Protein 3J82 (pdb70)

Secondary structure (DSSP, 8-state):
--SS-SS-EEETTEEEEEEEEEE-HHHHHHHHHHHT-EE----SHHHHHHHGGGTTSSS--EEE-S-EE-SSS--EE-SS-----GGGS----S--S---S-EEETTEEE---SSS-EEEEEEEE------/--S---EEEEE-SSEEEEEETT-SS-SEEEE-----BSS----S-----TT--HHHHHHTTTTB----TT------HHHHHHHHHIIIIIII---TTTS-EEEEE-SS--HHHHHHHHHHIIIII--SEEEEEEHHHHHHHHHT-SSEEEEEE-SS-EEEEEEETTEE-TTT-B--S--HHHHHHHHHHHHHHTT----SHHHHHHHHHHHHHH----S-HHHHHHHHHH-SGGG-EEE-SSS-EEE-SHHHHHTTHHHH-TTTTT--S--HHHHHHHHHHHS-HHHHHHHHH-EEEESGGGGSTTHHHHHHHHHHHHS-SS----EE--TT-TTHHHHHHHHHHH-SGGGGGSEEHHHHHHH-GGGTTTT--/------EEEB--SSEEEE-BBTBSS-SEEEE-----BSS----SS----TT--HHHHHHTTTTB----TT------HHHHHHHHHIIIIIII---GGGS-EEEEE-TT--HHHHHHHHHHIIIII--SEEEEEEHHHHHHHHHT-SSEEEEEE-SS-EEEEEEETTEE-TTT-EEES-STHHHHHHHHHHHHHHT----SHHHHHHHHHHHHHH----S-HHHHHHHHTT-SGGG-EEE-SSS-EEE--HHHHHHHHHHH-GGGTT--S--HHHHHHHHHHHS-TTTHHHHHH-EEEESGGGGSTTHHHHHHHHHHHHS-SSS---EE--TT-TTHHHHHHHHHHH-SGGGGGSEEHHHHHHH-THHHHTT--/--S---EEEE--SSEEEEEETT-SS-SEEEE--B--BSS----S-----TT--HHHHHHTTTSB--B-TT------HHHHHHHHHIIIIIII---TTTS-EEEEE-SS--HHHHHHHHHHIIIII--SEEEEEEHHHHHHHHH--SSEEEEEE-SS-EEEEEEETTEE-TTT-EEES-SHHHHHHHHHHHHHHHT----SHHHHHHHHHHHHHH----S-HHHHHHHHHH-SGGG-EEE-TTS-EEE-STHHHHHHHHHH-GGGTT--S--HHHHHHHHHHTS-TTTHHHHHH-EEEESGGGG-TTHHHHHHHHHHHHS-TTS---EE--TT-TTHHHHHHHHHHH-SGGGGGSEEHHHHHHH-THHHHTT--

Solvent-accessible surface area: 58923 Å² total

Radius of gyration: 35.72 Å; Cα contacts (8 Å, |Δi|>4): 2454; chains: 4; bounding box: 86×98×122 Å

Nearest PDB structures (foldseek):
  4rwt-assembly2_B  TM=9.204E-01  e=9.736E-65  Drosophila melanogaster
  6nbe-assembly1_A  TM=9.318E-01  e=7.575E-62  Oryctolagus cuniculus
  3ffk-assembly1_B  TM=9.279E-01  e=5.293E-60  Oryctolagus cuniculus
  2yjf-assembly1_B  TM=9.342E-01  e=4.330E-56  Oryctolagus cuniculus
  3b63-assembly1_F  TM=9.242E-01  e=5.811E-57  Limulus polyphemus

GO terms:
  GO:0006898 receptor-mediated endocytosis (P, IDA)
  GO:0009986 cell surface (C, IDA)

InterPro domains:
  IPR001304 C-type lectin-like [PF00059] (131-231)
  IPR001304 C-type lectin-like [PS50041] (118-230)
  IPR001304 C-type lectin-like [SM00034] (111-230)
  IPR016186 C-type lectin-like/link domain superfamily [G3DSA:3.10.100.10] (62-235)
  IPR016187 C-type lectin fold [SSF56436] (87-233)
  IPR018378 C-type lectin, conserved site [PS00615] (208-229)
  IPR033992 Natural killer cell receptor-like, C-type lectin-like domain [cd03593] (111-231)
  IPR043315 C-type lectin domain family 9 member A [PTHR47727] (1-238)

Foldseek 3Di:
DAQDDPQWPDDPFKIKHWFPWWDFQVRVQVVCVVVVWGFADDQDVVSLVCLCVCVVVDAWFWAFGQWWADPVVRAIAGVVGHHHPPQQDEDDDPDDDAWTGWTDGNNHIYIDHRVDIGITMTMDTGPDDDD/DDDAWAWEWEQAQFKIFTDTFVDPFGQDMWTAWFKAFPVCPDDPDDPDDGTLHTPVCLVVPVGIDTHHCPVPARVDVPSVLVNVVCVVCPRVVHAQQRHEYEAEGEDDYDLVVLLVVLVSCCPVRVHFFYAYYYLVLLLVLLVVDQFAWEWAAAAQKIKIWGHHRNDTDVVLMDIDRDGNPLLLVLLQVVVVVPPHHQDDRSSSVVSSVCLVVQAAADLDLVVVVVVVVVDPPQQDWAADVPGRIGTGGNSRNVSLCCQCPVCSSPDPDHHSLVSNVSSLVVDDPVCSLRHQAHYEYAYHSSQHPPPQVSSNVSNCVVDDVVGDGHYHYDNDHNRSSSNSRSCCSVDPVCVVLIGGVVCCVVVNSSVSVPPHD/D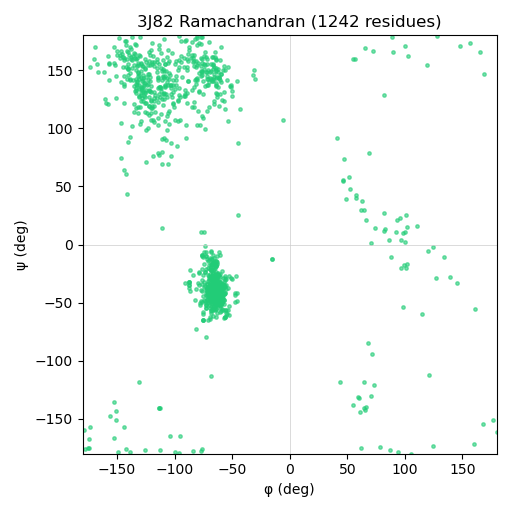DDAWAWEWEQAQFKIFTDTFVDQFGQFMWGAWWWAFPVCDDDPDDDDDGTLHTPCCLVVPPGIDTGGCPVPANVDDVSVLVNVCCVVCPRVVHQQQGHEYEYEGEDPHDLVVLLVVLCCCCPVRNHFFYAYYYLVLLLVLLVPDQFAWEWEAAAQKIKTFTHHRSDGDVQLMDIDRDHNPLLLVLQQVVVVVVPDHQDDRSSSSVSSVCQVVQAAADLDLVVLVVCVVVDPPQQDWDADPVGRIHTGGVSRHVSLCCQQPVCSVPDPDHHSLVSSVSSLVVDDPVSNLRHQAHYEYAYDRPQHPPVQVSSQVSNCVVDDVPGDHGYHYDHPRNSSSSNSSSVCSVPPVNCVLTGGVVCCVVVNSSVSVPPGD/DDDAWAWQWEQALFKIFIPTFVDQFGQDIWGQWWKAFPPDDDDPDDPDDGTLCTPCCLVVPPGIDTHHCPVQENVDDPVVVVVVVCVDCPRHVHQLQGHEYEYEHEDPYPLVVLLVVQCCCCPVRVHQFYAYHHLVVLLLLLVPDQFAWEWEAAAQKIKIFTGHRNDTDVVLIDIDRDHVVVLLVVLQVVLCVVPDHQPDRNSSVVSSVCQVVQAAADLDLVVLVVVLVVDPPQQDWDADPVGDIDTGGPSRHVRLCCLCPVCSVPDPDHHVLVSNVSSLVSDDPVSSLRHQQHYEYAYDSSQHDVNQVSNVVSNCVVDDVPRDGHYYYDDPRNSSSSSSSSNCRRDPVCVVLIGGPVCCVPVNSSVSVPPGD

Structure (mmCIF, N/CA/C/O backbone):
data_3J82
#
_entry.id   3J82
#
_cell.length_a   1
_cell.length_b   1
_cell.length_c   1
_cell.angle_alpha   90
_cell.angle_beta   90
_cell.angle_gamma   90
#
_symmetry.space_group_name_H-M   'P 1'
#
loop_
_entity.id
_entity.type
_entity.pdbx_description
1 polymer 'C-type lectin domain family 9 member A'
2 polymer 'Actin, cytoplasmic 1'
3 non-polymer 'CALCIUM ION'
4 non-polymer "ADENOSINE-5'-DIPHOSPHATE"
#
loop_
_atom_site.group_PDB
_atom_site.id
_atom_site.type_symbol
_atom_site.label_atom_id
_atom_site.label_alt_id
_atom_site.label_comp_id
_atom_site.label_asym_id
_atom_site.label_entity_id
_atom_site.label_seq_id
_atom_site.pdbx_PDB_ins_code
_atom_site.Cartn_x
_atom_site.Cartn_y
_atom_site.Cartn_z
_atom_site.occupancy
_atom_site.B_iso_or_equiv
_atom_site.auth_seq_id
_atom_site.auth_comp_id
_atom_site.auth_asym_id
_atom_site.auth_atom_id
_atom_site.pdbx_PDB_model_num
ATOM 1 N N . CYS A 1 1 ? 44.315 4.249 1.221 1.00 0.00 134 CYS A N 1
ATOM 2 C CA . CYS A 1 1 ? 44.154 2.863 0.727 1.00 0.00 134 CYS A CA 1
ATOM 3 C C . CYS A 1 1 ? 44.335 2.776 -0.752 1.00 0.00 134 CYS A C 1
ATOM 4 O O . CYS A 1 1 ? 45.437 2.928 -1.275 1.00 0.00 134 CYS A O 1
ATOM 7 N N . SER A 1 2 ? 43.217 2.494 -1.444 1.00 0.00 135 SER A N 1
ATOM 8 C CA . SER A 1 2 ? 43.143 2.131 -2.828 1.00 0.00 135 SER A CA 1
ATOM 9 C C . SER A 1 2 ? 43.128 3.389 -3.647 1.00 0.00 135 SER A C 1
ATOM 10 O O . SER A 1 2 ? 43.239 4.481 -3.089 1.00 0.00 135 SER A O 1
ATOM 13 N N . PRO A 1 3 ? 43.016 3.297 -4.958 1.00 0.00 136 PRO A N 1
ATOM 14 C CA . PRO A 1 3 ? 43.172 4.449 -5.791 1.00 0.00 136 PRO A CA 1
ATOM 15 C C . PRO A 1 3 ? 42.186 5.499 -5.413 1.00 0.00 136 PRO A C 1
ATOM 16 O O . PRO A 1 3 ? 42.466 6.675 -5.626 1.00 0.00 136 PRO A O 1
ATOM 20 N N . CYS A 1 4 ? 41.019 5.106 -4.874 1.00 0.00 137 CYS A N 1
ATOM 21 C CA . CYS A 1 4 ? 40.099 6.107 -4.429 1.00 0.00 137 CYS A CA 1
ATOM 22 C C . CYS A 1 4 ? 39.650 5.712 -3.065 1.00 0.00 137 CYS A C 1
ATOM 23 O O . CYS A 1 4 ? 39.337 4.550 -2.813 1.00 0.00 137 CYS A O 1
ATOM 26 N N . PRO A 1 5 ? 39.580 6.665 -2.188 1.00 0.00 138 PRO A N 1
ATOM 27 C CA . PRO A 1 5 ? 38.954 6.486 -0.914 1.00 0.00 138 PRO A CA 1
ATOM 28 C C . PRO A 1 5 ? 37.512 6.221 -1.211 1.00 0.00 138 PRO A C 1
ATOM 29 O O . PRO A 1 5 ? 37.066 6.536 -2.313 1.00 0.00 138 PRO A O 1
ATOM 33 N N . HIS A 1 6 ? 36.783 5.608 -0.263 1.00 0.00 139 HIS A N 1
ATOM 34 C CA . HIS A 1 6 ? 35.503 5.037 -0.547 1.00 0.00 139 HIS A CA 1
ATOM 35 C C . HIS A 1 6 ? 34.529 6.123 -0.874 1.00 0.00 139 HIS A C 1
ATOM 36 O O . HIS A 1 6 ? 34.741 7.291 -0.557 1.00 0.00 139 HIS A O 1
ATOM 43 N N . ASN A 1 7 ? 33.439 5.711 -1.532 1.00 0.00 140 ASN A N 1
ATOM 44 C CA . ASN A 1 7 ? 32.370 6.580 -1.913 1.00 0.00 140 ASN A CA 1
ATOM 45 C C . ASN A 1 7 ? 32.877 7.578 -2.910 1.00 0.00 140 ASN A C 1
ATOM 46 O O . ASN A 1 7 ? 32.375 8.697 -2.985 1.00 0.00 140 ASN A O 1
ATOM 51 N N . TRP A 1 8 ? 33.892 7.195 -3.709 1.00 0.00 141 TRP A N 1
ATOM 52 C CA . TRP A 1 8 ? 34.377 8.041 -4.764 1.00 0.00 141 TRP A CA 1
ATOM 53 C C . TRP A 1 8 ? 34.367 7.193 -5.999 1.00 0.00 141 TRP A C 1
ATOM 54 O O . TRP A 1 8 ? 34.454 5.970 -5.915 1.00 0.00 141 TRP A O 1
ATOM 65 N N . ILE A 1 9 ? 34.242 7.809 -7.189 1.00 0.00 142 ILE A N 1
ATOM 66 C CA . ILE A 1 9 ? 34.236 6.990 -8.368 1.00 0.00 142 ILE A CA 1
ATOM 67 C C . ILE A 1 9 ? 35.461 7.337 -9.140 1.00 0.00 142 ILE A C 1
ATOM 68 O O . ILE A 1 9 ? 35.867 8.496 -9.192 1.00 0.00 142 ILE A O 1
ATOM 73 N N . GLN A 1 10 ? 36.096 6.322 -9.754 1.00 0.00 143 GLN A N 1
ATOM 74 C CA . GLN A 1 10 ? 37.313 6.592 -10.454 1.00 0.00 143 GLN A CA 1
ATOM 75 C C . GLN A 1 10 ? 37.080 6.549 -11.922 1.00 0.00 143 GLN A C 1
ATOM 76 O O . GLN A 1 10 ? 36.274 5.766 -12.423 1.00 0.00 143 GLN A O 1
ATOM 82 N N . ASN A 1 11 ? 37.780 7.447 -12.638 1.00 0.00 144 ASN A N 1
ATOM 83 C CA . ASN A 1 11 ? 37.762 7.463 -14.067 1.00 0.00 144 ASN A CA 1
ATOM 84 C C . ASN A 1 11 ? 39.180 7.687 -14.467 1.00 0.00 144 ASN A C 1
ATOM 85 O O . ASN A 1 11 ? 39.677 8.811 -14.400 1.00 0.00 144 ASN A O 1
ATOM 90 N N . GLY A 1 12 ? 39.881 6.623 -14.890 1.00 0.00 145 GLY A N 1
ATOM 91 C CA . GLY A 1 12 ? 41.240 6.816 -15.287 1.00 0.00 145 GLY A CA 1
ATOM 92 C C . GLY A 1 12 ? 42.003 7.364 -14.123 1.00 0.00 145 GLY A C 1
ATOM 93 O O . GLY A 1 12 ? 41.926 6.852 -13.006 1.00 0.00 145 GLY A O 1
ATOM 94 N N . LYS A 1 13 ? 42.764 8.446 -14.383 1.00 0.00 146 LYS A N 1
ATOM 95 C CA . LYS A 1 13 ? 43.627 9.088 -13.431 1.00 0.00 146 LYS A CA 1
ATOM 96 C C . LYS A 1 13 ? 42.851 9.688 -12.294 1.00 0.00 146 LYS A C 1
ATOM 97 O O . LYS A 1 13 ? 43.313 9.667 -11.156 1.00 0.00 146 LYS A O 1
ATOM 103 N N . SER A 1 14 ? 41.661 10.252 -12.569 1.00 0.00 147 SER A N 1
ATOM 104 C CA . SER A 1 14 ? 40.964 11.021 -11.572 1.00 0.00 147 SER A CA 1
ATOM 105 C C . SER A 1 14 ? 40.059 10.202 -10.703 1.00 0.00 147 SER A C 1
ATOM 106 O O . SER A 1 14 ? 39.724 9.059 -11.006 1.00 0.00 147 SER A O 1
ATOM 109 N N . CYS A 1 15 ? 39.659 10.818 -9.566 1.00 0.00 148 CYS A N 1
ATOM 110 C CA . CYS A 1 15 ? 38.721 10.291 -8.613 1.00 0.00 148 CYS A CA 1
ATOM 111 C C . CYS A 1 15 ? 37.702 11.382 -8.455 1.00 0.00 148 CYS A C 1
ATOM 112 O O . CYS A 1 15 ? 38.067 12.555 -8.437 1.00 0.00 148 CYS A O 1
ATOM 115 N N . TYR A 1 16 ? 36.401 11.043 -8.325 1.00 0.00 149 TYR A N 1
ATOM 116 C CA . TYR A 1 16 ? 35.433 12.107 -8.249 1.00 0.00 149 TYR A CA 1
ATOM 117 C C . TYR A 1 16 ? 34.507 11.857 -7.098 1.00 0.00 149 TYR A C 1
ATOM 118 O O . TYR A 1 16 ? 34.221 10.710 -6.752 1.00 0.00 149 TYR A O 1
ATOM 127 N N . TYR A 1 17 ? 34.017 12.942 -6.459 1.00 0.00 150 TYR A N 1
ATOM 128 C CA . TYR A 1 17 ? 33.084 12.795 -5.378 1.00 0.00 150 TYR A CA 1
ATOM 129 C C . TYR A 1 17 ? 31.894 13.644 -5.700 1.00 0.00 150 TYR A C 1
ATOM 130 O O . TYR A 1 17 ? 32.033 14.827 -6.008 1.00 0.00 150 TYR A O 1
ATOM 139 N N . VAL A 1 18 ? 30.686 13.050 -5.642 1.00 0.00 151 VAL A N 1
ATOM 140 C CA . VAL A 1 18 ? 29.482 13.789 -5.900 1.00 0.00 151 VAL A CA 1
ATOM 141 C C . VAL A 1 18 ? 28.903 14.070 -4.560 1.00 0.00 151 VAL A C 1
ATOM 142 O O . VAL A 1 18 ? 28.648 13.154 -3.778 1.00 0.00 151 VAL A O 1
ATOM 146 N N . PHE A 1 19 ? 28.694 15.346 -4.216 1.00 0.00 152 PHE A N 1
ATOM 147 C CA . PHE A 1 19 ? 28.316 15.624 -2.856 1.00 0.00 152 PHE A CA 1
ATOM 148 C C . PHE A 1 19 ? 26.876 15.274 -2.668 1.00 0.00 152 PHE A C 1
ATOM 149 O O . PHE A 1 19 ? 26.060 15.421 -3.575 1.00 0.00 152 PHE A O 1
ATOM 157 N N . GLU A 1 20 ? 26.535 14.787 -1.451 1.00 0.00 153 GLU A N 1
ATOM 158 C CA . GLU A 1 20 ? 25.198 14.412 -1.089 1.00 0.00 153 GLU A CA 1
ATOM 159 C C . GLU A 1 20 ? 24.354 15.641 -1.082 1.00 0.00 153 GLU A C 1
ATOM 160 O O . GLU A 1 20 ? 23.180 15.607 -1.446 1.00 0.00 153 GLU A O 1
ATOM 166 N N . ARG A 1 21 ? 24.942 16.762 -0.629 1.00 0.00 154 ARG A N 1
ATOM 167 C CA . ARG A 1 21 ? 24.157 17.885 -0.230 1.00 0.00 154 ARG A CA 1
ATOM 168 C C . ARG A 1 21 ? 24.492 19.064 -1.060 1.00 0.00 154 ARG A C 1
ATOM 169 O O . ARG A 1 21 ? 25.409 19.044 -1.879 1.00 0.00 154 ARG A O 1
ATOM 177 N N . TRP A 1 22 ? 23.702 20.131 -0.842 1.00 0.00 155 TRP A N 1
ATOM 178 C CA . TRP A 1 22 ? 23.907 21.401 -1.456 1.00 0.00 155 TRP A CA 1
ATOM 179 C C . TRP A 1 22 ? 24.929 22.142 -0.667 1.00 0.00 155 TRP A C 1
ATOM 180 O O . TRP A 1 22 ? 24.872 22.181 0.560 1.00 0.00 155 TRP A O 1
ATOM 191 N N . GLU A 1 23 ? 25.881 22.776 -1.373 1.00 0.00 156 GLU A N 1
ATOM 192 C CA . GLU A 1 23 ? 26.767 23.713 -0.753 1.00 0.00 156 GLU A CA 1
ATOM 193 C C . GLU A 1 23 ? 26.873 24.838 -1.715 1.00 0.00 156 GLU A C 1
ATOM 194 O O . GLU A 1 23 ? 26.553 24.696 -2.886 1.00 0.00 156 GLU A O 1
ATOM 200 N N . MET A 1 24 ? 27.323 26.000 -1.242 1.00 0.00 157 MET A N 1
ATOM 201 C CA . MET A 1 24 ? 27.643 27.101 -2.097 1.00 0.00 157 MET A CA 1
ATOM 202 C C . MET A 1 24 ? 28.937 26.750 -2.751 1.00 0.00 157 MET A C 1
ATOM 203 O O . MET A 1 24 ? 29.642 25.845 -2.310 1.00 0.00 157 MET A O 1
ATOM 208 N N . TRP A 1 25 ? 29.263 27.439 -3.858 1.00 0.00 158 TRP A N 1
ATOM 209 C CA . TRP A 1 25 ? 30.423 27.079 -4.613 1.00 0.00 158 TRP A CA 1
ATOM 210 C C . TRP A 1 25 ? 31.636 27.253 -3.760 1.00 0.00 158 TRP A C 1
ATOM 211 O O . TRP A 1 25 ? 32.462 26.350 -3.644 1.00 0.00 158 TRP A O 1
ATOM 222 N N . ASN A 1 26 ? 31.783 28.441 -3.141 1.00 0.00 159 ASN A N 1
ATOM 223 C CA . ASN A 1 26 ? 32.980 28.703 -2.405 1.00 0.00 159 ASN A CA 1
ATOM 224 C C . ASN A 1 26 ? 33.021 27.747 -1.263 1.00 0.00 159 ASN A C 1
ATOM 225 O O . ASN A 1 26 ? 34.072 27.198 -0.935 1.00 0.00 159 ASN A O 1
ATOM 230 N N . ILE A 1 27 ? 31.858 27.526 -0.625 1.00 0.00 160 ILE A N 1
ATOM 231 C CA . ILE A 1 27 ? 31.834 26.724 0.557 1.00 0.00 160 ILE A CA 1
ATOM 232 C C . ILE A 1 27 ? 32.249 25.331 0.203 1.00 0.00 160 ILE A C 1
ATOM 233 O O . ILE A 1 27 ? 33.025 24.709 0.928 1.00 0.00 160 ILE A O 1
ATOM 238 N N . SER A 1 28 ? 31.749 24.805 -0.930 1.00 0.00 161 SER A N 1
ATOM 239 C CA . SER A 1 28 ? 32.026 23.446 -1.281 1.00 0.00 161 SER A CA 1
ATOM 240 C C . SER A 1 28 ? 33.493 23.350 -1.512 1.00 0.00 161 SER A C 1
ATOM 241 O O . SER A 1 28 ? 34.100 22.308 -1.272 1.00 0.00 161 SER A O 1
ATOM 244 N N . LYS A 1 29 ? 34.103 24.449 -1.987 1.00 0.00 162 LYS A N 1
ATOM 245 C CA . LYS A 1 29 ? 35.509 24.458 -2.254 1.00 0.00 162 LYS A CA 1
ATOM 246 C C . LYS A 1 29 ? 36.237 24.240 -0.964 1.00 0.00 162 LYS A C 1
ATOM 247 O O . LYS A 1 29 ? 37.177 23.452 -0.891 1.00 0.00 162 LYS A O 1
ATOM 253 N N . LYS A 1 30 ? 35.808 24.931 0.106 1.00 0.00 163 LYS A N 1
ATOM 254 C CA . LYS A 1 30 ? 36.485 24.772 1.358 1.00 0.00 163 LYS A CA 1
ATOM 255 C C . LYS A 1 30 ? 36.317 23.346 1.774 1.00 0.00 163 LYS A C 1
ATOM 256 O O . LYS A 1 30 ? 37.248 22.711 2.266 1.00 0.00 163 LYS A O 1
ATOM 262 N N . SER A 1 31 ? 35.099 22.810 1.576 1.00 0.00 164 SER A N 1
ATOM 263 C CA . SER A 1 31 ? 34.762 21.484 2.003 1.00 0.00 164 SER A CA 1
ATOM 264 C C . SER A 1 31 ? 35.644 20.524 1.268 1.00 0.00 164 SER A C 1
ATOM 265 O O . SER A 1 31 ? 36.181 19.579 1.845 1.00 0.00 164 SER A O 1
ATOM 268 N N . CYS A 1 32 ? 35.815 20.772 -0.043 1.00 0.00 165 CYS A N 1
ATOM 269 C CA . CYS A 1 32 ? 36.579 19.945 -0.926 1.00 0.00 165 CYS A CA 1
ATOM 270 C C . CYS A 1 32 ? 37.977 19.980 -0.430 1.00 0.00 165 CYS A C 1
ATOM 271 O O . CYS A 1 32 ? 38.699 18.985 -0.473 1.00 0.00 165 CYS A O 1
ATOM 274 N N . LEU A 1 33 ? 38.379 21.159 0.067 1.00 0.00 166 LEU A N 1
ATOM 275 C CA . LEU A 1 33 ? 39.722 21.393 0.490 1.00 0.00 166 LEU A CA 1
ATOM 276 C C . LEU A 1 33 ? 40.009 20.443 1.599 1.00 0.00 166 LEU A C 1
ATOM 277 O O . LEU A 1 33 ? 41.119 19.923 1.695 1.00 0.00 166 LEU A O 1
ATOM 282 N N . LYS A 1 34 ? 39.006 20.191 2.464 1.00 0.00 167 LYS A N 1
ATOM 283 C CA . LYS A 1 34 ? 39.228 19.389 3.631 1.00 0.00 167 LYS A CA 1
ATOM 284 C C . LYS A 1 34 ? 39.736 18.068 3.164 1.00 0.00 167 LYS A C 1
ATOM 285 O O . LYS A 1 34 ? 40.710 17.539 3.695 1.00 0.00 167 LYS A O 1
ATOM 291 N N . GLU A 1 35 ? 39.079 17.512 2.133 1.00 0.00 168 GLU A N 1
ATOM 292 C CA . GLU A 1 35 ? 39.447 16.227 1.625 1.00 0.00 168 GLU A CA 1
ATOM 293 C C . GLU A 1 35 ? 40.826 16.334 1.064 1.00 0.00 168 GLU A C 1
ATOM 294 O O . GLU A 1 35 ? 41.614 15.394 1.147 1.00 0.00 168 GLU A O 1
ATOM 300 N N . GLY A 1 36 ? 41.150 17.493 0.463 1.00 0.00 169 GLY A N 1
ATOM 301 C CA . GLY A 1 36 ? 42.357 17.591 -0.300 1.00 0.00 169 GLY A CA 1
ATOM 302 C C . GLY A 1 36 ? 41.961 17.379 -1.720 1.00 0.00 169 GLY A C 1
ATOM 303 O O . GLY A 1 36 ? 42.795 17.352 -2.623 1.00 0.00 169 GLY A O 1
ATOM 304 N N . ALA A 1 37 ? 40.640 17.237 -1.933 1.00 0.00 170 ALA A N 1
ATOM 305 C CA . ALA A 1 37 ? 40.057 17.217 -3.238 1.00 0.00 170 ALA A CA 1
ATOM 306 C C . ALA A 1 37 ? 39.930 18.640 -3.688 1.00 0.00 170 ALA A C 1
ATOM 307 O O . ALA A 1 37 ? 40.194 19.567 -2.926 1.00 0.00 170 ALA A O 1
ATOM 309 N N . SER A 1 38 ? 39.556 18.838 -4.966 1.00 0.00 171 SER A N 1
ATOM 310 C CA . SER A 1 38 ? 39.339 20.145 -5.521 1.00 0.00 171 SER A CA 1
ATOM 311 C C . SER A 1 38 ? 37.953 20.092 -6.086 1.00 0.00 171 SER A C 1
ATOM 312 O O . SER A 1 38 ? 37.263 19.095 -5.910 1.00 0.00 171 SER A O 1
ATOM 315 N N . LEU A 1 39 ? 37.474 21.165 -6.752 1.00 0.00 172 LEU A N 1
ATOM 316 C CA . LEU A 1 39 ? 36.227 21.010 -7.453 1.00 0.00 172 LEU A CA 1
ATOM 317 C C . LEU A 1 39 ? 36.549 20.402 -8.783 1.00 0.00 172 LEU A C 1
ATOM 318 O O . LEU A 1 39 ? 37.691 20.475 -9.232 1.00 0.00 172 LEU A O 1
ATOM 323 N N . PHE A 1 40 ? 35.573 19.739 -9.443 1.00 0.00 173 PHE A N 1
ATOM 324 C CA . PHE A 1 40 ? 35.951 19.081 -10.661 1.00 0.00 173 PHE A CA 1
ATOM 325 C C . PHE A 1 40 ? 35.967 20.058 -11.785 1.00 0.00 173 PHE A C 1
ATOM 326 O O . PHE A 1 40 ? 35.136 20.963 -11.875 1.00 0.00 173 PHE A O 1
ATOM 334 N N . GLN A 1 41 ? 36.967 19.886 -12.667 1.00 0.00 174 GLN A N 1
ATOM 335 C CA . GLN A 1 41 ? 37.159 20.739 -13.800 1.00 0.00 174 GLN A CA 1
ATOM 336 C C . GLN A 1 41 ? 37.255 19.837 -14.991 1.00 0.00 174 GLN A C 1
ATOM 337 O O . GLN A 1 41 ? 37.739 18.711 -14.881 1.00 0.00 174 GLN A O 1
ATOM 343 N N . ILE A 1 42 ? 36.753 20.280 -16.160 1.00 0.00 175 ILE A N 1
ATOM 344 C CA . ILE A 1 42 ? 36.657 19.328 -17.229 1.00 0.00 175 ILE A CA 1
ATOM 345 C C . ILE A 1 42 ? 37.596 19.741 -18.315 1.00 0.00 175 ILE A C 1
ATOM 346 O O . ILE A 1 42 ? 37.334 20.702 -19.029 1.00 0.00 175 ILE A O 1
ATOM 351 N N . ASP A 1 43 ? 38.749 19.056 -18.390 1.00 0.00 176 ASP A N 1
ATOM 352 C CA . ASP A 1 43 ? 39.741 19.360 -19.384 1.00 0.00 176 ASP A CA 1
ATOM 353 C C . ASP A 1 43 ? 39.280 18.920 -20.740 1.00 0.00 176 ASP A C 1
ATOM 354 O O . ASP A 1 43 ? 39.603 19.551 -21.745 1.00 0.00 176 ASP A O 1
ATOM 359 N N . SER A 1 44 ? 38.528 17.806 -20.817 1.00 0.00 177 SER A N 1
ATOM 360 C CA . SER A 1 44 ? 38.269 17.267 -22.121 1.00 0.00 177 SER A CA 1
ATOM 361 C C . SER A 1 44 ? 36.844 16.838 -22.246 1.00 0.00 177 SER A C 1
ATOM 362 O O . SER A 1 44 ? 36.095 16.779 -21.273 1.00 0.00 177 SER A O 1
ATOM 365 N N . LYS A 1 45 ? 36.441 16.559 -23.504 1.00 0.00 178 LYS A N 1
ATOM 366 C CA . LYS A 1 45 ? 35.138 16.057 -23.813 1.00 0.00 178 LYS A CA 1
ATOM 367 C C . LYS A 1 45 ? 35.040 14.705 -23.188 1.00 0.00 178 LYS A C 1
ATOM 368 O O . LYS A 1 45 ? 33.984 14.301 -22.708 1.00 0.00 178 LYS A O 1
ATOM 374 N N . GLU A 1 46 ? 36.166 13.968 -23.167 1.00 0.00 179 GLU A N 1
ATOM 375 C CA . GLU A 1 46 ? 36.186 12.630 -22.644 1.00 0.00 179 GLU A CA 1
ATOM 376 C C . GLU A 1 46 ? 35.731 12.680 -21.223 1.00 0.00 179 GLU A C 1
ATOM 377 O O . GLU A 1 46 ? 34.896 11.885 -20.795 1.00 0.00 179 GLU A O 1
ATOM 383 N N . GLU A 1 47 ? 36.280 13.628 -20.444 1.00 0.00 180 GLU A N 1
ATOM 384 C CA . GLU A 1 47 ? 35.920 13.725 -19.064 1.00 0.00 180 GLU A CA 1
ATOM 385 C C . GLU A 1 47 ? 34.490 14.144 -18.970 1.00 0.00 180 GLU A C 1
ATOM 386 O O . GLU A 1 47 ? 33.740 13.655 -18.128 1.00 0.00 180 GLU A O 1
ATOM 392 N N . MET A 1 48 ? 34.094 15.064 -19.844 1.00 0.00 181 MET A N 1
ATOM 393 C CA . MET A 1 48 ? 32.725 15.562 -19.866 1.00 0.00 181 MET A CA 1
ATOM 394 C C . MET A 1 48 ? 31.745 14.437 -20.179 1.00 0.00 181 MET A C 1
ATOM 395 O O . MET A 1 48 ? 30.648 14.382 -19.623 1.00 0.00 181 MET A O 1
ATOM 400 N N . GLU A 1 49 ? 32.149 13.540 -21.073 1.00 0.00 182 GLU A N 1
ATOM 401 C CA . GLU A 1 49 ? 31.309 12.413 -21.459 1.00 0.00 182 GLU A CA 1
ATOM 402 C C . GLU A 1 49 ? 31.093 11.474 -20.278 1.00 0.00 182 GLU A C 1
ATOM 403 O O . GLU A 1 49 ? 30.091 10.761 -20.213 1.00 0.00 182 GLU A O 1
ATOM 409 N N . PHE A 1 50 ? 32.040 11.480 -19.346 1.00 0.00 183 PHE A N 1
ATOM 410 C CA . PHE A 1 50 ? 31.957 10.632 -18.163 1.00 0.00 183 PHE A CA 1
ATOM 411 C C . PHE A 1 50 ? 30.866 11.123 -17.218 1.00 0.00 183 PHE A C 1
ATOM 412 O O . PHE A 1 50 ? 30.244 10.333 -16.508 1.00 0.00 183 PHE A O 1
ATOM 420 N N . ILE A 1 51 ? 30.640 12.433 -17.215 1.00 0.00 184 ILE A N 1
ATOM 421 C CA . ILE A 1 51 ? 29.623 13.032 -16.361 1.00 0.00 184 ILE A CA 1
ATOM 422 C C . ILE A 1 51 ? 28.325 12.237 -16.433 1.00 0.00 184 ILE A C 1
ATOM 423 O O . ILE A 1 51 ? 27.663 12.017 -15.419 1.00 0.00 184 ILE A O 1
ATOM 428 N N . SER A 1 52 ? 27.966 11.809 -17.639 1.00 0.00 185 SER A N 1
ATOM 429 C CA . SER A 1 52 ? 26.749 11.035 -17.843 1.00 0.00 185 SER A CA 1
ATOM 430 C C . SER A 1 52 ? 26.641 9.927 -16.803 1.00 0.00 185 SER A C 1
ATOM 431 O O . SER A 1 52 ? 25.544 9.492 -16.454 1.00 0.00 185 SER A O 1
ATOM 434 N N . SER A 1 53 ? 27.790 9.476 -16.310 1.00 0.00 186 SER A N 1
ATOM 435 C CA . SER A 1 53 ? 27.833 8.435 -15.319 1.00 0.00 186 SER A CA 1
ATOM 436 C C . SER A 1 53 ? 27.269 8.984 -14.033 1.00 0.00 186 SER A C 1
ATOM 437 O O . SER A 1 53 ? 26.894 8.217 -13.150 1.00 0.00 186 SER A O 1
ATOM 440 N N . ILE A 1 54 ? 27.192 10.327 -13.895 1.00 0.00 187 ILE A N 1
ATOM 441 C CA . ILE A 1 54 ? 26.443 10.988 -12.855 1.00 0.00 187 ILE A CA 1
ATOM 442 C C . ILE A 1 54 ? 25.006 10.657 -13.072 1.00 0.00 187 ILE A C 1
ATOM 443 O O . ILE A 1 54 ? 24.225 10.635 -12.129 1.00 0.00 187 ILE A O 1
ATOM 448 N N . GLY A 1 55 ? 24.601 10.434 -14.333 1.00 0.00 188 GLY A N 1
ATOM 449 C CA . GLY A 1 55 ? 23.220 10.358 -14.704 1.00 0.00 188 GLY A CA 1
ATOM 450 C C . GLY A 1 55 ? 22.545 9.321 -13.863 1.00 0.00 188 GLY A C 1
ATOM 451 O O . GLY A 1 55 ? 21.376 9.473 -13.511 1.00 0.00 188 GLY A O 1
ATOM 452 N N . LYS A 1 56 ? 23.247 8.223 -13.517 1.00 0.00 189 LYS A N 1
ATOM 453 C CA . LYS A 1 56 ? 22.656 7.208 -12.682 1.00 0.00 189 LYS A CA 1
ATOM 454 C C . LYS A 1 56 ? 22.360 7.757 -11.312 1.00 0.00 189 LYS A C 1
ATOM 455 O O . LYS A 1 56 ? 21.347 7.408 -10.708 1.00 0.00 189 LYS A O 1
ATOM 461 N N . LEU A 1 57 ? 23.220 8.649 -10.792 1.00 0.00 190 LEU A N 1
ATOM 462 C CA . LEU A 1 57 ? 22.877 9.448 -9.648 1.00 0.00 190 LEU A CA 1
ATOM 463 C C . LEU A 1 57 ? 21.549 10.052 -9.977 1.00 0.00 190 LEU A C 1
ATOM 464 O O . LEU A 1 57 ? 21.329 10.544 -11.083 1.00 0.00 190 LEU A O 1
ATOM 469 N N . LYS A 1 58 ? 20.603 9.958 -9.021 1.00 0.00 191 LYS A N 1
ATOM 470 C CA . LYS A 1 58 ? 19.211 10.019 -9.357 1.00 0.00 191 LYS A CA 1
ATOM 471 C C . LYS A 1 58 ? 18.891 11.373 -9.887 1.00 0.00 191 LYS A C 1
ATOM 472 O O . LYS A 1 58 ? 19.080 12.387 -9.217 1.00 0.00 191 LYS A O 1
ATOM 478 N N . GLY A 1 59 ? 18.386 11.409 -11.134 1.00 0.00 192 GLY A N 1
ATOM 479 C CA . GLY A 1 59 ? 17.989 12.643 -11.732 1.00 0.00 192 GLY A CA 1
ATOM 480 C C . GLY A 1 59 ? 19.245 13.375 -12.047 1.00 0.00 192 GLY A C 1
ATOM 481 O O . GLY A 1 59 ? 20.314 13.042 -11.538 1.00 0.00 192 GLY A O 1
ATOM 482 N N . GLY A 1 60 ? 19.145 14.433 -12.864 1.00 0.00 193 GLY A N 1
ATOM 483 C CA . GLY A 1 60 ? 20.289 15.275 -12.974 1.00 0.00 193 GLY A CA 1
ATOM 484 C C . GLY A 1 60 ? 20.145 16.275 -11.881 1.00 0.00 193 GLY A C 1
ATOM 485 O O . GLY A 1 60 ? 19.046 16.757 -11.610 1.00 0.00 193 GLY A O 1
ATOM 486 N N . ASN A 1 61 ? 21.266 16.621 -11.228 1.00 0.00 194 ASN A N 1
ATOM 487 C CA . ASN A 1 61 ? 21.257 17.728 -10.324 1.00 0.00 194 ASN A CA 1
ATOM 488 C C . ASN A 1 61 ? 22.250 18.683 -10.878 1.00 0.00 194 ASN A C 1
ATOM 489 O O . ASN A 1 61 ? 23.159 18.291 -11.608 1.00 0.00 194 ASN A O 1
ATOM 494 N N . LYS A 1 62 ? 22.097 19.974 -10.549 1.00 0.00 195 LYS A N 1
ATOM 495 C CA . LYS A 1 62 ? 23.122 20.905 -10.899 1.00 0.00 195 LYS A CA 1
ATOM 496 C C . LYS A 1 62 ? 24.260 20.647 -9.967 1.00 0.00 195 LYS A C 1
ATOM 497 O O . LYS A 1 62 ? 24.051 20.440 -8.773 1.00 0.00 195 LYS A O 1
ATOM 503 N N . TYR A 1 63 ? 25.500 20.627 -10.505 1.00 0.00 196 TYR A N 1
ATOM 504 C CA . TYR A 1 63 ? 26.666 20.409 -9.705 1.00 0.00 196 TYR A CA 1
ATOM 505 C C . TYR A 1 63 ? 27.673 21.482 -9.973 1.00 0.00 196 TYR A C 1
ATOM 506 O O . TYR A 1 63 ? 28.079 21.675 -11.115 1.00 0.00 196 TYR A O 1
ATOM 515 N N . TRP A 1 64 ? 28.145 22.163 -8.907 1.00 0.00 197 TRP A N 1
ATOM 516 C CA . TRP A 1 64 ? 29.085 23.239 -9.003 1.00 0.00 197 TRP A CA 1
ATOM 517 C C . TRP A 1 64 ? 30.320 22.678 -9.612 1.00 0.00 197 TRP A C 1
ATOM 518 O O . TRP A 1 64 ? 30.691 21.530 -9.381 1.00 0.00 197 TRP A O 1
ATOM 529 N N . VAL A 1 65 ? 30.977 23.488 -10.464 1.00 0.00 198 VAL A N 1
ATOM 530 C CA . VAL A 1 65 ? 32.140 23.020 -11.145 1.00 0.00 198 VAL A CA 1
ATOM 531 C C . VAL A 1 65 ? 33.188 24.079 -11.053 1.00 0.00 198 VAL A C 1
ATOM 532 O O . VAL A 1 65 ? 32.949 25.175 -10.546 1.00 0.00 198 VAL A O 1
ATOM 536 N N . GLY A 1 66 ? 34.406 23.737 -11.509 1.00 0.00 199 GLY A N 1
ATOM 537 C CA . GLY A 1 66 ? 35.587 24.506 -11.249 1.00 0.00 199 GLY A CA 1
ATOM 538 C C . GLY A 1 66 ? 35.459 25.868 -11.852 1.00 0.00 199 GLY A C 1
ATOM 539 O O . GLY A 1 66 ? 35.950 26.841 -11.279 1.00 0.00 199 GLY A O 1
ATOM 540 N N . VAL A 1 67 ? 34.842 25.968 -13.046 1.00 0.00 200 VAL A N 1
ATOM 541 C CA . VAL A 1 67 ? 34.992 27.155 -13.840 1.00 0.00 200 VAL A CA 1
ATOM 542 C C . VAL A 1 67 ? 34.497 28.329 -13.063 1.00 0.00 200 VAL A C 1
ATOM 543 O O . VAL A 1 67 ? 33.495 28.229 -12.362 1.00 0.00 200 VAL A O 1
ATOM 547 N N . PHE A 1 68 ? 35.218 29.473 -13.157 1.00 0.00 201 PHE A N 1
ATOM 548 C CA . PHE A 1 68 ? 34.868 30.683 -12.460 1.00 0.00 201 PHE A CA 1
ATOM 549 C C . PHE A 1 68 ? 34.867 31.787 -13.472 1.00 0.00 201 PHE A C 1
ATOM 550 O O . PHE A 1 68 ? 35.509 31.680 -14.515 1.00 0.00 201 PHE A O 1
ATOM 558 N N . GLN A 1 69 ? 34.125 32.880 -13.192 1.00 0.00 202 GLN A N 1
ATOM 559 C CA . GLN A 1 69 ? 34.053 33.977 -14.118 1.00 0.00 202 GLN A CA 1
ATOM 560 C C . GLN A 1 69 ? 34.565 35.203 -13.418 1.00 0.00 202 GLN A C 1
ATOM 561 O O . GLN A 1 69 ? 34.255 35.434 -12.250 1.00 0.00 202 GLN A O 1
ATOM 567 N N . ASP A 1 70 ? 35.401 36.003 -14.115 1.00 0.00 203 ASP A N 1
ATOM 568 C CA . ASP A 1 70 ? 36.085 37.117 -13.513 1.00 0.00 203 ASP A CA 1
ATOM 569 C C . ASP A 1 70 ? 35.109 38.164 -13.084 1.00 0.00 203 ASP A C 1
ATOM 570 O O . ASP A 1 70 ? 35.134 38.618 -11.941 1.00 0.00 203 ASP A O 1
ATOM 575 N N . GLY A 1 71 ? 34.209 38.560 -14.000 1.00 0.00 204 GLY A N 1
ATOM 576 C CA . GLY A 1 71 ? 33.235 39.572 -13.718 1.00 0.00 204 GLY A CA 1
ATOM 577 C C . GLY A 1 71 ? 33.499 40.771 -14.580 1.00 0.00 204 GLY A C 1
ATOM 578 O O . GLY A 1 71 ? 32.635 41.157 -15.366 1.00 0.00 204 GLY A O 1
ATOM 579 N N . ILE A 1 72 ? 34.684 41.410 -14.480 1.00 0.00 205 ILE A N 1
ATOM 580 C CA . ILE A 1 72 ? 34.883 42.509 -15.385 1.00 0.00 205 ILE A CA 1
ATOM 581 C C . ILE A 1 72 ? 34.993 41.944 -16.760 1.00 0.00 205 ILE A C 1
ATOM 582 O O . ILE A 1 72 ? 34.228 42.292 -17.657 1.00 0.00 205 ILE A O 1
ATOM 587 N N . SER A 1 73 ? 35.962 41.027 -16.942 1.00 0.00 206 SER A N 1
ATOM 588 C CA . SER A 1 73 ? 36.177 40.422 -18.219 1.00 0.00 206 SER A CA 1
ATOM 589 C C . SER A 1 73 ? 35.109 39.403 -18.445 1.00 0.00 206 SER A C 1
ATOM 590 O O . SER A 1 73 ? 34.576 39.277 -19.547 1.00 0.00 206 SER A O 1
ATOM 593 N N . GLY A 1 74 ? 34.756 38.656 -17.382 1.00 0.00 207 GLY A N 1
ATOM 594 C CA . GLY A 1 74 ? 33.765 37.628 -17.512 1.00 0.00 207 GLY A CA 1
ATOM 595 C C . GLY A 1 74 ? 34.438 36.409 -18.052 1.00 0.00 207 GLY A C 1
ATOM 596 O O . GLY A 1 74 ? 33.784 35.464 -18.489 1.00 0.00 207 GLY A O 1
ATOM 597 N N . SER A 1 75 ? 35.783 36.403 -18.035 1.00 0.00 208 SER A N 1
ATOM 598 C CA . SER A 1 75 ? 36.510 35.306 -18.594 1.00 0.00 208 SER A CA 1
ATOM 599 C C . SER A 1 75 ? 36.273 34.129 -17.716 1.00 0.00 208 SER A C 1
ATOM 600 O O . SER A 1 75 ? 36.060 34.264 -16.512 1.00 0.00 208 SER A O 1
ATOM 603 N N . TRP A 1 76 ? 36.285 32.926 -18.317 1.00 0.00 209 TRP A N 1
ATOM 604 C CA . TRP A 1 76 ? 36.006 31.765 -17.535 1.00 0.00 209 TRP A CA 1
ATOM 605 C C . TRP A 1 76 ? 37.286 31.018 -17.380 1.00 0.00 209 TRP A C 1
ATOM 606 O O . TRP A 1 76 ? 38.064 30.875 -18.322 1.00 0.00 209 TRP A O 1
ATOM 617 N N . PHE A 1 77 ? 37.534 30.554 -16.145 1.00 0.00 210 PHE A N 1
ATOM 618 C CA . PHE A 1 77 ? 38.755 29.899 -15.796 1.00 0.00 210 PHE A CA 1
ATOM 619 C C . PHE A 1 77 ? 38.357 28.768 -14.920 1.00 0.00 210 PHE A C 1
ATOM 620 O O . PHE A 1 77 ? 37.171 28.559 -14.680 1.00 0.00 210 PHE A O 1
ATOM 628 N N . TRP A 1 78 ? 39.339 28.002 -14.415 1.00 0.00 211 TRP A N 1
ATOM 629 C CA . TRP A 1 78 ? 39.038 27.040 -13.401 1.00 0.00 211 TRP A CA 1
ATOM 630 C C . TRP A 1 78 ? 39.721 27.539 -12.168 1.00 0.00 211 TRP A C 1
ATOM 631 O O . TRP A 1 78 ? 40.278 28.637 -12.166 1.00 0.00 211 TRP A O 1
ATOM 642 N N . GLU A 1 79 ? 39.658 26.773 -11.063 1.00 0.00 212 GLU A N 1
ATOM 643 C CA . GLU A 1 79 ? 40.225 27.254 -9.835 0.50 0.00 212 GLU A CA 1
ATOM 644 C C . GLU A 1 79 ? 41.681 27.459 -10.084 1.00 0.00 212 GLU A C 1
ATOM 645 O O . GLU A 1 79 ? 42.259 28.475 -9.697 1.00 0.00 212 GLU A O 1
ATOM 651 N N . ASP A 1 80 ? 42.302 26.491 -10.780 1.00 0.00 213 ASP A N 1
ATOM 652 C CA . ASP A 1 80 ? 43.683 26.591 -11.141 1.00 0.00 213 ASP A CA 1
ATOM 653 C C . ASP A 1 80 ? 43.812 27.779 -12.035 1.00 0.00 213 ASP A C 1
ATOM 654 O O . ASP A 1 80 ? 44.830 28.472 -12.018 1.00 0.00 213 ASP A O 1
ATOM 659 N N . GLY A 1 81 ? 42.751 28.074 -12.810 1.00 0.00 214 GLY A N 1
ATOM 660 C CA . GLY A 1 81 ? 42.710 29.320 -13.516 1.00 0.00 214 GLY A CA 1
ATOM 661 C C . GLY A 1 81 ? 43.208 29.125 -14.908 1.00 0.00 214 GLY A C 1
ATOM 662 O O . GLY A 1 81 ? 43.648 30.073 -15.555 1.00 0.00 214 GLY A O 1
ATOM 663 N N . SER A 1 82 ? 43.139 27.878 -15.409 1.00 0.00 215 SER A N 1
ATOM 664 C CA . SER A 1 82 ? 43.466 27.613 -16.780 1.00 0.00 215 SER A CA 1
ATOM 665 C C . SER A 1 82 ? 42.306 28.062 -17.606 1.00 0.00 215 SER A C 1
ATOM 666 O O . SER A 1 82 ? 41.336 28.609 -17.084 1.00 0.00 215 SER A O 1
ATOM 669 N N . SER A 1 83 ? 42.381 27.864 -18.935 1.00 0.00 216 SER A N 1
ATOM 670 C CA . SER A 1 83 ? 41.256 28.227 -19.742 1.00 0.00 216 SER A CA 1
ATOM 671 C C . SER A 1 83 ? 40.615 26.970 -20.225 1.00 0.00 216 SER A C 1
ATOM 672 O O . SER A 1 83 ? 41.260 26.067 -20.752 1.00 0.00 216 SER A O 1
ATOM 675 N N . PRO A 1 84 ? 39.328 26.923 -20.042 1.00 0.00 217 PRO A N 1
ATOM 676 C CA . PRO A 1 84 ? 38.493 25.890 -20.572 1.00 0.00 217 PRO A CA 1
ATOM 677 C C . PRO A 1 84 ? 38.534 26.047 -22.052 1.00 0.00 217 PRO A C 1
ATOM 678 O O . PRO A 1 84 ? 38.745 27.164 -22.521 1.00 0.00 217 PRO A O 1
ATOM 682 N N . LEU A 1 85 ? 38.333 24.957 -22.811 1.00 0.00 218 LEU A N 1
ATOM 683 C CA . LEU A 1 85 ? 38.236 25.113 -24.228 1.00 0.00 218 LEU A CA 1
ATOM 684 C C . LEU A 1 85 ? 36.837 25.536 -24.529 1.00 0.00 218 LEU A C 1
ATOM 685 O O . LEU A 1 85 ? 36.012 25.683 -23.630 1.00 0.00 218 LEU A O 1
ATOM 690 N N . SER A 1 86 ? 36.557 25.796 -25.817 1.00 0.00 219 SER A N 1
ATOM 691 C CA . SER A 1 86 ? 35.332 26.423 -26.215 1.00 0.00 219 SER A CA 1
ATOM 692 C C . SER A 1 86 ? 34.195 25.585 -25.731 1.00 0.00 219 SER A C 1
ATOM 693 O O . SER A 1 86 ? 33.144 26.106 -25.360 1.00 0.00 219 SER A O 1
ATOM 696 N N . ASP A 1 87 ? 34.375 24.255 -25.727 1.00 0.00 220 ASP A N 1
ATOM 697 C CA . ASP A 1 87 ? 33.282 23.357 -25.500 1.00 0.00 220 ASP A CA 1
ATOM 698 C C . ASP A 1 87 ? 32.716 23.609 -24.135 1.00 0.00 220 ASP A C 1
ATOM 699 O O . ASP A 1 87 ? 31.506 23.530 -23.932 1.00 0.00 220 ASP A O 1
ATOM 704 N N . LEU A 1 88 ? 33.591 23.900 -23.157 1.00 0.00 221 LEU A N 1
ATOM 705 C CA . LEU A 1 88 ? 33.216 23.972 -21.773 1.00 0.00 221 LEU A CA 1
ATOM 706 C C . LEU A 1 88 ? 32.275 25.117 -21.505 1.00 0.00 221 LEU A C 1
ATOM 707 O O . LEU A 1 88 ? 31.410 25.015 -20.638 1.00 0.00 221 LEU A O 1
ATOM 712 N N . LEU A 1 89 ? 32.447 26.252 -22.211 1.00 0.00 222 LEU A N 1
ATOM 713 C CA . LEU A 1 89 ? 31.959 27.535 -21.778 1.00 0.00 222 LEU A CA 1
ATOM 714 C C . LEU A 1 89 ? 30.460 27.651 -21.902 1.00 0.00 222 LEU A C 1
ATOM 715 O O . LEU A 1 89 ? 29.789 26.878 -22.587 1.00 0.00 222 LEU A O 1
ATOM 720 N N . PRO A 1 90 ? 29.951 28.627 -21.179 1.00 0.00 223 PRO A N 1
ATOM 721 C CA . PRO A 1 90 ? 28.545 28.795 -20.880 1.00 0.00 223 PRO A CA 1
ATOM 722 C C . PRO A 1 90 ? 27.700 29.194 -22.054 1.00 0.00 223 PRO A C 1
ATOM 723 O O . PRO A 1 90 ? 28.237 29.448 -23.131 1.00 0.00 223 PRO A O 1
ATOM 727 N N . ALA A 1 91 ? 26.363 29.241 -21.842 1.00 0.00 224 ALA A N 1
ATOM 728 C CA . ALA A 1 91 ? 25.378 29.560 -22.840 1.00 0.00 224 ALA A CA 1
ATOM 729 C C . ALA A 1 91 ? 24.738 30.869 -22.471 1.00 0.00 224 ALA A C 1
ATOM 730 O O . ALA A 1 91 ? 25.020 31.433 -21.415 1.00 0.00 224 ALA A O 1
ATOM 732 N N . GLU A 1 92 ? 23.912 31.422 -23.387 1.00 0.00 225 GLU A N 1
ATOM 733 C CA . GLU A 1 92 ? 23.485 32.794 -23.294 1.00 0.00 225 GLU A CA 1
ATOM 734 C C . GLU A 1 92 ? 22.066 32.909 -22.819 1.00 0.00 225 GLU A C 1
ATOM 735 O O . GLU A 1 92 ? 21.262 31.987 -22.939 1.00 0.00 225 GLU A O 1
ATOM 741 N N . ARG A 1 93 ? 21.747 34.106 -22.275 1.00 0.00 226 ARG A N 1
ATOM 742 C CA . ARG A 1 93 ? 20.415 34.540 -21.958 1.00 0.00 226 ARG A CA 1
ATOM 743 C C . ARG A 1 93 ? 20.319 35.936 -22.490 1.00 0.00 226 ARG A C 1
ATOM 744 O O . ARG A 1 93 ? 21.315 36.491 -22.951 1.00 0.00 226 ARG A O 1
ATOM 752 N N . GLN A 1 94 ? 19.113 36.541 -22.484 1.00 0.00 227 GLN A N 1
ATOM 753 C CA . GLN A 1 94 ? 19.030 37.864 -23.030 1.00 0.00 227 GLN A CA 1
ATOM 754 C C . GLN A 1 94 ? 19.859 38.778 -22.184 1.00 0.00 227 GLN A C 1
ATOM 755 O O . GLN A 1 94 ? 20.733 39.480 -22.691 1.00 0.00 227 GLN A O 1
ATOM 761 N N . ARG A 1 95 ? 19.623 38.764 -20.856 1.00 0.00 228 ARG A N 1
ATOM 762 C CA . ARG A 1 95 ? 20.404 39.564 -19.957 1.00 0.00 228 ARG A CA 1
ATOM 763 C C . ARG A 1 95 ? 19.669 39.613 -18.655 1.00 0.00 228 ARG A C 1
ATOM 764 O O . ARG A 1 95 ? 18.492 39.268 -18.579 1.00 0.00 228 ARG A O 1
ATOM 772 N N . SER A 1 96 ? 20.368 40.051 -17.589 1.00 0.00 229 SER A N 1
ATOM 773 C CA . SER A 1 96 ? 19.758 40.287 -16.314 1.00 0.00 229 SER A CA 1
ATOM 774 C C . SER A 1 96 ? 20.848 40.783 -15.429 1.00 0.00 229 SER A C 1
ATOM 775 O O . SER A 1 96 ? 21.870 41.277 -15.906 1.00 0.00 229 SER A O 1
ATOM 778 N N . ALA A 1 97 ? 20.655 40.680 -14.101 1.00 0.00 230 ALA A N 1
ATOM 779 C CA . ALA A 1 97 ? 21.750 40.973 -13.230 1.00 0.00 230 ALA A CA 1
ATOM 780 C C . ALA A 1 97 ? 22.160 39.691 -12.581 1.00 0.00 230 ALA A C 1
ATOM 781 O O . ALA A 1 97 ? 21.325 38.946 -12.070 1.00 0.00 230 ALA A O 1
ATOM 783 N N . GLY A 1 98 ? 23.478 39.411 -12.577 1.00 0.00 231 GLY A N 1
ATOM 784 C CA . GLY A 1 98 ? 23.998 38.315 -11.813 1.00 0.00 231 GLY A CA 1
ATOM 785 C C . GLY A 1 98 ? 24.656 37.343 -12.739 1.00 0.00 231 GLY A C 1
ATOM 786 O O . GLY A 1 98 ? 24.325 37.259 -13.921 1.00 0.00 231 GLY A O 1
ATOM 787 N N . GLN A 1 99 ? 25.618 36.571 -12.195 1.00 0.00 232 GLN A N 1
ATOM 788 C CA . GLN A 1 99 ? 26.197 35.466 -12.899 1.00 0.00 232 GLN A CA 1
ATOM 789 C C . GLN A 1 99 ? 27.387 35.037 -12.104 1.00 0.00 232 GLN A C 1
ATOM 790 O O . GLN A 1 99 ? 28.042 35.862 -11.470 1.00 0.00 232 GLN A O 1
ATOM 796 N N . ILE A 1 100 ? 27.692 33.726 -12.106 1.00 0.00 233 ILE A N 1
ATOM 797 C CA . ILE A 1 100 ? 28.847 33.276 -11.389 1.00 0.00 233 ILE A CA 1
ATOM 798 C C . ILE A 1 100 ? 29.356 32.023 -12.025 1.00 0.00 233 ILE A C 1
ATOM 799 O O . ILE A 1 100 ? 28.999 31.680 -13.151 1.00 0.00 233 ILE A O 1
ATOM 804 N N . CYS A 1 101 ? 30.258 31.341 -11.293 1.00 0.00 234 CYS A N 1
ATOM 805 C CA . CYS A 1 101 ? 31.026 30.221 -11.745 1.00 0.00 234 CYS A CA 1
ATOM 806 C C . CYS A 1 101 ? 30.098 29.089 -12.063 1.00 0.00 234 CYS A C 1
ATOM 807 O O . CYS A 1 101 ? 29.018 28.970 -11.491 1.00 0.00 234 CYS A O 1
ATOM 810 N N . GLY A 1 102 ? 30.503 28.240 -13.026 1.00 0.00 235 GLY A N 1
ATOM 811 C CA . GLY A 1 102 ? 29.588 27.325 -13.639 1.00 0.00 235 GLY A CA 1
ATOM 812 C C . GLY A 1 102 ? 29.296 26.155 -12.757 1.00 0.00 235 GLY A C 1
ATOM 813 O O . GLY A 1 102 ? 30.105 25.731 -11.928 1.00 0.00 235 GLY A O 1
ATOM 814 N N . TYR A 1 103 ? 28.094 25.594 -12.997 1.00 0.00 236 TYR A N 1
ATOM 815 C CA . TYR A 1 103 ? 27.737 24.227 -12.794 1.00 0.00 236 TYR A CA 1
ATOM 816 C C . TYR A 1 103 ? 27.108 23.788 -14.089 1.00 0.00 236 TYR A C 1
ATOM 817 O O . TYR A 1 103 ? 26.319 24.491 -14.723 1.00 0.00 236 TYR A O 1
ATOM 826 N N . LEU A 1 104 ? 27.563 22.608 -14.524 1.00 0.00 237 LEU A N 1
ATOM 827 C CA . LEU A 1 104 ? 26.930 21.334 -14.714 0.50 0.00 237 LEU A CA 1
ATOM 828 C C . LEU A 1 104 ? 25.513 21.207 -14.255 1.00 0.00 237 LEU A C 1
ATOM 829 O O . LEU A 1 104 ? 25.229 21.039 -13.069 1.00 0.00 237 LEU A O 1
ATOM 834 N N . LYS A 1 105 ? 24.592 21.165 -15.242 1.00 0.00 238 LYS A N 1
ATOM 835 C CA . LYS A 1 105 ? 23.282 20.594 -15.073 1.00 0.00 238 LYS A CA 1
ATOM 836 C C . LYS A 1 105 ? 23.192 19.462 -16.052 1.00 0.00 238 LYS A C 1
ATOM 837 O O . LYS A 1 105 ? 23.060 19.695 -17.253 1.00 0.00 238 LYS A O 1
ATOM 843 N N . ASP A 1 106 ? 23.237 18.207 -15.554 1.00 0.00 239 ASP A N 1
ATOM 844 C CA . ASP A 1 106 ? 23.285 17.037 -16.391 1.00 0.00 239 ASP A CA 1
ATOM 845 C C . ASP A 1 106 ? 24.261 17.253 -17.507 1.00 0.00 239 ASP A C 1
ATOM 846 O O . ASP A 1 106 ? 25.458 17.430 -17.285 1.00 0.00 239 ASP A O 1
ATOM 851 N N . SER A 1 107 ? 23.754 17.211 -18.753 1.00 0.00 240 SER A N 1
ATOM 852 C CA . SER A 1 107 ? 24.561 17.065 -19.930 1.00 0.00 240 SER A CA 1
ATOM 853 C C . SER A 1 107 ? 25.526 18.208 -20.085 1.00 0.00 240 SER A C 1
ATOM 854 O O . SER A 1 107 ? 26.641 17.992 -20.559 1.00 0.00 240 SER A O 1
ATOM 857 N N . THR A 1 108 ? 25.142 19.457 -19.739 1.00 0.00 241 THR A N 1
ATOM 858 C CA . THR A 1 108 ? 25.930 20.566 -20.222 1.00 0.00 241 THR A CA 1
ATOM 859 C C . THR A 1 108 ? 26.303 21.506 -19.099 1.00 0.00 241 THR A C 1
ATOM 860 O O . THR A 1 108 ? 25.614 21.574 -18.083 1.00 0.00 241 THR A O 1
ATOM 864 N N . LEU A 1 109 ? 27.426 22.264 -19.269 1.00 0.00 242 LEU A N 1
ATOM 865 C CA . LEU A 1 109 ? 27.893 23.251 -18.313 1.00 0.00 242 LEU A CA 1
ATOM 866 C C . LEU A 1 109 ? 26.940 24.404 -18.360 1.00 0.00 242 LEU A C 1
ATOM 867 O O . LEU A 1 109 ? 26.318 24.680 -19.387 1.00 0.00 242 LEU A O 1
ATOM 872 N N . ILE A 1 110 ? 26.802 25.100 -17.212 1.00 0.00 243 ILE A N 1
ATOM 873 C CA . ILE A 1 110 ? 25.907 26.208 -17.069 1.00 0.00 243 ILE A CA 1
ATOM 874 C C . ILE A 1 110 ? 26.515 27.151 -16.072 1.00 0.00 243 ILE A C 1
ATOM 875 O O . ILE A 1 110 ? 27.617 26.915 -15.578 1.00 0.00 243 ILE A O 1
ATOM 880 N N . SER A 1 111 ? 25.805 28.264 -15.777 1.00 0.00 244 SER A N 1
ATOM 881 C CA . SER A 1 111 ? 26.235 29.227 -14.795 1.00 0.00 244 SER A CA 1
ATOM 882 C C . SER A 1 111 ? 25.043 29.555 -13.938 1.00 0.00 244 SER A C 1
ATOM 883 O O . SER A 1 111 ? 23.911 29.241 -14.300 1.00 0.00 244 SER A O 1
ATOM 886 N N . ASP A 1 112 ? 25.262 30.172 -12.755 1.00 0.00 245 ASP A N 1
ATOM 887 C CA . ASP A 1 112 ? 24.144 30.502 -11.907 1.00 0.00 245 ASP A CA 1
ATOM 888 C C . ASP A 1 112 ? 24.536 31.639 -11.004 1.00 0.00 245 ASP A C 1
ATOM 889 O O . ASP A 1 112 ? 25.290 32.528 -11.397 1.00 0.00 245 ASP A O 1
ATOM 894 N N . LYS A 1 113 ? 23.984 31.645 -9.780 1.00 0.00 246 LYS A N 1
ATOM 895 C CA . LYS A 1 113 ? 24.428 32.498 -8.725 1.00 0.00 246 LYS A CA 1
ATOM 896 C C . LYS A 1 113 ? 25.096 31.578 -7.764 1.00 0.00 246 LYS A C 1
ATOM 897 O O . LYS A 1 113 ? 24.670 30.437 -7.590 1.00 0.00 246 LYS A O 1
ATOM 903 N N . CYS A 1 114 ? 26.191 32.052 -7.147 1.00 0.00 247 CYS A N 1
ATOM 904 C CA . CYS A 1 114 ? 26.901 31.323 -6.139 1.00 0.00 247 CYS A CA 1
ATOM 905 C C . CYS A 1 114 ? 26.048 31.217 -4.913 1.00 0.00 247 CYS A C 1
ATOM 906 O O . CYS A 1 114 ? 26.021 30.183 -4.249 1.00 0.00 247 CYS A O 1
ATOM 909 N N . ASP A 1 115 ? 25.332 32.306 -4.576 1.00 0.00 248 ASP A N 1
ATOM 910 C CA . ASP A 1 115 ? 24.703 32.420 -3.292 1.00 0.00 248 ASP A CA 1
ATOM 911 C C . ASP A 1 115 ? 23.736 31.293 -3.182 1.00 0.00 248 ASP A C 1
ATOM 912 O O . ASP A 1 115 ? 23.493 30.763 -2.099 1.00 0.00 248 ASP A O 1
ATOM 917 N N . SER A 1 116 ? 23.169 30.897 -4.333 1.00 0.00 249 SER A N 1
ATOM 918 C CA . SER A 1 116 ? 22.229 29.821 -4.388 1.00 0.00 249 SER A CA 1
ATOM 919 C C . SER A 1 116 ? 22.921 28.601 -3.871 1.00 0.00 249 SER A C 1
ATOM 920 O O . SER A 1 116 ? 24.126 28.610 -3.629 1.00 0.00 249 SER A O 1
ATOM 923 N N . TRP A 1 117 ? 22.156 27.516 -3.647 1.00 0.00 250 TRP A N 1
ATOM 924 C CA . TRP A 1 117 ? 22.761 26.313 -3.159 1.00 0.00 250 TRP A CA 1
ATOM 925 C C . TRP A 1 117 ? 22.794 25.344 -4.295 1.00 0.00 250 TRP A C 1
ATOM 926 O O . TRP A 1 117 ? 21.843 25.266 -5.071 1.00 0.00 250 TRP A O 1
ATOM 937 N N . LYS A 1 118 ? 23.902 24.583 -4.433 1.00 0.00 251 LYS A N 1
ATOM 938 C CA . LYS A 1 118 ? 23.950 23.560 -5.441 1.00 0.00 251 LYS A CA 1
ATOM 939 C C . LYS A 1 118 ? 24.836 22.458 -4.959 1.00 0.00 251 LYS A C 1
ATOM 940 O O . LYS A 1 118 ? 25.625 22.633 -4.032 1.00 0.00 251 LYS A O 1
ATOM 946 N N . TYR A 1 119 ? 24.724 21.274 -5.593 1.00 0.00 252 TYR A N 1
ATOM 947 C CA . TYR A 1 119 ? 25.559 20.146 -5.245 1.00 0.00 252 TYR A CA 1
ATOM 948 C C . TYR A 1 119 ? 26.875 20.343 -5.916 1.00 0.00 252 TYR A C 1
ATOM 949 O O . TYR A 1 119 ? 26.922 20.843 -7.035 1.00 0.00 252 TYR A O 1
ATOM 958 N N . PHE A 1 120 ? 27.995 19.968 -5.260 1.00 0.00 253 PHE A N 1
ATOM 959 C CA . PHE A 1 120 ? 29.250 20.171 -5.920 1.00 0.00 253 PHE A CA 1
ATOM 960 C C . PHE A 1 120 ? 29.935 18.853 -6.097 1.00 0.00 253 PHE A C 1
ATOM 961 O O . PHE A 1 120 ? 29.663 17.883 -5.390 1.00 0.00 253 PHE A O 1
ATOM 969 N N . ILE A 1 121 ? 30.853 18.796 -7.080 1.00 0.00 254 ILE A N 1
ATOM 970 C CA . ILE A 1 121 ? 31.608 17.597 -7.262 1.00 0.00 254 ILE A CA 1
ATOM 971 C C . ILE A 1 121 ? 33.076 17.921 -7.165 1.00 0.00 254 ILE A C 1
ATOM 972 O O . ILE A 1 121 ? 33.515 18.960 -7.656 1.00 0.00 254 ILE A O 1
ATOM 977 N N . CYS A 1 122 ? 33.848 17.045 -6.464 1.00 0.00 255 CYS A N 1
ATOM 978 C CA . CYS A 1 122 ? 35.245 17.294 -6.240 1.00 0.00 255 CYS A CA 1
ATOM 979 C C . CYS A 1 122 ? 36.030 16.314 -7.050 1.00 0.00 255 CYS A C 1
ATOM 980 O O . CYS A 1 122 ? 35.520 15.268 -7.444 1.00 0.00 255 CYS A O 1
ATOM 983 N N . GLU A 1 123 ? 37.305 16.656 -7.329 1.00 0.00 256 GLU A N 1
ATOM 984 C CA . GLU A 1 123 ? 38.144 15.794 -8.105 1.00 0.00 256 GLU A CA 1
ATOM 985 C C . GLU A 1 123 ? 39.513 15.776 -7.500 1.00 0.00 256 GLU A C 1
ATOM 986 O O . GLU A 1 123 ? 40.013 16.803 -7.043 1.00 0.00 256 GLU A O 1
ATOM 992 N N . LYS A 1 124 ? 40.151 14.586 -7.495 1.00 0.00 257 LYS A N 1
ATOM 993 C CA . LYS A 1 124 ? 41.484 14.414 -6.988 1.00 0.00 257 LYS A CA 1
ATOM 994 C C . LYS A 1 124 ? 42.189 13.486 -7.918 1.00 0.00 257 LYS A C 1
ATOM 995 O O . LYS A 1 124 ? 41.567 12.768 -8.697 1.00 0.00 257 LYS A O 1
ATOM 1001 N N . LYS A 1 125 ? 43.531 13.462 -7.826 1.00 0.00 258 LYS A N 1
ATOM 1002 C CA . LYS A 1 125 ? 44.283 12.540 -8.618 1.00 0.00 258 LYS A CA 1
ATOM 1003 C C . LYS A 1 125 ? 44.251 11.219 -7.914 1.00 0.00 258 LYS A C 1
ATOM 1004 O O . LYS A 1 125 ? 44.370 11.146 -6.692 1.00 0.00 258 LYS A O 1
ATOM 1010 N N . ALA A 1 126 ? 44.062 10.134 -8.690 1.00 0.00 259 ALA A N 1
ATOM 1011 C CA . ALA A 1 126 ? 44.090 8.809 -8.144 1.00 0.00 259 ALA A CA 1
ATOM 1012 C C . ALA A 1 126 ? 45.525 8.496 -7.917 1.00 0.00 259 ALA A C 1
ATOM 1013 O O . ALA A 1 126 ? 46.397 9.087 -8.554 1.00 0.00 259 ALA A O 1
ATOM 1015 N N . PHE A 1 127 ? 45.821 7.569 -6.990 1.00 0.00 260 PHE A N 1
ATOM 1016 C CA . PHE A 1 127 ? 47.202 7.269 -6.766 1.00 0.00 260 PHE A CA 1
ATOM 1017 C C . PHE A 1 127 ? 47.622 6.473 -7.951 1.00 0.00 260 PHE A C 1
ATOM 1018 O O . PHE A 1 127 ? 47.318 5.287 -8.063 1.00 0.00 260 PHE A O 1
ATOM 1026 N N . GLY A 1 128 ? 48.291 7.106 -8.951 1.00 0.00 261 GLY A N 1
ATOM 1027 C CA . GLY A 1 128 ? 48.569 6.438 -10.180 1.00 0.00 261 GLY A CA 1
ATOM 1028 C C . GLY A 1 128 ? 49.609 5.397 -9.921 1.00 0.00 261 GLY A C 1
ATOM 1029 O O . GLY A 1 128 ? 50.541 5.603 -9.145 1.00 0.00 261 GLY A O 1
ATOM 1030 N N . SER A 1 129 ? 49.486 4.234 -10.590 1.00 0.00 262 SER A N 1
ATOM 1031 C CA . SER A 1 129 ? 50.359 3.163 -10.228 1.00 0.00 262 SER A CA 1
ATOM 1032 C C . SER A 1 129 ? 51.607 3.274 -11.031 1.00 0.00 262 SER A C 1
ATOM 1033 O O . SER A 1 129 ? 51.586 3.601 -12.218 1.00 0.00 262 SER A O 1
ATOM 1036 N N . CYS A 1 130 ? 52.739 2.995 -10.363 1.00 0.00 263 CYS A N 1
ATOM 1037 C CA . CYS A 1 130 ? 54.011 2.846 -10.995 1.00 0.00 263 CYS A CA 1
ATOM 1038 C C . CYS A 1 130 ? 54.497 1.506 -10.552 1.00 0.00 263 CYS A C 1
ATOM 1039 O O . CYS A 1 130 ? 54.117 1.033 -9.483 1.00 0.00 263 CYS A O 1
ATOM 1042 N N . ILE A 1 131 ? 55.325 0.828 -11.367 1.00 0.00 264 ILE A N 1
ATOM 1043 C CA . ILE A 1 131 ? 55.712 -0.489 -10.956 1.00 0.00 264 ILE A CA 1
ATOM 1044 C C . ILE A 1 131 ? 57.140 -0.447 -10.430 1.00 0.00 264 ILE A C 1
ATOM 1045 O O . ILE A 1 131 ? 57.402 -1.148 -9.416 1.00 0.00 264 ILE A O 1
ATOM 1051 N N . ASP B 2 1 ? -0.882 49.959 -9.045 1.00 0.00 2 ASP B N 1
ATOM 1052 C CA . ASP B 2 1 ? -1.959 50.074 -8.037 1.00 0.00 2 ASP B CA 1
ATOM 1053 C C . ASP B 2 1 ? -1.754 49.090 -6.931 1.00 0.00 2 ASP B C 1
ATOM 1054 O O . ASP B 2 1 ? -1.314 47.963 -7.156 1.00 0.00 2 ASP B O 1
ATOM 1059 N N . ASP B 2 2 ? -2.055 49.530 -5.693 1.00 0.00 3 ASP B N 1
ATOM 1060 C CA . ASP B 2 2 ? -1.634 48.881 -4.484 1.00 0.00 3 ASP B CA 1
ATOM 1061 C C . ASP B 2 2 ? -2.495 47.673 -4.285 1.00 0.00 3 ASP B C 1
ATOM 1062 O O . ASP B 2 2 ? -3.289 47.307 -5.150 1.00 0.00 3 ASP B O 1
ATOM 1067 N N . ASP B 2 3 ? -2.295 46.983 -3.143 1.00 0.00 4 ASP B N 1
ATOM 1068 C CA . ASP B 2 3 ? -2.822 45.690 -2.835 1.00 0.00 4 ASP B CA 1
ATOM 1069 C C . ASP B 2 3 ? -2.393 44.721 -3.883 1.00 0.00 4 ASP B C 1
ATOM 1070 O O . ASP B 2 3 ? -1.948 45.083 -4.971 1.00 0.00 4 ASP B O 1
ATOM 1075 N N . ILE B 2 4 ? -2.442 43.426 -3.540 1.00 0.00 5 ILE B N 1
ATOM 1076 C CA . ILE B 2 4 ? -1.832 42.495 -4.428 1.00 0.00 5 ILE B CA 1
ATOM 1077 C C . ILE B 2 4 ? -2.691 41.285 -4.513 1.00 0.00 5 ILE B C 1
ATOM 1078 O O . ILE B 2 4 ? -3.428 40.953 -3.585 1.00 0.00 5 ILE B O 1
ATOM 1083 N N . ALA B 2 5 ? -2.611 40.604 -5.668 1.00 0.00 6 ALA B N 1
ATOM 1084 C CA . ALA B 2 5 ? -3.167 39.298 -5.810 1.00 0.00 6 ALA B CA 1
ATOM 1085 C C . ALA B 2 5 ? -2.128 38.328 -5.378 1.00 0.00 6 ALA B C 1
ATOM 1086 O O . ALA B 2 5 ? -0.955 38.662 -5.216 1.00 0.00 6 ALA B O 1
ATOM 1088 N N . ALA B 2 6 ? -2.563 37.077 -5.194 1.00 0.00 7 ALA B N 1
ATOM 1089 C CA . ALA B 2 6 ? -1.641 35.998 -5.121 1.00 0.00 7 ALA B CA 1
ATOM 1090 C C . ALA B 2 6 ? -1.850 35.230 -6.370 1.00 0.00 7 ALA B C 1
ATOM 1091 O O . ALA B 2 6 ? -2.979 34.876 -6.694 1.00 0.00 7 ALA B O 1
ATOM 1093 N N . LEU B 2 7 ? -0.777 34.937 -7.109 1.00 0.00 8 LEU B N 1
ATOM 1094 C CA . LEU B 2 7 ? -0.954 34.178 -8.302 1.00 0.00 8 LEU B CA 1
ATOM 1095 C C . LEU B 2 7 ? -1.084 32.755 -7.886 1.00 0.00 8 LEU B C 1
ATOM 1096 O O . LEU B 2 7 ? -0.134 32.183 -7.372 1.00 0.00 8 LEU B O 1
ATOM 1101 N N . VAL B 2 8 ? -2.247 32.117 -8.091 1.00 0.00 9 VAL B N 1
ATOM 1102 C CA . VAL B 2 8 ? -2.328 30.781 -7.581 1.00 0.00 9 VAL B CA 1
ATOM 1103 C C . VAL B 2 8 ? -2.218 29.860 -8.743 1.00 0.00 9 VAL B C 1
ATOM 1104 O O . VAL B 2 8 ? -3.086 29.838 -9.612 1.00 0.00 9 VAL B O 1
ATOM 1108 N N . VAL B 2 9 ? -1.133 29.067 -8.795 1.00 0.00 10 VAL B N 1
ATOM 1109 C CA . VAL B 2 9 ? -0.974 28.224 -9.937 1.00 0.00 10 VAL B CA 1
ATOM 1110 C C . VAL B 2 9 ? -0.900 26.817 -9.449 1.00 0.00 10 VAL B C 1
ATOM 1111 O O . VAL B 2 9 ? -0.331 26.533 -8.395 1.00 0.00 10 VAL B O 1
ATOM 1115 N N . ASP B 2 10 ? -1.540 25.907 -10.205 1.00 0.00 11 ASP B N 1
ATOM 1116 C CA . ASP B 2 10 ? -1.736 24.559 -9.769 1.00 0.00 11 ASP B CA 1
ATOM 1117 C C . ASP B 2 10 ? -1.071 23.684 -10.768 1.00 0.00 11 ASP B C 1
ATOM 1118 O O . ASP B 2 10 ? -1.559 23.525 -11.885 1.00 0.00 11 ASP B O 1
ATOM 1123 N N . ASN B 2 11 ? 0.075 23.088 -10.406 1.00 0.00 12 ASN B N 1
ATOM 1124 C CA . ASN B 2 11 ? 0.768 22.389 -11.438 1.00 0.00 12 ASN B CA 1
ATOM 1125 C C . ASN B 2 11 ? 0.265 20.991 -11.438 1.00 0.00 12 ASN B C 1
ATOM 1126 O O . ASN B 2 11 ? 0.772 20.127 -10.723 1.00 0.00 12 ASN B O 1
ATOM 1131 N N . GLY B 2 12 ? -0.770 20.754 -12.258 1.00 0.00 13 GLY B N 1
ATOM 1132 C CA . GLY B 2 12 ? -1.322 19.426 -12.273 1.00 0.00 13 GLY B CA 1
ATOM 1133 C C . GLY B 2 12 ? -0.558 18.513 -13.184 1.00 0.00 13 GLY B C 1
ATOM 1134 O O . GLY B 2 12 ? 0.142 18.936 -14.101 1.00 0.00 13 GLY B O 1
ATOM 1135 N N . SER B 2 13 ? -0.739 17.199 -12.954 1.00 0.00 14 SER B N 1
ATOM 1136 C CA . SER B 2 13 ? -0.109 16.174 -13.731 1.00 0.00 14 SER B CA 1
ATOM 1137 C C . SER B 2 13 ? -0.475 16.409 -15.160 1.00 0.00 14 SER B C 1
ATOM 1138 O O . SER B 2 13 ? 0.407 16.511 -16.003 1.00 0.00 14 SER B O 1
ATOM 1141 N N . GLY B 2 14 ? -1.780 16.338 -15.484 1.00 0.00 15 GLY B N 1
ATOM 1142 C CA . GLY B 2 14 ? -2.336 16.607 -16.786 1.00 0.00 15 GLY B CA 1
ATOM 1143 C C . GLY B 2 14 ? -2.693 18.039 -17.057 1.00 0.00 15 GLY B C 1
ATOM 1144 O O . GLY B 2 14 ? -2.645 18.465 -18.207 1.00 0.00 15 GLY B O 1
ATOM 1145 N N . MET B 2 15 ? -3.164 18.803 -16.046 1.00 0.00 16 MET B N 1
ATOM 1146 C CA . MET B 2 15 ? -3.665 20.107 -16.400 1.00 0.00 16 MET B CA 1
ATOM 1147 C C . MET B 2 15 ? -3.185 21.148 -15.441 1.00 0.00 16 MET B C 1
ATOM 1148 O O . MET B 2 15 ? -3.126 20.926 -14.234 1.00 0.00 16 MET B O 1
ATOM 1153 N N . CYS B 2 16 ? -2.855 22.334 -15.940 1.00 0.00 17 CYS B N 1
ATOM 1154 C CA . CYS B 2 16 ? -2.529 23.364 -15.001 1.00 0.00 17 CYS B CA 1
ATOM 1155 C C . CYS B 2 16 ? -3.750 24.208 -14.844 1.00 0.00 17 CYS B C 1
ATOM 1156 O O . CYS B 2 16 ? -4.480 24.447 -15.805 1.00 0.00 17 CYS B O 1
ATOM 1159 N N . LYS B 2 17 ? -4.013 24.662 -13.605 1.00 0.00 18 LYS B N 1
ATOM 1160 C CA . LYS B 2 17 ? -5.136 25.515 -13.358 1.00 0.00 18 LYS B CA 1
ATOM 1161 C C . LYS B 2 17 ? -4.578 26.757 -12.749 1.00 0.00 18 LYS B C 1
ATOM 1162 O O . LYS B 2 17 ? -3.738 26.688 -11.854 1.00 0.00 18 LYS B O 1
ATOM 1168 N N . ALA B 2 18 ? -4.995 27.940 -13.237 1.00 0.00 19 ALA B N 1
ATOM 1169 C CA . ALA B 2 18 ? -4.290 29.093 -12.768 1.00 0.00 19 ALA B CA 1
ATOM 1170 C C . ALA B 2 18 ? -5.193 30.276 -12.810 1.00 0.00 19 ALA B C 1
ATOM 1171 O O . ALA B 2 18 ? -6.166 30.318 -13.562 1.00 0.00 19 ALA B O 1
ATOM 1173 N N . GLY B 2 19 ? -4.875 31.284 -11.978 1.00 0.00 20 GLY B N 1
ATOM 1174 C CA . GLY B 2 19 ? -5.688 32.455 -11.937 1.00 0.00 20 GLY B CA 1
ATOM 1175 C C . GLY B 2 19 ? -5.410 33.144 -10.646 1.00 0.00 20 GLY B C 1
ATOM 1176 O O . GLY B 2 19 ? -4.491 32.784 -9.911 1.00 0.00 20 GLY B O 1
ATOM 1177 N N . PHE B 2 20 ? -6.216 34.176 -10.355 1.00 0.00 21 PHE B N 1
ATOM 1178 C CA . PHE B 2 20 ? -5.922 35.078 -9.287 1.00 0.00 21 PHE B CA 1
ATOM 1179 C C . PHE B 2 20 ? -6.700 34.612 -8.105 1.00 0.00 21 PHE B C 1
ATOM 1180 O O . PHE B 2 20 ? -7.727 33.951 -8.244 1.00 0.00 21 PHE B O 1
ATOM 1188 N N . ALA B 2 21 ? -6.194 34.912 -6.896 1.00 0.00 22 ALA B N 1
ATOM 1189 C CA . ALA B 2 21 ? -6.823 34.424 -5.707 1.00 0.00 22 ALA B CA 1
ATOM 1190 C C . ALA B 2 21 ? -8.102 35.167 -5.519 1.00 0.00 22 ALA B C 1
ATOM 1191 O O . ALA B 2 21 ? -8.273 36.279 -6.016 1.00 0.00 22 ALA B O 1
ATOM 1193 N N . GLY B 2 22 ? -9.048 34.530 -4.804 1.00 0.00 23 GLY B N 1
ATOM 1194 C CA . GLY B 2 22 ? -10.328 35.115 -4.546 1.00 0.00 23 GLY B CA 1
ATOM 1195 C C . GLY B 2 22 ? -11.204 34.733 -5.690 1.00 0.00 23 GLY B C 1
ATOM 1196 O O . GLY B 2 22 ? -12.415 34.942 -5.659 1.00 0.00 23 GLY B O 1
ATOM 1197 N N . ASP B 2 23 ? -10.583 34.171 -6.745 1.00 0.00 24 ASP B N 1
ATOM 1198 C CA . ASP B 2 23 ? -11.296 33.841 -7.943 1.00 0.00 24 ASP B CA 1
ATOM 1199 C C . ASP B 2 23 ? -12.031 32.558 -7.720 1.00 0.00 24 ASP B C 1
ATOM 1200 O O . ASP B 2 23 ? -11.459 31.573 -7.258 1.00 0.00 24 ASP B O 1
ATOM 1205 N N . ASP B 2 24 ? -13.329 32.538 -8.075 1.00 0.00 25 ASP B N 1
ATOM 1206 C CA . ASP B 2 24 ? -14.180 31.428 -7.756 1.00 0.00 25 ASP B CA 1
ATOM 1207 C C . ASP B 2 24 ? -13.656 30.208 -8.450 1.00 0.00 25 ASP B C 1
ATOM 1208 O O . ASP B 2 24 ? -13.710 29.109 -7.900 1.00 0.00 25 ASP B O 1
ATOM 1213 N N . ALA B 2 25 ? -13.135 30.368 -9.683 1.00 0.00 26 ALA B N 1
ATOM 1214 C CA . ALA B 2 25 ? -12.543 29.260 -10.382 1.00 0.00 26 ALA B CA 1
ATOM 1215 C C . ALA B 2 25 ? -11.269 29.749 -10.996 1.00 0.00 26 ALA B C 1
ATOM 1216 O O . ALA B 2 25 ? -11.056 30.955 -11.115 1.00 0.00 26 ALA B O 1
ATOM 1218 N N . PRO B 2 26 ? -10.395 28.849 -11.369 1.00 0.00 27 PRO B N 1
ATOM 1219 C CA . PRO B 2 26 ? -9.221 29.168 -12.132 1.00 0.00 27 PRO B CA 1
ATOM 1220 C C . PRO B 2 26 ? -9.624 29.699 -13.474 1.00 0.00 27 PRO B C 1
ATOM 1221 O O . PRO B 2 26 ? -10.448 29.073 -14.139 1.00 0.00 27 PRO B O 1
ATOM 1225 N N . ARG B 2 27 ? -9.049 30.845 -13.886 1.00 0.00 28 ARG B N 1
ATOM 1226 C CA . ARG B 2 27 ? -9.325 31.445 -15.161 1.00 0.00 28 ARG B CA 1
ATOM 1227 C C . ARG B 2 27 ? -8.776 30.603 -16.269 1.00 0.00 28 ARG B C 1
ATOM 1228 O O . ARG B 2 27 ? -9.454 30.357 -17.265 1.00 0.00 28 ARG B O 1
ATOM 1236 N N . ALA B 2 28 ? -7.515 30.148 -16.139 1.00 0.00 29 ALA B N 1
ATOM 1237 C CA . ALA B 2 28 ? -6.903 29.530 -17.278 1.00 0.00 29 ALA B CA 1
ATOM 1238 C C . ALA B 2 28 ? -6.669 28.100 -16.952 1.00 0.00 29 ALA B C 1
ATOM 1239 O O . ALA B 2 28 ? -6.184 27.766 -15.873 1.00 0.00 29 ALA B O 1
ATOM 1241 N N . VAL B 2 29 ? -7.007 27.209 -17.899 1.00 0.00 30 VAL B N 1
ATOM 1242 C CA . VAL B 2 29 ? -6.628 25.848 -17.707 1.00 0.00 30 VAL B CA 1
ATOM 1243 C C . VAL B 2 29 ? -6.159 25.333 -19.025 1.00 0.00 30 VAL B C 1
ATOM 1244 O O . VAL B 2 29 ? -6.697 25.688 -20.073 1.00 0.00 30 VAL B O 1
ATOM 1248 N N . PHE B 2 30 ? -5.112 24.490 -19.003 1.00 0.00 31 PHE B N 1
ATOM 1249 C CA . PHE B 2 30 ? -4.602 23.942 -20.221 1.00 0.00 31 PHE B CA 1
ATOM 1250 C C . PHE B 2 30 ? -3.861 22.703 -19.855 1.00 0.00 31 PHE B C 1
ATOM 1251 O O . PHE B 2 30 ? -3.511 22.484 -18.697 1.00 0.00 31 PHE B O 1
ATOM 1259 N N . PRO B 2 31 ? -3.633 21.876 -20.831 1.00 0.00 32 PRO B N 1
ATOM 1260 C CA . PRO B 2 31 ? -3.004 20.608 -20.634 1.00 0.00 32 PRO B CA 1
ATOM 1261 C C . PRO B 2 31 ? -1.587 20.860 -20.257 1.00 0.00 32 PRO B C 1
ATOM 1262 O O . PRO B 2 31 ? -1.053 21.910 -20.607 1.00 0.00 32 PRO B O 1
ATOM 1266 N N . SER B 2 32 ? -0.961 19.909 -19.546 1.00 0.00 33 SER B N 1
ATOM 1267 C CA . SER B 2 32 ? 0.441 19.981 -19.335 1.00 0.00 33 SER B CA 1
ATOM 1268 C C . SER B 2 32 ? 0.989 18.895 -20.172 1.00 0.00 33 SER B C 1
ATOM 1269 O O . SER B 2 32 ? 1.122 17.754 -19.730 1.00 0.00 33 SER B O 1
ATOM 1272 N N . ILE B 2 33 ? 1.345 19.236 -21.417 1.00 0.00 34 ILE B N 1
ATOM 1273 C CA . ILE B 2 33 ? 2.196 18.349 -22.123 1.00 0.00 34 ILE B CA 1
ATOM 1274 C C . ILE B 2 33 ? 3.245 19.162 -22.833 1.00 0.00 34 ILE B C 1
ATOM 1275 O O . ILE B 2 33 ? 3.285 20.383 -22.685 1.00 0.00 34 ILE B O 1
ATOM 1280 N N . VAL B 2 34 ? 4.183 18.503 -23.550 1.00 0.00 35 VAL B N 1
ATOM 1281 C CA . VAL B 2 34 ? 5.086 19.216 -24.420 1.00 0.00 35 VAL B CA 1
ATOM 1282 C C . VAL B 2 34 ? 4.955 18.559 -25.767 1.00 0.00 35 VAL B C 1
ATOM 1283 O O . VAL B 2 34 ? 4.821 17.339 -25.839 1.00 0.00 35 VAL B O 1
ATOM 1287 N N . GLY B 2 35 ? 4.936 19.327 -26.882 1.00 0.00 36 GLY B N 1
ATOM 1288 C CA . GLY B 2 35 ? 4.506 18.680 -28.092 1.00 0.00 36 GLY B CA 1
ATOM 1289 C C . GLY B 2 35 ? 5.016 19.418 -29.288 1.00 0.00 36 GLY B C 1
ATOM 1290 O O . GLY B 2 35 ? 4.700 20.585 -29.511 1.00 0.00 36 GLY B O 1
ATOM 1291 N N . ARG B 2 36 ? 5.797 18.700 -30.118 1.00 0.00 37 ARG B N 1
ATOM 1292 C CA . ARG B 2 36 ? 6.374 19.229 -31.319 1.00 0.00 37 ARG B CA 1
ATOM 1293 C C . ARG B 2 36 ? 6.204 18.163 -32.356 1.00 0.00 37 ARG B C 1
ATOM 1294 O O . ARG B 2 36 ? 6.018 16.999 -32.004 1.00 0.00 37 ARG B O 1
ATOM 1302 N N . PRO B 2 37 ? 6.243 18.500 -33.622 1.00 0.00 38 PRO B N 1
ATOM 1303 C CA . PRO B 2 37 ? 5.897 17.556 -34.643 1.00 0.00 38 PRO B CA 1
ATOM 1304 C C . PRO B 2 37 ? 6.732 16.321 -34.564 1.00 0.00 38 PRO B C 1
ATOM 1305 O O . PRO B 2 37 ? 7.958 16.415 -34.611 1.00 0.00 38 PRO B O 1
ATOM 1309 N N . ARG B 2 38 ? 6.079 15.149 -34.447 1.00 0.00 39 ARG B N 1
ATOM 1310 C CA . ARG B 2 38 ? 6.800 13.915 -34.475 1.00 0.00 39 ARG B CA 1
ATOM 1311 C C . ARG B 2 38 ? 7.391 13.767 -35.838 1.00 0.00 39 ARG B C 1
ATOM 1312 O O . ARG B 2 38 ? 8.591 13.548 -35.995 1.00 0.00 39 ARG B O 1
ATOM 1320 N N . HIS B 2 39 ? 6.533 13.887 -36.867 1.00 0.00 40 HIS B N 1
ATOM 1321 C CA . HIS B 2 39 ? 6.955 13.733 -38.225 1.00 0.00 40 HIS B CA 1
ATOM 1322 C C . HIS B 2 39 ? 7.761 14.915 -38.659 1.00 0.00 40 HIS B C 1
ATOM 1323 O O . HIS B 2 39 ? 8.794 14.761 -39.308 1.00 0.00 40 HIS B O 1
ATOM 1330 N N . GLN B 2 40 ? 7.309 16.138 -38.315 1.00 0.00 41 GLN B N 1
ATOM 1331 C CA . GLN B 2 40 ? 7.955 17.285 -38.884 1.00 0.00 41 GLN B CA 1
ATOM 1332 C C . GLN B 2 40 ? 7.795 17.152 -40.362 1.00 0.00 41 GLN B C 1
ATOM 1333 O O . GLN B 2 40 ? 6.698 16.886 -40.852 1.00 0.00 41 GLN B O 1
ATOM 1339 N N . GLY B 2 41 ? 8.892 17.323 -41.122 1.00 0.00 42 GLY B N 1
ATOM 1340 C CA . GLY B 2 41 ? 8.770 17.204 -42.541 1.00 0.00 42 GLY B CA 1
ATOM 1341 C C . GLY B 2 41 ? 8.738 18.563 -43.153 1.00 0.00 42 GLY B C 1
ATOM 1342 O O . GLY B 2 41 ? 8.368 18.701 -44.317 1.00 0.00 42 GLY B O 1
ATOM 1343 N N . VAL B 2 42 ? 9.139 19.596 -42.386 1.00 0.00 43 VAL B N 1
ATOM 1344 C CA . VAL B 2 42 ? 9.569 20.825 -42.991 1.00 0.00 43 VAL B CA 1
ATOM 1345 C C . VAL B 2 42 ? 8.442 21.406 -43.769 1.00 0.00 43 VAL B C 1
ATOM 1346 O O . VAL B 2 42 ? 7.310 20.927 -43.715 1.00 0.00 43 VAL B O 1
ATOM 1350 N N . MET B 2 43 ? 8.723 22.505 -44.486 1.00 0.00 44 MET B N 1
ATOM 1351 C CA . MET B 2 43 ? 7.738 23.049 -45.365 1.00 0.00 44 MET B CA 1
ATOM 1352 C C . MET B 2 43 ? 8.334 24.285 -45.937 1.00 0.00 44 MET B C 1
ATOM 1353 O O . MET B 2 43 ? 9.549 24.386 -46.098 1.00 0.00 44 MET B O 1
ATOM 1358 N N . VAL B 2 44 ? 7.479 25.262 -46.282 1.00 0.00 45 VAL B N 1
ATOM 1359 C CA . VAL B 2 44 ? 8.015 26.553 -46.570 1.00 0.00 45 VAL B CA 1
ATOM 1360 C C . VAL B 2 44 ? 7.403 27.504 -45.579 1.00 0.00 45 VAL B C 1
ATOM 1361 O O . VAL B 2 44 ? 6.186 27.664 -45.511 1.00 0.00 45 VAL B O 1
ATOM 1365 N N . GLY B 2 45 ? 8.247 28.150 -44.749 1.00 0.00 46 GLY B N 1
ATOM 1366 C CA . GLY B 2 45 ? 7.740 29.010 -43.716 1.00 0.00 46 GLY B CA 1
ATOM 1367 C C . GLY B 2 45 ? 7.533 28.189 -42.477 1.00 0.00 46 GLY B C 1
ATOM 1368 O O . GLY B 2 45 ? 7.530 26.960 -42.527 1.00 0.00 46 GLY B O 1
ATOM 1369 N N . MET B 2 46 ? 7.346 28.868 -41.324 1.00 0.00 47 MET B N 1
ATOM 1370 C CA . MET B 2 46 ? 7.221 28.209 -40.052 1.00 0.00 47 MET B CA 1
ATOM 1371 C C . MET B 2 46 ? 6.020 28.777 -39.378 1.00 0.00 47 MET B C 1
ATOM 1372 O O . MET B 2 46 ? 4.894 28.663 -39.861 1.00 0.00 47 MET B O 1
ATOM 1377 N N . GLY B 2 47 ? 6.261 29.404 -38.209 1.00 0.00 48 GLY B N 1
ATOM 1378 C CA . GLY B 2 47 ? 5.221 30.056 -37.475 1.00 0.00 48 GLY B CA 1
ATOM 1379 C C . GLY B 2 47 ? 4.772 29.157 -36.373 1.00 0.00 48 GLY B C 1
ATOM 1380 O O . GLY B 2 47 ? 3.852 29.496 -35.630 1.00 0.00 48 GLY B O 1
ATOM 1381 N N . GLN B 2 48 ? 5.404 27.977 -36.227 1.00 0.00 49 GLN B N 1
ATOM 1382 C CA . GLN B 2 48 ? 4.921 27.099 -35.205 1.00 0.00 49 GLN B CA 1
ATOM 1383 C C . GLN B 2 48 ? 5.778 27.239 -33.994 1.00 0.00 49 GLN B C 1
ATOM 1384 O O . GLN B 2 48 ? 6.921 27.688 -34.060 1.00 0.00 49 GLN B O 1
ATOM 1390 N N . LYS B 2 49 ? 5.205 26.859 -32.837 1.00 0.00 50 LYS B N 1
ATOM 1391 C CA . LYS B 2 49 ? 5.915 26.881 -31.597 1.00 0.00 50 LYS B CA 1
ATOM 1392 C C . LYS B 2 49 ? 6.290 25.469 -31.301 1.00 0.00 50 LYS B C 1
ATOM 1393 O O . LYS B 2 49 ? 5.513 24.545 -31.535 1.00 0.00 50 LYS B O 1
ATOM 1399 N N . ASP B 2 50 ? 7.532 25.259 -30.835 1.00 0.00 51 ASP B N 1
ATOM 1400 C CA . ASP B 2 50 ? 8.055 23.932 -30.899 1.00 0.00 51 ASP B CA 1
ATOM 1401 C C . ASP B 2 50 ? 7.268 22.998 -30.037 1.00 0.00 51 ASP B C 1
ATOM 1402 O O . ASP B 2 50 ? 6.797 21.973 -30.526 1.00 0.00 51 ASP B O 1
ATOM 1407 N N . SER B 2 51 ? 7.053 23.302 -28.743 1.00 0.00 52 SER B N 1
ATOM 1408 C CA . SER B 2 51 ? 6.183 22.383 -28.072 1.00 0.00 52 SER B CA 1
ATOM 1409 C C . SER B 2 51 ? 5.373 23.119 -27.060 1.00 0.00 52 SER B C 1
ATOM 1410 O O . SER B 2 51 ? 5.622 23.024 -25.858 1.00 0.00 52 SER B O 1
ATOM 1413 N N . TYR B 2 52 ? 4.372 23.882 -27.541 1.00 0.00 53 TYR B N 1
ATOM 1414 C CA . TYR B 2 52 ? 3.501 24.604 -26.664 1.00 0.00 53 TYR B CA 1
ATOM 1415 C C . TYR B 2 52 ? 2.559 23.708 -25.968 1.00 0.00 53 TYR B C 1
ATOM 1416 O O . TYR B 2 52 ? 2.435 23.779 -24.746 1.00 0.00 53 TYR B O 1
ATOM 1425 N N . VAL B 2 53 ? 1.853 22.863 -26.747 1.00 0.00 54 VAL B N 1
ATOM 1426 C CA . VAL B 2 53 ? 0.904 22.012 -26.117 1.00 0.00 54 VAL B CA 1
ATOM 1427 C C . VAL B 2 53 ? -0.244 22.860 -25.659 1.00 0.00 54 VAL B C 1
ATOM 1428 O O . VAL B 2 53 ? -0.805 23.612 -26.450 1.00 0.00 54 VAL B O 1
ATOM 1432 N N . GLY B 2 54 ? -0.667 22.720 -24.388 1.00 0.00 55 GLY B N 1
ATOM 1433 C CA . GLY B 2 54 ? -1.778 23.423 -23.859 1.00 0.00 55 GLY B CA 1
ATOM 1434 C C . GLY B 2 54 ? -2.923 23.132 -24.753 1.00 0.00 55 GLY B C 1
ATOM 1435 O O . GLY B 2 54 ? -3.140 22.006 -25.200 1.00 0.00 55 GLY B O 1
ATOM 1436 N N . ASP B 2 55 ? -3.691 24.192 -25.024 1.00 0.00 56 ASP B N 1
ATOM 1437 C CA . ASP B 2 55 ? -4.881 24.084 -25.791 1.00 0.00 56 ASP B CA 1
ATOM 1438 C C . ASP B 2 55 ? -4.526 23.640 -27.174 1.00 0.00 56 ASP B C 1
ATOM 1439 O O . ASP B 2 55 ? -5.164 22.743 -27.723 1.00 0.00 56 ASP B O 1
ATOM 1444 N N . GLU B 2 56 ? -3.500 24.270 -27.780 1.00 0.00 57 GLU B N 1
ATOM 1445 C CA . GLU B 2 56 ? -3.320 24.173 -29.202 1.00 0.00 57 GLU B CA 1
ATOM 1446 C C . GLU B 2 56 ? -2.969 22.772 -29.607 1.00 0.00 57 GLU B C 1
ATOM 1447 O O . GLU B 2 56 ? -3.408 22.302 -30.655 1.00 0.00 57 GLU B O 1
ATOM 1453 N N . ALA B 2 57 ? -2.167 22.058 -28.798 1.00 0.00 58 ALA B N 1
ATOM 1454 C CA . ALA B 2 57 ? -1.789 20.726 -29.177 1.00 0.00 58 ALA B CA 1
ATOM 1455 C C . ALA B 2 57 ? -3.037 19.915 -29.266 1.00 0.00 58 ALA B C 1
ATOM 1456 O O . ALA B 2 57 ? -3.184 19.066 -30.144 1.00 0.00 58 ALA B O 1
ATOM 1458 N N . GLN B 2 58 ? -3.974 20.161 -28.334 1.00 0.00 59 GLN B N 1
ATOM 1459 C CA . GLN B 2 58 ? -5.133 19.334 -28.202 1.00 0.00 59 GLN B CA 1
ATOM 1460 C C . GLN B 2 58 ? -5.887 19.392 -29.489 1.00 0.00 59 GLN B C 1
ATOM 1461 O O . GLN B 2 58 ? -6.409 18.383 -29.950 1.00 0.00 59 GLN B O 1
ATOM 1467 N N . SER B 2 59 ? -5.972 20.582 -30.105 1.00 0.00 60 SER B N 1
ATOM 1468 C CA . SER B 2 59 ? -6.636 20.740 -31.369 1.00 0.00 60 SER B CA 1
ATOM 1469 C C . SER B 2 59 ? -5.826 20.056 -32.436 1.00 0.00 60 SER B C 1
ATOM 1470 O O . SER B 2 59 ? -6.356 19.610 -33.452 1.00 0.00 60 SER B O 1
ATOM 1473 N N . LYS B 2 60 ? -4.503 19.988 -32.214 1.00 0.00 61 LYS B N 1
ATOM 1474 C CA . LYS B 2 60 ? -3.491 19.497 -33.111 1.00 0.00 61 LYS B CA 1
ATOM 1475 C C . LYS B 2 60 ? -3.492 17.997 -33.243 1.00 0.00 61 LYS B C 1
ATOM 1476 O O . LYS B 2 60 ? -2.627 17.467 -33.938 1.00 0.00 61 LYS B O 1
ATOM 1482 N N . ARG B 2 61 ? -4.381 17.258 -32.536 1.00 0.00 62 ARG B N 1
ATOM 1483 C CA . ARG B 2 61 ? -4.089 15.998 -31.892 1.00 0.00 62 ARG B CA 1
ATOM 1484 C C . ARG B 2 61 ? -3.357 15.076 -32.815 1.00 0.00 62 ARG B C 1
ATOM 1485 O O . ARG B 2 61 ? -2.413 14.419 -32.382 1.00 0.00 62 ARG B O 1
ATOM 1493 N N . GLY B 2 62 ? -3.764 14.971 -34.091 1.00 0.00 63 GLY B N 1
ATOM 1494 C CA . GLY B 2 62 ? -3.169 13.960 -34.920 1.00 0.00 63 GLY B CA 1
ATOM 1495 C C . GLY B 2 62 ? -1.691 14.200 -35.015 1.00 0.00 63 GLY B C 1
ATOM 1496 O O . GLY B 2 62 ? -0.899 13.259 -34.984 1.00 0.00 63 GLY B O 1
ATOM 1497 N N . ILE B 2 63 ? -1.289 15.475 -35.164 1.00 0.00 64 ILE B N 1
ATOM 1498 C CA . ILE B 2 63 ? 0.057 15.823 -35.527 1.00 0.00 64 ILE B CA 1
ATOM 1499 C C . ILE B 2 63 ? 1.044 15.463 -34.446 1.00 0.00 64 ILE B C 1
ATOM 1500 O O . ILE B 2 63 ? 2.138 14.988 -34.746 1.00 0.00 64 ILE B O 1
ATOM 1505 N N . LEU B 2 64 ? 0.706 15.724 -33.162 1.00 0.00 65 LEU B N 1
ATOM 1506 C CA . LEU B 2 64 ? 1.702 16.144 -32.213 1.00 0.00 65 LEU B CA 1
ATOM 1507 C C . LEU B 2 64 ? 2.042 15.038 -31.267 1.00 0.00 65 LEU B C 1
ATOM 1508 O O . LEU B 2 64 ? 1.350 14.024 -31.195 1.00 0.00 65 LEU B O 1
ATOM 1513 N N . THR B 2 65 ? 3.150 15.248 -30.518 1.00 0.00 66 THR B N 1
ATOM 1514 C CA . THR B 2 65 ? 3.695 14.357 -29.525 1.00 0.00 66 THR B CA 1
ATOM 1515 C C . THR B 2 65 ? 3.417 14.959 -28.172 1.00 0.00 66 THR B C 1
ATOM 1516 O O . THR B 2 65 ? 3.337 16.180 -28.046 1.00 0.00 66 THR B O 1
ATOM 1520 N N . LEU B 2 66 ? 3.238 14.119 -27.122 1.00 0.00 67 LEU B N 1
ATOM 1521 C CA . LEU B 2 66 ? 2.821 14.630 -25.835 1.00 0.00 67 LEU B CA 1
ATOM 1522 C C . LEU B 2 66 ? 3.784 14.188 -24.762 1.00 0.00 67 LEU B C 1
ATOM 1523 O O . LEU B 2 66 ? 4.236 13.045 -24.755 1.00 0.00 67 LEU B O 1
ATOM 1528 N N . LYS B 2 67 ? 4.120 15.088 -23.806 1.00 0.00 68 LYS B N 1
ATOM 1529 C CA . LYS B 2 67 ? 5.035 14.735 -22.745 1.00 0.00 68 LYS B CA 1
ATOM 1530 C C . LYS B 2 67 ? 4.526 15.314 -21.465 1.00 0.00 68 LYS B C 1
ATOM 1531 O O . LYS B 2 67 ? 3.952 16.386 -21.476 1.00 0.00 68 LYS B O 1
ATOM 1537 N N . TYR B 2 68 ? 4.732 14.692 -20.293 1.00 0.00 69 TYR B N 1
ATOM 1538 C CA . TYR B 2 68 ? 4.352 15.467 -19.141 1.00 0.00 69 TYR B CA 1
ATOM 1539 C C . TYR B 2 68 ? 5.548 15.583 -18.248 1.00 0.00 69 TYR B C 1
ATOM 1540 O O . TYR B 2 68 ? 5.968 14.575 -17.684 1.00 0.00 69 TYR B O 1
ATOM 1549 N N . PRO B 2 69 ? 6.130 16.742 -18.057 1.00 0.00 70 PRO B N 1
ATOM 1550 C CA . PRO B 2 69 ? 7.196 16.902 -17.107 1.00 0.00 70 PRO B CA 1
ATOM 1551 C C . PRO B 2 69 ? 6.635 16.519 -15.783 1.00 0.00 70 PRO B C 1
ATOM 1552 O O . PRO B 2 69 ? 7.332 15.925 -14.959 1.00 0.00 70 PRO B O 1
ATOM 1556 N N . ILE B 2 70 ? 5.370 16.922 -15.605 1.00 0.00 71 ILE B N 1
ATOM 1557 C CA . ILE B 2 70 ? 4.499 16.685 -14.475 1.00 0.00 71 ILE B CA 1
ATOM 1558 C C . ILE B 2 70 ? 3.935 15.282 -14.378 1.00 0.00 71 ILE B C 1
ATOM 1559 O O . ILE B 2 70 ? 3.044 15.043 -13.573 1.00 0.00 71 ILE B O 1
ATOM 1564 N N . GLU B 2 71 ? 4.452 14.368 -15.192 1.00 0.00 72 GLU B N 1
ATOM 1565 C CA . GLU B 2 71 ? 3.987 12.986 -15.188 1.00 0.00 72 GLU B CA 1
ATOM 1566 C C . GLU B 2 71 ? 3.171 12.681 -13.935 1.00 0.00 72 GLU B C 1
ATOM 1567 O O . GLU B 2 71 ? 1.964 12.919 -13.896 1.00 0.00 72 GLU B O 1
ATOM 1584 N N . GLY B 2 73 ? 2.658 14.123 -11.202 1.00 0.00 74 GLY B N 1
ATOM 1585 C CA . GLY B 2 73 ? 2.630 15.339 -10.411 1.00 0.00 74 GLY B CA 1
ATOM 1586 C C . GLY B 2 73 ? 4.011 15.931 -10.210 1.00 0.00 74 GLY B C 1
ATOM 1587 O O . GLY B 2 73 ? 4.252 17.094 -10.537 1.00 0.00 74 GLY B O 1
ATOM 1588 N N . ILE B 2 74 ? 4.921 15.128 -9.669 1.00 0.00 75 ILE B N 1
ATOM 1589 C CA . ILE B 2 74 ? 6.287 15.575 -9.423 1.00 0.00 75 ILE B CA 1
ATOM 1590 C C . ILE B 2 74 ? 6.949 16.058 -10.709 1.00 0.00 75 ILE B C 1
ATOM 1591 O O . ILE B 2 74 ? 6.901 15.381 -11.735 1.00 0.00 75 ILE B O 1
ATOM 1596 N N . VAL B 2 75 ? 7.567 17.233 -10.645 1.00 0.00 76 VAL B N 1
ATOM 1597 C CA . VAL B 2 75 ? 8.228 17.799 -11.784 1.00 0.00 76 VAL B CA 1
ATOM 1598 C C . VAL B 2 75 ? 9.517 17.067 -11.996 1.00 0.00 76 VAL B C 1
ATOM 1599 O O . VAL B 2 75 ? 10.450 17.190 -11.203 1.00 0.00 76 VAL B O 1
ATOM 1603 N N . THR B 2 76 ? 9.587 16.255 -13.072 1.00 0.00 77 THR B N 1
ATOM 1604 C CA . THR B 2 76 ? 10.807 15.587 -13.429 1.00 0.00 77 THR B CA 1
ATOM 1605 C C . THR B 2 76 ? 11.803 16.521 -14.065 1.00 0.00 77 THR B C 1
ATOM 1606 O O . THR B 2 76 ? 12.986 16.474 -13.731 1.00 0.00 77 THR B O 1
ATOM 1610 N N . ASN B 2 77 ? 11.376 17.393 -15.009 1.00 0.00 78 ASN B N 1
ATOM 1611 C CA . ASN B 2 77 ? 12.372 18.193 -15.675 1.00 0.00 78 ASN B CA 1
ATOM 1612 C C . ASN B 2 77 ? 12.000 19.635 -15.589 1.00 0.00 78 ASN B C 1
ATOM 1613 O O . ASN B 2 77 ? 10.843 20.020 -15.752 1.00 0.00 78 ASN B O 1
ATOM 1618 N N . TRP B 2 78 ? 13.011 20.461 -15.276 1.00 0.00 79 TRP B N 1
ATOM 1619 C CA . TRP B 2 78 ? 12.856 21.856 -15.012 1.00 0.00 79 TRP B CA 1
ATOM 1620 C C . TRP B 2 78 ? 12.567 22.654 -16.246 1.00 0.00 79 TRP B C 1
ATOM 1621 O O . TRP B 2 78 ? 11.781 23.594 -16.187 1.00 0.00 79 TRP B O 1
ATOM 1632 N N . ASP B 2 79 ? 13.201 22.335 -17.392 1.00 0.00 80 ASP B N 1
ATOM 1633 C CA . ASP B 2 79 ? 13.086 23.204 -18.534 1.00 0.00 80 ASP B CA 1
ATOM 1634 C C . ASP B 2 79 ? 11.659 23.286 -18.974 1.00 0.00 80 ASP B C 1
ATOM 1635 O O . ASP B 2 79 ? 11.118 24.374 -19.163 1.00 0.00 80 ASP B O 1
ATOM 1640 N N . ASP B 2 80 ? 11.010 22.122 -19.149 1.00 0.00 81 ASP B N 1
ATOM 1641 C CA . ASP B 2 80 ? 9.691 22.116 -19.705 1.00 0.00 81 ASP B CA 1
ATOM 1642 C C . ASP B 2 80 ? 8.820 22.842 -18.744 1.00 0.00 81 ASP B C 1
ATOM 1643 O O . ASP B 2 80 ? 7.917 23.572 -19.142 1.00 0.00 81 ASP B O 1
ATOM 1648 N N . MET B 2 81 ? 9.087 22.649 -17.441 1.00 0.00 82 MET B N 1
ATOM 1649 C CA . MET B 2 81 ? 8.352 23.281 -16.387 1.00 0.00 82 MET B CA 1
ATOM 1650 C C . MET B 2 81 ? 8.560 24.759 -16.492 1.00 0.00 82 MET B C 1
ATOM 1651 O O . MET B 2 81 ? 7.633 25.545 -16.301 1.00 0.00 82 MET B O 1
ATOM 1656 N N . GLU B 2 82 ? 9.798 25.179 -16.809 1.00 0.00 83 GLU B N 1
ATOM 1657 C CA . GLU B 2 82 ? 10.088 26.573 -16.947 1.00 0.00 83 GLU B CA 1
ATOM 1658 C C . GLU B 2 82 ? 9.231 27.053 -18.067 1.00 0.00 83 GLU B C 1
ATOM 1659 O O . GLU B 2 82 ? 8.673 28.148 -18.016 1.00 0.00 83 GLU B O 1
ATOM 1665 N N . LYS B 2 83 ? 9.107 26.220 -19.114 1.00 0.00 84 LYS B N 1
ATOM 1666 C CA . LYS B 2 83 ? 8.303 26.546 -20.253 1.00 0.00 84 LYS B CA 1
ATOM 1667 C C . LYS B 2 83 ? 6.866 26.642 -19.841 1.00 0.00 84 LYS B C 1
ATOM 1668 O O . LYS B 2 83 ? 6.152 27.550 -20.261 1.00 0.00 84 LYS B O 1
ATOM 1674 N N . ILE B 2 84 ? 6.398 25.697 -19.009 1.00 0.00 85 ILE B N 1
ATOM 1675 C CA . ILE B 2 84 ? 5.005 25.614 -18.693 1.00 0.00 85 ILE B CA 1
ATOM 1676 C C . ILE B 2 84 ? 4.633 26.871 -17.988 1.00 0.00 85 ILE B C 1
ATOM 1677 O O . ILE B 2 84 ? 3.600 27.476 -18.272 1.00 0.00 85 ILE B O 1
ATOM 1682 N N . TRP B 2 85 ? 5.488 27.296 -17.046 1.00 0.00 86 TRP B N 1
ATOM 1683 C CA . TRP B 2 85 ? 5.241 28.474 -16.275 1.00 0.00 86 TRP B CA 1
ATOM 1684 C C . TRP B 2 85 ? 5.270 29.667 -17.177 1.00 0.00 86 TRP B C 1
ATOM 1685 O O . TRP B 2 85 ? 4.469 30.587 -17.020 1.00 0.00 86 TRP B O 1
ATOM 1696 N N . HIS B 2 86 ? 6.194 29.685 -18.154 1.00 0.00 87 HIS B N 1
ATOM 1697 C CA . HIS B 2 86 ? 6.318 30.832 -19.006 1.00 0.00 87 HIS B CA 1
ATOM 1698 C C . HIS B 2 86 ? 5.009 31.023 -19.699 1.00 0.00 87 HIS B C 1
ATOM 1699 O O . HIS B 2 86 ? 4.492 32.137 -19.779 1.00 0.00 87 HIS B O 1
ATOM 1706 N N . HIS B 2 87 ? 4.431 29.922 -20.210 1.00 0.00 88 HIS B N 1
ATOM 1707 C CA . HIS B 2 87 ? 3.199 29.998 -20.935 1.00 0.00 88 HIS B CA 1
ATOM 1708 C C . HIS B 2 87 ? 2.164 30.527 -20.003 1.00 0.00 88 HIS B C 1
ATOM 1709 O O . HIS B 2 87 ? 1.357 31.377 -20.374 1.00 0.00 88 HIS B O 1
ATOM 1716 N N . THR B 2 88 ? 2.164 30.014 -18.759 1.00 0.00 89 THR B N 1
ATOM 1717 C CA . THR B 2 88 ? 1.082 30.274 -17.860 1.00 0.00 89 THR B CA 1
ATOM 1718 C C . THR B 2 88 ? 0.963 31.748 -17.685 1.00 0.00 89 THR B C 1
ATOM 1719 O O . THR B 2 88 ? -0.093 32.330 -17.929 1.00 0.00 89 THR B O 1
ATOM 1723 N N . PHE B 2 89 ? 2.058 32.391 -17.251 1.00 0.00 90 PHE B N 1
ATOM 1724 C CA . PHE B 2 89 ? 1.951 33.778 -16.933 1.00 0.00 90 PHE B CA 1
ATOM 1725 C C . PHE B 2 89 ? 1.678 34.554 -18.174 1.00 0.00 90 PHE B C 1
ATOM 1726 O O . PHE B 2 89 ? 0.717 35.313 -18.239 1.00 0.00 90 PHE B O 1
ATOM 1734 N N . TYR B 2 90 ? 2.552 34.415 -19.184 1.00 0.00 91 TYR B N 1
ATOM 1735 C CA . TYR B 2 90 ? 2.482 35.334 -20.277 1.00 0.00 91 TYR B CA 1
ATOM 1736 C C . TYR B 2 90 ? 1.298 35.079 -21.149 1.00 0.00 91 TYR B C 1
ATOM 1737 O O . TYR B 2 90 ? 0.509 35.981 -21.429 1.00 0.00 91 TYR B O 1
ATOM 1746 N N . ASN B 2 91 ? 1.171 33.834 -21.634 1.00 0.00 92 ASN B N 1
ATOM 1747 C CA . ASN B 2 91 ? 0.226 33.592 -22.678 1.00 0.00 92 ASN B CA 1
ATOM 1748 C C . ASN B 2 91 ? -1.164 33.593 -22.117 1.00 0.00 92 ASN B C 1
ATOM 1749 O O . ASN B 2 91 ? -2.017 34.375 -22.531 1.00 0.00 92 ASN B O 1
ATOM 1754 N N . GLU B 2 92 ? -1.428 32.674 -21.164 1.00 0.00 93 GLU B N 1
ATOM 1755 C CA . GLU B 2 92 ? -2.762 32.510 -20.660 1.00 0.00 93 GLU B CA 1
ATOM 1756 C C . GLU B 2 92 ? -3.138 33.569 -19.670 1.00 0.00 93 GLU B C 1
ATOM 1757 O O . GLU B 2 92 ? -4.189 34.194 -19.789 1.00 0.00 93 GLU B O 1
ATOM 1763 N N . LEU B 2 93 ? -2.294 33.802 -18.652 1.00 0.00 94 LEU B N 1
ATOM 1764 C CA . LEU B 2 93 ? -2.646 34.766 -17.653 1.00 0.00 94 LEU B CA 1
ATOM 1765 C C . LEU B 2 93 ? -2.552 36.140 -18.210 1.00 0.00 94 LEU B C 1
ATOM 1766 O O . LEU B 2 93 ? -3.358 37.011 -17.886 1.00 0.00 94 LEU B O 1
ATOM 1771 N N . ARG B 2 94 ? -1.533 36.366 -19.054 1.00 0.00 95 ARG B N 1
ATOM 1772 C CA . ARG B 2 94 ? -1.228 37.679 -19.527 1.00 0.00 95 ARG B CA 1
ATOM 1773 C C . ARG B 2 94 ? -0.961 38.563 -18.349 1.00 0.00 95 ARG B C 1
ATOM 1774 O O . ARG B 2 94 ? -1.360 39.726 -18.338 1.00 0.00 95 ARG B O 1
ATOM 1782 N N . VAL B 2 95 ? -0.251 38.037 -17.330 1.00 0.00 96 VAL B N 1
ATOM 1783 C CA . VAL B 2 95 ? 0.079 38.823 -16.174 1.00 0.00 96 VAL B CA 1
ATOM 1784 C C . VAL B 2 95 ? 1.566 38.882 -16.101 1.00 0.00 96 VAL B C 1
ATOM 1785 O O . VAL B 2 95 ? 2.257 38.086 -16.735 1.00 0.00 96 VAL B O 1
ATOM 1789 N N . ALA B 2 96 ? 2.112 39.843 -15.333 1.00 0.00 97 ALA B N 1
ATOM 1790 C CA . ALA B 2 96 ? 3.537 39.851 -15.224 1.00 0.00 97 ALA B CA 1
ATOM 1791 C C . ALA B 2 96 ? 3.907 39.475 -13.825 1.00 0.00 97 ALA B C 1
ATOM 1792 O O . ALA B 2 96 ? 3.332 39.921 -12.833 1.00 0.00 97 ALA B O 1
ATOM 1794 N N . PRO B 2 97 ? 4.871 38.603 -13.789 1.00 0.00 98 PRO B N 1
ATOM 1795 C CA . PRO B 2 97 ? 5.289 37.927 -12.596 1.00 0.00 98 PRO B CA 1
ATOM 1796 C C . PRO B 2 97 ? 5.793 38.880 -11.565 1.00 0.00 98 PRO B C 1
ATOM 1797 O O . PRO B 2 97 ? 5.608 38.626 -10.376 1.00 0.00 98 PRO B O 1
ATOM 1801 N N . GLU B 2 98 ? 6.454 39.968 -11.993 1.00 0.00 99 GLU B N 1
ATOM 1802 C CA . GLU B 2 98 ? 7.113 40.826 -11.059 1.00 0.00 99 GLU B CA 1
ATOM 1803 C C . GLU B 2 98 ? 6.056 41.424 -10.196 1.00 0.00 99 GLU B C 1
ATOM 1804 O O . GLU B 2 98 ? 6.263 41.675 -9.010 1.00 0.00 99 GLU B O 1
ATOM 1810 N N . GLU B 2 99 ? 4.889 41.687 -10.803 1.00 0.00 100 GLU B N 1
ATOM 1811 C CA . GLU B 2 99 ? 3.826 42.409 -10.176 1.00 0.00 100 GLU B CA 1
ATOM 1812 C C . GLU B 2 99 ? 3.266 41.637 -9.014 1.00 0.00 100 GLU B C 1
ATOM 1813 O O . GLU B 2 99 ? 3.004 42.223 -7.965 1.00 0.00 100 GLU B O 1
ATOM 1819 N N . HIS B 2 100 ? 3.044 40.311 -9.149 1.00 0.00 101 HIS B N 1
ATOM 1820 C CA . HIS B 2 100 ? 2.239 39.662 -8.145 1.00 0.00 101 HIS B CA 1
ATOM 1821 C C . HIS B 2 100 ? 3.008 38.559 -7.482 1.00 0.00 101 HIS B C 1
ATOM 1822 O O . HIS B 2 100 ? 3.791 37.846 -8.106 1.00 0.00 101 HIS B O 1
ATOM 1829 N N . PRO B 2 101 ? 2.766 38.415 -6.202 1.00 0.00 102 PRO B N 1
ATOM 1830 C CA . PRO B 2 101 ? 3.224 37.306 -5.406 1.00 0.00 102 PRO B CA 1
ATOM 1831 C C . PRO B 2 101 ? 2.535 36.069 -5.890 1.00 0.00 102 PRO B C 1
ATOM 1832 O O . PRO B 2 101 ? 1.388 36.179 -6.317 1.00 0.00 102 PRO B O 1
ATOM 1836 N N . VAL B 2 102 ? 3.196 34.889 -5.836 1.00 0.00 103 VAL B N 1
ATOM 1837 C CA . VAL B 2 102 ? 2.614 33.707 -6.417 1.00 0.00 103 VAL B CA 1
ATOM 1838 C C . VAL B 2 102 ? 2.598 32.609 -5.401 1.00 0.00 103 VAL B C 1
ATOM 1839 O O . VAL B 2 102 ? 3.530 32.472 -4.614 1.00 0.00 103 VAL B O 1
ATOM 1843 N N . LEU B 2 103 ? 1.527 31.788 -5.415 1.00 0.00 104 LEU B N 1
ATOM 1844 C CA . LEU B 2 103 ? 1.457 30.520 -4.748 1.00 0.00 104 LEU B CA 1
ATOM 1845 C C . LEU B 2 103 ? 1.709 29.512 -5.802 1.00 0.00 104 LEU B C 1
ATOM 1846 O O . LEU B 2 103 ? 1.495 29.761 -6.987 1.00 0.00 104 LEU B O 1
ATOM 1851 N N . LEU B 2 104 ? 2.194 28.344 -5.360 1.00 0.00 105 LEU B N 1
ATOM 1852 C CA . LEU B 2 104 ? 2.583 27.239 -6.168 1.00 0.00 105 LEU B CA 1
ATOM 1853 C C . LEU B 2 104 ? 2.189 26.038 -5.369 1.00 0.00 105 LEU B C 1
ATOM 1854 O O . LEU B 2 104 ? 2.260 26.068 -4.142 1.00 0.00 105 LEU B O 1
ATOM 1859 N N . THR B 2 105 ? 1.750 24.947 -6.028 1.00 0.00 106 THR B N 1
ATOM 1860 C CA . THR B 2 105 ? 1.300 23.828 -5.250 1.00 0.00 106 THR B CA 1
ATOM 1861 C C . THR B 2 105 ? 2.104 22.623 -5.623 1.00 0.00 106 THR B C 1
ATOM 1862 O O . THR B 2 105 ? 2.841 22.633 -6.609 1.00 0.00 106 THR B O 1
ATOM 1866 N N . GLU B 2 106 ? 2.020 21.565 -4.789 1.00 0.00 107 GLU B N 1
ATOM 1867 C CA . GLU B 2 106 ? 3.001 20.519 -4.843 1.00 0.00 107 GLU B CA 1
ATOM 1868 C C . GLU B 2 106 ? 2.337 19.182 -4.673 1.00 0.00 107 GLU B C 1
ATOM 1869 O O . GLU B 2 106 ? 1.253 19.079 -4.099 1.00 0.00 107 GLU B O 1
ATOM 1875 N N . ALA B 2 107 ? 2.993 18.118 -5.189 1.00 0.00 108 ALA B N 1
ATOM 1876 C CA . ALA B 2 107 ? 2.536 16.761 -5.048 1.00 0.00 108 ALA B CA 1
ATOM 1877 C C . ALA B 2 107 ? 2.919 16.269 -3.686 1.00 0.00 108 ALA B C 1
ATOM 1878 O O . ALA B 2 107 ? 3.827 16.799 -3.048 1.00 0.00 108 ALA B O 1
ATOM 1880 N N . PRO B 2 108 ? 2.202 15.281 -3.213 1.00 0.00 109 PRO B N 1
ATOM 1881 C CA . PRO B 2 108 ? 2.184 14.928 -1.825 1.00 0.00 109 PRO B CA 1
ATOM 1882 C C . PRO B 2 108 ? 3.534 14.669 -1.260 1.00 0.00 109 PRO B C 1
ATOM 1883 O O . PRO B 2 108 ? 3.937 15.367 -0.332 1.00 0.00 109 PRO B O 1
ATOM 1887 N N . LEU B 2 109 ? 4.267 13.687 -1.805 1.00 0.00 110 LEU B N 1
ATOM 1888 C CA . LEU B 2 109 ? 5.530 13.456 -1.200 1.00 0.00 110 LEU B CA 1
ATOM 1889 C C . LEU B 2 109 ? 6.527 14.068 -2.099 1.00 0.00 110 LEU B C 1
ATOM 1890 O O . LEU B 2 109 ? 7.076 13.417 -2.986 1.00 0.00 110 LEU B O 1
ATOM 1895 N N . ASN B 2 110 ? 6.784 15.365 -1.887 1.00 0.00 111 ASN B N 1
ATOM 1896 C CA . ASN B 2 110 ? 7.697 15.988 -2.775 1.00 0.00 111 ASN B CA 1
ATOM 1897 C C . ASN B 2 110 ? 8.993 16.076 -2.070 1.00 0.00 111 ASN B C 1
ATOM 1898 O O . ASN B 2 110 ? 9.089 16.413 -0.890 1.00 0.00 111 ASN B O 1
ATOM 1903 N N . PRO B 2 111 ? 9.994 15.768 -2.824 1.00 0.00 112 PRO B N 1
ATOM 1904 C CA . PRO B 2 111 ? 11.343 15.858 -2.375 1.00 0.00 112 PRO B CA 1
ATOM 1905 C C . PRO B 2 111 ? 11.575 17.293 -2.041 1.00 0.00 112 PRO B C 1
ATOM 1906 O O . PRO B 2 111 ? 11.043 18.160 -2.733 1.00 0.00 112 PRO B O 1
ATOM 1910 N N . LYS B 2 112 ? 12.360 17.563 -0.983 1.00 0.00 113 LYS B N 1
ATOM 1911 C CA . LYS B 2 112 ? 12.648 18.909 -0.590 1.00 0.00 113 LYS B CA 1
ATOM 1912 C C . LYS B 2 112 ? 13.394 19.532 -1.709 1.00 0.00 113 LYS B C 1
ATOM 1913 O O . LYS B 2 112 ? 13.227 20.714 -2.002 1.00 0.00 113 LYS B O 1
ATOM 1919 N N . ALA B 2 113 ? 14.269 18.734 -2.345 1.00 0.00 114 ALA B N 1
ATOM 1920 C CA . ALA B 2 113 ? 15.260 19.286 -3.209 1.00 0.00 114 ALA B CA 1
ATOM 1921 C C . ALA B 2 113 ? 14.559 20.020 -4.299 1.00 0.00 114 ALA B C 1
ATOM 1922 O O . ALA B 2 113 ? 14.939 21.137 -4.645 1.00 0.00 114 ALA B O 1
ATOM 1924 N N . ASN B 2 114 ? 13.501 19.413 -4.865 1.00 0.00 115 ASN B N 1
ATOM 1925 C CA . ASN B 2 114 ? 12.804 20.072 -5.926 1.00 0.00 115 ASN B CA 1
ATOM 1926 C C . ASN B 2 114 ? 12.074 21.257 -5.382 1.00 0.00 115 ASN B C 1
ATOM 1927 O O . ASN B 2 114 ? 11.781 22.184 -6.126 1.00 0.00 115 ASN B O 1
ATOM 1932 N N . ARG B 2 115 ? 11.727 21.261 -4.081 1.00 0.00 116 ARG B N 1
ATOM 1933 C CA . ARG B 2 115 ? 11.028 22.388 -3.521 1.00 0.00 116 ARG B CA 1
ATOM 1934 C C . ARG B 2 115 ? 11.882 23.612 -3.675 1.00 0.00 116 ARG B C 1
ATOM 1935 O O . ARG B 2 115 ? 11.402 24.667 -4.090 1.00 0.00 116 ARG B O 1
ATOM 1943 N N . GLU B 2 116 ? 13.180 23.498 -3.348 1.00 0.00 117 GLU B N 1
ATOM 1944 C CA . GLU B 2 116 ? 14.050 24.626 -3.462 1.00 0.00 117 GLU B CA 1
ATOM 1945 C C . GLU B 2 116 ? 14.142 24.959 -4.921 1.00 0.00 117 GLU B C 1
ATOM 1946 O O . GLU B 2 116 ? 14.212 26.126 -5.296 1.00 0.00 117 GLU B O 1
ATOM 1952 N N . LYS B 2 117 ? 14.112 23.926 -5.781 1.00 0.00 118 LYS B N 1
ATOM 1953 C CA . LYS B 2 117 ? 14.207 24.103 -7.200 1.00 0.00 118 LYS B CA 1
ATOM 1954 C C . LYS B 2 117 ? 13.017 24.876 -7.699 1.00 0.00 118 LYS B C 1
ATOM 1955 O O . LYS B 2 117 ? 13.161 25.786 -8.510 1.00 0.00 118 LYS B O 1
ATOM 1961 N N . MET B 2 118 ? 11.796 24.543 -7.237 1.00 0.00 119 MET B N 1
ATOM 1962 C CA . MET B 2 118 ? 10.635 25.247 -7.703 1.00 0.00 119 MET B CA 1
ATOM 1963 C C . MET B 2 118 ? 10.776 26.657 -7.246 1.00 0.00 119 MET B C 1
ATOM 1964 O O . MET B 2 118 ? 10.540 27.602 -7.997 1.00 0.00 119 MET B O 1
ATOM 1969 N N . THR B 2 119 ? 11.196 26.813 -5.979 1.00 0.00 120 THR B N 1
ATOM 1970 C CA . THR B 2 119 ? 11.281 28.080 -5.320 1.00 0.00 120 THR B CA 1
ATOM 1971 C C . THR B 2 119 ? 12.262 28.901 -6.084 1.00 0.00 120 THR B C 1
ATOM 1972 O O . THR B 2 119 ? 12.098 30.110 -6.243 1.00 0.00 120 THR B O 1
ATOM 1976 N N . GLN B 2 120 ? 13.328 28.239 -6.558 1.00 0.00 121 GLN B N 1
ATOM 1977 C CA . GLN B 2 120 ? 14.416 28.878 -7.227 1.00 0.00 121 GLN B CA 1
ATOM 1978 C C . GLN B 2 120 ? 13.902 29.490 -8.488 1.00 0.00 121 GLN B C 1
ATOM 1979 O O . GLN B 2 120 ? 14.176 30.653 -8.781 1.00 0.00 121 GLN B O 1
ATOM 1985 N N . ILE B 2 121 ? 13.142 28.708 -9.276 1.00 0.00 122 ILE B N 1
ATOM 1986 C CA . ILE B 2 121 ? 12.851 29.117 -10.617 1.00 0.00 122 ILE B CA 1
ATOM 1987 C C . ILE B 2 121 ? 12.014 30.353 -10.587 1.00 0.00 122 ILE B C 1
ATOM 1988 O O . ILE B 2 121 ? 12.280 31.304 -11.321 1.00 0.00 122 ILE B O 1
ATOM 1993 N N . MET B 2 122 ? 10.965 30.376 -9.743 1.00 0.00 123 MET B N 1
ATOM 1994 C CA . MET B 2 122 ? 10.040 31.465 -9.833 1.00 0.00 123 MET B CA 1
ATOM 1995 C C . MET B 2 122 ? 10.749 32.738 -9.490 1.00 0.00 123 MET B C 1
ATOM 1996 O O . MET B 2 122 ? 10.589 33.744 -10.179 1.00 0.00 123 MET B O 1
ATOM 2001 N N . PHE B 2 123 ? 11.559 32.745 -8.413 1.00 0.00 124 PHE B N 1
ATOM 2002 C CA . PHE B 2 123 ? 12.213 33.982 -8.109 1.00 0.00 124 PHE B CA 1
ATOM 2003 C C . PHE B 2 123 ? 13.122 34.304 -9.243 1.00 0.00 124 PHE B C 1
ATOM 2004 O O . PHE B 2 123 ? 13.058 35.388 -9.818 1.00 0.00 124 PHE B O 1
ATOM 2012 N N . GLU B 2 124 ? 14.030 33.372 -9.582 1.00 0.00 125 GLU B N 1
ATOM 2013 C CA . GLU B 2 124 ? 15.072 33.798 -10.461 1.00 0.00 125 GLU B CA 1
ATOM 2014 C C . GLU B 2 124 ? 14.523 34.097 -11.818 1.00 0.00 125 GLU B C 1
ATOM 2015 O O . GLU B 2 124 ? 14.646 35.220 -12.304 1.00 0.00 125 GLU B O 1
ATOM 2021 N N . THR B 2 125 ? 13.891 33.108 -12.479 1.00 0.00 126 THR B N 1
ATOM 2022 C CA . THR B 2 125 ? 13.519 33.380 -13.836 1.00 0.00 126 THR B CA 1
ATOM 2023 C C . THR B 2 125 ? 12.379 34.349 -13.863 1.00 0.00 126 THR B C 1
ATOM 2024 O O . THR B 2 125 ? 12.394 35.328 -14.607 1.00 0.00 126 THR B O 1
ATOM 2028 N N . PHE B 2 126 ? 11.347 34.082 -13.043 1.00 0.00 127 PHE B N 1
ATOM 2029 C CA . PHE B 2 126 ? 10.123 34.824 -13.064 1.00 0.00 127 PHE B CA 1
ATOM 2030 C C . PHE B 2 126 ? 10.292 36.170 -12.438 1.00 0.00 127 PHE B C 1
ATOM 2031 O O . PHE B 2 126 ? 9.610 37.113 -12.832 1.00 0.00 127 PHE B O 1
ATOM 2039 N N . ASN B 2 127 ? 11.188 36.270 -11.433 1.00 0.00 128 ASN B N 1
ATOM 2040 C CA . ASN B 2 127 ? 11.434 37.442 -10.630 1.00 0.00 128 ASN B CA 1
ATOM 2041 C C . ASN B 2 127 ? 10.186 37.897 -9.946 1.00 0.00 128 ASN B C 1
ATOM 2042 O O . ASN B 2 127 ? 9.909 39.090 -9.842 1.00 0.00 128 ASN B O 1
ATOM 2047 N N . THR B 2 128 ? 9.419 36.933 -9.402 1.00 0.00 129 THR B N 1
ATOM 2048 C CA . THR B 2 128 ? 8.276 37.265 -8.604 1.00 0.00 129 THR B CA 1
ATOM 2049 C C . THR B 2 128 ? 8.787 37.781 -7.295 1.00 0.00 129 THR B C 1
ATOM 2050 O O . THR B 2 128 ? 9.857 37.387 -6.834 1.00 0.00 129 THR B O 1
ATOM 2054 N N . PRO B 2 129 ? 8.061 38.689 -6.702 1.00 0.00 130 PRO B N 1
ATOM 2055 C CA . PRO B 2 129 ? 8.443 39.327 -5.475 1.00 0.00 130 PRO B CA 1
ATOM 2056 C C . PRO B 2 129 ? 8.547 38.325 -4.377 1.00 0.00 130 PRO B C 1
ATOM 2057 O O . PRO B 2 129 ? 9.361 38.504 -3.472 1.00 0.00 130 PRO B O 1
ATOM 2061 N N . ALA B 2 130 ? 7.687 37.294 -4.414 1.00 0.00 131 ALA B N 1
ATOM 2062 C CA . ALA B 2 130 ? 7.545 36.438 -3.279 1.00 0.00 131 ALA B CA 1
ATOM 2063 C C . ALA B 2 130 ? 6.713 35.287 -3.742 1.00 0.00 131 ALA B C 1
ATOM 2064 O O . ALA B 2 130 ? 6.025 35.386 -4.755 1.00 0.00 131 ALA B O 1
ATOM 2066 N N . MET B 2 131 ? 6.773 34.145 -3.032 1.00 0.00 132 MET B N 1
ATOM 2067 C CA . MET B 2 131 ? 6.142 32.967 -3.557 1.00 0.00 132 MET B CA 1
ATOM 2068 C C . MET B 2 131 ? 5.618 32.202 -2.398 1.00 0.00 132 MET B C 1
ATOM 2069 O O . MET B 2 131 ? 6.029 32.437 -1.273 1.00 0.00 132 MET B O 1
ATOM 2074 N N . TYR B 2 132 ? 4.707 31.246 -2.620 1.00 0.00 133 TYR B N 1
ATOM 2075 C CA . TYR B 2 132 ? 4.423 30.322 -1.565 1.00 0.00 133 TYR B CA 1
ATOM 2076 C C . TYR B 2 132 ? 4.239 29.012 -2.241 1.00 0.00 133 TYR B C 1
ATOM 2077 O O . TYR B 2 132 ? 3.685 28.986 -3.330 1.00 0.00 133 TYR B O 1
ATOM 2086 N N . VAL B 2 133 ? 4.688 27.891 -1.646 1.00 0.00 134 VAL B N 1
ATOM 2087 C CA . VAL B 2 133 ? 4.392 26.625 -2.259 1.00 0.00 134 VAL B CA 1
ATOM 2088 C C . VAL B 2 133 ? 3.631 25.836 -1.248 1.00 0.00 134 VAL B C 1
ATOM 2089 O O . VAL B 2 133 ? 4.024 25.765 -0.086 1.00 0.00 134 VAL B O 1
ATOM 2093 N N . ALA B 2 134 ? 2.501 25.235 -1.666 1.00 0.00 135 ALA B N 1
ATOM 2094 C CA . ALA B 2 134 ? 1.625 24.614 -0.717 1.00 0.00 135 ALA B CA 1
ATOM 2095 C C . ALA B 2 134 ? 1.329 23.242 -1.217 1.00 0.00 135 ALA B C 1
ATOM 2096 O O . ALA B 2 134 ? 1.552 22.934 -2.386 1.00 0.00 135 ALA B O 1
ATOM 2098 N N . ILE B 2 135 ? 0.841 22.362 -0.322 1.00 0.00 136 ILE B N 1
ATOM 2099 C CA . ILE B 2 135 ? 0.601 21.015 -0.738 1.00 0.00 136 ILE B CA 1
ATOM 2100 C C . ILE B 2 135 ? -0.804 20.915 -1.233 1.00 0.00 136 ILE B C 1
ATOM 2101 O O . ILE B 2 135 ? -1.743 21.392 -0.603 1.00 0.00 136 ILE B O 1
ATOM 2106 N N . GLN B 2 136 ? -0.980 20.280 -2.403 1.00 0.00 137 GLN B N 1
ATOM 2107 C CA . GLN B 2 136 ? -2.231 20.310 -3.099 1.00 0.00 137 GLN B CA 1
ATOM 2108 C C . GLN B 2 136 ? -3.269 19.709 -2.217 1.00 0.00 137 GLN B C 1
ATOM 2109 O O . GLN B 2 136 ? -4.403 20.183 -2.162 1.00 0.00 137 GLN B O 1
ATOM 2115 N N . ALA B 2 137 ? -2.907 18.635 -1.498 1.00 0.00 138 ALA B N 1
ATOM 2116 C CA . ALA B 2 137 ? -3.887 17.990 -0.683 1.00 0.00 138 ALA B CA 1
ATOM 2117 C C . ALA B 2 137 ? -4.363 18.994 0.314 1.00 0.00 138 ALA B C 1
ATOM 2118 O O . ALA B 2 137 ? -5.559 19.109 0.570 1.00 0.00 138 ALA B O 1
ATOM 2120 N N . VAL B 2 138 ? -3.432 19.759 0.908 1.00 0.00 139 VAL B N 1
ATOM 2121 C CA . VAL B 2 138 ? -3.826 20.623 1.978 1.00 0.00 139 VAL B CA 1
ATOM 2122 C C . VAL B 2 138 ? -4.759 21.667 1.452 1.00 0.00 139 VAL B C 1
ATOM 2123 O O . VAL B 2 138 ? -5.731 22.027 2.112 1.00 0.00 139 VAL B O 1
ATOM 2127 N N . LEU B 2 139 ? -4.496 22.188 0.240 1.00 0.00 140 LEU B N 1
ATOM 2128 C CA . LEU B 2 139 ? -5.345 23.225 -0.263 1.00 0.00 140 LEU B CA 1
ATOM 2129 C C . LEU B 2 139 ? -6.722 22.652 -0.407 1.00 0.00 140 LEU B C 1
ATOM 2130 O O . LEU B 2 139 ? -7.706 23.300 -0.056 1.00 0.00 140 LEU B O 1
ATOM 2135 N N . SER B 2 140 ? -6.835 21.408 -0.909 1.00 0.00 141 SER B N 1
ATOM 2136 C CA . SER B 2 140 ? -8.135 20.863 -1.180 1.00 0.00 141 SER B CA 1
ATOM 2137 C C . SER B 2 140 ? -8.916 20.840 0.097 1.00 0.00 141 SER B C 1
ATOM 2138 O O . SER B 2 140 ? -10.072 21.256 0.136 1.00 0.00 141 SER B O 1
ATOM 2141 N N . LEU B 2 141 ? -8.282 20.365 1.184 1.00 0.00 142 LEU B N 1
ATOM 2142 C CA . LEU B 2 141 ? -8.922 20.193 2.457 1.00 0.00 142 LEU B CA 1
ATOM 2143 C C . LEU B 2 141 ? -9.353 21.545 2.926 1.00 0.00 142 LEU B C 1
ATOM 2144 O O . LEU B 2 141 ? -10.394 21.693 3.564 1.00 0.00 142 LEU B O 1
ATOM 2149 N N . TYR B 2 142 ? -8.552 22.572 2.595 1.00 0.00 143 TYR B N 1
ATOM 2150 C CA . TYR B 2 142 ? -8.869 23.922 2.951 1.00 0.00 143 TYR B CA 1
ATOM 2151 C C . TYR B 2 142 ? -10.195 24.219 2.329 1.00 0.00 143 TYR B C 1
ATOM 2152 O O . TYR B 2 142 ? -11.068 24.822 2.950 1.00 0.00 143 TYR B O 1
ATOM 2161 N N . ALA B 2 143 ? -10.371 23.785 1.069 1.00 0.00 144 ALA B N 1
ATOM 2162 C CA . ALA B 2 143 ? -11.535 24.124 0.307 1.00 0.00 144 ALA B CA 1
ATOM 2163 C C . ALA B 2 143 ? -12.748 23.585 0.996 1.00 0.00 144 ALA B C 1
ATOM 2164 O O . ALA B 2 143 ? -13.769 24.265 1.081 1.00 0.00 144 ALA B O 1
ATOM 2166 N N . SER B 2 144 ? -12.673 22.341 1.504 1.00 0.00 145 SER B N 1
ATOM 2167 C CA . SER B 2 144 ? -13.840 21.737 2.078 1.00 0.00 145 SER B CA 1
ATOM 2168 C C . SER B 2 144 ? -14.279 22.589 3.218 1.00 0.00 145 SER B C 1
ATOM 2169 O O . SER B 2 144 ? -15.452 22.943 3.330 1.00 0.00 145 SER B O 1
ATOM 2172 N N . GLY B 2 145 ? -13.330 22.950 4.098 1.00 0.00 146 GLY B N 1
ATOM 2173 C CA . GLY B 2 145 ? -13.691 23.714 5.250 1.00 0.00 146 GLY B CA 1
ATOM 2174 C C . GLY B 2 145 ? -14.208 22.757 6.271 1.00 0.00 146 GLY B C 1
ATOM 2175 O O . GLY B 2 145 ? -14.772 23.165 7.285 1.00 0.00 146 GLY B O 1
ATOM 2176 N N . ARG B 2 146 ? -14.021 21.446 6.034 1.00 0.00 147 ARG B N 1
ATOM 2177 C CA . ARG B 2 146 ? -14.436 20.507 7.032 1.00 0.00 147 ARG B CA 1
ATOM 2178 C C . ARG B 2 146 ? -13.275 20.321 7.941 1.00 0.00 147 ARG B C 1
ATOM 2179 O O . ARG B 2 146 ? -12.192 19.931 7.510 1.00 0.00 147 ARG B O 1
ATOM 2187 N N . THR B 2 147 ? -13.480 20.599 9.238 1.00 0.00 148 THR B N 1
ATOM 2188 C CA . THR B 2 147 ? -12.436 20.347 10.178 1.00 0.00 148 THR B CA 1
ATOM 2189 C C . THR B 2 147 ? -12.203 18.876 10.193 1.00 0.00 148 THR B C 1
ATOM 2190 O O . THR B 2 147 ? -11.060 18.426 10.185 1.00 0.00 148 THR B O 1
ATOM 2194 N N . THR B 2 148 ? -13.285 18.078 10.218 1.00 0.00 149 THR B N 1
ATOM 2195 C CA . THR B 2 148 ? -13.085 16.673 10.409 1.00 0.00 149 THR B CA 1
ATOM 2196 C C . THR B 2 148 ? -13.830 15.928 9.355 1.00 0.00 149 THR B C 1
ATOM 2197 O O . THR B 2 148 ? -14.492 16.510 8.498 1.00 0.00 149 THR B O 1
ATOM 2201 N N . GLY B 2 149 ? -13.694 14.590 9.397 1.00 0.00 150 GLY B N 1
ATOM 2202 C CA . GLY B 2 149 ? -14.352 13.730 8.463 1.00 0.00 150 GLY B CA 1
ATOM 2203 C C . GLY B 2 149 ? -13.295 12.844 7.899 1.00 0.00 150 GLY B C 1
ATOM 2204 O O . GLY B 2 149 ? -12.123 12.958 8.252 1.00 0.00 150 GLY B O 1
ATOM 2205 N N . ILE B 2 150 ? -13.688 11.934 6.989 1.00 0.00 151 ILE B N 1
ATOM 2206 C CA . ILE B 2 150 ? -12.708 11.242 6.211 1.00 0.00 151 ILE B CA 1
ATOM 2207 C C . ILE B 2 150 ? -13.085 11.460 4.782 1.00 0.00 151 ILE B C 1
ATOM 2208 O O . ILE B 2 150 ? -14.224 11.222 4.399 1.00 0.00 151 ILE B O 1
ATOM 2213 N N . VAL B 2 151 ? -12.152 11.942 3.943 1.00 0.00 152 VAL B N 1
ATOM 2214 C CA . VAL B 2 151 ? -12.499 12.266 2.586 1.00 0.00 152 VAL B CA 1
ATOM 2215 C C . VAL B 2 151 ? -11.802 11.252 1.729 1.00 0.00 152 VAL B C 1
ATOM 2216 O O . VAL B 2 151 ? -10.681 10.852 2.030 1.00 0.00 152 VAL B O 1
ATOM 2220 N N . MET B 2 152 ? -12.457 10.782 0.651 1.00 0.00 153 MET B N 1
ATOM 2221 C CA . MET B 2 152 ? -11.848 9.960 -0.340 1.00 0.00 153 MET B CA 1
ATOM 2222 C C . MET B 2 152 ? -11.521 10.861 -1.480 1.00 0.00 153 MET B C 1
ATOM 2223 O O . MET B 2 152 ? -12.396 11.497 -2.069 1.00 0.00 153 MET B O 1
ATOM 2228 N N . ASP B 2 153 ? -10.216 10.968 -1.786 1.00 0.00 154 ASP B N 1
ATOM 2229 C CA . ASP B 2 153 ? -9.801 11.972 -2.712 1.00 0.00 154 ASP B CA 1
ATOM 2230 C C . ASP B 2 153 ? -9.184 11.290 -3.889 1.00 0.00 154 ASP B C 1
ATOM 2231 O O . ASP B 2 153 ? -8.067 10.781 -3.813 1.00 0.00 154 ASP B O 1
ATOM 2236 N N . SER B 2 154 ? -9.915 11.255 -5.023 1.00 0.00 155 SER B N 1
ATOM 2237 C CA . SER B 2 154 ? -9.428 10.570 -6.188 1.00 0.00 155 SER B CA 1
ATOM 2238 C C . SER B 2 154 ? -9.324 11.564 -7.303 1.00 0.00 155 SER B C 1
ATOM 2239 O O . SER B 2 154 ? -10.321 12.143 -7.734 1.00 0.00 155 SER B O 1
ATOM 2242 N N . GLY B 2 155 ? -8.091 11.778 -7.800 1.00 0.00 156 GLY B N 1
ATOM 2243 C CA . GLY B 2 155 ? -7.862 12.695 -8.881 1.00 0.00 156 GLY B CA 1
ATOM 2244 C C . GLY B 2 155 ? -7.414 11.892 -10.063 1.00 0.00 156 GLY B C 1
ATOM 2245 O O . GLY B 2 155 ? -7.980 10.851 -10.372 1.00 0.00 156 GLY B O 1
ATOM 2246 N N . ASP B 2 156 ? -6.441 12.449 -10.809 1.00 0.00 157 ASP B N 1
ATOM 2247 C CA . ASP B 2 156 ? -5.865 11.920 -12.001 1.00 0.00 157 ASP B CA 1
ATOM 2248 C C . ASP B 2 156 ? -4.910 10.780 -11.782 1.00 0.00 157 ASP B C 1
ATOM 2249 O O . ASP B 2 156 ? -5.103 9.682 -12.296 1.00 0.00 157 ASP B O 1
ATOM 2254 N N . GLY B 2 157 ? -3.779 11.076 -11.107 1.00 0.00 158 GLY B N 1
ATOM 2255 C CA . GLY B 2 157 ? -2.708 10.162 -10.810 1.00 0.00 158 GLY B CA 1
ATOM 2256 C C . GLY B 2 157 ? -2.843 9.376 -9.553 1.00 0.00 158 GLY B C 1
ATOM 2257 O O . GLY B 2 157 ? -2.280 8.292 -9.476 1.00 0.00 158 GLY B O 1
ATOM 2258 N N . VAL B 2 158 ? -3.467 9.926 -8.489 1.00 0.00 159 VAL B N 1
ATOM 2259 C CA . VAL B 2 158 ? -3.433 9.181 -7.257 1.00 0.00 159 VAL B CA 1
ATOM 2260 C C . VAL B 2 158 ? -4.722 9.346 -6.519 1.00 0.00 159 VAL B C 1
ATOM 2261 O O . VAL B 2 158 ? -5.510 10.247 -6.806 1.00 0.00 159 VAL B O 1
ATOM 2265 N N . THR B 2 159 ? -4.965 8.376 -5.576 1.00 0.00 160 THR B N 1
ATOM 2266 C CA . THR B 2 159 ? -6.141 8.208 -4.760 1.00 0.00 160 THR B CA 1
ATOM 2267 C C . THR B 2 159 ? -5.682 8.160 -3.328 1.00 0.00 160 THR B C 1
ATOM 2268 O O . THR B 2 159 ? -4.766 7.409 -2.997 1.00 0.00 160 THR B O 1
ATOM 2272 N N . HIS B 2 160 ? -6.317 8.938 -2.426 1.00 0.00 161 HIS B N 1
ATOM 2273 C CA . HIS B 2 160 ? -5.959 8.811 -1.039 1.00 0.00 161 HIS B CA 1
ATOM 2274 C C . HIS B 2 160 ? -7.205 8.770 -0.221 1.00 0.00 161 HIS B C 1
ATOM 2275 O O . HIS B 2 160 ? -8.239 9.318 -0.600 1.00 0.00 161 HIS B O 1
ATOM 2282 N N . THR B 2 161 ? -7.102 8.136 0.963 1.00 0.00 162 THR B N 1
ATOM 2283 C CA . THR B 2 161 ? -8.068 8.328 1.999 1.00 0.00 162 THR B CA 1
ATOM 2284 C C . THR B 2 161 ? -7.337 9.046 3.087 1.00 0.00 162 THR B C 1
ATOM 2285 O O . THR B 2 161 ? -6.265 8.616 3.509 1.00 0.00 162 THR B O 1
ATOM 2289 N N . VAL B 2 162 ? -7.881 10.192 3.541 1.00 0.00 163 VAL B N 1
ATOM 2290 C CA . VAL B 2 162 ? -7.201 10.968 4.538 1.00 0.00 163 VAL B CA 1
ATOM 2291 C C . VAL B 2 162 ? -8.183 11.259 5.626 1.00 0.00 163 VAL B C 1
ATOM 2292 O O . VAL B 2 162 ? -9.056 12.108 5.455 1.00 0.00 163 VAL B O 1
ATOM 2296 N N . PRO B 2 163 ? -8.069 10.618 6.755 1.00 0.00 164 PRO B N 1
ATOM 2297 C CA . PRO B 2 163 ? -8.891 10.922 7.888 1.00 0.00 164 PRO B CA 1
ATOM 2298 C C . PRO B 2 163 ? -8.505 12.283 8.361 1.00 0.00 164 PRO B C 1
ATOM 2299 O O . PRO B 2 163 ? -7.313 12.588 8.364 1.00 0.00 164 PRO B O 1
ATOM 2303 N N . ILE B 2 164 ? -9.476 13.116 8.776 1.00 0.00 165 ILE B N 1
ATOM 2304 C CA . ILE B 2 164 ? -9.095 14.380 9.326 1.00 0.00 165 ILE B CA 1
ATOM 2305 C C . ILE B 2 164 ? -9.826 14.557 10.616 1.00 0.00 165 ILE B C 1
ATOM 2306 O O . ILE B 2 164 ? -11.049 14.436 10.667 1.00 0.00 165 ILE B O 1
ATOM 2311 N N . TYR B 2 165 ? -9.088 14.860 11.702 1.00 0.00 166 TYR B N 1
ATOM 2312 C CA . TYR B 2 165 ? -9.740 15.226 12.925 1.00 0.00 166 TYR B CA 1
ATOM 2313 C C . TYR B 2 165 ? -9.137 16.521 13.364 1.00 0.00 166 TYR B C 1
ATOM 2314 O O . TYR B 2 165 ? -7.917 16.668 13.406 1.00 0.00 166 TYR B O 1
ATOM 2323 N N . GLU B 2 166 ? -10.004 17.494 13.701 1.00 0.00 167 GLU B N 1
ATOM 2324 C CA . GLU B 2 166 ? -9.613 18.779 14.202 1.00 0.00 167 GLU B CA 1
ATOM 2325 C C . GLU B 2 166 ? -8.497 19.349 13.384 1.00 0.00 167 GLU B C 1
ATOM 2326 O O . GLU B 2 166 ? -7.459 19.738 13.917 1.00 0.00 167 GLU B O 1
ATOM 2332 N N . GLY B 2 167 ? -8.707 19.440 12.056 1.00 0.00 168 GLY B N 1
ATOM 2333 C CA . GLY B 2 167 ? -7.918 20.308 11.230 1.00 0.00 168 GLY B CA 1
ATOM 2334 C C . GLY B 2 167 ? -6.563 19.714 11.045 1.00 0.00 168 GLY B C 1
ATOM 2335 O O . GLY B 2 167 ? -5.633 20.391 10.609 1.00 0.00 168 GLY B O 1
ATOM 2336 N N . TYR B 2 168 ? -6.413 18.425 11.387 1.00 0.00 169 TYR B N 1
ATOM 2337 C CA . TYR B 2 168 ? -5.121 17.813 11.346 1.00 0.00 169 TYR B CA 1
ATOM 2338 C C . TYR B 2 168 ? -5.265 16.561 10.547 1.00 0.00 169 TYR B C 1
ATOM 2339 O O . TYR B 2 168 ? -6.273 15.865 10.656 1.00 0.00 169 TYR B O 1
ATOM 2348 N N . ALA B 2 169 ? -4.264 16.243 9.705 1.00 0.00 170 ALA B N 1
ATOM 2349 C CA . ALA B 2 169 ? -4.353 15.005 8.991 1.00 0.00 170 ALA B CA 1
ATOM 2350 C C . ALA B 2 169 ? -3.346 14.082 9.590 1.00 0.00 170 ALA B C 1
ATOM 2351 O O . ALA B 2 169 ? -2.181 14.433 9.769 1.00 0.00 170 ALA B O 1
ATOM 2353 N N . LEU B 2 170 ? -3.809 12.869 9.936 1.00 0.00 171 LEU B N 1
ATOM 2354 C CA . LEU B 2 170 ? -3.086 11.949 10.761 1.00 0.00 171 LEU B CA 1
ATOM 2355 C C . LEU B 2 170 ? -2.388 11.001 9.832 1.00 0.00 171 LEU B C 1
ATOM 2356 O O . LEU B 2 170 ? -3.010 10.158 9.187 1.00 0.00 171 LEU B O 1
ATOM 2361 N N . PRO B 2 171 ? -1.096 11.173 9.729 1.00 0.00 172 PRO B N 1
ATOM 2362 C CA . PRO B 2 171 ? -0.330 10.675 8.620 1.00 0.00 172 PRO B CA 1
ATOM 2363 C C . PRO B 2 171 ? -0.321 9.183 8.562 1.00 0.00 172 PRO B C 1
ATOM 2364 O O . PRO B 2 171 ? -0.176 8.636 7.470 1.00 0.00 172 PRO B O 1
ATOM 2368 N N . HIS B 2 172 ? -0.434 8.509 9.723 1.00 0.00 173 HIS B N 1
ATOM 2369 C CA . HIS B 2 172 ? -0.336 7.077 9.794 1.00 0.00 173 HIS B CA 1
ATOM 2370 C C . HIS B 2 172 ? -1.490 6.507 9.060 1.00 0.00 173 HIS B C 1
ATOM 2371 O O . HIS B 2 172 ? -1.367 5.507 8.357 1.00 0.00 173 HIS B O 1
ATOM 2378 N N . ALA B 2 173 ? -2.651 7.147 9.256 1.00 0.00 174 ALA B N 1
ATOM 2379 C CA . ALA B 2 173 ? -3.936 6.662 8.866 1.00 0.00 174 ALA B CA 1
ATOM 2380 C C . ALA B 2 173 ? -4.044 6.563 7.387 1.00 0.00 174 ALA B C 1
ATOM 2381 O O . ALA B 2 173 ? -4.834 5.776 6.883 1.00 0.00 174 ALA B O 1
ATOM 2383 N N . ILE B 2 174 ? -3.367 7.453 6.650 1.00 0.00 175 ILE B N 1
ATOM 2384 C CA . ILE B 2 174 ? -3.728 7.715 5.286 1.00 0.00 175 ILE B CA 1
ATOM 2385 C C . ILE B 2 174 ? -2.938 6.809 4.396 1.00 0.00 175 ILE B C 1
ATOM 2386 O O . ILE B 2 174 ? -1.714 6.734 4.486 1.00 0.00 175 ILE B O 1
ATOM 2391 N N . LEU B 2 175 ? -3.618 6.082 3.494 1.00 0.00 176 LEU B N 1
ATOM 2392 C CA . LEU B 2 175 ? -2.848 5.263 2.613 1.00 0.00 176 LEU B CA 1
ATOM 2393 C C . LEU B 2 175 ? -2.992 5.784 1.214 1.00 0.00 176 LEU B C 1
ATOM 2394 O O . LEU B 2 175 ? -3.864 6.602 0.925 1.00 0.00 176 LEU B O 1
ATOM 2399 N N . ARG B 2 176 ? -2.136 5.284 0.298 1.00 0.00 177 ARG B N 1
ATOM 2400 C CA . ARG B 2 176 ? -2.148 5.708 -1.076 1.00 0.00 177 ARG B CA 1
ATOM 2401 C C . ARG B 2 176 ? -2.666 4.599 -1.952 1.00 0.00 177 ARG B C 1
ATOM 2402 O O . ARG B 2 176 ? -3.014 3.509 -1.499 1.00 0.00 177 ARG B O 1
ATOM 2410 N N . LEU B 2 177 ? -2.786 4.904 -3.259 1.00 0.00 178 LEU B N 1
ATOM 2411 C CA . LEU B 2 177 ? -3.292 3.956 -4.203 1.00 0.00 178 LEU B CA 1
ATOM 2412 C C . LEU B 2 177 ? -2.807 4.451 -5.531 1.00 0.00 178 LEU B C 1
ATOM 2413 O O . LEU B 2 177 ? -3.100 5.586 -5.901 1.00 0.00 178 LEU B O 1
ATOM 2418 N N . ASP B 2 178 ? -2.039 3.644 -6.288 1.00 0.00 179 ASP B N 1
ATOM 2419 C CA . ASP B 2 178 ? -1.498 4.191 -7.501 1.00 0.00 179 ASP B CA 1
ATOM 2420 C C . ASP B 2 178 ? -2.631 4.474 -8.427 1.00 0.00 179 ASP B C 1
ATOM 2421 O O . ASP B 2 178 ? -2.610 5.450 -9.176 1.00 0.00 179 ASP B O 1
ATOM 2426 N N . LEU B 2 179 ? -3.661 3.611 -8.395 1.00 0.00 180 LEU B N 1
ATOM 2427 C CA . LEU B 2 179 ? -4.680 3.652 -9.398 1.00 0.00 180 LEU B CA 1
ATOM 2428 C C . LEU B 2 179 ? -5.320 4.996 -9.357 1.00 0.00 180 LEU B C 1
ATOM 2429 O O . LEU B 2 179 ? -5.417 5.628 -8.306 1.00 0.00 180 LEU B O 1
ATOM 2434 N N . ALA B 2 180 ? -5.739 5.478 -10.541 1.00 0.00 181 ALA B N 1
ATOM 2435 C CA . ALA B 2 180 ? -6.326 6.775 -10.646 1.00 0.00 181 ALA B CA 1
ATOM 2436 C C . ALA B 2 180 ? -6.716 6.947 -12.083 1.00 0.00 181 ALA B C 1
ATOM 2437 O O . ALA B 2 180 ? -6.587 6.018 -12.877 1.00 0.00 181 ALA B O 1
ATOM 2439 N N . GLY B 2 181 ? -7.226 8.138 -12.451 1.00 0.00 182 GLY B N 1
ATOM 2440 C CA . GLY B 2 181 ? -7.956 8.323 -13.676 1.00 0.00 182 GLY B CA 1
ATOM 2441 C C . GLY B 2 181 ? -7.102 7.921 -14.837 1.00 0.00 182 GLY B C 1
ATOM 2442 O O . GLY B 2 181 ? -7.602 7.407 -15.836 1.00 0.00 182 GLY B O 1
ATOM 2443 N N . ARG B 2 182 ? -5.786 8.169 -14.747 1.00 0.00 183 ARG B N 1
ATOM 2444 C CA . ARG B 2 182 ? -4.876 7.882 -15.818 1.00 0.00 183 ARG B CA 1
ATOM 2445 C C . ARG B 2 182 ? -4.938 6.414 -16.110 1.00 0.00 183 ARG B C 1
ATOM 2446 O O . ARG B 2 182 ? -4.930 5.992 -17.263 1.00 0.00 183 ARG B O 1
ATOM 2454 N N . ASP B 2 183 ? -4.974 5.579 -15.065 1.00 0.00 184 ASP B N 1
ATOM 2455 C CA . ASP B 2 183 ? -5.000 4.168 -15.301 1.00 0.00 184 ASP B CA 1
ATOM 2456 C C . ASP B 2 183 ? -6.309 3.799 -15.924 1.00 0.00 184 ASP B C 1
ATOM 2457 O O . ASP B 2 183 ? -6.378 2.905 -16.766 1.00 0.00 184 ASP B O 1
ATOM 2462 N N . LEU B 2 184 ? -7.392 4.487 -15.521 1.00 0.00 185 LEU B N 1
ATOM 2463 C CA . LEU B 2 184 ? -8.689 4.177 -16.044 1.00 0.00 185 LEU B CA 1
ATOM 2464 C C . LEU B 2 184 ? -8.675 4.439 -17.518 1.00 0.00 185 LEU B C 1
ATOM 2465 O O . LEU B 2 184 ? -9.212 3.652 -18.296 1.00 0.00 185 LEU B O 1
ATOM 2470 N N . THR B 2 185 ? -8.061 5.562 -17.945 1.00 0.00 186 THR B N 1
ATOM 2471 C CA . THR B 2 185 ? -8.083 5.905 -19.339 1.00 0.00 186 THR B CA 1
ATOM 2472 C C . THR B 2 185 ? -7.365 4.837 -20.094 1.00 0.00 186 THR B C 1
ATOM 2473 O O . THR B 2 185 ? -7.841 4.365 -21.125 1.00 0.00 186 THR B O 1
ATOM 2477 N N . ASP B 2 186 ? -6.189 4.424 -19.590 1.00 0.00 187 ASP B N 1
ATOM 2478 C CA . ASP B 2 186 ? -5.422 3.431 -20.279 1.00 0.00 187 ASP B CA 1
ATOM 2479 C C . ASP B 2 186 ? -6.230 2.180 -20.291 1.00 0.00 187 ASP B C 1
ATOM 2480 O O . ASP B 2 186 ? -6.268 1.456 -21.284 1.00 0.00 187 ASP B O 1
ATOM 2485 N N . TYR B 2 187 ? -6.904 1.899 -19.163 1.00 0.00 188 TYR B N 1
ATOM 2486 C CA . TYR B 2 187 ? -7.583 0.651 -19.007 1.00 0.00 188 TYR B CA 1
ATOM 2487 C C . TYR B 2 187 ? -8.615 0.572 -20.079 1.00 0.00 188 TYR B C 1
ATOM 2488 O O . TYR B 2 187 ? -8.749 -0.445 -20.756 1.00 0.00 188 TYR B O 1
ATOM 2497 N N . LEU B 2 188 ? -9.376 1.666 -20.251 1.00 0.00 189 LEU B N 1
ATOM 2498 C CA . LEU B 2 188 ? -10.534 1.640 -21.087 1.00 0.00 189 LEU B CA 1
ATOM 2499 C C . LEU B 2 188 ? -10.131 1.425 -22.518 1.00 0.00 189 LEU B C 1
ATOM 2500 O O . LEU B 2 188 ? -10.832 0.735 -23.256 1.00 0.00 189 LEU B O 1
ATOM 2505 N N . MET B 2 189 ? -8.991 1.980 -22.964 1.00 0.00 190 MET B N 1
ATOM 2506 C CA . MET B 2 189 ? -8.619 1.743 -24.332 1.00 0.00 190 MET B CA 1
ATOM 2507 C C . MET B 2 189 ? -8.427 0.271 -24.504 1.00 0.00 190 MET B C 1
ATOM 2508 O O . MET B 2 189 ? -8.811 -0.302 -25.522 1.00 0.00 190 MET B O 1
ATOM 2513 N N . LYS B 2 190 ? -7.793 -0.374 -23.508 1.00 0.00 191 LYS B N 1
ATOM 2514 C CA . LYS B 2 190 ? -7.357 -1.731 -23.661 1.00 0.00 191 LYS B CA 1
ATOM 2515 C C . LYS B 2 190 ? -8.532 -2.641 -23.871 1.00 0.00 191 LYS B C 1
ATOM 2516 O O . LYS B 2 190 ? -8.537 -3.456 -24.789 1.00 0.00 191 LYS B O 1
ATOM 2522 N N . ILE B 2 191 ? -9.571 -2.549 -23.024 1.00 0.00 192 ILE B N 1
ATOM 2523 C CA . ILE B 2 191 ? -10.705 -3.419 -23.192 1.00 0.00 192 ILE B CA 1
ATOM 2524 C C . ILE B 2 191 ? -11.487 -3.048 -24.419 1.00 0.00 192 ILE B C 1
ATOM 2525 O O . ILE B 2 191 ? -12.198 -3.872 -24.986 1.00 0.00 192 ILE B O 1
ATOM 2530 N N . LEU B 2 192 ? -11.473 -1.772 -24.834 1.00 0.00 193 LEU B N 1
ATOM 2531 C CA . LEU B 2 192 ? -12.127 -1.477 -26.078 1.00 0.00 193 LEU B CA 1
ATOM 2532 C C . LEU B 2 192 ? -11.384 -2.113 -27.205 1.00 0.00 193 LEU B C 1
ATOM 2533 O O . LEU B 2 192 ? -11.984 -2.662 -28.130 1.00 0.00 193 LEU B O 1
ATOM 2538 N N . THR B 2 193 ? -10.037 -2.098 -27.143 1.00 0.00 194 THR B N 1
ATOM 2539 C CA . THR B 2 193 ? -9.289 -2.691 -28.208 1.00 0.00 194 THR B CA 1
ATOM 2540 C C . THR B 2 193 ? -9.650 -4.128 -28.211 1.00 0.00 194 THR B C 1
ATOM 2541 O O . THR B 2 193 ? -9.524 -4.819 -29.223 1.00 0.00 194 THR B O 1
ATOM 2545 N N . GLU B 2 194 ? -10.093 -4.603 -27.033 1.00 0.00 195 GLU B N 1
ATOM 2546 C CA . GLU B 2 194 ? -10.442 -5.963 -26.871 1.00 0.00 195 GLU B CA 1
ATOM 2547 C C . GLU B 2 194 ? -11.419 -6.337 -27.934 1.00 0.00 195 GLU B C 1
ATOM 2548 O O . GLU B 2 194 ? -11.121 -7.227 -28.728 1.00 0.00 195 GLU B O 1
ATOM 2554 N N . ARG B 2 195 ? -12.608 -5.709 -28.023 1.00 0.00 196 ARG B N 1
ATOM 2555 C CA . ARG B 2 195 ? -13.466 -6.331 -28.989 1.00 0.00 196 ARG B CA 1
ATOM 2556 C C . ARG B 2 195 ? -13.039 -6.064 -30.404 1.00 0.00 196 ARG B C 1
ATOM 2557 O O . ARG B 2 195 ? -12.405 -6.898 -31.050 1.00 0.00 196 ARG B O 1
ATOM 2565 N N . GLY B 2 196 ? -13.388 -4.855 -30.901 1.00 0.00 197 GLY B N 1
ATOM 2566 C CA . GLY B 2 196 ? -13.090 -4.409 -32.236 1.00 0.00 197 GLY B CA 1
ATOM 2567 C C . GLY B 2 196 ? -11.708 -3.872 -32.361 1.00 0.00 197 GLY B C 1
ATOM 2568 O O . GLY B 2 196 ? -10.977 -4.173 -33.303 1.00 0.00 197 GLY B O 1
ATOM 2569 N N . TYR B 2 197 ? -11.341 -2.993 -31.416 1.00 0.00 198 TYR B N 1
ATOM 2570 C CA . TYR B 2 197 ? -10.968 -1.668 -31.826 1.00 0.00 198 TYR B CA 1
ATOM 2571 C C . TYR B 2 197 ? -9.511 -1.551 -31.558 1.00 0.00 198 TYR B C 1
ATOM 2572 O O . TYR B 2 197 ? -8.938 -2.405 -30.894 1.00 0.00 198 TYR B O 1
ATOM 2581 N N . SER B 2 198 ? -8.818 -0.542 -32.109 1.00 0.00 199 SER B N 1
ATOM 2582 C CA . SER B 2 198 ? -7.507 -0.399 -31.555 1.00 0.00 199 SER B CA 1
ATOM 2583 C C . SER B 2 198 ? -7.262 1.048 -31.305 1.00 0.00 199 SER B C 1
ATOM 2584 O O . SER B 2 198 ? -7.172 1.840 -32.241 1.00 0.00 199 SER B O 1
ATOM 2587 N N . PHE B 2 199 ? -7.138 1.418 -30.012 1.00 0.00 200 PHE B N 1
ATOM 2588 C CA . PHE B 2 199 ? -6.787 2.761 -29.650 1.00 0.00 200 PHE B CA 1
ATOM 2589 C C . PHE B 2 199 ? -5.404 2.709 -29.080 1.00 0.00 200 PHE B C 1
ATOM 2590 O O . PHE B 2 199 ? -5.236 2.700 -27.862 1.00 0.00 200 PHE B O 1
ATOM 2598 N N . THR B 2 200 ? -4.373 2.639 -29.943 1.00 0.00 201 THR B N 1
ATOM 2599 C CA . THR B 2 200 ? -3.023 2.653 -29.454 1.00 0.00 201 THR B CA 1
ATOM 2600 C C . THR B 2 200 ? -2.517 4.041 -29.138 1.00 0.00 201 THR B C 1
ATOM 2601 O O . THR B 2 200 ? -1.761 4.219 -28.185 1.00 0.00 201 THR B O 1
ATOM 2605 N N . THR B 2 201 ? -2.873 5.057 -29.961 1.00 0.00 202 THR B N 1
ATOM 2606 C CA . THR B 2 201 ? -2.027 6.222 -30.080 1.00 0.00 202 THR B CA 1
ATOM 2607 C C . THR B 2 201 ? -2.473 7.345 -29.189 1.00 0.00 202 THR B C 1
ATOM 2608 O O . THR B 2 201 ? -3.454 7.238 -28.455 1.00 0.00 202 THR B O 1
ATOM 2612 N N . THR B 2 202 ? -1.715 8.466 -29.241 1.00 0.00 203 THR B N 1
ATOM 2613 C CA . THR B 2 202 ? -1.907 9.597 -28.374 1.00 0.00 203 THR B CA 1
ATOM 2614 C C . THR B 2 202 ? -3.266 10.159 -28.613 1.00 0.00 203 THR B C 1
ATOM 2615 O O . THR B 2 202 ? -3.988 10.473 -27.668 1.00 0.00 203 THR B O 1
ATOM 2619 N N . ALA B 2 203 ? -3.653 10.309 -29.891 1.00 0.00 204 ALA B N 1
ATOM 2620 C CA . ALA B 2 203 ? -4.911 10.932 -30.168 1.00 0.00 204 ALA B CA 1
ATOM 2621 C C . ALA B 2 203 ? -5.956 10.078 -29.542 1.00 0.00 204 ALA B C 1
ATOM 2622 O O . ALA B 2 203 ? -6.884 10.561 -28.894 1.00 0.00 204 ALA B O 1
ATOM 2624 N N . GLU B 2 204 ? -5.801 8.761 -29.725 1.00 0.00 205 GLU B N 1
ATOM 2625 C CA . GLU B 2 204 ? -6.785 7.797 -29.357 1.00 0.00 205 GLU B CA 1
ATOM 2626 C C . GLU B 2 204 ? -6.922 7.804 -27.872 1.00 0.00 205 GLU B C 1
ATOM 2627 O O . GLU B 2 204 ? -8.006 7.571 -27.339 1.00 0.00 205 GLU B O 1
ATOM 2633 N N . ARG B 2 205 ? -5.823 8.090 -27.153 1.00 0.00 206 ARG B N 1
ATOM 2634 C CA . ARG B 2 205 ? -5.955 8.182 -25.734 1.00 0.00 206 ARG B CA 1
ATOM 2635 C C . ARG B 2 205 ? -6.913 9.292 -25.439 1.00 0.00 206 ARG B C 1
ATOM 2636 O O . ARG B 2 205 ? -7.772 9.167 -24.567 1.00 0.00 206 ARG B O 1
ATOM 2644 N N . GLU B 2 206 ? -6.802 10.412 -26.176 1.00 0.00 207 GLU B N 1
ATOM 2645 C CA . GLU B 2 206 ? -7.694 11.513 -25.956 1.00 0.00 207 GLU B CA 1
ATOM 2646 C C . GLU B 2 206 ? -9.085 11.078 -26.288 1.00 0.00 207 GLU B C 1
ATOM 2647 O O . GLU B 2 206 ? -10.033 11.416 -25.581 1.00 0.00 207 GLU B O 1
ATOM 2653 N N . ILE B 2 207 ? -9.250 10.312 -27.381 1.00 0.00 208 ILE B N 1
ATOM 2654 C CA . ILE B 2 207 ? -10.574 9.948 -27.790 1.00 0.00 208 ILE B CA 1
ATOM 2655 C C . ILE B 2 207 ? -11.178 9.133 -26.700 1.00 0.00 208 ILE B C 1
ATOM 2656 O O . ILE B 2 207 ? -12.318 9.363 -26.299 1.00 0.00 208 ILE B O 1
ATOM 2661 N N . VAL B 2 208 ? -10.416 8.153 -26.186 1.00 0.00 209 VAL B N 1
ATOM 2662 C CA . VAL B 2 208 ? -10.988 7.266 -25.224 1.00 0.00 209 VAL B CA 1
ATOM 2663 C C . VAL B 2 208 ? -11.347 8.075 -24.030 1.00 0.00 209 VAL B C 1
ATOM 2664 O O . VAL B 2 208 ? -12.390 7.854 -23.424 1.00 0.00 209 VAL B O 1
ATOM 2668 N N . ARG B 2 209 ? -10.490 9.046 -23.668 1.00 0.00 210 ARG B N 1
ATOM 2669 C CA . ARG B 2 209 ? -10.674 9.790 -22.462 1.00 0.00 210 ARG B CA 1
ATOM 2670 C C . ARG B 2 209 ? -11.958 10.541 -22.590 1.00 0.00 210 ARG B C 1
ATOM 2671 O O . ARG B 2 209 ? -12.688 10.712 -21.615 1.00 0.00 210 ARG B O 1
ATOM 2679 N N . ASP B 2 210 ? -12.271 11.015 -23.809 1.00 0.00 211 ASP B N 1
ATOM 2680 C CA . ASP B 2 210 ? -13.517 11.697 -23.985 1.00 0.00 211 ASP B CA 1
ATOM 2681 C C . ASP B 2 210 ? -14.611 10.730 -23.682 1.00 0.00 211 ASP B C 1
ATOM 2682 O O . ASP B 2 210 ? -15.572 11.057 -22.988 1.00 0.00 211 ASP B O 1
ATOM 2687 N N . ILE B 2 211 ? -14.469 9.492 -24.182 1.00 0.00 212 ILE B N 1
ATOM 2688 C CA . ILE B 2 211 ? -15.466 8.486 -23.981 1.00 0.00 212 ILE B CA 1
ATOM 2689 C C . ILE B 2 211 ? -15.571 8.328 -22.508 1.00 0.00 212 ILE B C 1
ATOM 2690 O O . ILE B 2 211 ? -16.652 8.167 -21.948 1.00 0.00 212 ILE B O 1
ATOM 2695 N N . LYS B 2 212 ? -14.408 8.367 -21.850 1.00 0.00 213 LYS B N 1
ATOM 2696 C CA . LYS B 2 212 ? -14.249 7.951 -20.502 1.00 0.00 213 LYS B CA 1
ATOM 2697 C C . LYS B 2 212 ? -15.156 8.770 -19.641 1.00 0.00 213 LYS B C 1
ATOM 2698 O O . LYS B 2 212 ? -15.891 8.222 -18.822 1.00 0.00 213 LYS B O 1
ATOM 2704 N N . GLU B 2 213 ? -15.133 10.109 -19.788 1.00 0.00 214 GLU B N 1
ATOM 2705 C CA . GLU B 2 213 ? -15.972 10.891 -18.927 1.00 0.00 214 GLU B CA 1
ATOM 2706 C C . GLU B 2 213 ? -17.423 10.725 -19.279 1.00 0.00 214 GLU B C 1
ATOM 2707 O O . GLU B 2 213 ? -18.244 10.460 -18.403 1.00 0.00 214 GLU B O 1
ATOM 2713 N N . LYS B 2 214 ? -17.792 10.884 -20.567 1.00 0.00 215 LYS B N 1
ATOM 2714 C CA . LYS B 2 214 ? -19.197 10.940 -20.869 1.00 0.00 215 LYS B CA 1
ATOM 2715 C C . LYS B 2 214 ? -19.795 9.609 -20.572 1.00 0.00 215 LYS B C 1
ATOM 2716 O O . LYS B 2 214 ? -20.878 9.495 -20.000 1.00 0.00 215 LYS B O 1
ATOM 2722 N N . LEU B 2 215 ? -19.092 8.563 -21.022 1.00 0.00 216 LEU B N 1
ATOM 2723 C CA . LEU B 2 215 ? -19.615 7.236 -21.049 1.00 0.00 216 LEU B CA 1
ATOM 2724 C C . LEU B 2 215 ? -19.786 6.676 -19.670 1.00 0.00 216 LEU B C 1
ATOM 2725 O O . LEU B 2 215 ? -20.806 6.060 -19.367 1.00 0.00 216 LEU B O 1
ATOM 2730 N N . CYS B 2 216 ? -18.761 6.839 -18.812 1.00 0.00 217 CYS B N 1
ATOM 2731 C CA . CYS B 2 216 ? -18.569 5.915 -17.727 1.00 0.00 217 CYS B CA 1
ATOM 2732 C C . CYS B 2 216 ? -19.562 6.144 -16.634 1.00 0.00 217 CYS B C 1
ATOM 2733 O O . CYS B 2 216 ? -19.883 7.280 -16.289 1.00 0.00 217 CYS B O 1
ATOM 2736 N N . TYR B 2 217 ? -20.059 5.033 -16.047 1.00 0.00 218 TYR B N 1
ATOM 2737 C CA . TYR B 2 217 ? -20.817 5.093 -14.831 1.00 0.00 218 TYR B CA 1
ATOM 2738 C C . TYR B 2 217 ? -20.423 3.917 -13.990 1.00 0.00 218 TYR B C 1
ATOM 2739 O O . TYR B 2 217 ? -19.883 2.933 -14.494 1.00 0.00 218 TYR B O 1
ATOM 2748 N N . VAL B 2 218 ? -20.687 3.997 -12.669 1.00 0.00 219 VAL B N 1
ATOM 2749 C CA . VAL B 2 218 ? -20.394 2.911 -11.777 1.00 0.00 219 VAL B CA 1
ATOM 2750 C C . VAL B 2 218 ? -21.629 2.073 -11.692 1.00 0.00 219 VAL B C 1
ATOM 2751 O O . VAL B 2 218 ? -22.735 2.564 -11.910 1.00 0.00 219 VAL B O 1
ATOM 2755 N N . ALA B 2 219 ? -21.467 0.765 -11.406 1.00 0.00 220 ALA B N 1
ATOM 2756 C CA . ALA B 2 219 ? -22.599 -0.117 -11.397 1.00 0.00 220 ALA B CA 1
ATOM 2757 C C . ALA B 2 219 ? -22.968 -0.399 -9.974 1.00 0.00 220 ALA B C 1
ATOM 2758 O O . ALA B 2 219 ? -22.107 -0.461 -9.098 1.00 0.00 220 ALA B O 1
ATOM 2760 N N . LEU B 2 220 ? -24.283 -0.560 -9.712 1.00 0.00 221 LEU B N 1
ATOM 2761 C CA . LEU B 2 220 ? -24.757 -0.726 -8.366 1.00 0.00 221 LEU B CA 1
ATOM 2762 C C . LEU B 2 220 ? -24.134 -1.965 -7.820 1.00 0.00 221 LEU B C 1
ATOM 2763 O O . LEU B 2 220 ? -23.556 -1.962 -6.734 1.00 0.00 221 LEU B O 1
ATOM 2768 N N . ASP B 2 221 ? -24.247 -3.064 -8.589 1.00 0.00 222 ASP B N 1
ATOM 2769 C CA . ASP B 2 221 ? -23.733 -4.343 -8.200 1.00 0.00 222 ASP B CA 1
ATOM 2770 C C . ASP B 2 221 ? -22.883 -4.794 -9.341 1.00 0.00 222 ASP B C 1
ATOM 2771 O O . ASP B 2 221 ? -23.356 -4.872 -10.474 1.00 0.00 222 ASP B O 1
ATOM 2776 N N . PHE B 2 222 ? -21.598 -5.095 -9.087 1.00 0.00 223 PHE B N 1
ATOM 2777 C CA . PHE B 2 222 ? -20.751 -5.454 -10.186 1.00 0.00 223 PHE B CA 1
ATOM 2778 C C . PHE B 2 222 ? -21.316 -6.693 -10.794 1.00 0.00 223 PHE B C 1
ATOM 2779 O O . PHE B 2 222 ? -21.462 -6.796 -12.011 1.00 0.00 223 PHE B O 1
ATOM 2787 N N . GLU B 2 223 ? -21.648 -7.672 -9.936 1.00 0.00 224 GLU B N 1
ATOM 2788 C CA . GLU B 2 223 ? -22.040 -8.974 -10.386 1.00 0.00 224 GLU B CA 1
ATOM 2789 C C . GLU B 2 223 ? -23.294 -8.830 -11.182 1.00 0.00 224 GLU B C 1
ATOM 2790 O O . GLU B 2 223 ? -23.424 -9.388 -12.270 1.00 0.00 224 GLU B O 1
ATOM 2796 N N . GLN B 2 224 ? -24.259 -8.070 -10.635 1.00 0.00 225 GLN B N 1
ATOM 2797 C CA . GLN B 2 224 ? -25.597 -8.078 -11.145 1.00 0.00 225 GLN B CA 1
ATOM 2798 C C . GLN B 2 224 ? -25.583 -7.556 -12.542 1.00 0.00 225 GLN B C 1
ATOM 2799 O O . GLN B 2 224 ? -26.225 -8.111 -13.432 1.00 0.00 225 GLN B O 1
ATOM 2805 N N . GLU B 2 225 ? -24.834 -6.462 -12.763 1.00 0.00 226 GLU B N 1
ATOM 2806 C CA . GLU B 2 225 ? -24.885 -5.756 -14.007 1.00 0.00 226 GLU B CA 1
ATOM 2807 C C . GLU B 2 225 ? -24.392 -6.663 -15.082 1.00 0.00 226 GLU B C 1
ATOM 2808 O O . GLU B 2 225 ? -24.897 -6.639 -16.202 1.00 0.00 226 GLU B O 1
ATOM 2814 N N . MET B 2 226 ? -23.387 -7.494 -14.765 1.00 0.00 227 MET B N 1
ATOM 2815 C CA . MET B 2 226 ? -22.819 -8.345 -15.765 1.00 0.00 227 MET B CA 1
ATOM 2816 C C . MET B 2 226 ? -23.918 -9.233 -16.253 1.00 0.00 227 MET B C 1
ATOM 2817 O O . MET B 2 226 ? -24.044 -9.485 -17.450 1.00 0.00 227 MET B O 1
ATOM 2822 N N . ALA B 2 227 ? -24.758 -9.714 -15.319 1.00 0.00 228 ALA B N 1
ATOM 2823 C CA . ALA B 2 227 ? -25.883 -10.537 -15.658 1.00 0.00 228 ALA B CA 1
ATOM 2824 C C . ALA B 2 227 ? -26.790 -9.725 -16.524 1.00 0.00 228 ALA B C 1
ATOM 2825 O O . ALA B 2 227 ? -27.376 -10.228 -17.482 1.00 0.00 228 ALA B O 1
ATOM 2827 N N . THR B 2 228 ? -26.921 -8.430 -16.193 1.00 0.00 229 THR B N 1
ATOM 2828 C CA . THR B 2 228 ? -27.783 -7.529 -16.898 1.00 0.00 229 THR B CA 1
ATOM 2829 C C . THR B 2 228 ? -27.251 -7.378 -18.288 1.00 0.00 229 THR B C 1
ATOM 2830 O O . THR B 2 228 ? -27.996 -7.099 -19.226 1.00 0.00 229 THR B O 1
ATOM 2834 N N . ALA B 2 229 ? -25.924 -7.530 -18.442 1.00 0.00 230 ALA B N 1
ATOM 2835 C CA . ALA B 2 229 ? -25.240 -7.128 -19.633 1.00 0.00 230 ALA B CA 1
ATOM 2836 C C . ALA B 2 229 ? -25.822 -7.853 -20.803 1.00 0.00 230 ALA B C 1
ATOM 2837 O O . ALA B 2 229 ? -26.027 -7.258 -21.860 1.00 0.00 230 ALA B O 1
ATOM 2839 N N . ALA B 2 230 ? -26.097 -9.161 -20.663 1.00 0.00 231 ALA B N 1
ATOM 2840 C CA . ALA B 2 230 ? -26.509 -9.894 -21.823 1.00 0.00 231 ALA B CA 1
ATOM 2841 C C . ALA B 2 230 ? -27.791 -9.309 -22.328 1.00 0.00 231 ALA B C 1
ATOM 2842 O O . ALA B 2 230 ? -27.945 -9.069 -23.524 1.00 0.00 231 ALA B O 1
ATOM 2844 N N . SER B 2 231 ? -28.748 -9.074 -21.412 1.00 0.00 232 SER B N 1
ATOM 2845 C CA . SER B 2 231 ? -30.068 -8.644 -21.776 1.00 0.00 232 SER B CA 1
ATOM 2846 C C . SER B 2 231 ? -30.074 -7.197 -22.171 1.00 0.00 232 SER B C 1
ATOM 2847 O O . SER B 2 231 ? -30.960 -6.760 -22.905 1.00 0.00 232 SER B O 1
ATOM 2850 N N . SER B 2 232 ? -29.117 -6.398 -21.657 1.00 0.00 233 SER B N 1
ATOM 2851 C CA . SER B 2 232 ? -29.278 -4.969 -21.684 1.00 0.00 233 SER B CA 1
ATOM 2852 C C . SER B 2 232 ? -29.268 -4.464 -23.092 1.00 0.00 233 SER B C 1
ATOM 2853 O O . SER B 2 232 ? -28.319 -4.685 -23.842 1.00 0.00 233 SER B O 1
ATOM 2856 N N . SER B 2 233 ? -30.347 -3.750 -23.475 1.00 0.00 234 SER B N 1
ATOM 2857 C CA . SER B 2 233 ? -30.377 -2.943 -24.662 1.00 0.00 234 SER B CA 1
ATOM 2858 C C . SER B 2 233 ? -29.664 -1.649 -24.404 1.00 0.00 234 SER B C 1
ATOM 2859 O O . SER B 2 233 ? -29.033 -1.084 -25.295 1.00 0.00 234 SER B O 1
ATOM 2862 N N . SER B 2 234 ? -29.787 -1.133 -23.165 1.00 0.00 235 SER B N 1
ATOM 2863 C CA . SER B 2 234 ? -29.432 0.221 -22.843 1.00 0.00 235 SER B CA 1
ATOM 2864 C C . SER B 2 234 ? -27.956 0.414 -22.996 1.00 0.00 235 SER B C 1
ATOM 2865 O O . SER B 2 234 ? -27.500 1.493 -23.372 1.00 0.00 235 SER B O 1
ATOM 2868 N N . LEU B 2 235 ? -27.167 -0.632 -22.698 1.00 0.00 236 LEU B N 1
ATOM 2869 C CA . LEU B 2 235 ? -25.750 -0.489 -22.517 1.00 0.00 236 LEU B CA 1
ATOM 2870 C C . LEU B 2 235 ? -25.142 -0.022 -23.802 1.00 0.00 236 LEU B C 1
ATOM 2871 O O . LEU B 2 235 ? -24.114 0.651 -23.813 1.00 0.00 236 LEU B O 1
ATOM 2876 N N . GLU B 2 236 ? -25.781 -0.378 -24.924 1.00 0.00 237 GLU B N 1
ATOM 2877 C CA . GLU B 2 236 ? -25.239 -0.436 -26.249 1.00 0.00 237 GLU B CA 1
ATOM 2878 C C . GLU B 2 236 ? -24.793 0.907 -26.751 1.00 0.00 237 GLU B C 1
ATOM 2879 O O . GLU B 2 236 ? -24.202 0.957 -27.828 1.00 0.00 237 GLU B O 1
ATOM 2885 N N . LYS B 2 237 ? -25.125 2.007 -26.032 1.00 0.00 238 LYS B N 1
ATOM 2886 C CA . LYS B 2 237 ? -24.922 3.394 -26.404 1.00 0.00 238 LYS B CA 1
ATOM 2887 C C . LYS B 2 237 ? -23.694 3.580 -27.245 1.00 0.00 238 LYS B C 1
ATOM 2888 O O . LYS B 2 237 ? -22.706 2.864 -27.108 1.00 0.00 238 LYS B O 1
ATOM 2894 N N . SER B 2 238 ? -23.763 4.543 -28.189 1.00 0.00 239 SER B N 1
ATOM 2895 C CA . SER B 2 238 ? -22.816 4.581 -29.266 1.00 0.00 239 SER B CA 1
ATOM 2896 C C . SER B 2 238 ? -22.114 5.904 -29.290 1.00 0.00 239 SER B C 1
ATOM 2897 O O . SER B 2 238 ? -22.620 6.913 -28.801 1.00 0.00 239 SER B O 1
ATOM 2900 N N . TYR B 2 239 ? -20.887 5.895 -29.850 1.00 0.00 240 TYR B N 1
ATOM 2901 C CA . TYR B 2 239 ? -19.988 7.014 -29.829 1.00 0.00 240 TYR B CA 1
ATOM 2902 C C . TYR B 2 239 ? -19.466 7.161 -31.225 1.00 0.00 240 TYR B C 1
ATOM 2903 O O . TYR B 2 239 ? -19.132 6.167 -31.859 1.00 0.00 240 TYR B O 1
ATOM 2912 N N . GLU B 2 240 ? -19.355 8.393 -31.758 1.00 0.00 241 GLU B N 1
ATOM 2913 C CA . GLU B 2 240 ? -18.703 8.472 -33.031 1.00 0.00 241 GLU B CA 1
ATOM 2914 C C . GLU B 2 240 ? -17.366 9.107 -32.826 1.00 0.00 241 GLU B C 1
ATOM 2915 O O . GLU B 2 240 ? -17.211 10.058 -32.063 1.00 0.00 241 GLU B O 1
ATOM 2921 N N . LEU B 2 241 ? -16.363 8.519 -33.496 1.00 0.00 242 LEU B N 1
ATOM 2922 C CA . LEU B 2 241 ? -14.959 8.767 -33.457 1.00 0.00 242 LEU B CA 1
ATOM 2923 C C . LEU B 2 241 ? -14.671 9.909 -34.367 1.00 0.00 242 LEU B C 1
ATOM 2924 O O . LEU B 2 241 ? -15.470 10.282 -35.225 1.00 0.00 242 LEU B O 1
ATOM 2929 N N . PRO B 2 242 ? -13.519 10.469 -34.174 1.00 0.00 243 PRO B N 1
ATOM 2930 C CA . PRO B 2 242 ? -13.141 11.627 -34.904 1.00 0.00 243 PRO B CA 1
ATOM 2931 C C . PRO B 2 242 ? -13.170 11.426 -36.384 1.00 0.00 243 PRO B C 1
ATOM 2932 O O . PRO B 2 242 ? -13.447 12.407 -37.071 1.00 0.00 243 PRO B O 1
ATOM 2936 N N . ASP B 2 243 ? -12.829 10.239 -36.935 1.00 0.00 244 ASP B N 1
ATOM 2937 C CA . ASP B 2 243 ? -13.019 10.193 -38.359 1.00 0.00 244 ASP B CA 1
ATOM 2938 C C . ASP B 2 243 ? -14.479 10.238 -38.726 1.00 0.00 244 ASP B C 1
ATOM 2939 O O . ASP B 2 243 ? -15.182 11.217 -38.480 1.00 0.00 244 ASP B O 1
ATOM 2944 N N . GLY B 2 244 ? -14.977 9.114 -39.296 1.00 0.00 245 GLY B N 1
ATOM 2945 C CA . GLY B 2 244 ? -16.355 8.739 -39.483 1.00 0.00 245 GLY B CA 1
ATOM 2946 C C . GLY B 2 244 ? -16.917 8.043 -38.287 1.00 0.00 245 GLY B C 1
ATOM 2947 O O . GLY B 2 244 ? -18.092 8.184 -37.949 1.00 0.00 245 GLY B O 1
ATOM 2948 N N . GLN B 2 245 ? -16.077 7.172 -37.696 1.00 0.00 246 GLN B N 1
ATOM 2949 C CA . GLN B 2 245 ? -16.496 5.869 -37.255 1.00 0.00 246 GLN B CA 1
ATOM 2950 C C . GLN B 2 245 ? -17.456 6.025 -36.139 1.00 0.00 246 GLN B C 1
ATOM 2951 O O . GLN B 2 245 ? -17.265 6.872 -35.282 1.00 0.00 246 GLN B O 1
ATOM 2957 N N . VAL B 2 246 ? -18.517 5.206 -36.078 1.00 0.00 247 VAL B N 1
ATOM 2958 C CA . VAL B 2 246 ? -19.246 5.240 -34.848 1.00 0.00 247 VAL B CA 1
ATOM 2959 C C . VAL B 2 246 ? -19.150 3.875 -34.249 1.00 0.00 247 VAL B C 1
ATOM 2960 O O . VAL B 2 246 ? -19.373 2.870 -34.921 1.00 0.00 247 VAL B O 1
ATOM 2964 N N . ILE B 2 247 ? -18.789 3.823 -32.954 1.00 0.00 248 ILE B N 1
ATOM 2965 C CA . ILE B 2 247 ? -18.407 2.628 -32.267 1.00 0.00 248 ILE B CA 1
ATOM 2966 C C . ILE B 2 247 ? -19.436 2.405 -31.216 1.00 0.00 248 ILE B C 1
ATOM 2967 O O . ILE B 2 247 ? -20.171 3.319 -30.848 1.00 0.00 248 ILE B O 1
ATOM 2972 N N . THR B 2 248 ? -19.532 1.156 -30.727 1.00 0.00 249 THR B N 1
ATOM 2973 C CA . THR B 2 248 ? -20.528 0.848 -29.748 1.00 0.00 249 THR B CA 1
ATOM 2974 C C . THR B 2 248 ? -19.825 0.594 -28.458 1.00 0.00 249 THR B C 1
ATOM 2975 O O . THR B 2 248 ? -18.662 0.195 -28.449 1.00 0.00 249 THR B O 1
ATOM 2979 N N . ILE B 2 249 ? -20.521 0.877 -27.334 1.00 0.00 250 ILE B N 1
ATOM 2980 C CA . ILE B 2 249 ? -19.974 0.738 -26.016 1.00 0.00 250 ILE B CA 1
ATOM 2981 C C . ILE B 2 249 ? -21.071 0.205 -25.125 1.00 0.00 250 ILE B C 1
ATOM 2982 O O . ILE B 2 249 ? -22.239 0.232 -25.509 1.00 0.00 250 ILE B O 1
ATOM 2987 N N . GLY B 2 250 ? -20.742 -0.270 -23.897 1.00 0.00 251 GLY B N 1
ATOM 2988 C CA . GLY B 2 250 ? -21.807 -0.572 -22.986 1.00 0.00 251 GLY B CA 1
ATOM 2989 C C . GLY B 2 250 ? -21.395 -1.494 -21.878 1.00 0.00 251 GLY B C 1
ATOM 2990 O O . GLY B 2 250 ? -21.584 -1.135 -20.717 1.00 0.00 251 GLY B O 1
ATOM 2991 N N . ASN B 2 251 ? -20.836 -2.690 -22.131 1.00 0.00 252 ASN B N 1
ATOM 2992 C CA . ASN B 2 251 ? -20.440 -3.408 -20.951 1.00 0.00 252 ASN B CA 1
ATOM 2993 C C . ASN B 2 251 ? -19.264 -2.701 -20.361 1.00 0.00 252 ASN B C 1
ATOM 2994 O O . ASN B 2 251 ? -19.153 -2.547 -19.145 1.00 0.00 252 ASN B O 1
ATOM 2999 N N . GLU B 2 252 ? -18.353 -2.240 -21.237 1.00 0.00 253 GLU B N 1
ATOM 3000 C CA . GLU B 2 252 ? -17.109 -1.679 -20.806 1.00 0.00 253 GLU B CA 1
ATOM 3001 C C . GLU B 2 252 ? -17.400 -0.421 -20.063 1.00 0.00 253 GLU B C 1
ATOM 3002 O O . GLU B 2 252 ? -16.570 0.062 -19.294 1.00 0.00 253 GLU B O 1
ATOM 3008 N N . ARG B 2 253 ? -18.581 0.171 -20.302 1.00 0.00 254 ARG B N 1
ATOM 3009 C CA . ARG B 2 253 ? -18.880 1.416 -19.669 1.00 0.00 254 ARG B CA 1
ATOM 3010 C C . ARG B 2 253 ? -18.769 1.267 -18.179 1.00 0.00 254 ARG B C 1
ATOM 3011 O O . ARG B 2 253 ? -18.006 1.995 -17.547 1.00 0.00 254 ARG B O 1
ATOM 3019 N N . PHE B 2 254 ? -19.503 0.316 -17.564 1.00 0.00 255 PHE B N 1
ATOM 3020 C CA . PHE B 2 254 ? -19.386 0.181 -16.137 1.00 0.00 255 PHE B CA 1
ATOM 3021 C C . PHE B 2 254 ? -18.055 -0.403 -15.794 1.00 0.00 255 PHE B C 1
ATOM 3022 O O . PHE B 2 254 ? -17.445 -0.037 -14.791 1.00 0.00 255 PHE B O 1
ATOM 3030 N N . ARG B 2 255 ? -17.582 -1.357 -16.614 1.00 0.00 256 ARG B N 1
ATOM 3031 C CA . ARG B 2 255 ? -16.493 -2.199 -16.218 1.00 0.00 256 ARG B CA 1
ATOM 3032 C C . ARG B 2 255 ? -15.277 -1.364 -15.973 1.00 0.00 256 ARG B C 1
ATOM 3033 O O . ARG B 2 255 ? -14.497 -1.651 -15.068 1.00 0.00 256 ARG B O 1
ATOM 3041 N N . CYS B 2 256 ? -15.058 -0.312 -16.780 1.00 0.00 257 CYS B N 1
ATOM 3042 C CA . CYS B 2 256 ? -13.853 0.450 -16.609 1.00 0.00 257 CYS B CA 1
ATOM 3043 C C . CYS B 2 256 ? -13.797 1.023 -15.217 1.00 0.00 257 CYS B C 1
ATOM 3044 O O . CYS B 2 256 ? -12.798 0.825 -14.527 1.00 0.00 257 CYS B O 1
ATOM 3047 N N . PRO B 2 257 ? -14.816 1.703 -14.744 1.00 0.00 258 PRO B N 1
ATOM 3048 C CA . PRO B 2 257 ? -14.747 2.384 -13.479 1.00 0.00 258 PRO B CA 1
ATOM 3049 C C . PRO B 2 257 ? -14.617 1.378 -12.385 1.00 0.00 258 PRO B C 1
ATOM 3050 O O . PRO B 2 257 ? -14.354 1.757 -11.244 1.00 0.00 258 PRO B O 1
ATOM 3054 N N . GLU B 2 258 ? -14.821 0.095 -12.723 1.00 0.00 259 GLU B N 1
ATOM 3055 C CA . GLU B 2 258 ? -14.953 -0.981 -11.789 1.00 0.00 259 GLU B CA 1
ATOM 3056 C C . GLU B 2 258 ? -13.683 -1.051 -11.010 1.00 0.00 259 GLU B C 1
ATOM 3057 O O . GLU B 2 258 ? -13.669 -1.491 -9.862 1.00 0.00 259 GLU B O 1
ATOM 3063 N N . ALA B 2 259 ? -12.574 -0.619 -11.635 1.00 0.00 260 ALA B N 1
ATOM 3064 C CA . ALA B 2 259 ? -11.256 -0.814 -11.112 1.00 0.00 260 ALA B CA 1
ATOM 3065 C C . ALA B 2 259 ? -11.168 -0.194 -9.757 1.00 0.00 260 ALA B C 1
ATOM 3066 O O . ALA B 2 259 ? -10.488 -0.734 -8.885 1.00 0.00 260 ALA B O 1
ATOM 3068 N N . LEU B 2 260 ? -11.829 0.962 -9.543 1.00 0.00 261 LEU B N 1
ATOM 3069 C CA . LEU B 2 260 ? -11.681 1.632 -8.283 1.00 0.00 261 LEU B CA 1
ATOM 3070 C C . LEU B 2 260 ? -12.138 0.681 -7.225 1.00 0.00 261 LEU B C 1
ATOM 3071 O O . LEU B 2 260 ? -11.470 0.501 -6.208 1.00 0.00 261 LEU B O 1
ATOM 3076 N N . PHE B 2 261 ? -13.287 0.026 -7.453 1.00 0.00 262 PHE B N 1
ATOM 3077 C CA . PHE B 2 261 ? -13.738 -0.979 -6.542 1.00 0.00 262 PHE B CA 1
ATOM 3078 C C . PHE B 2 261 ? -12.862 -2.191 -6.610 1.00 0.00 262 PHE B C 1
ATOM 3079 O O . PHE B 2 261 ? -12.479 -2.735 -5.575 1.00 0.00 262 PHE B O 1
ATOM 3087 N N . GLN B 2 262 ? -12.507 -2.660 -7.823 1.00 0.00 263 GLN B N 1
ATOM 3088 C CA . GLN B 2 262 ? -11.653 -3.811 -7.859 1.00 0.00 263 GLN B CA 1
ATOM 3089 C C . GLN B 2 262 ? -10.424 -3.466 -8.635 1.00 0.00 263 GLN B C 1
ATOM 3090 O O . GLN B 2 262 ? -10.408 -3.464 -9.865 1.00 0.00 263 GLN B O 1
ATOM 3096 N N . PRO B 2 263 ? -9.389 -3.179 -7.901 1.00 0.00 264 PRO B N 1
ATOM 3097 C CA . PRO B 2 263 ? -8.118 -2.793 -8.440 1.00 0.00 264 PRO B CA 1
ATOM 3098 C C . PRO B 2 263 ? -7.490 -3.942 -9.160 1.00 0.00 264 PRO B C 1
ATOM 3099 O O . PRO B 2 263 ? -6.532 -3.728 -9.901 1.00 0.00 264 PRO B O 1
ATOM 3103 N N . SER B 2 264 ? -7.985 -5.170 -8.924 1.00 0.00 265 SER B N 1
ATOM 3104 C CA . SER B 2 264 ? -7.358 -6.338 -9.465 1.00 0.00 265 SER B CA 1
ATOM 3105 C C . SER B 2 264 ? -7.505 -6.307 -10.949 1.00 0.00 265 SER B C 1
ATOM 3106 O O . SER B 2 264 ? -6.743 -6.960 -11.660 1.00 0.00 265 SER B O 1
ATOM 3109 N N . PHE B 2 265 ? -8.509 -5.559 -11.451 1.00 0.00 266 PHE B N 1
ATOM 3110 C CA . PHE B 2 265 ? -8.835 -5.585 -12.849 1.00 0.00 266 PHE B CA 1
ATOM 3111 C C . PHE B 2 265 ? -7.592 -5.166 -13.549 1.00 0.00 266 PHE B C 1
ATOM 3112 O O . PHE B 2 265 ? -7.117 -5.802 -14.486 1.00 0.00 266 PHE B O 1
ATOM 3120 N N . LEU B 2 266 ? -7.031 -4.058 -13.062 1.00 0.00 267 LEU B N 1
ATOM 3121 C CA . LEU B 2 266 ? -5.833 -3.482 -13.555 1.00 0.00 267 LEU B CA 1
ATOM 3122 C C . LEU B 2 266 ? -4.632 -4.220 -13.158 1.00 0.00 267 LEU B C 1
ATOM 3123 O O . LEU B 2 266 ? -3.565 -3.764 -13.519 1.00 0.00 267 LEU B O 1
ATOM 3128 N N . GLY B 2 267 ? -4.723 -5.253 -12.299 1.00 0.00 268 GLY B N 1
ATOM 3129 C CA . GLY B 2 267 ? -3.579 -6.038 -11.906 1.00 0.00 268 GLY B CA 1
ATOM 3130 C C . GLY B 2 267 ? -3.094 -5.584 -10.571 1.00 0.00 268 GLY B C 1
ATOM 3131 O O . GLY B 2 267 ? -2.022 -5.977 -10.113 1.00 0.00 268 GLY B O 1
ATOM 3132 N N . MET B 2 268 ? -3.894 -4.739 -9.912 1.00 0.00 269 MET B N 1
ATOM 3133 C CA . MET B 2 268 ? -3.526 -4.229 -8.635 1.00 0.00 269 MET B CA 1
ATOM 3134 C C . MET B 2 268 ? -4.047 -5.169 -7.595 1.00 0.00 269 MET B C 1
ATOM 3135 O O . MET B 2 268 ? -5.214 -5.560 -7.620 1.00 0.00 269 MET B O 1
ATOM 3140 N N . GLU B 2 269 ? -3.164 -5.567 -6.658 1.00 0.00 270 GLU B N 1
ATOM 3141 C CA . GLU B 2 269 ? -3.532 -6.351 -5.515 1.00 0.00 270 GLU B CA 1
ATOM 3142 C C . GLU B 2 269 ? -4.368 -5.500 -4.619 1.00 0.00 270 GLU B C 1
ATOM 3143 O O . GLU B 2 269 ? -5.266 -5.996 -3.941 1.00 0.00 270 GLU B O 1
ATOM 3149 N N . SER B 2 270 ? -4.053 -4.193 -4.562 1.00 0.00 271 SER B N 1
ATOM 3150 C CA . SER B 2 270 ? -4.418 -3.411 -3.420 1.00 0.00 271 SER B CA 1
ATOM 3151 C C . SER B 2 270 ? -5.897 -3.414 -3.254 1.00 0.00 271 SER B C 1
ATOM 3152 O O . SER B 2 270 ? -6.659 -3.718 -4.170 1.00 0.00 271 SER B O 1
ATOM 3155 N N . CYS B 2 271 ? -6.314 -3.104 -2.016 1.00 0.00 272 CYS B N 1
ATOM 3156 C CA . CYS B 2 271 ? -7.676 -3.182 -1.601 1.00 0.00 272 CYS B CA 1
ATOM 3157 C C . CYS B 2 271 ? -8.410 -2.067 -2.270 1.00 0.00 272 CYS B C 1
ATOM 3158 O O . CYS B 2 271 ? -7.804 -1.104 -2.736 1.00 0.00 272 CYS B O 1
ATOM 3161 N N . GLY B 2 272 ? -9.748 -2.192 -2.367 1.00 0.00 273 GLY B N 1
ATOM 3162 C CA . GLY B 2 272 ? -10.508 -1.256 -3.143 1.00 0.00 273 GLY B CA 1
ATOM 3163 C C . GLY B 2 272 ? -10.616 -0.022 -2.327 1.00 0.00 273 GLY B C 1
ATOM 3164 O O . GLY B 2 272 ? -10.104 0.014 -1.216 1.00 0.00 273 GLY B O 1
ATOM 3165 N N . ILE B 2 273 ? -11.275 1.021 -2.865 1.00 0.00 274 ILE B N 1
ATOM 3166 C CA . ILE B 2 273 ? -11.433 2.259 -2.159 1.00 0.00 274 ILE B CA 1
ATOM 3167 C C . ILE B 2 273 ? -12.245 1.981 -0.938 1.00 0.00 274 ILE B C 1
ATOM 3168 O O . ILE B 2 273 ? -11.949 2.480 0.147 1.00 0.00 274 ILE B O 1
ATOM 3173 N N . HIS B 2 274 ? -13.292 1.150 -1.087 1.00 0.00 275 HIS B N 1
ATOM 3174 C CA . HIS B 2 274 ? -14.126 0.843 0.033 1.00 0.00 275 HIS B CA 1
ATOM 3175 C C . HIS B 2 274 ? -13.231 0.227 1.053 1.00 0.00 275 HIS B C 1
ATOM 3176 O O . HIS B 2 274 ? -13.339 0.499 2.247 1.00 0.00 275 HIS B O 1
ATOM 3183 N N . GLU B 2 275 ? -12.310 -0.631 0.593 1.00 0.00 276 GLU B N 1
ATOM 3184 C CA . GLU B 2 275 ? -11.417 -1.305 1.485 1.00 0.00 276 GLU B CA 1
ATOM 3185 C C . GLU B 2 275 ? -10.524 -0.290 2.122 1.00 0.00 276 GLU B C 1
ATOM 3186 O O . GLU B 2 275 ? -10.234 -0.324 3.318 1.00 0.00 276 GLU B O 1
ATOM 3192 N N . THR B 2 276 ? -10.069 0.662 1.313 1.00 0.00 277 THR B N 1
ATOM 3193 C CA . THR B 2 276 ? -9.057 1.544 1.735 1.00 0.00 277 THR B CA 1
ATOM 3194 C C . THR B 2 276 ? -9.535 2.345 2.900 1.00 0.00 277 THR B C 1
ATOM 3195 O O . THR B 2 276 ? -8.837 2.546 3.896 1.00 0.00 277 THR B O 1
ATOM 3199 N N . THR B 2 277 ? -10.774 2.832 2.767 1.00 0.00 278 THR B N 1
ATOM 3200 C CA . THR B 2 277 ? -11.345 3.722 3.720 1.00 0.00 278 THR B CA 1
ATOM 3201 C C . THR B 2 277 ? -11.433 3.011 5.030 1.00 0.00 278 THR B C 1
ATOM 3202 O O . THR B 2 277 ? -11.072 3.568 6.065 1.00 0.00 278 THR B O 1
ATOM 3206 N N . PHE B 2 278 ? -11.915 1.754 5.024 1.00 0.00 279 PHE B N 1
ATOM 3207 C CA . PHE B 2 278 ? -12.181 1.078 6.262 1.00 0.00 279 PHE B CA 1
ATOM 3208 C C . PHE B 2 278 ? -10.895 0.958 7.005 1.00 0.00 279 PHE B C 1
ATOM 3209 O O . PHE B 2 278 ? -10.820 1.259 8.196 1.00 0.00 279 PHE B O 1
ATOM 3217 N N . ASN B 2 279 ? -9.836 0.519 6.304 1.00 0.00 280 ASN B N 1
ATOM 3218 C CA . ASN B 2 279 ? -8.597 0.235 6.958 1.00 0.00 280 ASN B CA 1
ATOM 3219 C C . ASN B 2 279 ? -8.133 1.494 7.605 1.00 0.00 280 ASN B C 1
ATOM 3220 O O . ASN B 2 279 ? -7.696 1.491 8.755 1.00 0.00 280 ASN B O 1
ATOM 3225 N N . SER B 2 280 ? -8.221 2.614 6.867 1.00 0.00 281 SER B N 1
ATOM 3226 C CA . SER B 2 280 ? -7.681 3.849 7.346 1.00 0.00 281 SER B CA 1
ATOM 3227 C C . SER B 2 280 ? -8.416 4.221 8.590 1.00 0.00 281 SER B C 1
ATOM 3228 O O . SER B 2 280 ? -7.822 4.707 9.551 1.00 0.00 281 SER B O 1
ATOM 3231 N N . ILE B 2 281 ? -9.741 3.991 8.603 1.00 0.00 282 ILE B N 1
ATOM 3232 C CA . ILE B 2 281 ? -10.542 4.375 9.726 1.00 0.00 282 ILE B CA 1
ATOM 3233 C C . ILE B 2 281 ? -10.085 3.586 10.912 1.00 0.00 282 ILE B C 1
ATOM 3234 O O . ILE B 2 281 ? -9.998 4.109 12.022 1.00 0.00 282 ILE B O 1
ATOM 3239 N N . MET B 2 282 ? -9.768 2.295 10.700 1.00 0.00 283 MET B N 1
ATOM 3240 C CA . MET B 2 282 ? -9.373 1.433 11.773 1.00 0.00 283 MET B CA 1
ATOM 3241 C C . MET B 2 282 ? -8.083 1.953 12.318 1.00 0.00 283 MET B C 1
ATOM 3242 O O . MET B 2 282 ? -7.796 1.810 13.505 1.00 0.00 283 MET B O 1
ATOM 3247 N N . LYS B 2 283 ? -7.263 2.575 11.452 1.00 0.00 284 LYS B N 1
ATOM 3248 C CA . LYS B 2 283 ? -5.968 3.035 11.860 1.00 0.00 284 LYS B CA 1
ATOM 3249 C C . LYS B 2 283 ? -6.166 3.967 13.020 1.00 0.00 284 LYS B C 1
ATOM 3250 O O . LYS B 2 283 ? -5.359 3.993 13.947 1.00 0.00 284 LYS B O 1
ATOM 3256 N N . CYS B 2 284 ? -7.245 4.771 12.985 1.00 0.00 285 CYS B N 1
ATOM 3257 C CA . CYS B 2 284 ? -7.480 5.790 13.972 1.00 0.00 285 CYS B CA 1
ATOM 3258 C C . CYS B 2 284 ? -8.082 5.194 15.209 1.00 0.00 285 CYS B C 1
ATOM 3259 O O . CYS B 2 284 ? -8.320 3.990 15.290 1.00 0.00 285 CYS B O 1
ATOM 3262 N N . ASP B 2 285 ? -8.330 6.058 16.222 1.00 0.00 286 ASP B N 1
ATOM 3263 C CA . ASP B 2 285 ? -8.919 5.644 17.466 1.00 0.00 286 ASP B CA 1
ATOM 3264 C C . ASP B 2 285 ? -10.315 5.215 17.179 1.00 0.00 286 ASP B C 1
ATOM 3265 O O . ASP B 2 285 ? -10.928 5.652 16.208 1.00 0.00 286 ASP B O 1
ATOM 3270 N N . VAL B 2 286 ? -10.840 4.334 18.050 1.00 0.00 287 VAL B N 1
ATOM 3271 C CA . VAL B 2 286 ? -12.201 3.894 18.017 1.00 0.00 287 VAL B CA 1
ATOM 3272 C C . VAL B 2 286 ? -13.092 5.058 18.336 1.00 0.00 287 VAL B C 1
ATOM 3273 O O . VAL B 2 286 ? -14.157 5.214 17.739 1.00 0.00 287 VAL B O 1
ATOM 3277 N N . ASP B 2 287 ? -12.681 5.909 19.298 1.00 0.00 288 ASP B N 1
ATOM 3278 C CA . ASP B 2 287 ? -13.535 6.971 19.757 1.00 0.00 288 ASP B CA 1
ATOM 3279 C C . ASP B 2 287 ? -13.851 7.848 18.592 1.00 0.00 288 ASP B C 1
ATOM 3280 O O . ASP B 2 287 ? -15.007 8.189 18.346 1.00 0.00 288 ASP B O 1
ATOM 3285 N N . ILE B 2 288 ? -12.806 8.239 17.846 1.00 0.00 289 ILE B N 1
ATOM 3286 C CA . ILE B 2 288 ? -12.931 9.213 16.805 1.00 0.00 289 ILE B CA 1
ATOM 3287 C C . ILE B 2 288 ? -13.768 8.677 15.689 1.00 0.00 289 ILE B C 1
ATOM 3288 O O . ILE B 2 288 ? -14.450 9.445 15.016 1.00 0.00 289 ILE B O 1
ATOM 3293 N N . ARG B 2 289 ? -13.713 7.353 15.433 1.00 0.00 290 ARG B N 1
ATOM 3294 C CA . ARG B 2 289 ? -14.058 6.793 14.152 1.00 0.00 290 ARG B CA 1
ATOM 3295 C C . ARG B 2 289 ? -15.449 7.203 13.790 1.00 0.00 290 ARG B C 1
ATOM 3296 O O . ARG B 2 289 ? -15.766 7.299 12.605 1.00 0.00 290 ARG B O 1
ATOM 3304 N N . LYS B 2 290 ? -16.319 7.433 14.792 1.00 0.00 291 LYS B N 1
ATOM 3305 C CA . LYS B 2 290 ? -17.692 7.759 14.525 1.00 0.00 291 LYS B CA 1
ATOM 3306 C C . LYS B 2 290 ? -17.697 8.951 13.625 1.00 0.00 291 LYS B C 1
ATOM 3307 O O . LYS B 2 290 ? -18.519 9.052 12.716 1.00 0.00 291 LYS B O 1
ATOM 3313 N N . ASP B 2 291 ? -16.758 9.882 13.862 1.00 0.00 292 ASP B N 1
ATOM 3314 C CA . ASP B 2 291 ? -16.700 11.122 13.149 1.00 0.00 292 ASP B CA 1
ATOM 3315 C C . ASP B 2 291 ? -16.518 10.846 11.690 1.00 0.00 292 ASP B C 1
ATOM 3316 O O . ASP B 2 291 ? -17.240 11.386 10.853 1.00 0.00 292 ASP B O 1
ATOM 3321 N N . LEU B 2 292 ? -15.544 9.986 11.344 1.00 0.00 293 LEU B N 1
ATOM 3322 C CA . LEU B 2 292 ? -15.230 9.759 9.965 1.00 0.00 293 LEU B CA 1
ATOM 3323 C C . LEU B 2 292 ? -16.402 9.111 9.316 1.00 0.00 293 LEU B C 1
ATOM 3324 O O . LEU B 2 292 ? -16.734 9.391 8.167 1.00 0.00 293 LEU B O 1
ATOM 3329 N N . TYR B 2 293 ? -17.066 8.198 10.034 1.00 0.00 294 TYR B N 1
ATOM 3330 C CA . TYR B 2 293 ? -18.144 7.519 9.394 1.00 0.00 294 TYR B CA 1
ATOM 3331 C C . TYR B 2 293 ? -19.188 8.532 9.054 1.00 0.00 294 TYR B C 1
ATOM 3332 O O . TYR B 2 293 ? -19.754 8.506 7.962 1.00 0.00 294 TYR B O 1
ATOM 3341 N N . ALA B 2 294 ? -19.478 9.464 9.980 1.00 0.00 295 ALA B N 1
ATOM 3342 C CA . ALA B 2 294 ? -20.486 10.429 9.665 1.00 0.00 295 ALA B CA 1
ATOM 3343 C C . ALA B 2 294 ? -20.020 11.223 8.487 1.00 0.00 295 ALA B C 1
ATOM 3344 O O . ALA B 2 294 ? -20.764 11.405 7.524 1.00 0.00 295 ALA B O 1
ATOM 3346 N N . ASN B 2 295 ? -18.762 11.707 8.516 1.00 0.00 296 ASN B N 1
ATOM 3347 C CA . ASN B 2 295 ? -18.358 12.577 7.451 1.00 0.00 296 ASN B CA 1
ATOM 3348 C C . ASN B 2 295 ? -17.427 11.830 6.569 1.00 0.00 296 ASN B C 1
ATOM 3349 O O . ASN B 2 295 ? -16.286 11.562 6.939 1.00 0.00 296 ASN B O 1
ATOM 3354 N N . THR B 2 296 ? -17.881 11.507 5.347 1.00 0.00 297 THR B N 1
ATOM 3355 C CA . THR B 2 296 ? -16.944 11.028 4.386 1.00 0.00 297 THR B CA 1
ATOM 3356 C C . THR B 2 296 ? -17.085 11.887 3.173 1.00 0.00 297 THR B C 1
ATOM 3357 O O . THR B 2 296 ? -18.165 11.990 2.599 1.00 0.00 297 THR B O 1
ATOM 3361 N N . VAL B 2 297 ? -15.999 12.557 2.748 1.00 0.00 298 VAL B N 1
ATOM 3362 C CA . VAL B 2 297 ? -16.161 13.549 1.722 1.00 0.00 298 VAL B CA 1
ATOM 3363 C C . VAL B 2 297 ? -15.525 13.006 0.502 1.00 0.00 298 VAL B C 1
ATOM 3364 O O . VAL B 2 297 ? -14.541 12.301 0.603 1.00 0.00 298 VAL B O 1
ATOM 3368 N N . LEU B 2 298 ? -16.073 13.265 -0.692 1.00 0.00 299 LEU B N 1
ATOM 3369 C CA . LEU B 2 298 ? -15.424 12.770 -1.875 1.00 0.00 299 LEU B CA 1
ATOM 3370 C C . LEU B 2 298 ? -14.571 13.888 -2.343 1.00 0.00 299 LEU B C 1
ATOM 3371 O O . LEU B 2 298 ? -14.760 15.009 -1.895 1.00 0.00 299 LEU B O 1
ATOM 3376 N N . SER B 2 299 ? -13.574 13.640 -3.206 1.00 0.00 300 SER B N 1
ATOM 3377 C CA . SER B 2 299 ? -12.756 14.759 -3.581 1.00 0.00 300 SER B CA 1
ATOM 3378 C C . SER B 2 299 ? -12.130 14.418 -4.912 1.00 0.00 300 SER B C 1
ATOM 3379 O O . SER B 2 299 ? -11.772 13.267 -5.153 1.00 0.00 300 SER B O 1
ATOM 3382 N N . GLY B 2 300 ? -12.008 15.404 -5.832 1.00 0.00 301 GLY B N 1
ATOM 3383 C CA . GLY B 2 300 ? -11.210 15.244 -7.023 1.00 0.00 301 GLY B CA 1
ATOM 3384 C C . GLY B 2 300 ? -12.028 14.506 -8.029 1.00 0.00 301 GLY B C 1
ATOM 3385 O O . GLY B 2 300 ? -12.579 13.451 -7.722 1.00 0.00 301 GLY B O 1
ATOM 3386 N N . GLY B 2 301 ? -12.143 15.022 -9.267 1.00 0.00 302 GLY B N 1
ATOM 3387 C CA . GLY B 2 301 ? -11.608 14.373 -10.425 1.00 0.00 302 GLY B CA 1
ATOM 3388 C C . GLY B 2 301 ? -12.435 13.163 -10.717 1.00 0.00 302 GLY B C 1
ATOM 3389 O O . GLY B 2 301 ? -13.466 13.210 -11.386 1.00 0.00 302 GLY B O 1
ATOM 3390 N N . THR B 2 302 ? -11.936 12.044 -10.179 1.00 0.00 303 THR B N 1
ATOM 3391 C CA . THR B 2 302 ? -12.374 10.681 -10.313 1.00 0.00 303 THR B CA 1
ATOM 3392 C C . THR B 2 302 ? -13.602 10.421 -9.487 1.00 0.00 303 THR B C 1
ATOM 3393 O O . THR B 2 302 ? -14.277 9.419 -9.694 1.00 0.00 303 THR B O 1
ATOM 3397 N N . THR B 2 303 ? -13.871 11.248 -8.462 1.00 0.00 304 THR B N 1
ATOM 3398 C CA . THR B 2 303 ? -15.032 11.089 -7.624 1.00 0.00 304 THR B CA 1
ATOM 3399 C C . THR B 2 303 ? -16.286 11.568 -8.297 1.00 0.00 304 THR B C 1
ATOM 3400 O O . THR B 2 303 ? -17.367 11.410 -7.733 1.00 0.00 304 THR B O 1
ATOM 3404 N N . MET B 2 304 ? -16.196 12.242 -9.460 1.00 0.00 305 MET B N 1
ATOM 3405 C CA . MET B 2 304 ? -17.370 12.832 -10.044 1.00 0.00 305 MET B CA 1
ATOM 3406 C C . MET B 2 304 ? -18.450 11.892 -10.537 1.00 0.00 305 MET B C 1
ATOM 3407 O O . MET B 2 304 ? -19.586 12.327 -10.715 1.00 0.00 305 MET B O 1
ATOM 3412 N N . TYR B 2 305 ? -18.149 10.613 -10.895 1.00 0.00 306 TYR B N 1
ATOM 3413 C CA . TYR B 2 305 ? -19.135 9.740 -11.515 1.00 0.00 306 TYR B CA 1
ATOM 3414 C C . TYR B 2 305 ? -20.395 9.712 -10.703 1.00 0.00 306 TYR B C 1
ATOM 3415 O O . TYR B 2 305 ? -20.352 9.632 -9.479 1.00 0.00 306 TYR B O 1
ATOM 3424 N N . PRO B 2 306 ? -21.531 9.779 -11.343 1.00 0.00 307 PRO B N 1
ATOM 3425 C CA . PRO B 2 306 ? -22.790 9.753 -10.656 1.00 0.00 307 PRO B CA 1
ATOM 3426 C C . PRO B 2 306 ? -22.950 8.435 -9.967 1.00 0.00 307 PRO B C 1
ATOM 3427 O O . PRO B 2 306 ? -22.550 7.417 -10.530 1.00 0.00 307 PRO B O 1
ATOM 3431 N N . GLY B 2 307 ? -23.561 8.429 -8.766 1.00 0.00 308 GLY B N 1
ATOM 3432 C CA . GLY B 2 307 ? -23.989 7.204 -8.158 1.00 0.00 308 GLY B CA 1
ATOM 3433 C C . GLY B 2 307 ? -22.863 6.593 -7.386 1.00 0.00 308 GLY B C 1
ATOM 3434 O O . GLY B 2 307 ? -22.998 5.491 -6.858 1.00 0.00 308 GLY B O 1
ATOM 3435 N N . ILE B 2 308 ? -21.710 7.277 -7.301 1.00 0.00 309 ILE B N 1
ATOM 3436 C CA . ILE B 2 308 ? -20.669 6.742 -6.475 1.00 0.00 309 ILE B CA 1
ATOM 3437 C C . ILE B 2 308 ? -21.094 6.828 -5.040 1.00 0.00 309 ILE B C 1
ATOM 3438 O O . ILE B 2 308 ? -20.796 5.940 -4.242 1.00 0.00 309 ILE B O 1
ATOM 3443 N N . ALA B 2 309 ? -21.784 7.923 -4.665 1.00 0.00 310 ALA B N 1
ATOM 3444 C CA . ALA B 2 309 ? -22.049 8.189 -3.280 1.00 0.00 310 ALA B CA 1
ATOM 3445 C C . ALA B 2 309 ? -22.868 7.083 -2.683 1.00 0.00 310 ALA B C 1
ATOM 3446 O O . ALA B 2 309 ? -22.556 6.604 -1.593 1.00 0.00 310 ALA B O 1
ATOM 3448 N N . ASP B 2 310 ? -23.949 6.647 -3.360 1.00 0.00 311 ASP B N 1
ATOM 3449 C CA . ASP B 2 310 ? -24.780 5.648 -2.746 1.00 0.00 311 ASP B CA 1
ATOM 3450 C C . ASP B 2 310 ? -24.048 4.345 -2.673 1.00 0.00 311 ASP B C 1
ATOM 3451 O O . ASP B 2 310 ? -24.134 3.640 -1.672 1.00 0.00 311 ASP B O 1
ATOM 3456 N N . ARG B 2 311 ? -23.302 3.971 -3.727 1.00 0.00 312 ARG B N 1
ATOM 3457 C CA . ARG B 2 311 ? -22.639 2.700 -3.660 1.00 0.00 312 ARG B CA 1
ATOM 3458 C C . ARG B 2 311 ? -21.678 2.776 -2.527 1.00 0.00 312 ARG B C 1
ATOM 3459 O O . ARG B 2 311 ? -21.525 1.835 -1.751 1.00 0.00 312 ARG B O 1
ATOM 3467 N N . MET B 2 312 ? -21.019 3.937 -2.406 1.00 0.00 313 MET B N 1
ATOM 3468 C CA . MET B 2 312 ? -20.054 4.130 -1.373 1.00 0.00 313 MET B CA 1
ATOM 3469 C C . MET B 2 312 ? -20.765 3.995 -0.069 1.00 0.00 313 MET B C 1
ATOM 3470 O O . MET B 2 312 ? -20.244 3.391 0.867 1.00 0.00 313 MET B O 1
ATOM 3475 N N . GLN B 2 313 ? -21.987 4.550 0.033 1.00 0.00 314 GLN B N 1
ATOM 3476 C CA . GLN B 2 313 ? -22.675 4.454 1.286 1.00 0.00 314 GLN B CA 1
ATOM 3477 C C . GLN B 2 313 ? -22.887 3.002 1.550 1.00 0.00 314 GLN B C 1
ATOM 3478 O O . GLN B 2 313 ? -22.717 2.531 2.673 1.00 0.00 314 GLN B O 1
ATOM 3484 N N . LYS B 2 314 ? -23.267 2.256 0.498 1.00 0.00 315 LYS B N 1
ATOM 3485 C CA . LYS B 2 314 ? -23.658 0.887 0.641 1.00 0.00 315 LYS B CA 1
ATOM 3486 C C . LYS B 2 314 ? -22.497 0.092 1.142 1.00 0.00 315 LYS B C 1
ATOM 3487 O O . LYS B 2 314 ? -22.625 -0.695 2.077 1.00 0.00 315 LYS B O 1
ATOM 3493 N N . GLU B 2 315 ? -21.319 0.267 0.523 1.00 0.00 316 GLU B N 1
ATOM 3494 C CA . GLU B 2 315 ? -20.241 -0.617 0.845 1.00 0.00 316 GLU B CA 1
ATOM 3495 C C . GLU B 2 315 ? -19.881 -0.405 2.279 1.00 0.00 316 GLU B C 1
ATOM 3496 O O . GLU B 2 315 ? -19.676 -1.358 3.028 1.00 0.00 316 GLU B O 1
ATOM 3502 N N . ILE B 2 316 ? -19.802 0.872 2.696 1.00 0.00 317 ILE B N 1
ATOM 3503 C CA . ILE B 2 316 ? -19.382 1.190 4.027 1.00 0.00 317 ILE B CA 1
ATOM 3504 C C . ILE B 2 316 ? -20.390 0.692 5.010 1.00 0.00 317 ILE B C 1
ATOM 3505 O O . ILE B 2 316 ? -20.016 0.241 6.092 1.00 0.00 317 ILE B O 1
ATOM 3510 N N . THR B 2 317 ? -21.696 0.767 4.680 1.00 0.00 318 THR B N 1
ATOM 3511 C CA . THR B 2 317 ? -22.674 0.316 5.630 1.00 0.00 318 THR B CA 1
ATOM 3512 C C . THR B 2 317 ? -22.385 -1.123 5.903 1.00 0.00 318 THR B C 1
ATOM 3513 O O . THR B 2 317 ? -22.434 -1.568 7.048 1.00 0.00 318 THR B O 1
ATOM 3517 N N . ALA B 2 318 ? -22.058 -1.888 4.847 1.00 0.00 319 ALA B N 1
ATOM 3518 C CA . ALA B 2 318 ? -21.828 -3.291 5.016 1.00 0.00 319 ALA B CA 1
ATOM 3519 C C . ALA B 2 318 ? -20.670 -3.482 5.947 1.00 0.00 319 ALA B C 1
ATOM 3520 O O . ALA B 2 318 ? -20.716 -4.328 6.838 1.00 0.00 319 ALA B O 1
ATOM 3522 N N . LEU B 2 319 ? -19.588 -2.707 5.755 1.00 0.00 320 LEU B N 1
ATOM 3523 C CA . LEU B 2 319 ? -18.396 -2.905 6.531 1.00 0.00 320 LEU B CA 1
ATOM 3524 C C . LEU B 2 319 ? -18.631 -2.533 7.966 1.00 0.00 320 LEU B C 1
ATOM 3525 O O . LEU B 2 319 ? -18.132 -3.199 8.872 1.00 0.00 320 LEU B O 1
ATOM 3530 N N . ALA B 2 320 ? -19.385 -1.444 8.210 1.00 0.00 321 ALA B N 1
ATOM 3531 C CA . ALA B 2 320 ? -19.492 -0.865 9.522 1.00 0.00 321 ALA B CA 1
ATOM 3532 C C . ALA B 2 320 ? -20.349 -1.731 10.392 1.00 0.00 321 ALA B C 1
ATOM 3533 O O . ALA B 2 320 ? -21.048 -2.627 9.921 1.00 0.00 321 ALA B O 1
ATOM 3535 N N . PRO B 2 321 ? -20.285 -1.475 11.675 1.00 0.00 322 PRO B N 1
ATOM 3536 C CA . PRO B 2 321 ? -21.183 -2.041 12.641 1.00 0.00 322 PRO B CA 1
ATOM 3537 C C . PRO B 2 321 ? -22.555 -1.534 12.333 1.00 0.00 322 PRO B C 1
ATOM 3538 O O . PRO B 2 321 ? -22.679 -0.521 11.647 1.00 0.00 322 PRO B O 1
ATOM 3542 N N . SER B 2 322 ? -23.592 -2.248 12.808 1.00 0.00 323 SER B N 1
ATOM 3543 C CA . SER B 2 322 ? -24.956 -1.952 12.480 1.00 0.00 323 SER B CA 1
ATOM 3544 C C . SER B 2 322 ? -25.362 -0.634 13.067 1.00 0.00 323 SER B C 1
ATOM 3545 O O . SER B 2 322 ? -26.116 0.117 12.451 1.00 0.00 323 SER B O 1
ATOM 3548 N N . THR B 2 323 ? -24.889 -0.314 14.285 1.00 0.00 324 THR B N 1
ATOM 3549 C CA . THR B 2 323 ? -25.383 0.863 14.942 1.00 0.00 324 THR B CA 1
ATOM 3550 C C . THR B 2 323 ? -25.003 2.053 14.127 1.00 0.00 324 THR B C 1
ATOM 3551 O O . THR B 2 323 ? -25.759 3.017 14.023 1.00 0.00 324 THR B O 1
ATOM 3555 N N . MET B 2 324 ? -23.793 2.021 13.547 1.00 0.00 325 MET B N 1
ATOM 3556 C CA . MET B 2 324 ? -23.121 3.224 13.168 1.00 0.00 325 MET B CA 1
ATOM 3557 C C . MET B 2 324 ? -23.918 4.006 12.183 1.00 0.00 325 MET B C 1
ATOM 3558 O O . MET B 2 324 ? -24.621 3.460 11.335 1.00 0.00 325 MET B O 1
ATOM 3563 N N . LYS B 2 325 ? -23.793 5.343 12.295 1.00 0.00 326 LYS B N 1
ATOM 3564 C CA . LYS B 2 325 ? -24.275 6.270 11.318 1.00 0.00 326 LYS B CA 1
ATOM 3565 C C . LYS B 2 325 ? -23.255 6.295 10.226 1.00 0.00 326 LYS B C 1
ATOM 3566 O O . LYS B 2 325 ? -22.056 6.240 10.491 1.00 0.00 326 LYS B O 1
ATOM 3572 N N . ILE B 2 326 ? -23.697 6.377 8.958 1.00 0.00 327 ILE B N 1
ATOM 3573 C CA . ILE B 2 326 ? -22.739 6.595 7.915 1.00 0.00 327 ILE B CA 1
ATOM 3574 C C . ILE B 2 326 ? -23.267 7.682 7.048 1.00 0.00 327 ILE B C 1
ATOM 3575 O O . ILE B 2 326 ? -24.463 7.737 6.767 1.00 0.00 327 ILE B O 1
ATOM 3580 N N . LYS B 2 327 ? -22.384 8.589 6.593 1.00 0.00 328 LYS B N 1
ATOM 3581 C CA . LYS B 2 327 ? -22.880 9.538 5.650 1.00 0.00 328 LYS B CA 1
ATOM 3582 C C . LYS B 2 327 ? -21.794 9.877 4.684 1.00 0.00 328 LYS B C 1
ATOM 3583 O O . LYS B 2 327 ? -20.629 10.020 5.052 1.00 0.00 328 LYS B O 1
ATOM 3589 N N . ILE B 2 328 ? -22.182 10.011 3.402 1.00 0.00 329 ILE B N 1
ATOM 3590 C CA . ILE B 2 328 ? -21.267 10.278 2.334 1.00 0.00 329 ILE B CA 1
ATOM 3591 C C . ILE B 2 328 ? -21.599 11.641 1.834 1.00 0.00 329 ILE B C 1
ATOM 3592 O O . ILE B 2 328 ? -22.770 11.986 1.682 1.00 0.00 329 ILE B O 1
ATOM 3597 N N . ILE B 2 329 ? -20.570 12.473 1.595 1.00 0.00 330 ILE B N 1
ATOM 3598 C CA . ILE B 2 329 ? -20.842 13.787 1.099 1.00 0.00 330 ILE B CA 1
ATOM 3599 C C . ILE B 2 329 ? -19.979 14.003 -0.101 1.00 0.00 330 ILE B C 1
ATOM 3600 O O . ILE B 2 329 ? -18.771 13.777 -0.051 1.00 0.00 330 ILE B O 1
ATOM 3605 N N . ALA B 2 330 ? -20.576 14.440 -1.229 1.00 0.00 331 ALA B N 1
ATOM 3606 C CA . ALA B 2 330 ? -19.732 14.729 -2.350 1.00 0.00 331 ALA B CA 1
ATOM 3607 C C . ALA B 2 330 ? -20.104 16.068 -2.899 1.00 0.00 331 ALA B C 1
ATOM 3608 O O . ALA B 2 330 ? -21.178 16.256 -3.468 1.00 0.00 331 ALA B O 1
ATOM 3610 N N . PRO B 2 331 ? -19.203 16.996 -2.764 1.00 0.00 332 PRO B N 1
ATOM 3611 C CA . PRO B 2 331 ? -19.449 18.336 -3.209 1.00 0.00 332 PRO B CA 1
ATOM 3612 C C . PRO B 2 331 ? -19.513 18.420 -4.696 1.00 0.00 332 PRO B C 1
ATOM 3613 O O . PRO B 2 331 ? -18.780 17.719 -5.394 1.00 0.00 332 PRO B O 1
ATOM 3617 N N . PRO B 2 332 ? -20.393 19.266 -5.146 1.00 0.00 333 PRO B N 1
ATOM 3618 C CA . PRO B 2 332 ? -20.860 19.234 -6.496 1.00 0.00 333 PRO B CA 1
ATOM 3619 C C . PRO B 2 332 ? -19.805 19.410 -7.532 1.00 0.00 333 PRO B C 1
ATOM 3620 O O . PRO B 2 332 ? -19.836 18.673 -8.516 1.00 0.00 333 PRO B O 1
ATOM 3624 N N . GLU B 2 333 ? -18.851 20.344 -7.385 1.00 0.00 334 GLU B N 1
ATOM 3625 C CA . GLU B 2 333 ? -17.857 20.186 -8.392 1.00 0.00 334 GLU B CA 1
ATOM 3626 C C . GLU B 2 333 ? -16.503 20.426 -7.821 1.00 0.00 334 GLU B C 1
ATOM 3627 O O . GLU B 2 333 ? -15.948 21.524 -7.783 1.00 0.00 334 GLU B O 1
ATOM 3633 N N . ARG B 2 334 ? -15.996 19.295 -7.324 1.00 0.00 335 ARG B N 1
ATOM 3634 C CA . ARG B 2 334 ? -14.835 18.986 -6.587 1.00 0.00 335 ARG B CA 1
ATOM 3635 C C . ARG B 2 334 ? -13.533 19.000 -7.270 1.00 0.00 335 ARG B C 1
ATOM 3636 O O . ARG B 2 334 ? -12.516 19.176 -6.602 1.00 0.00 335 ARG B O 1
ATOM 3644 N N . LYS B 2 335 ? -13.507 18.831 -8.594 1.00 0.00 336 LYS B N 1
ATOM 3645 C CA . LYS B 2 335 ? -12.242 18.731 -9.247 1.00 0.00 336 LYS B CA 1
ATOM 3646 C C . LYS B 2 335 ? -11.403 19.930 -8.966 1.00 0.00 336 LYS B C 1
ATOM 3647 O O . LYS B 2 335 ? -10.216 19.832 -8.665 1.00 0.00 336 LYS B O 1
ATOM 3653 N N . TYR B 2 336 ? -12.040 21.095 -9.017 1.00 0.00 337 TYR B N 1
ATOM 3654 C CA . TYR B 2 336 ? -11.456 22.380 -8.818 1.00 0.00 337 TYR B CA 1
ATOM 3655 C C . TYR B 2 336 ? -11.034 22.553 -7.392 1.00 0.00 337 TYR B C 1
ATOM 3656 O O . TYR B 2 336 ? -10.389 23.540 -7.054 1.00 0.00 337 TYR B O 1
ATOM 3665 N N . SER B 2 337 ? -11.593 21.744 -6.473 1.00 0.00 338 SER B N 1
ATOM 3666 C CA . SER B 2 337 ? -11.462 22.105 -5.093 1.00 0.00 338 SER B CA 1
ATOM 3667 C C . SER B 2 337 ? -10.015 22.074 -4.689 1.00 0.00 338 SER B C 1
ATOM 3668 O O . SER B 2 337 ? -9.657 22.601 -3.637 1.00 0.00 338 SER B O 1
ATOM 3671 N N . VAL B 2 338 ? -9.127 21.461 -5.501 1.00 0.00 339 VAL B N 1
ATOM 3672 C CA . VAL B 2 338 ? -7.729 21.627 -5.206 1.00 0.00 339 VAL B CA 1
ATOM 3673 C C . VAL B 2 338 ? -7.384 23.075 -5.372 1.00 0.00 339 VAL B C 1
ATOM 3674 O O . VAL B 2 338 ? -6.798 23.695 -4.486 1.00 0.00 339 VAL B O 1
ATOM 3678 N N . TRP B 2 339 ? -7.761 23.651 -6.531 1.00 0.00 340 TRP B N 1
ATOM 3679 C CA . TRP B 2 339 ? -7.391 24.991 -6.889 1.00 0.00 340 TRP B CA 1
ATOM 3680 C C . TRP B 2 339 ? -8.032 25.891 -5.893 1.00 0.00 340 TRP B C 1
ATOM 3681 O O . TRP B 2 339 ? -7.470 26.911 -5.495 1.00 0.00 340 TRP B O 1
ATOM 3692 N N . ILE B 2 340 ? -9.247 25.510 -5.469 1.00 0.00 341 ILE B N 1
ATOM 3693 C CA . ILE B 2 340 ? -10.044 26.307 -4.591 1.00 0.00 341 ILE B CA 1
ATOM 3694 C C . ILE B 2 340 ? -9.272 26.516 -3.334 1.00 0.00 341 ILE B C 1
ATOM 3695 O O . ILE B 2 340 ? -9.241 27.623 -2.799 1.00 0.00 341 ILE B O 1
ATOM 3700 N N . GLY B 2 341 ? -8.626 25.456 -2.821 1.00 0.00 342 GLY B N 1
ATOM 3701 C CA . GLY B 2 341 ? -7.979 25.579 -1.551 1.00 0.00 342 GLY B CA 1
ATOM 3702 C C . GLY B 2 341 ? -6.942 26.641 -1.673 1.00 0.00 342 GLY B C 1
ATOM 3703 O O . GLY B 2 341 ? -6.723 27.424 -0.751 1.00 0.00 342 GLY B O 1
ATOM 3704 N N . GLY B 2 342 ? -6.254 26.670 -2.824 1.00 0.00 343 GLY B N 1
ATOM 3705 C CA . GLY B 2 342 ? -5.164 27.572 -3.023 1.00 0.00 343 GLY B CA 1
ATOM 3706 C C . GLY B 2 342 ? -5.615 28.955 -3.024 1.00 0.00 343 GLY B C 1
ATOM 3707 O O . GLY B 2 342 ? -4.956 29.833 -2.470 1.00 0.00 343 GLY B O 1
ATOM 3708 N N . SER B 2 343 ? -6.746 29.180 -3.699 1.00 0.00 344 SER B N 1
ATOM 3709 C CA . SER B 2 343 ? -7.173 30.512 -3.916 1.00 0.00 344 SER B CA 1
ATOM 3710 C C . SER B 2 343 ? -7.391 31.078 -2.562 1.00 0.00 344 SER B C 1
ATOM 3711 O O . SER B 2 343 ? -6.949 32.185 -2.260 1.00 0.00 344 SER B O 1
ATOM 3714 N N . ILE B 2 344 ? -8.039 30.293 -1.686 1.00 0.00 345 ILE B N 1
ATOM 3715 C CA . ILE B 2 344 ? -8.282 30.791 -0.370 1.00 0.00 345 ILE B CA 1
ATOM 3716 C C . ILE B 2 344 ? -6.979 30.987 0.334 1.00 0.00 345 ILE B C 1
ATOM 3717 O O . ILE B 2 344 ? -6.759 32.020 0.964 1.00 0.00 345 ILE B O 1
ATOM 3722 N N . LEU B 2 345 ? -6.078 29.989 0.265 1.00 0.00 346 LEU B N 1
ATOM 3723 C CA . LEU B 2 345 ? -4.909 30.059 1.094 1.00 0.00 346 LEU B CA 1
ATOM 3724 C C . LEU B 2 345 ? -4.135 31.265 0.683 1.00 0.00 346 LEU B C 1
ATOM 3725 O O . LEU B 2 345 ? -3.708 32.072 1.508 1.00 0.00 346 LEU B O 1
ATOM 3730 N N . ALA B 2 346 ? -3.966 31.423 -0.633 1.00 0.00 347 ALA B N 1
ATOM 3731 C CA . ALA B 2 346 ? -3.241 32.529 -1.168 1.00 0.00 347 ALA B CA 1
ATOM 3732 C C . ALA B 2 346 ? -3.944 33.772 -0.769 1.00 0.00 347 ALA B C 1
ATOM 3733 O O . ALA B 2 346 ? -3.331 34.770 -0.393 1.00 0.00 347 ALA B O 1
ATOM 3735 N N . SER B 2 347 ? -5.277 33.729 -0.896 1.00 0.00 348 SER B N 1
ATOM 3736 C CA . SER B 2 347 ? -6.078 34.901 -0.768 1.00 0.00 348 SER B CA 1
ATOM 3737 C C . SER B 2 347 ? -6.086 35.328 0.661 1.00 0.00 348 SER B C 1
ATOM 3738 O O . SER B 2 347 ? -6.500 36.443 0.966 1.00 0.00 348 SER B O 1
ATOM 3741 N N . LEU B 2 348 ? -5.651 34.462 1.598 1.00 0.00 349 LEU B N 1
ATOM 3742 C CA . LEU B 2 348 ? -5.829 34.861 2.965 1.00 0.00 349 LEU B CA 1
ATOM 3743 C C . LEU B 2 348 ? -4.905 35.984 3.282 1.00 0.00 349 LEU B C 1
ATOM 3744 O O . LEU B 2 348 ? -3.684 35.860 3.200 1.00 0.00 349 LEU B O 1
ATOM 3749 N N . SER B 2 349 ? -5.519 37.127 3.647 1.00 0.00 350 SER B N 1
ATOM 3750 C CA . SER B 2 349 ? -4.868 38.344 4.031 1.00 0.00 350 SER B CA 1
ATOM 3751 C C . SER B 2 349 ? -4.231 38.178 5.377 1.00 0.00 350 SER B C 1
ATOM 3752 O O . SER B 2 349 ? -3.104 38.616 5.602 1.00 0.00 350 SER B O 1
ATOM 3755 N N . THR B 2 350 ? -4.959 37.543 6.314 1.00 0.00 351 THR B N 1
ATOM 3756 C CA . THR B 2 350 ? -4.538 37.434 7.683 1.00 0.00 351 THR B CA 1
ATOM 3757 C C . THR B 2 350 ? -3.272 36.653 7.684 1.00 0.00 351 THR B C 1
ATOM 3758 O O . THR B 2 350 ? -2.328 36.937 8.420 1.00 0.00 351 THR B O 1
ATOM 3762 N N . PHE B 2 351 ? -3.265 35.628 6.826 1.00 0.00 352 PHE B N 1
ATOM 3763 C CA . PHE B 2 351 ? -2.251 34.637 6.686 1.00 0.00 352 PHE B CA 1
ATOM 3764 C C . PHE B 2 351 ? -1.033 35.218 6.048 1.00 0.00 352 PHE B C 1
ATOM 3765 O O . PHE B 2 351 ? -0.015 34.542 6.004 1.00 0.00 352 PHE B O 1
ATOM 3773 N N . GLN B 2 352 ? -1.110 36.439 5.480 1.00 0.00 353 GLN B N 1
ATOM 3774 C CA . GLN B 2 352 ? -0.261 36.929 4.422 1.00 0.00 353 GLN B CA 1
ATOM 3775 C C . GLN B 2 352 ? 1.197 36.768 4.767 1.00 0.00 353 GLN B C 1
ATOM 3776 O O . GLN B 2 352 ? 2.028 36.645 3.869 1.00 0.00 353 GLN B O 1
ATOM 3782 N N . GLN B 2 353 ? 1.564 36.758 6.060 1.00 0.00 354 GLN B N 1
ATOM 3783 C CA . GLN B 2 353 ? 2.944 36.602 6.448 1.00 0.00 354 GLN B CA 1
ATOM 3784 C C . GLN B 2 353 ? 3.463 35.300 5.898 1.00 0.00 354 GLN B C 1
ATOM 3785 O O . GLN B 2 353 ? 4.667 35.110 5.736 1.00 0.00 354 GLN B O 1
ATOM 3791 N N . MET B 2 354 ? 2.550 34.360 5.615 1.00 0.00 355 MET B N 1
ATOM 3792 C CA . MET B 2 354 ? 2.796 33.002 5.232 1.00 0.00 355 MET B CA 1
ATOM 3793 C C . MET B 2 354 ? 3.621 32.995 3.986 1.00 0.00 355 MET B C 1
ATOM 3794 O O . MET B 2 354 ? 4.460 32.116 3.802 1.00 0.00 355 MET B O 1
ATOM 3799 N N . TRP B 2 355 ? 3.397 33.964 3.086 1.00 0.00 356 TRP B N 1
ATOM 3800 C CA . TRP B 2 355 ? 4.099 33.952 1.839 1.00 0.00 356 TRP B CA 1
ATOM 3801 C C . TRP B 2 355 ? 5.569 33.951 2.094 1.00 0.00 356 TRP B C 1
ATOM 3802 O O . TRP B 2 355 ? 6.045 34.391 3.137 1.00 0.00 356 TRP B O 1
ATOM 3813 N N . ILE B 2 356 ? 6.308 33.393 1.124 1.00 0.00 357 ILE B N 1
ATOM 3814 C CA . ILE B 2 356 ? 7.737 33.324 1.066 1.00 0.00 357 ILE B CA 1
ATOM 3815 C C . ILE B 2 356 ? 8.198 34.499 0.277 1.00 0.00 357 ILE B C 1
ATOM 3816 O O . ILE B 2 356 ? 7.520 34.942 -0.646 1.00 0.00 357 ILE B O 1
ATOM 3821 N N . SER B 2 357 ? 9.350 35.066 0.674 1.00 0.00 358 SER B N 1
ATOM 3822 C CA . SER B 2 357 ? 9.754 36.349 0.195 1.00 0.00 358 SER B CA 1
ATOM 3823 C C . SER B 2 357 ? 11.068 36.197 -0.488 1.00 0.00 358 SER B C 1
ATOM 3824 O O . SER B 2 357 ? 11.721 35.158 -0.402 1.00 0.00 358 SER B O 1
ATOM 3827 N N . LYS B 2 358 ? 11.462 37.255 -1.217 1.00 0.00 359 LYS B N 1
ATOM 3828 C CA . LYS B 2 358 ? 12.698 37.264 -1.931 1.00 0.00 359 LYS B CA 1
ATOM 3829 C C . LYS B 2 358 ? 13.812 37.201 -0.944 1.00 0.00 359 LYS B C 1
ATOM 3830 O O . LYS B 2 358 ? 14.791 36.500 -1.175 1.00 0.00 359 LYS B O 1
ATOM 3836 N N . GLN B 2 359 ? 13.694 37.943 0.175 1.00 0.00 360 GLN B N 1
ATOM 3837 C CA . GLN B 2 359 ? 14.730 37.986 1.169 1.00 0.00 360 GLN B CA 1
ATOM 3838 C C . GLN B 2 359 ? 14.855 36.645 1.810 1.00 0.00 360 GLN B C 1
ATOM 3839 O O . GLN B 2 359 ? 15.959 36.177 2.066 1.00 0.00 360 GLN B O 1
ATOM 3845 N N . GLU B 2 360 ? 13.726 35.980 2.107 1.00 0.00 361 GLU B N 1
ATOM 3846 C CA . GLU B 2 360 ? 13.850 34.722 2.779 1.00 0.00 361 GLU B CA 1
ATOM 3847 C C . GLU B 2 360 ? 14.557 33.796 1.847 1.00 0.00 361 GLU B C 1
ATOM 3848 O O . GLU B 2 360 ? 15.357 32.960 2.263 1.00 0.00 361 GLU B O 1
ATOM 3854 N N . TYR B 2 361 ? 14.281 33.946 0.542 1.00 0.00 362 TYR B N 1
ATOM 3855 C CA . TYR B 2 361 ? 14.991 33.211 -0.460 1.00 0.00 362 TYR B CA 1
ATOM 3856 C C . TYR B 2 361 ? 16.430 33.616 -0.394 1.00 0.00 362 TYR B C 1
ATOM 3857 O O . TYR B 2 361 ? 17.327 32.780 -0.442 1.00 0.00 362 TYR B O 1
ATOM 3866 N N . ASP B 2 362 ? 16.691 34.930 -0.326 1.00 0.00 363 ASP B N 1
ATOM 3867 C CA . ASP B 2 362 ? 18.027 35.411 -0.479 1.00 0.00 363 ASP B CA 1
ATOM 3868 C C . ASP B 2 362 ? 18.865 35.001 0.694 1.00 0.00 363 ASP B C 1
ATOM 3869 O O . ASP B 2 362 ? 19.957 34.465 0.511 1.00 0.00 363 ASP B O 1
ATOM 3874 N N . GLU B 2 363 ? 18.388 35.227 1.938 1.00 0.00 364 GLU B N 1
ATOM 3875 C CA . GLU B 2 363 ? 19.160 34.780 3.064 1.00 0.00 364 GLU B CA 1
ATOM 3876 C C . GLU B 2 363 ? 19.175 33.294 3.046 1.00 0.00 364 GLU B C 1
ATOM 3877 O O . GLU B 2 363 ? 20.218 32.653 2.934 1.00 0.00 364 GLU B O 1
ATOM 3883 N N . SER B 2 364 ? 17.962 32.727 3.166 1.00 0.00 365 SER B N 1
ATOM 3884 C CA . SER B 2 364 ? 17.787 31.377 3.608 1.00 0.00 365 SER B CA 1
ATOM 3885 C C . SER B 2 364 ? 18.176 30.479 2.497 1.00 0.00 365 SER B C 1
ATOM 3886 O O . SER B 2 364 ? 18.372 29.279 2.679 1.00 0.00 365 SER B O 1
ATOM 3889 N N . GLY B 2 365 ? 18.243 31.051 1.290 1.00 0.00 366 GLY B N 1
ATOM 3890 C CA . GLY B 2 365 ? 18.178 30.231 0.130 1.00 0.00 366 GLY B CA 1
ATOM 3891 C C . GLY B 2 365 ? 16.729 29.920 -0.017 1.00 0.00 366 GLY B C 1
ATOM 3892 O O . GLY B 2 365 ? 15.884 30.447 0.706 1.00 0.00 366 GLY B O 1
ATOM 3893 N N . PRO B 2 366 ? 16.433 29.077 -0.953 1.00 0.00 367 PRO B N 1
ATOM 3894 C CA . PRO B 2 366 ? 15.088 28.693 -1.265 1.00 0.00 367 PRO B CA 1
ATOM 3895 C C . PRO B 2 366 ? 14.438 27.974 -0.122 1.00 0.00 367 PRO B C 1
ATOM 3896 O O . PRO B 2 366 ? 13.212 28.006 -0.021 1.00 0.00 367 PRO B O 1
ATOM 3900 N N . SER B 2 367 ? 15.235 27.278 0.711 1.00 0.00 368 SER B N 1
ATOM 3901 C CA . SER B 2 367 ? 14.753 26.180 1.503 1.00 0.00 368 SER B CA 1
ATOM 3902 C C . SER B 2 367 ? 13.827 26.677 2.563 1.00 0.00 368 SER B C 1
ATOM 3903 O O . SER B 2 367 ? 13.135 25.894 3.213 1.00 0.00 368 SER B O 1
ATOM 3906 N N . ILE B 2 368 ? 13.783 28.003 2.758 1.00 0.00 369 ILE B N 1
ATOM 3907 C CA . ILE B 2 368 ? 12.994 28.569 3.808 1.00 0.00 369 ILE B CA 1
ATOM 3908 C C . ILE B 2 368 ? 11.583 28.131 3.567 1.00 0.00 369 ILE B C 1
ATOM 3909 O O . ILE B 2 368 ? 10.842 27.843 4.504 1.00 0.00 369 ILE B O 1
ATOM 3914 N N . VAL B 2 369 ? 11.171 28.066 2.289 1.00 0.00 370 VAL B N 1
ATOM 3915 C CA . VAL B 2 369 ? 9.838 27.641 1.976 1.00 0.00 370 VAL B CA 1
ATOM 3916 C C . VAL B 2 369 ? 9.630 26.260 2.526 1.00 0.00 370 VAL B C 1
ATOM 3917 O O . VAL B 2 369 ? 8.617 25.992 3.172 1.00 0.00 370 VAL B O 1
ATOM 3921 N N . HIS B 2 370 ? 10.580 25.335 2.285 1.00 0.00 371 HIS B N 1
ATOM 3922 C CA . HIS B 2 370 ? 10.397 23.994 2.762 1.00 0.00 371 HIS B CA 1
ATOM 3923 C C . HIS B 2 370 ? 10.442 24.004 4.255 1.00 0.00 371 HIS B C 1
ATOM 3924 O O . HIS B 2 370 ? 9.659 23.318 4.912 1.00 0.00 371 HIS B O 1
ATOM 3931 N N . ARG B 2 371 ? 11.383 24.773 4.838 1.00 0.00 372 ARG B N 1
ATOM 3932 C CA . ARG B 2 371 ? 11.655 24.603 6.234 1.00 0.00 372 ARG B CA 1
ATOM 3933 C C . ARG B 2 371 ? 10.797 25.529 7.030 1.00 0.00 372 ARG B C 1
ATOM 3934 O O . ARG B 2 371 ? 10.740 26.731 6.782 1.00 0.00 372 ARG B O 1
ATOM 3942 N N . LYS B 2 372 ? 10.115 24.962 8.040 1.00 0.00 373 LYS B N 1
ATOM 3943 C CA . LYS B 2 372 ? 9.325 25.720 8.962 1.00 0.00 373 LYS B CA 1
ATOM 3944 C C . LYS B 2 372 ? 8.381 26.601 8.210 1.00 0.00 373 LYS B C 1
ATOM 3945 O O . LYS B 2 372 ? 8.246 27.786 8.509 1.00 0.00 373 LYS B O 1
ATOM 3951 N N . CYS B 2 373 ? 7.684 26.025 7.214 1.00 0.00 374 CYS B N 1
ATOM 3952 C CA . CYS B 2 373 ? 6.487 26.612 6.684 1.00 0.00 374 CYS B CA 1
ATOM 3953 C C . CYS B 2 373 ? 6.184 25.869 5.429 1.00 0.00 374 CYS B C 1
ATOM 3954 O O . CYS B 2 373 ? 6.566 24.709 5.283 1.00 0.00 374 CYS B O 1
ATOM 3957 N N . PHE B 2 374 ? 5.473 26.507 4.482 1.00 0.00 375 PHE B N 1
ATOM 3958 C CA . PHE B 2 374 ? 5.348 25.875 3.204 1.00 0.00 375 PHE B CA 1
ATOM 3959 C C . PHE B 2 374 ? 5.860 26.826 2.178 1.00 0.00 375 PHE B C 1
ATOM 3960 O O . PHE B 2 374 ? 6.158 27.983 2.470 1.00 0.00 375 PHE B O 1
ATOM 3968 N N . ASP C 2 1 ? -9.488 -48.476 -36.198 1.00 0.00 2 ASP C N 1
ATOM 3969 C CA . ASP C 2 1 ? -8.276 -48.365 -35.450 1.00 0.00 2 ASP C CA 1
ATOM 3970 C C . ASP C 2 1 ? -8.357 -47.124 -34.627 1.00 0.00 2 ASP C C 1
ATOM 3971 O O . ASP C 2 1 ? -9.081 -46.182 -34.946 1.00 0.00 2 ASP C O 1
ATOM 3976 N N . ASP C 2 2 ? -7.668 -47.172 -33.475 1.00 0.00 3 ASP C N 1
ATOM 3977 C CA . ASP C 2 2 ? -8.084 -46.416 -32.339 1.00 0.00 3 ASP C CA 1
ATOM 3978 C C . ASP C 2 2 ? -7.227 -45.218 -32.143 1.00 0.00 3 ASP C C 1
ATOM 3979 O O . ASP C 2 2 ? -6.484 -44.792 -33.026 1.00 0.00 3 ASP C O 1
ATOM 3984 N N . ASP C 2 3 ? -7.337 -44.631 -30.935 1.00 0.00 4 ASP C N 1
ATOM 3985 C CA . ASP C 2 3 ? -6.495 -43.540 -30.560 1.00 0.00 4 ASP C CA 1
ATOM 3986 C C . ASP C 2 3 ? -6.829 -42.390 -31.462 1.00 0.00 4 ASP C C 1
ATOM 3987 O O . ASP C 2 3 ? -7.600 -42.522 -32.411 1.00 0.00 4 ASP C O 1
ATOM 3992 N N . ILE C 2 4 ? -6.318 -41.186 -31.161 1.00 0.00 5 ILE C N 1
ATOM 3993 C CA . ILE C 2 4 ? -6.648 -40.117 -32.054 1.00 0.00 5 ILE C CA 1
ATOM 3994 C C . ILE C 2 4 ? -5.509 -39.162 -32.124 1.00 0.00 5 ILE C C 1
ATOM 3995 O O . ILE C 2 4 ? -4.638 -39.135 -31.255 1.00 0.00 5 ILE C O 1
ATOM 4000 N N . ALA C 2 5 ? -5.498 -38.355 -33.201 1.00 0.00 6 ALA C N 1
ATOM 4001 C CA . ALA C 2 5 ? -4.468 -37.388 -33.417 1.00 0.00 6 ALA C CA 1
ATOM 4002 C C . ALA C 2 5 ? -5.111 -36.048 -33.310 1.00 0.00 6 ALA C C 1
ATOM 4003 O O . ALA C 2 5 ? -6.320 -35.909 -33.490 1.00 0.00 6 ALA C O 1
ATOM 4005 N N . ALA C 2 6 ? -4.311 -35.021 -32.979 1.00 0.00 7 ALA C N 1
ATOM 4006 C CA . ALA C 2 6 ? -4.893 -33.723 -32.857 1.00 0.00 7 ALA C CA 1
ATOM 4007 C C . ALA C 2 6 ? -4.576 -32.976 -34.110 1.00 0.00 7 ALA C C 1
ATOM 4008 O O . ALA C 2 6 ? -3.435 -32.958 -34.566 1.00 0.00 7 ALA C O 1
ATOM 4010 N N . LEU C 2 7 ? -5.603 -32.355 -34.717 1.00 0.00 8 LEU C N 1
ATOM 4011 C CA . LEU C 2 7 ? -5.407 -31.734 -35.992 1.00 0.00 8 LEU C CA 1
ATOM 4012 C C . LEU C 2 7 ? -4.999 -30.326 -35.732 1.00 0.00 8 LEU C C 1
ATOM 4013 O O . LEU C 2 7 ? -5.814 -29.482 -35.365 1.00 0.00 8 LEU C O 1
ATOM 4018 N N . VAL C 2 8 ? -3.699 -30.030 -35.880 1.00 0.00 9 VAL C N 1
ATOM 4019 C CA . VAL C 2 8 ? -3.275 -28.739 -35.453 1.00 0.00 9 VAL C CA 1
ATOM 4020 C C . VAL C 2 8 ? -2.840 -27.983 -36.642 1.00 0.00 9 VAL C C 1
ATOM 4021 O O . VAL C 2 8 ? -1.653 -27.779 -36.906 1.00 0.00 9 VAL C O 1
ATOM 4025 N N . VAL C 2 9 ? -3.913 -27.517 -37.286 1.00 0.00 10 VAL C N 1
ATOM 4026 C CA . VAL C 2 9 ? -4.256 -26.281 -37.888 1.00 0.00 10 VAL C CA 1
ATOM 4027 C C . VAL C 2 9 ? -3.838 -25.105 -37.010 1.00 0.00 10 VAL C C 1
ATOM 4028 O O . VAL C 2 9 ? -4.306 -24.857 -35.896 1.00 0.00 10 VAL C O 1
ATOM 4032 N N . ASP C 2 10 ? -2.908 -24.308 -37.566 1.00 0.00 11 ASP C N 1
ATOM 4033 C CA . ASP C 2 10 ? -2.540 -22.993 -37.132 1.00 0.00 11 ASP C CA 1
ATOM 4034 C C . ASP C 2 10 ? -2.952 -22.089 -38.253 1.00 0.00 11 ASP C C 1
ATOM 4035 O O . ASP C 2 10 ? -2.328 -22.111 -39.312 1.00 0.00 11 ASP C O 1
ATOM 4040 N N . ASN C 2 11 ? -4.004 -21.265 -38.064 1.00 0.00 12 ASN C N 1
ATOM 4041 C CA . ASN C 2 11 ? -4.443 -20.426 -39.147 1.00 0.00 12 ASN C CA 1
ATOM 4042 C C . ASN C 2 11 ? -3.539 -19.241 -39.183 1.00 0.00 12 ASN C C 1
ATOM 4043 O O . ASN C 2 11 ? -3.679 -18.330 -38.368 1.00 0.00 12 ASN C O 1
ATOM 4048 N N . GLY C 2 12 ? -2.582 -19.200 -40.136 1.00 0.00 13 GLY C N 1
ATOM 4049 C CA . GLY C 2 12 ? -1.735 -18.037 -40.134 1.00 0.00 13 GLY C CA 1
ATOM 4050 C C . GLY C 2 12 ? -2.264 -16.959 -41.030 1.00 0.00 13 GLY C C 1
ATOM 4051 O O . GLY C 2 12 ? -3.041 -17.195 -41.953 1.00 0.00 13 GLY C O 1
ATOM 4052 N N . SER C 2 13 ? -1.781 -15.726 -40.782 1.00 0.00 14 SER C N 1
ATOM 4053 C CA . SER C 2 13 ? -2.152 -14.572 -41.543 1.00 0.00 14 SER C CA 1
ATOM 4054 C C . SER C 2 13 ? -1.850 -14.866 -42.976 1.00 0.00 14 SER C C 1
ATOM 4055 O O . SER C 2 13 ? -2.729 -14.747 -43.819 1.00 0.00 14 SER C O 1
ATOM 4058 N N . GLY C 2 14 ? -0.562 -15.098 -43.301 1.00 0.00 15 GLY C N 1
ATOM 4059 C CA . GLY C 2 14 ? -0.083 -15.471 -44.609 1.00 0.00 15 GLY C CA 1
ATOM 4060 C C . GLY C 2 14 ? -0.069 -16.942 -44.899 1.00 0.00 15 GLY C C 1
ATOM 4061 O O . GLY C 2 14 ? -0.213 -17.329 -46.056 1.00 0.00 15 GLY C O 1
ATOM 4062 N N . MET C 2 15 ? 0.221 -17.768 -43.855 1.00 0.00 16 MET C N 1
ATOM 4063 C CA . MET C 2 15 ? 0.456 -19.151 -44.105 1.00 0.00 16 MET C CA 1
ATOM 4064 C C . MET C 2 15 ? -0.369 -19.925 -43.142 1.00 0.00 16 MET C C 1
ATOM 4065 O O . MET C 2 15 ? -0.283 -19.738 -41.929 1.00 0.00 16 MET C O 1
ATOM 4070 N N . CYS C 2 16 ? -1.176 -20.853 -43.678 1.00 0.00 17 CYS C N 1
ATOM 4071 C CA . CYS C 2 16 ? -1.811 -21.826 -42.855 1.00 0.00 17 CYS C CA 1
ATOM 4072 C C . CYS C 2 16 ? -0.782 -22.877 -42.630 1.00 0.00 17 CYS C C 1
ATOM 4073 O O . CYS C 2 16 ? 0.010 -23.183 -43.520 1.00 0.00 17 CYS C O 1
ATOM 4076 N N . LYS C 2 17 ? -0.749 -23.448 -41.416 1.00 0.00 18 LYS C N 1
ATOM 4077 C CA . LYS C 2 17 ? 0.088 -24.587 -41.206 1.00 0.00 18 LYS C CA 1
ATOM 4078 C C . LYS C 2 17 ? -0.752 -25.574 -40.473 1.00 0.00 18 LYS C C 1
ATOM 4079 O O . LYS C 2 17 ? -1.427 -25.217 -39.514 1.00 0.00 18 LYS C O 1
ATOM 4085 N N . ALA C 2 18 ? -0.757 -26.847 -40.909 1.00 0.00 19 ALA C N 1
ATOM 4086 C CA . ALA C 2 18 ? -1.539 -27.800 -40.180 1.00 0.00 19 ALA C CA 1
ATOM 4087 C C . ALA C 2 18 ? -0.981 -29.157 -40.449 1.00 0.00 19 ALA C C 1
ATOM 4088 O O . ALA C 2 18 ? -0.337 -29.385 -41.472 1.00 0.00 19 ALA C O 1
ATOM 4090 N N . GLY C 2 19 ? -1.217 -30.094 -39.510 1.00 0.00 20 GLY C N 1
ATOM 4091 C CA . GLY C 2 19 ? -0.626 -31.398 -39.574 1.00 0.00 20 GLY C CA 1
ATOM 4092 C C . GLY C 2 19 ? -1.234 -32.195 -38.467 1.00 0.00 20 GLY C C 1
ATOM 4093 O O . GLY C 2 19 ? -2.330 -31.887 -38.001 1.00 0.00 20 GLY C O 1
ATOM 4094 N N . PHE C 2 20 ? -0.538 -33.260 -38.020 1.00 0.00 21 PHE C N 1
ATOM 4095 C CA . PHE C 2 20 ? -1.074 -34.060 -36.958 1.00 0.00 21 PHE C CA 1
ATOM 4096 C C . PHE C 2 20 ? -0.269 -33.792 -35.733 1.00 0.00 21 PHE C C 1
ATOM 4097 O O . PHE C 2 20 ? 0.940 -33.576 -35.802 1.00 0.00 21 PHE C O 1
ATOM 4105 N N . ALA C 2 21 ? -0.937 -33.807 -34.565 1.00 0.00 22 ALA C N 1
ATOM 4106 C CA . ALA C 2 21 ? -0.223 -33.609 -33.344 1.00 0.00 22 ALA C CA 1
ATOM 4107 C C . ALA C 2 21 ? 0.688 -34.778 -33.188 1.00 0.00 22 ALA C C 1
ATOM 4108 O O . ALA C 2 21 ? 0.349 -35.901 -33.559 1.00 0.00 22 ALA C O 1
ATOM 4110 N N . GLY C 2 22 ? 1.888 -34.525 -32.637 1.00 0.00 23 GLY C N 1
ATOM 4111 C CA . GLY C 2 22 ? 2.872 -35.554 -32.505 1.00 0.00 23 GLY C CA 1
ATOM 4112 C C . GLY C 2 22 ? 3.860 -35.386 -33.613 1.00 0.00 23 GLY C C 1
ATOM 4113 O O . GLY C 2 22 ? 4.984 -35.877 -33.526 1.00 0.00 23 GLY C O 1
ATOM 4114 N N . ASP C 2 23 ? 3.472 -34.678 -34.690 1.00 0.00 24 ASP C N 1
ATOM 4115 C CA . ASP C 2 23 ? 4.411 -34.476 -35.753 1.00 0.00 24 ASP C CA 1
ATOM 4116 C C . ASP C 2 23 ? 5.379 -33.425 -35.320 1.00 0.00 24 ASP C C 1
ATOM 4117 O O . ASP C 2 23 ? 5.047 -32.537 -34.536 1.00 0.00 24 ASP C O 1
ATOM 4122 N N . ASP C 2 24 ? 6.627 -33.528 -35.814 1.00 0.00 25 ASP C N 1
ATOM 4123 C CA . ASP C 2 24 ? 7.663 -32.613 -35.437 1.00 0.00 25 ASP C CA 1
ATOM 4124 C C . ASP C 2 24 ? 7.329 -31.254 -35.967 1.00 0.00 25 ASP C C 1
ATOM 4125 O O . ASP C 2 24 ? 7.520 -30.251 -35.282 1.00 0.00 25 ASP C O 1
ATOM 4130 N N . ALA C 2 25 ? 6.822 -31.189 -37.214 1.00 0.00 26 ALA C N 1
ATOM 4131 C CA . ALA C 2 25 ? 6.607 -29.925 -37.859 1.00 0.00 26 ALA C CA 1
ATOM 4132 C C . ALA C 2 25 ? 5.297 -30.006 -38.570 1.00 0.00 26 ALA C C 1
ATOM 4133 O O . ALA C 2 25 ? 4.694 -31.074 -38.664 1.00 0.00 26 ALA C O 1
ATOM 4135 N N . PRO C 2 26 ? 4.826 -28.890 -39.058 1.00 0.00 27 PRO C N 1
ATOM 4136 C CA . PRO C 2 26 ? 3.613 -28.830 -39.821 1.00 0.00 27 PRO C CA 1
ATOM 4137 C C . PRO C 2 26 ? 3.755 -29.642 -41.071 1.00 0.00 27 PRO C C 1
ATOM 4138 O O . PRO C 2 26 ? 4.793 -29.558 -41.727 1.00 0.00 27 PRO C O 1
ATOM 4142 N N . ARG C 2 27 ? 2.716 -30.438 -41.398 1.00 0.00 28 ARG C N 1
ATOM 4143 C CA . ARG C 2 27 ? 2.673 -31.293 -42.553 1.00 0.00 28 ARG C CA 1
ATOM 4144 C C . ARG C 2 27 ? 2.701 -30.473 -43.791 1.00 0.00 28 ARG C C 1
ATOM 4145 O O . ARG C 2 27 ? 3.536 -30.653 -44.676 1.00 0.00 28 ARG C O 1
ATOM 4153 N N . ALA C 2 28 ? 1.724 -29.558 -43.872 1.00 0.00 29 ALA C N 1
ATOM 4154 C CA . ALA C 2 28 ? 1.411 -28.933 -45.114 1.00 0.00 29 ALA C CA 1
ATOM 4155 C C . ALA C 2 28 ? 1.323 -27.494 -44.803 1.00 0.00 29 ALA C C 1
ATOM 4156 O O . ALA C 2 28 ? 0.840 -27.106 -43.741 1.00 0.00 29 ALA C O 1
ATOM 4158 N N . VAL C 2 29 ? 1.821 -26.648 -45.710 1.00 0.00 30 VAL C N 1
ATOM 4159 C CA . VAL C 2 29 ? 1.807 -25.281 -45.331 1.00 0.00 30 VAL C CA 1
ATOM 4160 C C . VAL C 2 29 ? 1.523 -24.495 -46.564 1.00 0.00 30 VAL C C 1
ATOM 4161 O O . VAL C 2 29 ? 2.056 -24.787 -47.634 1.00 0.00 30 VAL C O 1
ATOM 4165 N N . PHE C 2 30 ? 0.637 -23.490 -46.464 1.00 0.00 31 PHE C N 1
ATOM 4166 C CA . PHE C 2 30 ? 0.334 -22.781 -47.668 1.00 0.00 31 PHE C CA 1
ATOM 4167 C C . PHE C 2 30 ? -0.172 -21.428 -47.315 1.00 0.00 31 PHE C C 1
ATOM 4168 O O . PHE C 2 30 ? -0.686 -21.176 -46.228 1.00 0.00 31 PHE C O 1
ATOM 4176 N N . PRO C 2 31 ? -0.017 -20.553 -48.259 1.00 0.00 32 PRO C N 1
ATOM 4177 C CA . PRO C 2 31 ? -0.414 -19.184 -48.137 1.00 0.00 32 PRO C CA 1
ATOM 4178 C C . PRO C 2 31 ? -1.899 -19.128 -47.989 1.00 0.00 32 PRO C C 1
ATOM 4179 O O . PRO C 2 31 ? -2.594 -19.821 -48.729 1.00 0.00 32 PRO C O 1
ATOM 4183 N N . SER C 2 32 ? -2.411 -18.287 -47.072 1.00 0.00 33 SER C N 1
ATOM 4184 C CA . SER C 2 32 ? -3.820 -18.082 -47.018 1.00 0.00 33 SER C CA 1
ATOM 4185 C C . SER C 2 32 ? -4.067 -16.800 -47.735 1.00 0.00 33 SER C C 1
ATOM 4186 O O . SER C 2 32 ? -3.762 -15.720 -47.231 1.00 0.00 33 SER C O 1
ATOM 4189 N N . ILE C 2 33 ? -4.634 -16.902 -48.950 1.00 0.00 34 ILE C N 1
ATOM 4190 C CA . ILE C 2 33 ? -5.269 -15.795 -49.598 1.00 0.00 34 ILE C CA 1
ATOM 4191 C C . ILE C 2 33 ? -6.364 -16.380 -50.423 1.00 0.00 34 ILE C C 1
ATOM 4192 O O . ILE C 2 33 ? -6.556 -17.595 -50.431 1.00 0.00 34 ILE C O 1
ATOM 4197 N N . VAL C 2 34 ? -7.153 -15.529 -51.106 1.00 0.00 35 VAL C N 1
ATOM 4198 C CA . VAL C 2 34 ? -8.106 -16.068 -52.014 1.00 0.00 35 VAL C CA 1
ATOM 4199 C C . VAL C 2 34 ? -7.957 -15.329 -53.306 1.00 0.00 35 VAL C C 1
ATOM 4200 O O . VAL C 2 34 ? -7.818 -14.107 -53.328 1.00 0.00 35 VAL C O 1
ATOM 4204 N N . GLY C 2 35 ? -7.927 -16.069 -54.431 1.00 0.00 36 GLY C N 1
ATOM 4205 C CA . GLY C 2 35 ? -7.583 -15.420 -55.660 1.00 0.00 36 GLY C CA 1
ATOM 4206 C C . GLY C 2 35 ? -8.248 -16.150 -56.772 1.00 0.00 36 GLY C C 1
ATOM 4207 O O . GLY C 2 35 ? -8.550 -17.334 -56.677 1.00 0.00 36 GLY C O 1
ATOM 4208 N N . ARG C 2 36 ? -8.492 -15.442 -57.877 1.00 0.00 37 ARG C N 1
ATOM 4209 C CA . ARG C 2 36 ? -9.138 -16.006 -59.017 1.00 0.00 37 ARG C CA 1
ATOM 4210 C C . ARG C 2 36 ? -8.579 -15.170 -60.110 1.00 0.00 37 ARG C C 1
ATOM 4211 O O . ARG C 2 36 ? -7.916 -14.193 -59.769 1.00 0.00 37 ARG C O 1
ATOM 4219 N N . PRO C 2 37 ? -8.742 -15.444 -61.377 1.00 0.00 38 PRO C N 1
ATOM 4220 C CA . PRO C 2 37 ? -8.233 -14.552 -62.368 1.00 0.00 38 PRO C CA 1
ATOM 4221 C C . PRO C 2 37 ? -8.884 -13.234 -6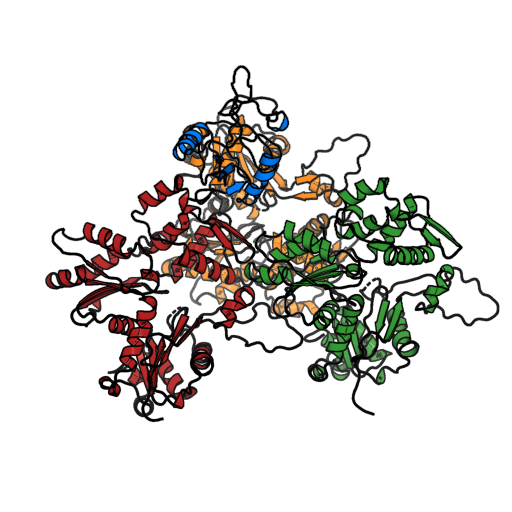2.140 1.00 0.00 38 PRO C C 1
ATOM 4222 O O . PRO C 2 37 ? -10.112 -13.176 -62.105 1.00 0.00 38 PRO C O 1
ATOM 4226 N N . ARG C 2 38 ? -8.088 -12.169 -61.958 1.00 0.00 39 ARG C N 1
ATOM 4227 C CA . ARG C 2 38 ? -8.685 -10.875 -61.953 1.00 0.00 39 ARG C CA 1
ATOM 4228 C C . ARG C 2 38 ? -9.176 -10.629 -63.336 1.00 0.00 39 ARG C C 1
ATOM 4229 O O . ARG C 2 38 ? -10.333 -10.270 -63.550 1.00 0.00 39 ARG C O 1
ATOM 4237 N N . HIS C 2 39 ? -8.278 -10.835 -64.319 1.00 0.00 40 HIS C N 1
ATOM 4238 C CA . HIS C 2 39 ? -8.591 -10.545 -65.683 1.00 0.00 40 HIS C CA 1
ATOM 4239 C C . HIS C 2 39 ? -9.613 -11.512 -66.182 1.00 0.00 40 HIS C C 1
ATOM 4240 O O . HIS C 2 39 ? -10.577 -11.107 -66.829 1.00 0.00 40 HIS C O 1
ATOM 4247 N N . GLN C 2 40 ? -9.439 -12.820 -65.896 1.00 0.00 41 GLN C N 1
ATOM 4248 C CA . GLN C 2 40 ? -10.393 -13.750 -66.427 1.00 0.00 41 GLN C CA 1
ATOM 4249 C C . GLN C 2 40 ? -10.209 -13.700 -67.913 1.00 0.00 41 GLN C C 1
ATOM 4250 O O . GLN C 2 40 ? -9.083 -13.613 -68.402 1.00 0.00 41 GLN C O 1
ATOM 4256 N N . GLY C 2 41 ? -11.309 -13.730 -68.683 1.00 0.00 42 GLY C N 1
ATOM 4257 C CA . GLY C 2 41 ? -11.156 -13.565 -70.091 1.00 0.00 42 GLY C CA 1
ATOM 4258 C C . GLY C 2 41 ? -11.814 -14.678 -70.837 1.00 0.00 42 GLY C C 1
ATOM 4259 O O . GLY C 2 41 ? -12.233 -14.430 -71.961 1.00 0.00 42 GLY C O 1
ATOM 4260 N N . VAL C 2 42 ? -11.922 -15.899 -70.263 1.00 0.00 43 VAL C N 1
ATOM 4261 C CA . VAL C 2 42 ? -12.833 -16.943 -70.685 1.00 0.00 43 VAL C CA 1
ATOM 4262 C C . VAL C 2 42 ? -12.075 -18.182 -71.062 1.00 0.00 43 VAL C C 1
ATOM 4263 O O . VAL C 2 42 ? -11.558 -18.859 -70.179 1.00 0.00 43 VAL C O 1
ATOM 4267 N N . MET C 2 43 ? -12.083 -18.542 -72.364 1.00 0.00 44 MET C N 1
ATOM 4268 C CA . MET C 2 43 ? -11.265 -19.483 -73.080 1.00 0.00 44 MET C CA 1
ATOM 4269 C C . MET C 2 43 ? -12.221 -20.421 -73.719 1.00 0.00 44 MET C C 1
ATOM 4270 O O . MET C 2 43 ? -13.437 -20.249 -73.640 1.00 0.00 44 MET C O 1
ATOM 4275 N N . VAL C 2 44 ? -11.670 -21.479 -74.335 1.00 0.00 45 VAL C N 1
ATOM 4276 C CA . VAL C 2 44 ? -12.451 -22.650 -74.573 1.00 0.00 45 VAL C CA 1
ATOM 4277 C C . VAL C 2 44 ? -12.021 -23.635 -73.533 1.00 0.00 45 VAL C C 1
ATOM 4278 O O . VAL C 2 44 ? -10.829 -23.804 -73.281 1.00 0.00 45 VAL C O 1
ATOM 4282 N N . GLY C 2 45 ? -12.997 -24.305 -72.889 1.00 0.00 46 GLY C N 1
ATOM 4283 C CA . GLY C 2 45 ? -12.681 -25.257 -71.864 1.00 0.00 46 GLY C CA 1
ATOM 4284 C C . GLY C 2 45 ? -12.736 -24.577 -70.532 1.00 0.00 46 GLY C C 1
ATOM 4285 O O . GLY C 2 45 ? -13.069 -23.397 -70.426 1.00 0.00 46 GLY C O 1
ATOM 4286 N N . MET C 2 46 ? -12.421 -25.347 -69.471 1.00 0.00 47 MET C N 1
ATOM 4287 C CA . MET C 2 46 ? -12.383 -24.863 -68.122 1.00 0.00 47 MET C CA 1
ATOM 4288 C C . MET C 2 46 ? -11.371 -25.708 -67.417 1.00 0.00 47 MET C C 1
ATOM 4289 O O . MET C 2 46 ? -10.428 -26.193 -68.042 1.00 0.00 47 MET C O 1
ATOM 4294 N N . GLY C 2 47 ? -11.526 -25.912 -66.094 1.00 0.00 48 GLY C N 1
ATOM 4295 C CA . GLY C 2 47 ? -10.511 -26.641 -65.390 1.00 0.00 48 GLY C CA 1
ATOM 4296 C C . GLY C 2 47 ? -9.620 -25.691 -64.652 1.00 0.00 48 GLY C C 1
ATOM 4297 O O . GLY C 2 47 ? -8.467 -26.011 -64.364 1.00 0.00 48 GLY C O 1
ATOM 4298 N N . GLN C 2 48 ? -10.136 -24.495 -64.307 1.00 0.00 49 GLN C N 1
ATOM 4299 C CA . GLN C 2 48 ? -9.452 -23.706 -63.322 1.00 0.00 49 GLN C CA 1
ATOM 4300 C C . GLN C 2 48 ? -10.305 -23.673 -62.093 1.00 0.00 49 GLN C C 1
ATOM 4301 O O . GLN C 2 48 ? -11.531 -23.742 -62.174 1.00 0.00 49 GLN C O 1
ATOM 4307 N N . LYS C 2 49 ? -9.665 -23.569 -60.910 1.00 0.00 50 LYS C N 1
ATOM 4308 C CA . LYS C 2 49 ? -10.402 -23.486 -59.683 1.00 0.00 50 LYS C CA 1
ATOM 4309 C C . LYS C 2 49 ? -10.463 -22.045 -59.277 1.00 0.00 50 LYS C C 1
ATOM 4310 O O . LYS C 2 49 ? -9.471 -21.319 -59.342 1.00 0.00 50 LYS C O 1
ATOM 4316 N N . ASP C 2 50 ? -11.673 -21.594 -58.888 1.00 0.00 51 ASP C N 1
ATOM 4317 C CA . ASP C 2 50 ? -11.965 -20.192 -58.827 1.00 0.00 51 ASP C CA 1
ATOM 4318 C C . ASP C 2 50 ? -11.048 -19.529 -57.865 1.00 0.00 51 ASP C C 1
ATOM 4319 O O . ASP C 2 50 ? -10.321 -18.605 -58.226 1.00 0.00 51 ASP C O 1
ATOM 4324 N N . SER C 2 51 ? -11.052 -19.976 -56.597 1.00 0.00 52 SER C N 1
ATOM 4325 C CA . SER C 2 51 ? -10.260 -19.217 -55.686 1.00 0.00 52 SER C CA 1
ATOM 4326 C C . SER C 2 51 ? -9.606 -20.138 -54.718 1.00 0.00 52 SER C C 1
ATOM 4327 O O . SER C 2 51 ? -9.829 -20.048 -53.512 1.00 0.00 52 SER C O 1
ATOM 4330 N N . TYR C 2 52 ? -8.766 -21.056 -55.232 1.00 0.00 53 TYR C N 1
ATOM 4331 C CA . TYR C 2 52 ? -8.032 -21.911 -54.351 1.00 0.00 53 TYR C CA 1
ATOM 4332 C C . TYR C 2 52 ? -6.942 -21.171 -53.669 1.00 0.00 53 TYR C C 1
ATOM 4333 O O . TYR C 2 52 ? -6.836 -21.238 -52.445 1.00 0.00 53 TYR C O 1
ATOM 4342 N N . VAL C 2 53 ? -6.101 -20.468 -54.463 1.00 0.00 54 VAL C N 1
ATOM 4343 C CA . VAL C 2 53 ? -4.928 -19.872 -53.905 1.00 0.00 54 VAL C CA 1
ATOM 4344 C C . VAL C 2 53 ? -3.945 -20.963 -53.626 1.00 0.00 54 VAL C C 1
ATOM 4345 O O . VAL C 2 53 ? -3.510 -21.658 -54.542 1.00 0.00 54 VAL C O 1
ATOM 4349 N N . GLY C 2 54 ? -3.538 -21.103 -52.348 1.00 0.00 55 GLY C N 1
ATOM 4350 C CA . GLY C 2 54 ? -2.661 -22.121 -51.892 1.00 0.00 55 GLY C CA 1
ATOM 4351 C C . GLY C 2 54 ? -1.368 -21.967 -52.605 1.00 0.00 55 GLY C C 1
ATOM 4352 O O . GLY C 2 54 ? -0.898 -20.864 -52.883 1.00 0.00 55 GLY C O 1
ATOM 4353 N N . ASP C 2 55 ? -0.763 -23.127 -52.892 1.00 0.00 56 ASP C N 1
ATOM 4354 C CA . ASP C 2 55 ? 0.459 -23.219 -53.617 1.00 0.00 56 ASP C CA 1
ATOM 4355 C C . ASP C 2 55 ? 0.219 -22.752 -55.016 1.00 0.00 56 ASP C C 1
ATOM 4356 O O . ASP C 2 55 ? 1.016 -21.997 -55.569 1.00 0.00 56 ASP C O 1
ATOM 4361 N N . GLU C 2 56 ? -0.898 -23.192 -55.626 1.00 0.00 57 GLU C N 1
ATOM 4362 C CA . GLU C 2 56 ? -1.069 -23.027 -57.041 1.00 0.00 57 GLU C CA 1
ATOM 4363 C C . GLU C 2 56 ? -1.116 -21.563 -57.343 1.00 0.00 57 GLU C C 1
ATOM 4364 O O . GLU C 2 56 ? -0.737 -21.132 -58.430 1.00 0.00 57 GLU C O 1
ATOM 4370 N N . ALA C 2 57 ? -1.597 -20.757 -56.381 1.00 0.00 58 ALA C N 1
ATOM 4371 C CA . ALA C 2 57 ? -1.632 -19.329 -56.531 1.00 0.00 58 ALA C CA 1
ATOM 4372 C C . ALA C 2 57 ? -0.234 -18.793 -56.668 1.00 0.00 58 ALA C C 1
ATOM 4373 O O . ALA C 2 57 ? 0.009 -17.841 -57.407 1.00 0.00 58 ALA C O 1
ATOM 4375 N N . GLN C 2 58 ? 0.724 -19.344 -55.904 1.00 0.00 59 GLN C N 1
ATOM 4376 C CA . GLN C 2 58 ? 2.001 -18.696 -55.790 1.00 0.00 59 GLN C CA 1
ATOM 4377 C C . GLN C 2 58 ? 2.708 -18.685 -57.113 1.00 0.00 59 GLN C C 1
ATOM 4378 O O . GLN C 2 58 ? 3.196 -17.647 -57.551 1.00 0.00 59 GLN C O 1
ATOM 4384 N N . SER C 2 59 ? 2.777 -19.843 -57.793 1.00 0.00 60 SER C N 1
ATOM 4385 C CA . SER C 2 59 ? 3.477 -19.932 -59.046 1.00 0.00 60 SER C CA 1
ATOM 4386 C C . SER C 2 59 ? 2.660 -19.184 -60.046 1.00 0.00 60 SER C C 1
ATOM 4387 O O . SER C 2 59 ? 3.135 -18.764 -61.100 1.00 0.00 60 SER C O 1
ATOM 4390 N N . LYS C 2 60 ? 1.380 -19.017 -59.687 1.00 0.00 61 LYS C N 1
ATOM 4391 C CA . LYS C 2 60 ? 0.283 -18.520 -60.459 1.00 0.00 61 LYS C CA 1
ATOM 4392 C C . LYS C 2 60 ? 0.485 -17.062 -60.750 1.00 0.00 61 LYS C C 1
ATOM 4393 O O . LYS C 2 60 ? -0.331 -16.456 -61.443 1.00 0.00 61 LYS C O 1
ATOM 4399 N N . ARG C 2 61 ? 1.538 -16.437 -60.179 1.00 0.00 62 ARG C N 1
ATOM 4400 C CA . ARG C 2 61 ? 1.523 -15.129 -59.583 1.00 0.00 62 ARG C CA 1
ATOM 4401 C C . ARG C 2 61 ? 0.816 -14.156 -60.474 1.00 0.00 62 ARG C C 1
ATOM 4402 O O . ARG C 2 61 ? -0.033 -13.405 -60.001 1.00 0.00 62 ARG C O 1
ATOM 4410 N N . GLY C 2 62 ? 1.147 -14.102 -61.774 1.00 0.00 63 GLY C N 1
ATOM 4411 C CA . GLY C 2 62 ? 0.625 -13.015 -62.553 1.00 0.00 63 GLY C CA 1
ATOM 4412 C C . GLY C 2 62 ? -0.872 -13.085 -62.592 1.00 0.00 63 GLY C C 1
ATOM 4413 O O . GLY C 2 62 ? -1.557 -12.070 -62.472 1.00 0.00 63 GLY C O 1
ATOM 4414 N N . ILE C 2 63 ? -1.416 -14.294 -62.805 1.00 0.00 64 ILE C N 1
ATOM 4415 C CA . ILE C 2 63 ? -2.794 -14.440 -63.168 1.00 0.00 64 ILE C CA 1
ATOM 4416 C C . ILE C 2 63 ? -3.706 -14.035 -62.037 1.00 0.00 64 ILE C C 1
ATOM 4417 O O . ILE C 2 63 ? -4.730 -13.393 -62.265 1.00 0.00 64 ILE C O 1
ATOM 4422 N N . LEU C 2 64 ? -3.375 -14.429 -60.787 1.00 0.00 65 LEU C N 1
ATOM 4423 C CA . LEU C 2 64 ? -4.322 -14.408 -59.703 1.00 0.00 65 LEU C CA 1
ATOM 4424 C C . LEU C 2 64 ? -4.388 -13.054 -59.072 1.00 0.00 65 LEU C C 1
ATOM 4425 O O . LEU C 2 64 ? -3.491 -12.229 -59.238 1.00 0.00 65 LEU C O 1
ATOM 4430 N N . THR C 2 65 ? -5.472 -12.814 -58.304 1.00 0.00 66 THR C N 1
ATOM 4431 C CA . THR C 2 65 ? -5.487 -11.790 -57.297 1.00 0.00 66 THR C CA 1
ATOM 4432 C C . THR C 2 65 ? -5.255 -12.485 -55.990 1.00 0.00 66 THR C C 1
ATOM 4433 O O . THR C 2 65 ? -5.068 -13.700 -55.953 1.00 0.00 66 THR C O 1
ATOM 4437 N N . LEU C 2 66 ? -5.248 -11.726 -54.875 1.00 0.00 67 LEU C N 1
ATOM 4438 C CA . LEU C 2 66 ? -5.097 -12.327 -53.580 1.00 0.00 67 LEU C CA 1
ATOM 4439 C C . LEU C 2 66 ? -6.165 -11.784 -52.686 1.00 0.00 67 LEU C C 1
ATOM 4440 O O . LEU C 2 66 ? -6.792 -10.773 -52.997 1.00 0.00 67 LEU C O 1
ATOM 4445 N N . LYS C 2 67 ? -6.415 -12.458 -51.545 1.00 0.00 68 LYS C N 1
ATOM 4446 C CA . LYS C 2 67 ? -7.285 -11.885 -50.555 1.00 0.00 68 LYS C CA 1
ATOM 4447 C C . LYS C 2 67 ? -6.997 -12.575 -49.256 1.00 0.00 68 LYS C C 1
ATOM 4448 O O . LYS C 2 67 ? -7.087 -13.792 -49.164 1.00 0.00 68 LYS C O 1
ATOM 4454 N N . TYR C 2 68 ? -6.679 -11.837 -48.180 1.00 0.00 69 TYR C N 1
ATOM 4455 C CA . TYR C 2 68 ? -6.368 -12.566 -46.982 1.00 0.00 69 TYR C CA 1
ATOM 4456 C C . TYR C 2 68 ? -7.539 -12.449 -46.057 1.00 0.00 69 TYR C C 1
ATOM 4457 O O . TYR C 2 68 ? -7.727 -11.409 -45.428 1.00 0.00 69 TYR C O 1
ATOM 4466 N N . PRO C 2 69 ? -8.341 -13.473 -45.929 1.00 0.00 70 PRO C N 1
ATOM 4467 C CA . PRO C 2 69 ? -9.405 -13.492 -44.966 1.00 0.00 70 PRO C CA 1
ATOM 4468 C C . PRO C 2 69 ? -8.803 -13.355 -43.601 1.00 0.00 70 PRO C C 1
ATOM 4469 O O . PRO C 2 69 ? -9.393 -12.705 -42.737 1.00 0.00 70 PRO C O 1
ATOM 4473 N N . ILE C 2 70 ? -7.651 -13.993 -43.421 1.00 0.00 71 ILE C N 1
ATOM 4474 C CA . ILE C 2 70 ? -6.752 -13.984 -42.287 1.00 0.00 71 ILE C CA 1
ATOM 4475 C C . ILE C 2 70 ? -5.876 -12.750 -42.173 1.00 0.00 71 ILE C C 1
ATOM 4476 O O . ILE C 2 70 ? -4.955 -12.739 -41.367 1.00 0.00 71 ILE C O 1
ATOM 4481 N N . GLU C 2 71 ? -6.164 -11.728 -42.973 1.00 0.00 72 GLU C N 1
ATOM 4482 C CA . GLU C 2 71 ? -5.390 -10.493 -42.949 1.00 0.00 72 GLU C CA 1
ATOM 4483 C C . GLU C 2 71 ? -4.526 -10.404 -41.695 1.00 0.00 72 GLU C C 1
ATOM 4484 O O . GLU C 2 71 ? -3.409 -10.921 -41.661 1.00 0.00 72 GLU C O 1
ATOM 4501 N N . GLY C 2 73 ? -4.371 -11.964 -39.010 1.00 0.00 74 GLY C N 1
ATOM 4502 C CA . GLY C 2 73 ? -4.618 -13.171 -38.242 1.00 0.00 74 GLY C CA 1
ATOM 4503 C C . GLY C 2 73 ? -6.096 -13.414 -38.007 1.00 0.00 74 GLY C C 1
ATOM 4504 O O . GLY C 2 73 ? -6.590 -14.526 -38.194 1.00 0.00 74 GLY C O 1
ATOM 4505 N N . ILE C 2 74 ? -6.804 -12.368 -37.595 1.00 0.00 75 ILE C N 1
ATOM 4506 C CA . ILE C 2 74 ? -8.235 -12.467 -37.333 1.00 0.00 75 ILE C CA 1
ATOM 4507 C C . ILE C 2 74 ? -8.997 -12.882 -38.587 1.00 0.00 75 ILE C C 1
ATOM 4508 O O . ILE C 2 74 ? -8.824 -12.292 -39.653 1.00 0.00 75 ILE C O 1
ATOM 4513 N N . VAL C 2 75 ? -9.840 -13.900 -38.451 1.00 0.00 76 VAL C N 1
ATOM 4514 C CA . VAL C 2 75 ? -10.615 -14.387 -39.552 1.00 0.00 76 VAL C CA 1
ATOM 4515 C C . VAL C 2 75 ? -11.761 -13.447 -39.751 1.00 0.00 76 VAL C C 1
ATOM 4516 O O . VAL C 2 75 ? -12.736 -13.460 -39.000 1.00 0.00 76 VAL C O 1
ATOM 4520 N N . THR C 2 76 ? -11.639 -12.582 -40.776 1.00 0.00 77 THR C N 1
ATOM 4521 C CA . THR C 2 76 ? -12.642 -11.611 -41.094 1.00 0.00 77 THR C CA 1
ATOM 4522 C C . THR C 2 76 ? -13.855 -12.240 -41.719 1.00 0.00 77 THR C C 1
ATOM 4523 O O . THR C 2 76 ? -14.976 -11.846 -41.402 1.00 0.00 77 THR C O 1
ATOM 4527 N N . ASN C 2 77 ? -13.696 -13.217 -42.638 1.00 0.00 78 ASN C N 1
ATOM 4528 C CA . ASN C 2 77 ? -14.907 -13.747 -43.204 1.00 0.00 78 ASN C CA 1
ATOM 4529 C C . ASN C 2 77 ? -14.847 -15.239 -43.255 1.00 0.00 78 ASN C C 1
ATOM 4530 O O . ASN C 2 77 ? -13.832 -15.844 -43.596 1.00 0.00 78 ASN C O 1
ATOM 4535 N N . TRP C 2 78 ? -15.976 -15.852 -42.862 1.00 0.00 79 TRP C N 1
ATOM 4536 C CA . TRP C 2 78 ? -16.149 -17.257 -42.658 1.00 0.00 79 TRP C CA 1
ATOM 4537 C C . TRP C 2 78 ? -16.146 -18.021 -43.949 1.00 0.00 79 TRP C C 1
ATOM 4538 O O . TRP C 2 78 ? -15.612 -19.127 -44.013 1.00 0.00 79 TRP C O 1
ATOM 4549 N N . ASP C 2 79 ? -16.763 -17.471 -45.012 1.00 0.00 80 ASP C N 1
ATOM 4550 C CA . ASP C 2 79 ? -16.969 -18.253 -46.199 1.00 0.00 80 ASP C CA 1
ATOM 4551 C C . ASP C 2 79 ? -15.648 -18.675 -46.764 1.00 0.00 80 ASP C C 1
ATOM 4552 O O . ASP C 2 79 ? -15.439 -19.852 -47.056 1.00 0.00 80 ASP C O 1
ATOM 4557 N N . ASP C 2 80 ? -14.709 -17.725 -46.926 1.00 0.00 81 ASP C N 1
ATOM 4558 C CA . ASP C 2 80 ? -13.432 -18.067 -47.482 1.00 0.00 81 ASP C CA 1
ATOM 4559 C C . ASP C 2 80 ? -12.759 -18.979 -46.511 1.00 0.00 81 ASP C C 1
ATOM 4560 O O . ASP C 2 80 ? -12.075 -19.927 -46.894 1.00 0.00 81 ASP C O 1
ATOM 4565 N N . MET C 2 81 ? -12.948 -18.694 -45.211 1.00 0.00 82 MET C N 1
ATOM 4566 C CA . MET C 2 81 ? -12.222 -19.350 -44.167 1.00 0.00 82 MET C CA 1
ATOM 4567 C C . MET C 2 81 ? -12.535 -20.808 -44.232 1.00 0.00 82 MET C C 1
ATOM 4568 O O . MET C 2 81 ? -11.653 -21.653 -44.086 1.00 0.00 82 MET C O 1
ATOM 4573 N N . GLU C 2 82 ? -13.815 -21.137 -44.461 1.00 0.00 83 GLU 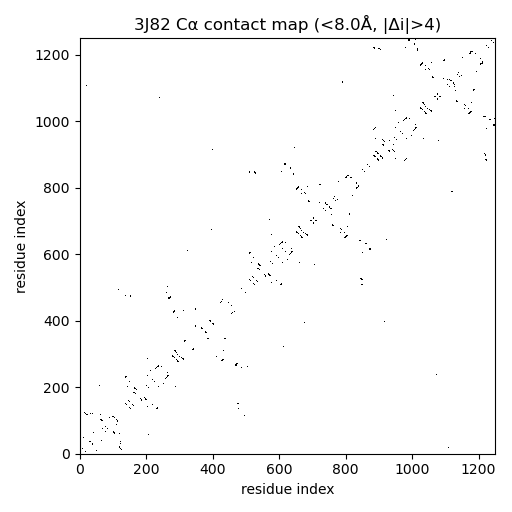C N 1
ATOM 4574 C CA . GLU C 2 82 ? -14.227 -22.505 -44.544 1.00 0.00 83 GLU C CA 1
ATOM 4575 C C . GLU C 2 82 ? -13.540 -23.110 -45.727 1.00 0.00 83 GLU C C 1
ATOM 4576 O O . GLU C 2 82 ? -13.142 -24.273 -45.701 1.00 0.00 83 GLU C O 1
ATOM 4582 N N . LYS C 2 83 ? -13.383 -22.321 -46.805 1.00 0.00 84 LYS C N 1
ATOM 4583 C CA . LYS C 2 83 ? -12.759 -22.815 -47.997 1.00 0.00 84 LYS C CA 1
ATOM 4584 C C . LYS C 2 83 ? -11.357 -23.209 -47.660 1.00 0.00 84 LYS C C 1
ATOM 4585 O O . LYS C 2 83 ? -10.864 -24.234 -48.129 1.00 0.00 84 LYS C O 1
ATOM 4591 N N . ILE C 2 84 ? -10.673 -22.405 -46.825 1.00 0.00 85 ILE C N 1
ATOM 4592 C CA . ILE C 2 84 ? -9.317 -22.720 -46.482 1.00 0.00 85 ILE C CA 1
ATOM 4593 C C . ILE C 2 84 ? -9.335 -24.040 -45.792 1.00 0.00 85 ILE C C 1
ATOM 4594 O O . ILE C 2 84 ? -8.541 -24.930 -46.092 1.00 0.00 85 ILE C O 1
ATOM 4599 N N . TRP C 2 85 ? -10.262 -24.181 -44.831 1.00 0.00 86 TRP C N 1
ATOM 4600 C CA . TRP C 2 85 ? -10.303 -25.323 -43.974 1.00 0.00 86 TRP C CA 1
ATOM 4601 C C . TRP C 2 85 ? -10.604 -26.532 -44.797 1.00 0.00 86 TRP C C 1
ATOM 4602 O O . TRP C 2 85 ? -10.006 -27.589 -44.600 1.00 0.00 86 TRP C O 1
ATOM 4613 N N . HIS C 2 86 ? -11.539 -26.407 -45.754 1.00 0.00 87 HIS C N 1
ATOM 4614 C CA . HIS C 2 86 ? -11.891 -27.541 -46.555 1.00 0.00 87 HIS C CA 1
ATOM 4615 C C . HIS C 2 86 ? -10.660 -27.977 -47.278 1.00 0.00 87 HIS C C 1
ATOM 4616 O O . HIS C 2 86 ? -10.336 -29.163 -47.320 1.00 0.00 87 HIS C O 1
ATOM 4623 N N . HIS C 2 87 ? -9.934 -27.007 -47.861 1.00 0.00 88 HIS C N 1
ATOM 4624 C CA . HIS C 2 87 ? -8.777 -27.305 -48.651 1.00 0.00 88 HIS C CA 1
ATOM 4625 C C . HIS C 2 87 ? -7.788 -27.979 -47.762 1.00 0.00 88 HIS C C 1
ATOM 4626 O O . HIS C 2 87 ? -7.186 -28.986 -48.132 1.00 0.00 88 HIS C O 1
ATOM 4633 N N . THR C 2 88 ? -7.597 -27.428 -46.551 1.00 0.00 89 THR C N 1
ATOM 4634 C CA . THR C 2 88 ? -6.584 -27.943 -45.685 1.00 0.00 89 THR C CA 1
ATOM 4635 C C . THR C 2 88 ? -6.902 -29.372 -45.399 1.00 0.00 89 THR C C 1
ATOM 4636 O O . THR C 2 88 ? -6.059 -30.250 -45.574 1.00 0.00 89 THR C O 1
ATOM 4640 N N . PHE C 2 89 ? -8.139 -29.643 -44.945 1.00 0.00 90 PHE C N 1
ATOM 4641 C CA . PHE C 2 89 ? -8.436 -30.982 -44.539 1.00 0.00 90 PHE C CA 1
ATOM 4642 C C . PHE C 2 89 ? -8.308 -31.874 -45.730 1.00 0.00 90 PHE C C 1
ATOM 4643 O O . PHE C 2 89 ? -7.543 -32.837 -45.727 1.00 0.00 90 PHE C O 1
ATOM 4651 N N . TYR C 2 90 ? -9.099 -31.579 -46.777 1.00 0.00 91 TYR C N 1
ATOM 4652 C CA . TYR C 2 90 ? -9.216 -32.520 -47.846 1.00 0.00 91 TYR C CA 1
ATOM 4653 C C . TYR C 2 90 ? -7.979 -32.569 -48.678 1.00 0.00 91 TYR C C 1
ATOM 4654 O O . TYR C 2 90 ? -7.413 -33.637 -48.903 1.00 0.00 91 TYR C O 1
ATOM 4663 N N . ASN C 2 91 ? -7.550 -31.404 -49.195 1.00 0.00 92 ASN C N 1
ATOM 4664 C CA . ASN C 2 91 ? -6.537 -31.457 -50.203 1.00 0.00 92 ASN C CA 1
ATOM 4665 C C . ASN C 2 91 ? -5.193 -31.756 -49.626 1.00 0.00 92 ASN C C 1
ATOM 4666 O O . ASN C 2 91 ? -4.544 -32.716 -50.032 1.00 0.00 92 ASN C O 1
ATOM 4671 N N . GLU C 2 92 ? -4.712 -30.924 -48.682 1.00 0.00 93 GLU C N 1
ATOM 4672 C CA . GLU C 2 92 ? -3.376 -31.151 -48.216 1.00 0.00 93 GLU C CA 1
ATOM 4673 C C . GLU C 2 92 ? -3.328 -32.321 -47.285 1.00 0.00 93 GLU C C 1
ATOM 4674 O O . GLU C 2 92 ? -2.497 -33.216 -47.435 1.00 0.00 93 GLU C O 1
ATOM 4680 N N . LEU C 2 93 ? -4.229 -32.341 -46.286 1.00 0.00 94 LEU C N 1
ATOM 4681 C CA . LEU C 2 93 ? -4.235 -33.400 -45.322 1.00 0.00 94 LEU C CA 1
ATOM 4682 C C . LEU C 2 93 ? -4.720 -34.654 -45.970 1.00 0.00 94 LEU C C 1
ATOM 4683 O O . LEU C 2 93 ? -4.238 -35.746 -45.672 1.00 0.00 94 LEU C O 1
ATOM 4688 N N . ARG C 2 94 ? -5.696 -34.529 -46.888 1.00 0.00 95 ARG C N 1
ATOM 4689 C CA . ARG C 2 94 ? -6.272 -35.694 -47.491 1.00 0.00 95 ARG C CA 1
ATOM 4690 C C . ARG C 2 94 ? -6.919 -36.496 -46.411 1.00 0.00 95 ARG C C 1
ATOM 4691 O O . ARG C 2 94 ? -7.011 -37.717 -46.515 1.00 0.00 95 ARG C O 1
ATOM 4699 N N . VAL C 2 95 ? -7.397 -35.835 -45.340 1.00 0.00 96 VAL C N 1
ATOM 4700 C CA . VAL C 2 95 ? -7.946 -36.606 -44.263 1.00 0.00 96 VAL C CA 1
ATOM 4701 C C . VAL C 2 95 ? -9.327 -36.114 -43.981 1.00 0.00 96 VAL C C 1
ATOM 4702 O O . VAL C 2 95 ? -9.643 -34.947 -44.205 1.00 0.00 96 VAL C O 1
ATOM 4706 N N . ALA C 2 96 ? -10.198 -37.017 -43.486 1.00 0.00 97 ALA C N 1
ATOM 4707 C CA . ALA C 2 96 ? -11.553 -36.635 -43.225 1.00 0.00 97 ALA C CA 1
ATOM 4708 C C . ALA C 2 96 ? -11.659 -36.292 -41.774 1.00 0.00 97 ALA C C 1
ATOM 4709 O O . ALA C 2 96 ? -11.307 -37.067 -40.885 1.00 0.00 97 ALA C O 1
ATOM 4711 N N . PRO C 2 97 ? -12.131 -35.100 -41.557 1.00 0.00 98 PRO C N 1
ATOM 4712 C CA . PRO C 2 97 ? -12.081 -34.461 -40.271 1.00 0.00 98 PRO C CA 1
ATOM 4713 C C . PRO C 2 97 ? -12.954 -35.128 -39.258 1.00 0.00 98 PRO C C 1
ATOM 4714 O O . PRO C 2 97 ? -12.771 -34.879 -38.067 1.00 0.00 98 PRO C O 1
ATOM 4718 N N . GLU C 2 98 ? -13.918 -35.959 -39.693 1.00 0.00 99 GLU C N 1
ATOM 4719 C CA . GLU C 2 98 ? -14.844 -36.533 -38.762 1.00 0.00 99 GLU C CA 1
ATOM 4720 C C . GLU C 2 98 ? -14.016 -37.328 -37.818 1.00 0.00 99 GLU C C 1
ATOM 4721 O O . GLU C 2 98 ? -14.355 -37.508 -36.650 1.00 0.00 99 GLU C O 1
ATOM 4727 N N . GLU C 2 99 ? -12.921 -37.876 -38.358 1.00 0.00 100 GLU C N 1
ATOM 4728 C CA . GLU C 2 99 ? -12.072 -38.799 -37.679 1.00 0.00 100 GLU C CA 1
ATOM 4729 C C . GLU C 2 99 ? -11.285 -38.167 -36.549 1.00 0.00 100 GLU C C 1
ATOM 4730 O O . GLU C 2 99 ? -11.031 -38.840 -35.552 1.00 0.00 100 GLU C O 1
ATOM 4736 N N . HIS C 2 100 ? -10.826 -36.896 -36.655 1.00 0.00 101 HIS C N 1
ATOM 4737 C CA . HIS C 2 100 ? -9.776 -36.485 -35.745 1.00 0.00 101 HIS C CA 1
ATOM 4738 C C . HIS C 2 100 ? -10.144 -35.263 -34.962 1.00 0.00 101 HIS C C 1
ATOM 4739 O O . HIS C 2 100 ? -10.548 -34.260 -35.537 1.00 0.00 101 HIS C O 1
ATOM 4746 N N . PRO C 2 101 ? -9.935 -35.285 -33.669 1.00 0.00 102 PRO C N 1
ATOM 4747 C CA . PRO C 2 101 ? -10.048 -34.120 -32.829 1.00 0.00 102 PRO C CA 1
ATOM 4748 C C . PRO C 2 101 ? -9.058 -33.089 -33.292 1.00 0.00 102 PRO C C 1
ATOM 4749 O O . PRO C 2 101 ? -7.955 -33.468 -33.681 1.00 0.00 102 PRO C O 1
ATOM 4753 N N . VAL C 2 102 ? -9.427 -31.787 -33.275 1.00 0.00 103 VAL C N 1
ATOM 4754 C CA . VAL C 2 102 ? -8.626 -30.780 -33.927 1.00 0.00 103 VAL C CA 1
ATOM 4755 C C . VAL C 2 102 ? -8.465 -29.622 -32.989 1.00 0.00 103 VAL C C 1
ATOM 4756 O O . VAL C 2 102 ? -9.388 -29.275 -32.261 1.00 0.00 103 VAL C O 1
ATOM 4760 N N . LEU C 2 103 ? -7.283 -28.983 -32.975 1.00 0.00 104 LEU C N 1
ATOM 4761 C CA . LEU C 2 103 ? -7.046 -27.807 -32.183 1.00 0.00 104 LEU C CA 1
ATOM 4762 C C . LEU C 2 103 ? -6.883 -26.785 -33.212 1.00 0.00 104 LEU C C 1
ATOM 4763 O O . LEU C 2 103 ? -6.163 -27.070 -34.157 1.00 0.00 104 LEU C O 1
ATOM 4768 N N . LEU C 2 104 ? -7.489 -25.595 -33.058 1.00 0.00 105 LEU C N 1
ATOM 4769 C CA . LEU C 2 104 ? -7.310 -24.491 -33.967 1.00 0.00 105 LEU C CA 1
ATOM 4770 C C . LEU C 2 104 ? -6.552 -23.435 -33.227 1.00 0.00 105 LEU C C 1
ATOM 4771 O O . LEU C 2 104 ? -6.662 -23.335 -32.010 1.00 0.00 105 LEU C O 1
ATOM 4776 N N . THR C 2 105 ? -5.774 -22.601 -33.939 1.00 0.00 106 THR C N 1
ATOM 4777 C CA . THR C 2 105 ? -5.095 -21.543 -33.251 1.00 0.00 106 THR C CA 1
ATOM 4778 C C . THR C 2 105 ? -5.723 -20.261 -33.602 1.00 0.00 106 THR C C 1
ATOM 4779 O O . THR C 2 105 ? -6.370 -20.143 -34.640 1.00 0.00 106 THR C O 1
ATOM 4783 N N . GLU C 2 106 ? -5.573 -19.273 -32.700 1.00 0.00 107 GLU C N 1
ATOM 4784 C CA . GLU C 2 106 ? -6.247 -18.031 -32.903 1.00 0.00 107 GLU C CA 1
ATOM 4785 C C . GLU C 2 106 ? -5.372 -16.911 -32.426 1.00 0.00 107 GLU C C 1
ATOM 4786 O O . GLU C 2 106 ? -4.438 -17.116 -31.650 1.00 0.00 107 GLU C O 1
ATOM 4792 N N . ALA C 2 107 ? -5.649 -15.691 -32.937 1.00 0.00 108 ALA C N 1
ATOM 4793 C CA . ALA C 2 107 ? -4.839 -14.519 -32.730 1.00 0.00 108 ALA C CA 1
ATOM 4794 C C . ALA C 2 107 ? -5.213 -13.823 -31.452 1.00 0.00 108 ALA C C 1
ATOM 4795 O O . ALA C 2 107 ? -6.287 -14.023 -30.887 1.00 0.00 108 ALA C O 1
ATOM 4797 N N . PRO C 2 108 ? -4.288 -13.016 -30.988 1.00 0.00 109 PRO C N 1
ATOM 4798 C CA . PRO C 2 108 ? -4.267 -12.541 -29.632 1.00 0.00 109 PRO C CA 1
ATOM 4799 C C . PRO C 2 108 ? -5.481 -11.840 -29.113 1.00 0.00 109 PRO C C 1
ATOM 4800 O O . PRO C 2 108 ? -6.026 -12.295 -28.109 1.00 0.00 109 PRO C O 1
ATOM 4804 N N . LEU C 2 109 ? -5.958 -10.756 -29.743 1.00 0.00 110 LEU C N 1
ATOM 4805 C CA . LEU C 2 109 ? -7.145 -10.246 -29.143 1.00 0.00 110 LEU C CA 1
ATOM 4806 C C . LEU C 2 109 ? -8.266 -10.617 -30.026 1.00 0.00 110 LEU C C 1
ATOM 4807 O O . LEU C 2 109 ? -8.899 -9.777 -30.667 1.00 0.00 110 LEU C O 1
ATOM 4812 N N . ASN C 2 110 ? -8.532 -11.926 -30.045 1.00 0.00 111 ASN C N 1
ATOM 4813 C CA . ASN C 2 110 ? -9.567 -12.457 -30.857 1.00 0.00 111 ASN C CA 1
ATOM 4814 C C . ASN C 2 110 ? -10.790 -12.462 -30.010 1.00 0.00 111 ASN C C 1
ATOM 4815 O O . ASN C 2 110 ? -10.799 -12.975 -28.893 1.00 0.00 111 ASN C O 1
ATOM 4820 N N . PRO C 2 111 ? -11.825 -11.896 -30.542 1.00 0.00 112 PRO C N 1
ATOM 4821 C CA . PRO C 2 111 ? -13.033 -11.709 -29.800 1.00 0.00 112 PRO C CA 1
ATOM 4822 C C . PRO C 2 111 ? -13.651 -13.034 -29.502 1.00 0.00 112 PRO C C 1
ATOM 4823 O O . PRO C 2 111 ? -13.313 -14.024 -30.145 1.00 0.00 112 PRO C O 1
ATOM 4827 N N . LYS C 2 112 ? -14.551 -13.075 -28.512 1.00 0.00 113 LYS C N 1
ATOM 4828 C CA . LYS C 2 112 ? -15.250 -14.270 -28.161 1.00 0.00 113 LYS C CA 1
ATOM 4829 C C . LYS C 2 112 ? -16.138 -14.680 -29.283 1.00 0.00 113 LYS C C 1
ATOM 4830 O O . LYS C 2 112 ? -16.332 -15.871 -29.528 1.00 0.00 113 LYS C O 1
ATOM 4836 N N . ALA C 2 113 ? -16.729 -13.697 -29.981 1.00 0.00 114 ALA C N 1
ATOM 4837 C CA . ALA C 2 113 ? -17.739 -14.037 -30.931 1.00 0.00 114 ALA C CA 1
ATOM 4838 C C . ALA C 2 113 ? -17.131 -14.913 -31.977 1.00 0.00 114 ALA C C 1
ATOM 4839 O O . ALA C 2 113 ? -17.702 -15.940 -32.338 1.00 0.00 114 ALA C O 1
ATOM 4841 N N . ASN C 2 114 ? -15.947 -14.538 -32.497 1.00 0.00 115 ASN C N 1
ATOM 4842 C CA . ASN C 2 114 ? -15.396 -15.303 -33.578 1.00 0.00 115 ASN C CA 1
ATOM 4843 C C . ASN C 2 114 ? -15.029 -16.656 -33.073 1.00 0.00 115 ASN C C 1
ATOM 4844 O O . ASN C 2 114 ? -15.160 -17.644 -33.793 1.00 0.00 115 ASN C O 1
ATOM 4849 N N . ARG C 2 115 ? -14.551 -16.738 -31.818 1.00 0.00 116 ARG C N 1
ATOM 4850 C CA . ARG C 2 115 ? -14.083 -17.994 -31.315 1.00 0.00 116 ARG C CA 1
ATOM 4851 C C . ARG C 2 115 ? -15.226 -18.953 -31.382 1.00 0.00 116 ARG C C 1
ATOM 4852 O O . ARG C 2 115 ? -15.066 -20.093 -31.816 1.00 0.00 116 ARG C O 1
ATOM 4860 N N . GLU C 2 116 ? -16.424 -18.500 -30.971 1.00 0.00 117 GLU C N 1
ATOM 4861 C CA . GLU C 2 116 ? -17.575 -19.353 -30.992 1.00 0.00 117 GLU C CA 1
ATOM 4862 C C . GLU C 2 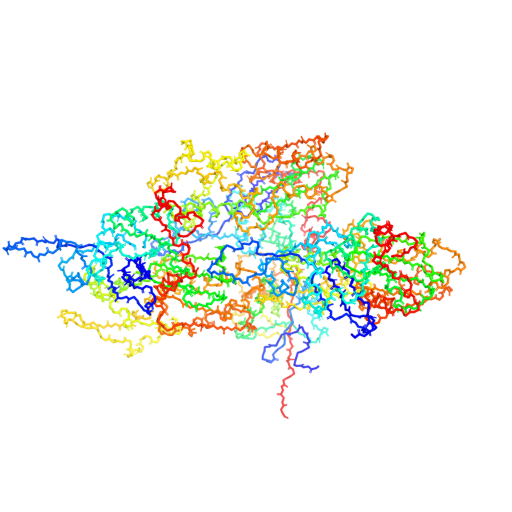116 ? -17.851 -19.718 -32.414 1.00 0.00 117 GLU C C 1
ATOM 4863 O O . GLU C 2 116 ? -18.167 -20.865 -32.723 1.00 0.00 117 GLU C O 1
ATOM 4869 N N . LYS C 2 117 ? -17.726 -18.736 -33.324 1.00 0.00 118 LYS C N 1
ATOM 4870 C CA . LYS C 2 117 ? -18.043 -18.969 -34.701 1.00 0.00 118 LYS C CA 1
ATOM 4871 C C . LYS C 2 117 ? -17.123 -20.035 -35.188 1.00 0.00 118 LYS C C 1
ATOM 4872 O O . LYS C 2 117 ? -17.510 -20.888 -35.985 1.00 0.00 118 LYS C O 1
ATOM 4878 N N . MET C 2 118 ? -15.866 -20.013 -34.713 1.00 0.00 119 MET C N 1
ATOM 4879 C CA . MET C 2 118 ? -14.898 -20.950 -35.196 1.00 0.00 119 MET C CA 1
ATOM 4880 C C . MET C 2 118 ? -15.395 -22.320 -34.864 1.00 0.00 119 MET C C 1
ATOM 4881 O O . MET C 2 118 ? -15.277 -23.245 -35.666 1.00 0.00 119 MET C O 1
ATOM 4886 N N . THR C 2 119 ? -15.972 -22.471 -33.659 1.00 0.00 120 THR C N 1
ATOM 4887 C CA . THR C 2 119 ? -16.469 -23.722 -33.168 1.00 0.00 120 THR C CA 1
ATOM 4888 C C . THR C 2 119 ? -17.606 -24.180 -34.036 1.00 0.00 120 THR C C 1
ATOM 4889 O O . THR C 2 119 ? -17.704 -25.362 -34.366 1.00 0.00 120 THR C O 1
ATOM 4893 N N . GLN C 2 120 ? -18.505 -23.255 -34.429 1.00 0.00 121 GLN C N 1
ATOM 4894 C CA . GLN C 2 120 ? -19.686 -23.664 -35.134 1.00 0.00 121 GLN C CA 1
ATOM 4895 C C . GLN C 2 120 ? -19.268 -24.291 -36.421 1.00 0.00 121 GLN C C 1
ATOM 4896 O O . GLN C 2 120 ? -19.787 -25.334 -36.812 1.00 0.00 121 GLN C O 1
ATOM 4902 N N . ILE C 2 121 ? -18.306 -23.660 -37.116 1.00 0.00 122 ILE C N 1
ATOM 4903 C CA . ILE C 2 121 ? -17.884 -24.168 -38.381 1.00 0.00 122 ILE C CA 1
ATOM 4904 C C . ILE C 2 121 ? -17.225 -25.485 -38.144 1.00 0.00 122 ILE C C 1
ATOM 4905 O O . ILE C 2 121 ? -17.488 -26.451 -38.854 1.00 0.00 122 ILE C O 1
ATOM 4910 N N . MET C 2 122 ? -16.348 -25.578 -37.132 1.00 0.00 123 MET C N 1
ATOM 4911 C CA . MET C 2 122 ? -15.650 -26.819 -36.995 1.00 0.00 123 MET C CA 1
ATOM 4912 C C . MET C 2 122 ? -16.634 -27.907 -36.697 1.00 0.00 123 MET C C 1
ATOM 4913 O O . MET C 2 122 ? -16.569 -28.982 -37.290 1.00 0.00 123 MET C O 1
ATOM 4918 N N . PHE C 2 123 ? -17.583 -27.673 -35.773 1.00 0.00 124 PHE C N 1
ATOM 4919 C CA . PHE C 2 123 ? -18.505 -28.736 -35.514 1.00 0.00 124 PHE C CA 1
ATOM 4920 C C . PHE C 2 123 ? -19.410 -28.962 -36.688 1.00 0.00 124 PHE C C 1
ATOM 4921 O O . PHE C 2 123 ? -19.523 -30.080 -37.182 1.00 0.00 124 PHE C O 1
ATOM 4929 N N . GLU C 2 124 ? -20.114 -27.912 -37.154 1.00 0.00 125 GLU C N 1
ATOM 4930 C CA . GLU C 2 124 ? -21.190 -28.183 -38.065 1.00 0.00 125 GLU C CA 1
ATOM 4931 C C . GLU C 2 124 ? -20.685 -28.656 -39.391 1.00 0.00 125 GLU C C 1
ATOM 4932 O O . GLU C 2 124 ? -20.978 -29.772 -39.817 1.00 0.00 125 GLU C O 1
ATOM 4938 N N . THR C 2 125 ? -19.919 -27.796 -40.091 1.00 0.00 126 THR C N 1
ATOM 4939 C CA . THR C 2 125 ? -19.667 -28.083 -41.473 1.00 0.00 126 THR C CA 1
ATOM 4940 C C . THR C 2 125 ? -18.727 -29.242 -41.582 1.00 0.00 126 THR C C 1
ATOM 4941 O O . THR C 2 125 ? -18.953 -30.167 -42.361 1.00 0.00 126 THR C O 1
ATOM 4945 N N . PHE C 2 126 ? -17.637 -29.209 -40.796 1.00 0.00 127 PHE C N 1
ATOM 4946 C CA . PHE C 2 126 ? -16.649 -30.248 -40.790 1.00 0.00 127 PHE C CA 1
ATOM 4947 C C . PHE C 2 126 ? -17.137 -31.473 -40.081 1.00 0.00 127 PHE C C 1
ATOM 4948 O O . PHE C 2 126 ? -16.804 -32.588 -40.475 1.00 0.00 127 PHE C O 1
ATOM 4956 N N . ASN C 2 127 ? -17.922 -31.290 -39.001 1.00 0.00 128 ASN C N 1
ATOM 4957 C CA . ASN C 2 127 ? -18.259 -32.339 -38.075 1.00 0.00 128 ASN C CA 1
ATOM 4958 C C . ASN C 2 127 ? -17.056 -33.122 -37.675 1.00 0.00 128 ASN C C 1
ATOM 4959 O O . ASN C 2 127 ? -16.853 -34.261 -38.093 1.00 0.00 128 ASN C O 1
ATOM 4964 N N . THR C 2 128 ? -16.213 -32.493 -36.835 1.00 0.00 129 THR C N 1
ATOM 4965 C CA . THR C 2 128 ? -15.156 -33.177 -36.155 1.00 0.00 129 THR C CA 1
ATOM 4966 C C . THR C 2 128 ? -15.673 -33.571 -34.798 1.00 0.00 129 THR C C 1
ATOM 4967 O O . THR C 2 128 ? -16.633 -32.980 -34.306 1.00 0.00 129 THR C O 1
ATOM 4971 N N . PRO C 2 129 ? -15.087 -34.567 -34.179 1.00 0.00 130 PRO C N 1
ATOM 4972 C CA . PRO C 2 129 ? -15.569 -35.105 -32.937 1.00 0.00 130 PRO C CA 1
ATOM 4973 C C . PRO C 2 129 ? -15.576 -34.080 -31.855 1.00 0.00 130 PRO C C 1
ATOM 4974 O O . PRO C 2 129 ? -16.499 -34.067 -31.040 1.00 0.00 130 PRO C O 1
ATOM 4978 N N . ALA C 2 130 ? -14.534 -33.237 -31.815 1.00 0.00 131 ALA C N 1
ATOM 4979 C CA . ALA C 2 130 ? -14.309 -32.394 -30.685 1.00 0.00 131 ALA C CA 1
ATOM 4980 C C . ALA C 2 130 ? -13.281 -31.412 -31.167 1.00 0.00 131 ALA C C 1
ATOM 4981 O O . ALA C 2 130 ? -12.555 -31.716 -32.110 1.00 0.00 131 ALA C O 1
ATOM 4983 N N . MET C 2 131 ? -13.179 -30.203 -30.579 1.00 0.00 132 MET C N 1
ATOM 4984 C CA . MET C 2 131 ? -12.157 -29.315 -31.043 1.00 0.00 132 MET C CA 1
ATOM 4985 C C . MET C 2 131 ? -11.477 -28.694 -29.869 1.00 0.00 132 MET C C 1
ATOM 4986 O O . MET C 2 131 ? -11.951 -28.753 -28.738 1.00 0.00 132 MET C O 1
ATOM 4991 N N . TYR C 2 132 ? -10.309 -28.086 -30.117 1.00 0.00 133 TYR C N 1
ATOM 4992 C CA . TYR C 2 132 ? -9.695 -27.286 -29.111 1.00 0.00 133 TYR C CA 1
ATOM 4993 C C . TYR C 2 132 ? -9.321 -26.023 -29.809 1.00 0.00 133 TYR C C 1
ATOM 4994 O O . TYR C 2 132 ? -9.047 -26.042 -31.005 1.00 0.00 133 TYR C O 1
ATOM 5003 N N . VAL C 2 133 ? -9.327 -24.880 -29.103 1.00 0.00 134 VAL C N 1
ATOM 5004 C CA . VAL C 2 133 ? -8.876 -23.682 -29.747 1.00 0.00 134 VAL C CA 1
ATOM 5005 C C . VAL C 2 133 ? -7.758 -23.175 -28.914 1.00 0.00 134 VAL C C 1
ATOM 5006 O O . VAL C 2 133 ? -7.750 -23.392 -27.713 1.00 0.00 134 VAL C O 1
ATOM 5010 N N . ALA C 2 134 ? -6.743 -22.543 -29.522 1.00 0.00 135 ALA C N 1
ATOM 5011 C CA . ALA C 2 134 ? -5.532 -22.290 -28.802 1.00 0.00 135 ALA C CA 1
ATOM 5012 C C . ALA C 2 134 ? -5.159 -20.875 -29.059 1.00 0.00 135 ALA C C 1
ATOM 5013 O O . ALA C 2 134 ? -5.622 -20.270 -30.024 1.00 0.00 135 ALA C O 1
ATOM 5015 N N . ILE C 2 135 ? -4.319 -20.298 -28.179 1.00 0.00 136 ILE C N 1
ATOM 5016 C CA . ILE C 2 135 ? -3.873 -18.965 -28.433 1.00 0.00 136 ILE C CA 1
ATOM 5017 C C . ILE C 2 135 ? -2.424 -19.055 -28.801 1.00 0.00 136 ILE C C 1
ATOM 5018 O O . ILE C 2 135 ? -1.612 -19.658 -28.104 1.00 0.00 136 ILE C O 1
ATOM 5023 N N . GLN C 2 136 ? -2.076 -18.496 -29.969 1.00 0.00 137 GLN C N 1
ATOM 5024 C CA . GLN C 2 136 ? -0.943 -18.967 -30.708 1.00 0.00 137 GLN C CA 1
ATOM 5025 C C . GLN C 2 136 ? 0.307 -18.777 -29.908 1.00 0.00 137 GLN C C 1
ATOM 5026 O O . GLN C 2 136 ? 1.193 -19.630 -29.925 1.00 0.00 137 GLN C O 1
ATOM 5032 N N . ALA C 2 137 ? 0.415 -17.652 -29.180 1.00 0.00 138 ALA C N 1
ATOM 5033 C CA . ALA C 2 137 ? 1.624 -17.370 -28.462 1.00 0.00 138 ALA C CA 1
ATOM 5034 C C . ALA C 2 137 ? 1.849 -18.444 -27.443 1.00 0.00 138 ALA C C 1
ATOM 5035 O O . ALA C 2 137 ? 2.973 -18.910 -27.265 1.00 0.00 138 ALA C O 1
ATOM 5037 N N . VAL C 2 138 ? 0.785 -18.872 -26.737 1.00 0.00 139 VAL C N 1
ATOM 5038 C CA . VAL C 2 138 ? 0.999 -19.816 -25.680 1.00 0.00 139 VAL C CA 1
ATOM 5039 C C . VAL C 2 138 ? 1.534 -21.067 -26.287 1.00 0.00 139 VAL C C 1
ATOM 5040 O O . VAL C 2 138 ? 2.394 -21.727 -25.710 1.00 0.00 139 VAL C O 1
ATOM 5044 N N . LEU C 2 139 ? 1.038 -21.431 -27.481 1.00 0.00 140 LEU C N 1
ATOM 5045 C CA . LEU C 2 139 ? 1.527 -22.619 -28.105 1.00 0.00 140 LEU C CA 1
ATOM 5046 C C . LEU C 2 139 ? 2.990 -22.421 -28.367 1.00 0.00 140 LEU C C 1
ATOM 5047 O O . LEU C 2 139 ? 3.796 -23.324 -28.155 1.00 0.00 140 LEU C O 1
ATOM 5052 N N . SER C 2 140 ? 3.394 -21.216 -28.803 1.00 0.00 141 SER C N 1
ATOM 5053 C CA . SER C 2 140 ? 4.792 -20.996 -29.036 1.00 0.00 141 SER C CA 1
ATOM 5054 C C . SER C 2 140 ? 5.531 -21.178 -27.743 1.00 0.00 141 SER C C 1
ATOM 5055 O O . SER C 2 140 ? 6.573 -21.830 -27.702 1.00 0.00 141 SER C O 1
ATOM 5058 N N . LEU C 2 141 ? 5.004 -20.603 -26.645 1.00 0.00 142 LEU C N 1
ATOM 5059 C CA . LEU C 2 141 ? 5.691 -20.645 -25.385 1.00 0.00 142 LEU C CA 1
ATOM 5060 C C . LEU C 2 141 ? 5.772 -22.071 -24.948 1.00 0.00 142 LEU C C 1
ATOM 5061 O O . LEU C 2 141 ? 6.762 -22.498 -24.357 1.00 0.00 142 LEU C O 1
ATOM 5066 N N . TYR C 2 142 ? 4.712 -22.849 -25.230 1.00 0.00 143 TYR C N 1
ATOM 5067 C CA . TYR C 2 142 ? 4.668 -24.216 -24.811 1.00 0.00 143 TYR C CA 1
ATOM 5068 C C . TYR C 2 142 ? 5.826 -24.894 -25.458 1.00 0.00 143 TYR C C 1
ATOM 5069 O O . TYR C 2 142 ? 6.531 -25.676 -24.823 1.00 0.00 143 TYR C O 1
ATOM 5078 N N . ALA C 2 143 ? 6.041 -24.614 -26.752 1.00 0.00 144 ALA C N 1
ATOM 5079 C CA . ALA C 2 143 ? 6.990 -25.370 -27.509 1.00 0.00 144 ALA C CA 1
ATOM 5080 C C . ALA C 2 143 ? 8.319 -25.204 -26.853 1.00 0.00 144 ALA C C 1
ATOM 5081 O O . ALA C 2 143 ? 9.101 -26.149 -26.763 1.00 0.00 144 ALA C O 1
ATOM 5083 N N . SER C 2 144 ? 8.605 -23.976 -26.384 1.00 0.00 145 SER C N 1
ATOM 5084 C CA . SER C 2 144 ? 9.906 -23.629 -25.895 1.00 0.00 145 SER C CA 1
ATOM 5085 C C . SER C 2 144 ? 10.251 -24.481 -24.715 1.00 0.00 145 SER C C 1
ATOM 5086 O O . SER C 2 144 ? 11.343 -25.046 -24.651 1.00 0.00 145 SER C O 1
ATOM 5089 N N . GLY C 2 145 ? 9.326 -24.604 -23.744 1.00 0.00 146 GLY C N 1
ATOM 5090 C CA . GLY C 2 145 ? 9.669 -25.276 -22.525 1.00 0.00 146 GLY C CA 1
ATOM 5091 C C . GLY C 2 145 ? 10.391 -24.304 -21.647 1.00 0.00 146 GLY C C 1
ATOM 5092 O O . GLY C 2 145 ? 11.212 -24.692 -20.817 1.00 0.00 146 GLY C O 1
ATOM 5093 N N . ARG C 2 146 ? 10.106 -22.998 -21.816 1.00 0.00 147 ARG C N 1
ATOM 5094 C CA . ARG C 2 146 ? 10.745 -22.018 -20.987 1.00 0.00 147 ARG C CA 1
ATOM 5095 C C . ARG C 2 146 ? 9.741 -21.524 -19.998 1.00 0.00 147 ARG C C 1
ATOM 5096 O O . ARG C 2 146 ? 8.761 -20.875 -20.362 1.00 0.00 147 ARG C O 1
ATOM 5104 N N . THR C 2 147 ? 9.959 -21.834 -18.707 1.00 0.00 148 THR C N 1
ATOM 5105 C CA . THR C 2 147 ? 9.091 -21.328 -17.688 1.00 0.00 148 THR C CA 1
ATOM 5106 C C . THR C 2 147 ? 9.321 -19.856 -17.525 1.00 0.00 148 THR C C 1
ATOM 5107 O O . THR C 2 147 ? 8.374 -19.092 -17.347 1.00 0.00 148 THR C O 1
ATOM 5111 N N . THR C 2 148 ? 10.595 -19.412 -17.565 1.00 0.00 149 THR C N 1
ATOM 5112 C CA . THR C 2 148 ? 10.849 -18.026 -17.289 1.00 0.00 149 THR C CA 1
ATOM 5113 C C . THR C 2 148 ? 11.684 -17.442 -18.381 1.00 0.00 149 THR C C 1
ATOM 5114 O O . THR C 2 148 ? 12.445 -18.137 -19.053 1.00 0.00 149 THR C O 1
ATOM 5118 N N . GLY C 2 149 ? 11.543 -16.115 -18.571 1.00 0.00 150 GLY C N 1
ATOM 5119 C CA . GLY C 2 149 ? 12.336 -15.386 -19.513 1.00 0.00 150 GLY C CA 1
ATOM 5120 C C . GLY C 2 149 ? 11.478 -14.278 -20.030 1.00 0.00 150 GLY C C 1
ATOM 5121 O O . GLY C 2 149 ? 10.275 -14.241 -19.779 1.00 0.00 150 GLY C O 1
ATOM 5122 N N . ILE C 2 150 ? 12.084 -13.346 -20.788 1.00 0.00 151 ILE C N 1
ATOM 5123 C CA . ILE C 2 150 ? 11.313 -12.375 -21.499 1.00 0.00 151 ILE C CA 1
ATOM 5124 C C . ILE C 2 150 ? 11.558 -12.656 -22.942 1.00 0.00 151 ILE C C 1
ATOM 5125 O O . ILE C 2 150 ? 12.701 -12.756 -23.383 1.00 0.00 151 ILE C O 1
ATOM 5130 N N . VAL C 2 151 ? 10.479 -12.845 -23.719 1.00 0.00 152 VAL C N 1
ATOM 5131 C CA . VAL C 2 151 ? 10.693 -13.343 -25.041 1.00 0.00 152 VAL C CA 1
ATOM 5132 C C . VAL C 2 151 ? 10.292 -12.274 -25.996 1.00 0.00 152 VAL C C 1
ATOM 5133 O O . VAL C 2 151 ? 9.342 -11.532 -25.763 1.00 0.00 152 VAL C O 1
ATOM 5137 N N . MET C 2 152 ? 11.021 -12.154 -27.111 1.00 0.00 153 MET C N 1
ATOM 5138 C CA . MET C 2 152 ? 10.576 -11.295 -28.150 1.00 0.00 153 MET C CA 1
ATOM 5139 C C . MET C 2 152 ? 9.897 -12.228 -29.058 1.00 0.00 153 MET C C 1
ATOM 5140 O O . MET C 2 152 ? 10.540 -13.175 -29.464 1.00 0.00 153 MET C O 1
ATOM 5145 N N . ASP C 2 153 ? 8.613 -12.033 -29.396 1.00 0.00 154 ASP C N 1
ATOM 5146 C CA . ASP C 2 153 ? 8.067 -12.818 -30.467 1.00 0.00 154 ASP C CA 1
ATOM 5147 C C . ASP C 2 153 ? 7.949 -11.867 -31.602 1.00 0.00 154 ASP C C 1
ATOM 5148 O O . ASP C 2 153 ? 7.372 -10.791 -31.451 1.00 0.00 154 ASP C O 1
ATOM 5153 N N . SER C 2 154 ? 8.513 -12.203 -32.780 1.00 0.00 155 SER C N 1
ATOM 5154 C CA . SER C 2 154 ? 8.202 -11.406 -33.934 1.00 0.00 155 SER C CA 1
ATOM 5155 C C . SER C 2 154 ? 7.872 -12.332 -35.063 1.00 0.00 155 SER C C 1
ATOM 5156 O O . SER C 2 154 ? 8.706 -13.123 -35.504 1.00 0.00 155 SER C O 1
ATOM 5159 N N . GLY C 2 155 ? 6.625 -12.247 -35.562 1.00 0.00 156 GLY C N 1
ATOM 5160 C CA . GLY C 2 155 ? 6.188 -13.068 -36.656 1.00 0.00 156 GLY C CA 1
ATOM 5161 C C . GLY C 2 155 ? 5.943 -12.167 -37.826 1.00 0.00 156 GLY C C 1
ATOM 5162 O O . GLY C 2 155 ? 6.737 -11.283 -38.119 1.00 0.00 156 GLY C O 1
ATOM 5163 N N . ASP C 2 156 ? 4.868 -12.471 -38.578 1.00 0.00 157 ASP C N 1
ATOM 5164 C CA . ASP C 2 156 ? 4.435 -11.805 -39.761 1.00 0.00 157 ASP C CA 1
ATOM 5165 C C . ASP C 2 156 ? 3.770 -10.477 -39.525 1.00 0.00 157 ASP C C 1
ATOM 5166 O O . ASP C 2 156 ? 4.217 -9.447 -40.024 1.00 0.00 157 ASP C O 1
ATOM 5171 N N . GLY C 2 157 ? 2.601 -10.509 -38.853 1.00 0.00 158 GLY C N 1
ATOM 5172 C CA . GLY C 2 157 ? 1.774 -9.376 -38.542 1.00 0.00 158 GLY C CA 1
ATOM 5173 C C . GLY C 2 157 ? 2.084 -8.660 -37.273 1.00 0.00 158 GLY C C 1
ATOM 5174 O O . GLY C 2 157 ? 1.789 -7.476 -37.180 1.00 0.00 158 GLY C O 1
ATOM 5175 N N . VAL C 2 158 ? 2.573 -9.364 -36.213 1.00 0.00 159 VAL C N 1
ATOM 5176 C CA . VAL C 2 158 ? 2.592 -8.663 -34.959 1.00 0.00 159 VAL C CA 1
ATOM 5177 C C . VAL C 2 158 ? 3.794 -9.070 -34.166 1.00 0.00 159 VAL C C 1
ATOM 5178 O O . VAL C 2 158 ? 4.325 -10.167 -34.330 1.00 0.00 159 VAL C O 1
ATOM 5182 N N . THR C 2 159 ? 4.266 -8.159 -33.288 1.00 0.00 160 THR C N 1
ATOM 5183 C CA . THR C 2 159 ? 5.464 -8.398 -32.534 1.00 0.00 160 THR C CA 1
ATOM 5184 C C . THR C 2 159 ? 5.198 -8.044 -31.100 1.00 0.00 160 THR C C 1
ATOM 5185 O O . THR C 2 159 ? 4.682 -6.967 -30.805 1.00 0.00 160 THR C O 1
ATOM 5189 N N . HIS C 2 160 ? 5.550 -8.953 -30.163 1.00 0.00 161 HIS C N 1
ATOM 5190 C CA . HIS C 2 160 ? 5.225 -8.741 -28.777 1.00 0.00 161 HIS C CA 1
ATOM 5191 C C . HIS C 2 160 ? 6.442 -8.982 -27.949 1.00 0.00 161 HIS C C 1
ATOM 5192 O O . HIS C 2 160 ? 7.334 -9.734 -28.336 1.00 0.00 161 HIS C O 1
ATOM 5199 N N . THR C 2 161 ? 6.474 -8.373 -26.744 1.00 0.00 162 THR C N 1
ATOM 5200 C CA . THR C 2 161 ? 7.352 -8.861 -25.722 1.00 0.00 162 THR C CA 1
ATOM 5201 C C . THR C 2 161 ? 6.500 -9.249 -24.554 1.00 0.00 162 THR C C 1
ATOM 5202 O O . THR C 2 161 ? 5.732 -8.435 -24.039 1.00 0.00 162 THR C O 1
ATOM 5206 N N . VAL C 2 162 ? 6.623 -10.522 -24.112 1.00 0.00 163 VAL C N 1
ATOM 5207 C CA . VAL C 2 162 ? 5.951 -10.980 -22.928 1.00 0.00 163 VAL C CA 1
ATOM 5208 C C . VAL C 2 162 ? 6.993 -11.560 -22.006 1.00 0.00 163 VAL C C 1
ATOM 5209 O O . VAL C 2 162 ? 7.751 -12.460 -22.364 1.00 0.00 163 VAL C O 1
ATOM 5213 N N . PRO C 2 163 ? 7.091 -11.038 -20.815 1.00 0.00 164 PRO C N 1
ATOM 5214 C CA . PRO C 2 163 ? 7.872 -11.624 -19.762 1.00 0.00 164 PRO C CA 1
ATOM 5215 C C . PRO C 2 163 ? 7.118 -12.793 -19.219 1.00 0.00 164 PRO C C 1
ATOM 5216 O O . PRO C 2 163 ? 5.890 -12.731 -19.200 1.00 0.00 164 PRO C O 1
ATOM 5220 N N . ILE C 2 164 ? 7.806 -13.844 -18.729 1.00 0.00 165 ILE C N 1
ATOM 5221 C CA . ILE C 2 164 ? 7.058 -14.883 -18.085 1.00 0.00 165 ILE C CA 1
ATOM 5222 C C . ILE C 2 164 ? 7.720 -15.241 -16.793 1.00 0.00 165 ILE C C 1
ATOM 5223 O O . ILE C 2 164 ? 8.935 -15.432 -16.733 1.00 0.00 165 ILE C O 1
ATOM 5228 N N . TYR C 2 165 ? 6.913 -15.366 -15.720 1.00 0.00 166 TYR C N 1
ATOM 5229 C CA . TYR C 2 165 ? 7.395 -15.958 -14.509 1.00 0.00 166 TYR C CA 1
ATOM 5230 C C . TYR C 2 165 ? 6.497 -17.119 -14.231 1.00 0.00 166 TYR C C 1
ATOM 5231 O O . TYR C 2 165 ? 5.275 -16.978 -14.208 1.00 0.00 166 TYR C O 1
ATOM 5240 N N . GLU C 2 166 ? 7.105 -18.302 -14.031 1.00 0.00 167 GLU C N 1
ATOM 5241 C CA . GLU C 2 166 ? 6.387 -19.515 -13.793 1.00 0.00 167 GLU C CA 1
ATOM 5242 C C . GLU C 2 166 ? 5.267 -19.662 -14.768 1.00 0.00 167 GLU C C 1
ATOM 5243 O O . GLU C 2 166 ? 4.109 -19.831 -14.386 1.00 0.00 167 GLU C O 1
ATOM 5249 N N . GLY C 2 167 ? 5.596 -19.614 -16.070 1.00 0.00 168 GLY C N 1
ATOM 5250 C CA . GLY C 2 167 ? 4.683 -20.086 -17.067 1.00 0.00 168 GLY C CA 1
ATOM 5251 C C . GLY C 2 167 ? 3.494 -19.192 -17.060 1.00 0.00 168 GLY C C 1
ATOM 5252 O O . GLY C 2 167 ? 2.412 -19.570 -17.506 1.00 0.00 168 GLY C O 1
ATOM 5253 N N . TYR C 2 168 ? 3.668 -17.971 -16.534 1.00 0.00 169 TYR C N 1
ATOM 5254 C CA . TYR C 2 168 ? 2.555 -17.084 -16.425 1.00 0.00 169 TYR C CA 1
ATOM 5255 C C . TYR C 2 168 ? 2.881 -15.902 -17.267 1.00 0.00 169 TYR C C 1
ATOM 5256 O O . TYR C 2 168 ? 3.859 -15.201 -17.012 1.00 0.00 169 TYR C O 1
ATOM 5265 N N . ALA C 2 169 ? 2.059 -15.636 -18.296 1.00 0.00 170 ALA C N 1
ATOM 5266 C CA . ALA C 2 169 ? 2.296 -14.428 -19.017 1.00 0.00 170 ALA C CA 1
ATOM 5267 C C . ALA C 2 169 ? 1.605 -13.377 -18.229 1.00 0.00 170 ALA C C 1
ATOM 5268 O O . ALA C 2 169 ? 0.392 -13.430 -18.032 1.00 0.00 170 ALA C O 1
ATOM 5270 N N . LEU C 2 170 ? 2.375 -12.394 -17.734 1.00 0.00 171 LEU C N 1
ATOM 5271 C CA . LEU C 2 170 ? 1.782 -11.412 -16.883 1.00 0.00 171 LEU C CA 1
ATOM 5272 C C . LEU C 2 170 ? 1.212 -10.384 -17.792 1.00 0.00 171 LEU C C 1
ATOM 5273 O O . LEU C 2 170 ? 1.913 -9.767 -18.592 1.00 0.00 171 LEU C O 1
ATOM 5278 N N . PRO C 2 171 ? -0.076 -10.237 -17.711 1.00 0.00 172 PRO C N 1
ATOM 5279 C CA . PRO C 2 171 ? -0.833 -9.583 -18.731 1.00 0.00 172 PRO C CA 1
ATOM 5280 C C . PRO C 2 171 ? -0.371 -8.175 -18.871 1.00 0.00 172 PRO C C 1
ATOM 5281 O O . PRO C 2 171 ? -0.347 -7.660 -19.987 1.00 0.00 172 PRO C O 1
ATOM 5285 N N . HIS C 2 172 ? -0.038 -7.530 -17.739 1.00 0.00 173 HIS C N 1
ATOM 5286 C CA . HIS C 2 172 ? 0.167 -6.113 -17.702 1.00 0.00 173 HIS C CA 1
ATOM 5287 C C . HIS C 2 172 ? 1.372 -5.738 -18.492 1.00 0.00 173 HIS C C 1
ATOM 5288 O O . HIS C 2 172 ? 1.341 -4.779 -19.261 1.00 0.00 173 HIS C O 1
ATOM 5295 N N . ALA C 2 173 ? 2.472 -6.484 -18.297 1.00 0.00 174 ALA C N 1
ATOM 5296 C CA . ALA C 2 173 ? 3.754 -6.098 -18.809 1.00 0.00 174 ALA C CA 1
ATOM 5297 C C . ALA C 2 173 ? 3.734 -6.095 -20.306 1.00 0.00 174 ALA C C 1
ATOM 5298 O O . ALA C 2 173 ? 4.316 -5.211 -20.932 1.00 0.00 174 ALA C O 1
ATOM 5300 N N . ILE C 2 174 ? 3.067 -7.101 -20.905 1.00 0.00 175 ILE C N 1
ATOM 5301 C CA . ILE C 2 174 ? 3.076 -7.387 -22.317 1.00 0.00 175 ILE C CA 1
ATOM 5302 C C . ILE C 2 174 ? 2.871 -6.112 -23.080 1.00 0.00 175 ILE C C 1
ATOM 5303 O O . ILE C 2 174 ? 2.106 -5.245 -22.663 1.00 0.00 175 ILE C O 1
ATOM 5308 N N . LEU C 2 175 ? 3.578 -5.924 -24.214 1.00 0.00 176 LEU C N 1
ATOM 5309 C CA . LEU C 2 175 ? 3.099 -4.884 -25.079 1.00 0.00 176 LEU C CA 1
ATOM 5310 C C . LEU C 2 175 ? 3.144 -5.344 -26.499 1.00 0.00 176 LEU C C 1
ATOM 5311 O O . LEU C 2 175 ? 3.857 -6.283 -26.851 1.00 0.00 176 LEU C O 1
ATOM 5316 N N . ARG C 2 176 ? 2.348 -4.667 -27.352 1.00 0.00 177 ARG C N 1
ATOM 5317 C CA . ARG C 2 176 ? 2.219 -5.020 -28.735 1.00 0.00 177 ARG C CA 1
ATOM 5318 C C . ARG C 2 176 ? 2.973 -4.017 -29.547 1.00 0.00 177 ARG C C 1
ATOM 5319 O O . ARG C 2 176 ? 3.213 -2.889 -29.118 1.00 0.00 177 ARG C O 1
ATOM 5327 N N . LEU C 2 177 ? 3.374 -4.440 -30.761 1.00 0.00 178 LEU C N 1
ATOM 5328 C CA . LEU C 2 177 ? 3.924 -3.578 -31.765 1.00 0.00 178 LEU C CA 1
ATOM 5329 C C . LEU C 2 177 ? 3.121 -3.866 -32.997 1.00 0.00 178 LEU C C 1
ATOM 5330 O O . LEU C 2 177 ? 2.859 -5.028 -33.304 1.00 0.00 178 LEU C O 1
ATOM 5335 N N . ASP C 2 178 ? 2.680 -2.827 -33.732 1.00 0.00 179 ASP C N 1
ATOM 5336 C CA . ASP C 2 178 ? 1.810 -3.079 -34.847 1.00 0.00 179 ASP C CA 1
ATOM 5337 C C . ASP C 2 178 ? 2.570 -3.910 -35.824 1.00 0.00 179 ASP C C 1
ATOM 5338 O O . ASP C 2 178 ? 2.054 -4.872 -36.393 1.00 0.00 179 ASP C O 1
ATOM 5343 N N . LEU C 2 179 ? 3.835 -3.516 -36.041 1.00 0.00 180 LEU C N 1
ATOM 5344 C CA . LEU C 2 179 ? 4.602 -3.920 -37.175 1.00 0.00 180 LEU C CA 1
ATOM 5345 C C . LEU C 2 179 ? 5.168 -5.285 -36.987 1.00 0.00 180 LEU C C 1
ATOM 5346 O O . LEU C 2 179 ? 5.391 -5.763 -35.877 1.00 0.00 180 LEU C O 1
ATOM 5351 N N . ALA C 2 180 ? 5.412 -5.932 -38.136 1.00 0.00 181 ALA C N 1
ATOM 5352 C CA . ALA C 2 180 ? 6.193 -7.118 -38.278 1.00 0.00 181 ALA C CA 1
ATOM 5353 C C . ALA C 2 180 ? 6.334 -7.201 -39.755 1.00 0.00 181 ALA C C 1
ATOM 5354 O O . ALA C 2 180 ? 5.702 -6.412 -40.452 1.00 0.00 181 ALA C O 1
ATOM 5356 N N . GLY C 2 181 ? 7.179 -8.088 -40.303 1.00 0.00 182 GLY C N 1
ATOM 5357 C CA . GLY C 2 181 ? 6.682 -9.078 -41.216 1.00 0.00 182 GLY C CA 1
ATOM 5358 C C . GLY C 2 181 ? 6.218 -8.410 -42.476 1.00 0.00 182 GLY C C 1
ATOM 5359 O O . GLY C 2 181 ? 6.950 -8.315 -43.461 1.00 0.00 182 GLY C O 1
ATOM 5360 N N . ARG C 2 182 ? 4.952 -7.928 -42.445 1.00 0.00 183 ARG C N 1
ATOM 5361 C CA . ARG C 2 182 ? 4.288 -7.280 -43.547 1.00 0.00 183 ARG C CA 1
ATOM 5362 C C . ARG C 2 182 ? 5.006 -6.022 -43.836 1.00 0.00 183 ARG C C 1
ATOM 5363 O O . ARG C 2 182 ? 5.326 -5.687 -44.974 1.00 0.00 183 ARG C O 1
ATOM 5371 N N . ASP C 2 183 ? 5.218 -5.268 -42.758 1.00 0.00 184 ASP C N 1
ATOM 5372 C CA . ASP C 2 183 ? 5.589 -3.901 -42.833 1.00 0.00 184 ASP C CA 1
ATOM 5373 C C . ASP C 2 183 ? 6.939 -3.871 -43.449 1.00 0.00 184 ASP C C 1
ATOM 5374 O O . ASP C 2 183 ? 7.295 -2.937 -44.166 1.00 0.00 184 ASP C O 1
ATOM 5379 N N . LEU C 2 184 ? 7.723 -4.928 -43.184 1.00 0.00 185 LEU C N 1
ATOM 5380 C CA . LEU C 2 184 ? 9.024 -5.044 -43.762 1.00 0.00 185 LEU C CA 1
ATOM 5381 C C . LEU C 2 184 ? 8.892 -5.120 -45.251 1.00 0.00 185 LEU C C 1
ATOM 5382 O O . LEU C 2 184 ? 9.581 -4.401 -45.973 1.00 0.00 185 LEU C O 1
ATOM 5387 N N . THR C 2 185 ? 8.004 -5.996 -45.760 1.00 0.00 186 THR C N 1
ATOM 5388 C CA . THR C 2 185 ? 7.971 -6.211 -47.179 1.00 0.00 186 THR C CA 1
ATOM 5389 C C . THR C 2 185 ? 7.526 -4.956 -47.865 1.00 0.00 186 THR C C 1
ATOM 5390 O O . THR C 2 185 ? 8.108 -4.556 -48.872 1.00 0.00 186 THR C O 1
ATOM 5394 N N . ASP C 2 186 ? 6.475 -4.297 -47.342 1.00 0.00 187 ASP C N 1
ATOM 5395 C CA . ASP C 2 186 ? 5.925 -3.153 -48.014 1.00 0.00 187 ASP C CA 1
ATOM 5396 C C . ASP C 2 186 ? 6.953 -2.069 -48.039 1.00 0.00 187 ASP C C 1
ATOM 5397 O O . ASP C 2 186 ? 7.139 -1.396 -49.052 1.00 0.00 187 ASP C O 1
ATOM 5402 N N . TYR C 2 187 ? 7.667 -1.892 -46.916 1.00 0.00 188 TYR C N 1
ATOM 5403 C CA . TYR C 2 187 ? 8.671 -0.875 -46.822 1.00 0.00 188 TYR C CA 1
ATOM 5404 C C . TYR C 2 187 ? 9.645 -1.210 -47.896 1.00 0.00 188 TYR C C 1
ATOM 5405 O O . TYR C 2 187 ? 10.158 -0.339 -48.597 1.00 0.00 188 TYR C O 1
ATOM 5414 N N . LEU C 2 188 ? 9.894 -2.521 -48.040 1.00 0.00 189 LEU C N 1
ATOM 5415 C CA . LEU C 2 188 ? 10.833 -3.088 -48.955 1.00 0.00 189 LEU C CA 1
ATOM 5416 C C . LEU C 2 188 ? 10.423 -2.734 -50.354 1.00 0.00 189 LEU C C 1
ATOM 5417 O O . LEU C 2 188 ? 11.259 -2.410 -51.195 1.00 0.00 189 LEU C O 1
ATOM 5422 N N . MET C 2 189 ? 9.121 -2.801 -50.671 1.00 0.00 190 MET C N 1
ATOM 5423 C CA . MET C 2 189 ? 8.757 -2.429 -52.006 1.00 0.00 190 MET C CA 1
ATOM 5424 C C . MET C 2 189 ? 9.044 -0.970 -52.191 1.00 0.00 190 MET C C 1
ATOM 5425 O O . MET C 2 189 ? 9.570 -0.556 -53.223 1.00 0.00 190 MET C O 1
ATOM 5430 N N . LYS C 2 190 ? 8.676 -0.149 -51.188 1.00 0.00 191 LYS C N 1
ATOM 5431 C CA . LYS C 2 190 ? 8.739 1.278 -51.328 1.00 0.00 191 LYS C CA 1
ATOM 5432 C C . LYS C 2 190 ? 10.151 1.746 -51.424 1.00 0.00 191 LYS C C 1
ATOM 5433 O O . LYS C 2 190 ? 10.492 2.546 -52.292 1.00 0.00 191 LYS C O 1
ATOM 5439 N N . ILE C 2 191 ? 11.027 1.268 -50.529 1.00 0.00 192 ILE C N 1
ATOM 5440 C CA . ILE C 2 191 ? 12.354 1.795 -50.552 1.00 0.00 192 ILE C CA 1
ATOM 5441 C C . ILE C 2 191 ? 12.957 1.411 -51.864 1.00 0.00 192 ILE C C 1
ATOM 5442 O O . ILE C 2 191 ? 13.730 2.163 -52.454 1.00 0.00 192 ILE C O 1
ATOM 5447 N N . LEU C 2 192 ? 12.604 0.217 -52.366 1.00 0.00 193 LEU C N 1
ATOM 5448 C CA . LEU C 2 192 ? 13.115 -0.233 -53.625 1.00 0.00 193 LEU C CA 1
ATOM 5449 C C . LEU C 2 192 ? 12.682 0.704 -54.714 1.00 0.00 193 LEU C C 1
ATOM 5450 O O . LEU C 2 192 ? 13.456 0.991 -55.626 1.00 0.00 193 LEU C O 1
ATOM 5455 N N . THR C 2 193 ? 11.432 1.207 -54.666 1.00 0.00 194 THR C N 1
ATOM 5456 C CA . THR C 2 193 ? 10.935 1.956 -55.786 1.00 0.00 194 THR C CA 1
ATOM 5457 C C . THR C 2 193 ? 11.799 3.157 -55.983 1.00 0.00 194 THR C C 1
ATOM 5458 O O . THR C 2 193 ? 12.065 3.559 -57.115 1.00 0.00 194 THR C O 1
ATOM 5462 N N . GLU C 2 194 ? 12.256 3.769 -54.878 1.00 0.00 195 GLU C N 1
ATOM 5463 C CA . GLU C 2 194 ? 12.864 5.065 -54.948 1.00 0.00 195 GLU C CA 1
ATOM 5464 C C . GLU C 2 194 ? 14.048 4.982 -55.856 1.00 0.00 195 GLU C C 1
ATOM 5465 O O . GLU C 2 194 ? 14.350 5.929 -56.580 1.00 0.00 195 GLU C O 1
ATOM 5471 N N . ARG C 2 195 ? 14.751 3.837 -55.847 1.00 0.00 196 ARG C N 1
ATOM 5472 C CA . ARG C 2 195 ? 15.933 3.703 -56.643 1.00 0.00 196 ARG C CA 1
ATOM 5473 C C . ARG C 2 195 ? 15.570 3.802 -58.091 1.00 0.00 196 ARG C C 1
ATOM 5474 O O . ARG C 2 195 ? 16.402 4.195 -58.907 1.00 0.00 196 ARG C O 1
ATOM 5482 N N . GLY C 2 196 ? 14.314 3.469 -58.458 1.00 0.00 197 GLY C N 1
ATOM 5483 C CA . GLY C 2 196 ? 13.959 3.530 -59.848 1.00 0.00 197 GLY C CA 1
ATOM 5484 C C . GLY C 2 196 ? 13.227 2.287 -60.245 1.00 0.00 197 GLY C C 1
ATOM 5485 O O . GLY C 2 196 ? 12.648 2.224 -61.328 1.00 0.00 197 GLY C O 1
ATOM 5486 N N . TYR C 2 197 ? 13.214 1.270 -59.368 1.00 0.00 198 TYR C N 1
ATOM 5487 C CA . TYR C 2 197 ? 12.414 0.099 -59.592 1.00 0.00 198 TYR C CA 1
ATOM 5488 C C . TYR C 2 197 ? 10.994 0.427 -59.278 1.00 0.00 198 TYR C C 1
ATOM 5489 O O . TYR C 2 197 ? 10.716 1.272 -58.431 1.00 0.00 198 TYR C O 1
ATOM 5498 N N . SER C 2 198 ? 10.045 -0.228 -59.973 1.00 0.00 199 SER C N 1
ATOM 5499 C CA . SER C 2 198 ? 8.697 -0.208 -59.483 1.00 0.00 199 SER C CA 1
ATOM 5500 C C . SER C 2 198 ? 8.347 -1.611 -59.095 1.00 0.00 199 SER C C 1
ATOM 5501 O O . SER C 2 198 ? 8.413 -2.521 -59.921 1.00 0.00 199 SER C O 1
ATOM 5504 N N . PHE C 2 199 ? 7.953 -1.824 -57.820 1.00 0.00 200 PHE C N 1
ATOM 5505 C CA . PHE C 2 199 ? 7.341 -3.073 -57.455 1.00 0.00 200 PHE C CA 1
ATOM 5506 C C . PHE C 2 199 ? 6.016 -2.753 -56.831 1.00 0.00 200 PHE C C 1
ATOM 5507 O O . PHE C 2 199 ? 5.853 -2.895 -55.621 1.00 0.00 200 PHE C O 1
ATOM 5515 N N . THR C 2 200 ? 5.032 -2.302 -57.631 1.00 0.00 201 THR C N 1
ATOM 5516 C CA . THR C 2 200 ? 3.718 -2.042 -57.109 1.00 0.00 201 THR C CA 1
ATOM 5517 C C . THR C 2 200 ? 2.920 -3.304 -56.888 1.00 0.00 201 THR C C 1
ATOM 5518 O O . THR C 2 200 ? 2.177 -3.401 -55.913 1.00 0.00 201 THR C O 1
ATOM 5522 N N . THR C 2 201 ? 3.018 -4.290 -57.806 1.00 0.00 202 THR C N 1
ATOM 5523 C CA . THR C 2 201 ? 1.955 -5.243 -58.007 1.00 0.00 202 THR C CA 1
ATOM 5524 C C . THR C 2 201 ? 2.008 -6.319 -56.973 1.00 0.00 202 THR C C 1
ATOM 5525 O O . THR C 2 201 ? 2.876 -6.338 -56.103 1.00 0.00 202 THR C O 1
ATOM 5529 N N . THR C 2 202 ? 1.026 -7.240 -57.036 1.00 0.00 203 THR C N 1
ATOM 5530 C CA . THR C 2 202 ? 0.988 -8.372 -56.157 1.00 0.00 203 THR C CA 1
ATOM 5531 C C . THR C 2 202 ? 2.100 -9.299 -56.482 1.00 0.00 203 THR C C 1
ATOM 5532 O O . THR C 2 202 ? 2.737 -9.845 -55.583 1.00 0.00 203 THR C O 1
ATOM 5536 N N . ALA C 2 203 ? 2.364 -9.510 -57.783 1.00 0.00 204 ALA C N 1
ATOM 5537 C CA . ALA C 2 203 ? 3.412 -10.419 -58.126 1.00 0.00 204 ALA C CA 1
ATOM 5538 C C . ALA C 2 203 ? 4.658 -9.845 -57.550 1.00 0.00 204 ALA C C 1
ATOM 5539 O O . ALA C 2 203 ? 5.482 -10.552 -56.971 1.00 0.00 204 ALA C O 1
ATOM 5541 N N . GLU C 2 204 ? 4.809 -8.521 -57.700 1.00 0.00 205 GLU C N 1
ATOM 5542 C CA . GLU C 2 204 ? 6.005 -7.834 -57.332 1.00 0.00 205 GLU C CA 1
ATOM 5543 C C . GLU C 2 204 ? 6.177 -7.924 -55.849 1.00 0.00 205 GLU C C 1
ATOM 5544 O O . GLU C 2 204 ? 7.297 -8.038 -55.355 1.00 0.00 205 GLU C O 1
ATOM 5550 N N . ARG C 2 205 ? 5.067 -7.890 -55.090 1.00 0.00 206 ARG C N 1
ATOM 5551 C CA . ARG C 2 205 ? 5.200 -7.979 -53.667 1.00 0.00 206 ARG C CA 1
ATOM 5552 C C . ARG C 2 205 ? 5.812 -9.306 -53.344 1.00 0.00 206 ARG C C 1
ATOM 5553 O O . ARG C 2 205 ? 6.657 -9.408 -52.456 1.00 0.00 206 ARG C O 1
ATOM 5561 N N . GLU C 2 206 ? 5.408 -10.366 -54.071 1.00 0.00 207 GLU C N 1
ATOM 5562 C CA . GLU C 2 206 ? 5.952 -11.670 -53.823 1.00 0.00 207 GLU C CA 1
ATOM 5563 C C . GLU C 2 206 ? 7.419 -11.610 -54.088 1.00 0.00 207 GLU C C 1
ATOM 5564 O O . GLU C 2 206 ? 8.222 -12.160 -53.336 1.00 0.00 207 GLU C O 1
ATOM 5570 N N . ILE C 2 207 ? 7.806 -10.912 -55.170 1.00 0.00 208 ILE C N 1
ATOM 5571 C CA . ILE C 2 207 ? 9.189 -10.820 -55.524 1.00 0.00 208 ILE C CA 1
ATOM 5572 C C . ILE C 2 207 ? 9.870 -10.184 -54.374 1.00 0.00 208 ILE C C 1
ATOM 5573 O O . ILE C 2 207 ? 10.920 -10.631 -53.916 1.00 0.00 208 ILE C O 1
ATOM 5578 N N . VAL C 2 208 ? 9.256 -9.096 -53.891 1.00 0.00 209 VAL C N 1
ATOM 5579 C CA . VAL C 2 208 ? 9.866 -8.261 -52.912 1.00 0.00 209 VAL C CA 1
ATOM 5580 C C . VAL C 2 208 ? 10.059 -9.083 -51.680 1.00 0.00 209 VAL C C 1
ATOM 5581 O O . VAL C 2 208 ? 11.065 -8.948 -50.986 1.00 0.00 209 VAL C O 1
ATOM 5585 N N . ARG C 2 209 ? 9.093 -9.971 -51.379 1.00 0.00 210 ARG C N 1
ATOM 5586 C CA . ARG C 2 209 ? 9.178 -10.745 -50.179 1.00 0.00 210 ARG C CA 1
ATOM 5587 C C . ARG C 2 209 ? 10.403 -11.590 -50.288 1.00 0.00 210 ARG C C 1
ATOM 5588 O O . ARG C 2 209 ? 11.130 -11.784 -49.315 1.00 0.00 210 ARG C O 1
ATOM 5596 N N . ASP C 2 210 ? 10.656 -12.115 -51.499 1.00 0.00 211 ASP C N 1
ATOM 5597 C CA . ASP C 2 210 ? 11.725 -13.042 -51.710 1.00 0.00 211 ASP C CA 1
ATOM 5598 C C . ASP C 2 210 ? 13.004 -12.363 -51.348 1.00 0.00 211 ASP C C 1
ATOM 5599 O O . ASP C 2 210 ? 13.855 -12.942 -50.673 1.00 0.00 211 ASP C O 1
ATOM 5604 N N . ILE C 2 211 ? 13.171 -11.106 -51.797 1.00 0.00 212 ILE C N 1
ATOM 5605 C CA . ILE C 2 211 ? 14.445 -10.465 -51.683 1.00 0.00 212 ILE C CA 1
ATOM 5606 C C . ILE C 2 211 ? 14.793 -10.312 -50.243 1.00 0.00 212 ILE C C 1
ATOM 5607 O O . ILE C 2 211 ? 15.905 -10.643 -49.849 1.00 0.00 212 ILE C O 1
ATOM 5612 N N . LYS C 2 212 ? 13.866 -9.813 -49.409 1.00 0.00 213 LYS C N 1
ATOM 5613 C CA . LYS C 2 212 ? 14.269 -9.436 -48.085 1.00 0.00 213 LYS C CA 1
ATOM 5614 C C . LYS C 2 212 ? 14.760 -10.648 -47.361 1.00 0.00 213 LYS C C 1
ATOM 5615 O O . LYS C 2 212 ? 15.761 -10.589 -46.648 1.00 0.00 213 LYS C O 1
ATOM 5621 N N . GLU C 2 213 ? 14.069 -11.790 -47.523 1.00 0.00 214 GLU C N 1
ATOM 5622 C CA . GLU C 2 213 ? 14.421 -12.906 -46.700 1.00 0.00 214 GLU C CA 1
ATOM 5623 C C . GLU C 2 213 ? 15.832 -13.325 -46.992 1.00 0.00 214 GLU C C 1
ATOM 5624 O O . GLU C 2 213 ? 16.634 -13.473 -46.072 1.00 0.00 214 GLU C O 1
ATOM 5630 N N . LYS C 2 214 ? 16.187 -13.531 -48.275 1.00 0.00 215 LYS C N 1
ATOM 5631 C CA . LYS C 2 214 ? 17.538 -13.925 -48.571 1.00 0.00 215 LYS C CA 1
ATOM 5632 C C . LYS C 2 214 ? 18.475 -12.783 -48.315 1.00 0.00 215 LYS C C 1
ATOM 5633 O O . LYS C 2 214 ? 19.491 -12.915 -47.635 1.00 0.00 215 LYS C O 1
ATOM 5639 N N . LEU C 2 215 ? 18.141 -11.632 -48.916 1.00 0.00 216 LEU C N 1
ATOM 5640 C CA . LEU C 2 215 ? 19.036 -10.535 -49.128 1.00 0.00 216 LEU C CA 1
ATOM 5641 C C . LEU C 2 215 ? 19.398 -9.843 -47.852 1.00 0.00 216 LEU C C 1
ATOM 5642 O O . LEU C 2 215 ? 20.564 -9.527 -47.618 1.00 0.00 216 LEU C O 1
ATOM 5647 N N . CYS C 2 216 ? 18.388 -9.547 -47.014 1.00 0.00 217 CYS C N 1
ATOM 5648 C CA . CYS C 2 216 ? 18.546 -8.521 -46.024 1.00 0.00 217 CYS C CA 1
ATOM 5649 C C . CYS C 2 216 ? 19.230 -9.062 -44.812 1.00 0.00 217 CYS C C 1
ATOM 5650 O O . CYS C 2 216 ? 19.163 -10.254 -44.520 1.00 0.00 217 CYS C O 1
ATOM 5653 N N . TYR C 2 217 ? 19.915 -8.164 -44.075 1.00 0.00 218 TYR C N 1
ATOM 5654 C CA . TYR C 2 217 ? 20.481 -8.487 -42.797 1.00 0.00 218 TYR C CA 1
ATOM 5655 C C . TYR C 2 217 ? 20.307 -7.282 -41.927 1.00 0.00 218 TYR C C 1
ATOM 5656 O O . TYR C 2 217 ? 19.831 -6.243 -42.382 1.00 0.00 218 TYR C O 1
ATOM 5665 N N . VAL C 2 218 ? 20.673 -7.400 -40.635 1.00 0.00 219 VAL C N 1
ATOM 5666 C CA . VAL C 2 218 ? 20.596 -6.266 -39.759 1.00 0.00 219 VAL C CA 1
ATOM 5667 C C . VAL C 2 218 ? 21.993 -5.928 -39.326 1.00 0.00 219 VAL C C 1
ATOM 5668 O O . VAL C 2 218 ? 22.881 -6.779 -39.330 1.00 0.00 219 VAL C O 1
ATOM 5672 N N . ALA C 2 219 ? 22.227 -4.633 -39.021 1.00 0.00 220 ALA C N 1
ATOM 5673 C CA . ALA C 2 219 ? 23.551 -4.098 -38.853 1.00 0.00 220 ALA C CA 1
ATOM 5674 C C . ALA C 2 219 ? 24.017 -4.245 -37.440 1.00 0.00 220 ALA C C 1
ATOM 5675 O O . ALA C 2 219 ? 23.222 -4.358 -36.508 1.00 0.00 220 ALA C O 1
ATOM 5677 N N . LEU C 2 220 ? 25.353 -4.225 -37.251 1.00 0.00 221 LEU C N 1
ATOM 5678 C CA . LEU C 2 220 ? 25.880 -3.993 -35.940 1.00 0.00 221 LEU C CA 1
ATOM 5679 C C . LEU C 2 220 ? 25.511 -2.595 -35.561 1.00 0.00 221 LEU C C 1
ATOM 5680 O O . LEU C 2 220 ? 24.965 -2.358 -34.485 1.00 0.00 221 LEU C O 1
ATOM 5685 N N . ASP C 2 221 ? 25.779 -1.626 -36.460 1.00 0.00 222 ASP C N 1
ATOM 5686 C CA . ASP C 2 221 ? 25.417 -0.270 -36.166 1.00 0.00 222 ASP C CA 1
ATOM 5687 C C . ASP C 2 221 ? 24.770 0.319 -37.374 1.00 0.00 222 ASP C C 1
ATOM 5688 O O . ASP C 2 221 ? 25.270 0.196 -38.491 1.00 0.00 222 ASP C O 1
ATOM 5693 N N . PHE C 2 222 ? 23.613 0.972 -37.160 1.00 0.00 223 PHE C N 1
ATOM 5694 C CA . PHE C 2 222 ? 22.931 1.669 -38.208 1.00 0.00 223 PHE C CA 1
ATOM 5695 C C . PHE C 2 222 ? 23.806 2.794 -38.653 1.00 0.00 223 PHE C C 1
ATOM 5696 O O . PHE C 2 222 ? 24.057 2.971 -39.844 1.00 0.00 223 PHE C O 1
ATOM 5704 N N . GLU C 2 223 ? 24.300 3.591 -37.687 1.00 0.00 224 GLU C N 1
ATOM 5705 C CA . GLU C 2 223 ? 25.048 4.757 -38.041 1.00 0.00 224 GLU C CA 1
ATOM 5706 C C . GLU C 2 223 ? 26.275 4.297 -38.745 1.00 0.00 224 GLU C C 1
ATOM 5707 O O . GLU C 2 223 ? 26.654 4.836 -39.783 1.00 0.00 224 GLU C O 1
ATOM 5713 N N . GLN C 2 224 ? 26.931 3.271 -38.179 1.00 0.00 225 GLN C N 1
ATOM 5714 C CA . GLN C 2 224 ? 28.172 2.827 -38.726 1.00 0.00 225 GLN C CA 1
ATOM 5715 C C . GLN C 2 224 ? 27.935 2.223 -40.070 1.00 0.00 225 GLN C C 1
ATOM 5716 O O . GLN C 2 224 ? 28.723 2.421 -40.993 1.00 0.00 225 GLN C O 1
ATOM 5722 N N . GLU C 2 225 ? 26.840 1.460 -40.224 1.00 0.00 226 GLU C N 1
ATOM 5723 C CA . GLU C 2 225 ? 26.623 0.817 -41.484 1.00 0.00 226 GLU C CA 1
ATOM 5724 C C . GLU C 2 225 ? 26.425 1.869 -42.525 1.00 0.00 226 GLU C C 1
ATOM 5725 O O . GLU C 2 225 ? 26.920 1.744 -43.643 1.00 0.00 226 GLU C O 1
ATOM 5731 N N . MET C 2 226 ? 25.697 2.948 -42.184 1.00 0.00 227 MET C N 1
ATOM 5732 C CA . MET C 2 226 ? 25.392 3.940 -43.172 1.00 0.00 227 MET C CA 1
ATOM 5733 C C . MET C 2 226 ? 26.680 4.534 -43.649 1.00 0.00 227 MET C C 1
ATOM 5734 O O . MET C 2 226 ? 26.853 4.783 -44.841 1.00 0.00 227 MET C O 1
ATOM 5739 N N . ALA C 2 227 ? 27.625 4.781 -42.724 1.00 0.00 228 ALA C N 1
ATOM 5740 C CA . ALA C 2 227 ? 28.844 5.440 -43.096 1.00 0.00 228 ALA C CA 1
ATOM 5741 C C . ALA C 2 227 ? 29.556 4.582 -44.092 1.00 0.00 228 ALA C C 1
ATOM 5742 O O . ALA C 2 227 ? 30.099 5.073 -45.080 1.00 0.00 228 ALA C O 1
ATOM 5744 N N . THR C 2 228 ? 29.568 3.262 -43.839 1.00 0.00 229 THR C N 1
ATOM 5745 C CA . THR C 2 228 ? 30.367 2.323 -44.572 1.00 0.00 229 THR C CA 1
ATOM 5746 C C . THR C 2 228 ? 29.868 2.207 -45.976 1.00 0.00 229 THR C C 1
ATOM 5747 O O . THR C 2 228 ? 30.627 1.850 -46.876 1.00 0.00 229 THR C O 1
ATOM 5751 N N . ALA C 2 229 ? 28.566 2.471 -46.193 1.00 0.00 230 ALA C N 1
ATOM 5752 C CA . ALA C 2 229 ? 27.879 2.053 -47.382 1.00 0.00 230 ALA C CA 1
ATOM 5753 C C . ALA C 2 229 ? 28.604 2.598 -48.569 1.00 0.00 230 ALA C C 1
ATOM 5754 O O . ALA C 2 229 ? 28.685 1.940 -49.606 1.00 0.00 230 ALA C O 1
ATOM 5756 N N . ALA C 2 230 ? 29.154 3.819 -48.453 1.00 0.00 231 ALA C N 1
ATOM 5757 C CA . ALA C 2 230 ? 29.738 4.460 -49.593 1.00 0.00 231 ALA C CA 1
ATOM 5758 C C . ALA C 2 230 ? 30.831 3.587 -50.124 1.00 0.00 231 ALA C C 1
ATOM 5759 O O . ALA C 2 230 ? 30.940 3.390 -51.333 1.00 0.00 231 ALA C O 1
ATOM 5761 N N . SER C 2 231 ? 31.669 3.026 -49.235 1.00 0.00 232 SER C N 1
ATOM 5762 C CA . SER C 2 231 ? 32.712 2.165 -49.709 1.00 0.00 232 SER C CA 1
ATOM 5763 C C . SER C 2 231 ? 32.073 0.966 -50.314 1.00 0.00 232 SER C C 1
ATOM 5764 O O . SER C 2 231 ? 32.589 0.425 -51.292 1.00 0.00 232 SER C O 1
ATOM 5767 N N . SER C 2 232 ? 30.952 0.516 -49.708 1.00 0.00 233 SER C N 1
ATOM 5768 C CA . SER C 2 232 ? 30.607 -0.877 -49.675 1.00 0.00 233 SER C CA 1
ATOM 5769 C C . SER C 2 232 ? 30.609 -1.442 -51.052 1.00 0.00 233 SER C C 1
ATOM 5770 O O . SER C 2 232 ? 29.708 -1.202 -51.855 1.00 0.00 233 SER C O 1
ATOM 5773 N N . SER C 2 233 ? 31.657 -2.238 -51.331 1.00 0.00 234 SER C N 1
ATOM 5774 C CA . SER C 2 233 ? 31.711 -3.059 -52.498 1.00 0.00 234 SER C CA 1
ATOM 5775 C C . SER C 2 233 ? 30.688 -4.121 -52.287 1.00 0.00 234 SER C C 1
ATOM 5776 O O . SER C 2 233 ? 30.054 -4.597 -53.227 1.00 0.00 234 SER C O 1
ATOM 5779 N N . SER C 2 234 ? 30.541 -4.523 -51.012 1.00 0.00 235 SER C N 1
ATOM 5780 C CA . SER C 2 234 ? 29.843 -5.705 -50.601 1.00 0.00 235 SER C CA 1
ATOM 5781 C C . SER C 2 234 ? 28.385 -5.626 -50.933 1.00 0.00 235 SER C C 1
ATOM 5782 O O . SER C 2 234 ? 27.820 -6.566 -51.489 1.00 0.00 235 SER C O 1
ATOM 5785 N N . LEU C 2 235 ? 27.726 -4.508 -50.579 1.00 0.00 236 LEU C N 1
ATOM 5786 C CA . LEU C 2 235 ? 26.301 -4.515 -50.388 1.00 0.00 236 LEU C CA 1
ATOM 5787 C C . LEU C 2 235 ? 25.621 -4.837 -51.680 1.00 0.00 236 LEU C C 1
ATOM 5788 O O . LEU C 2 235 ? 24.484 -5.306 -51.693 1.00 0.00 236 LEU C O 1
ATOM 5793 N N . GLU C 2 236 ? 26.318 -4.580 -52.798 1.00 0.00 237 GLU C N 1
ATOM 5794 C CA . GLU C 2 236 ? 25.841 -4.346 -54.131 1.00 0.00 237 GLU C CA 1
ATOM 5795 C C . GLU C 2 236 ? 25.071 -5.500 -54.704 1.00 0.00 237 GLU C C 1
ATOM 5796 O O . GLU C 2 236 ? 24.555 -5.347 -55.808 1.00 0.00 237 GLU C O 1
ATOM 5802 N N . LYS C 2 237 ? 25.053 -6.679 -54.039 1.00 0.00 238 LYS C N 1
ATOM 5803 C CA . LYS C 2 237 ? 24.554 -7.953 -54.522 1.00 0.00 238 LYS C CA 1
ATOM 5804 C C . LYS C 2 237 ? 23.415 -7.828 -55.495 1.00 0.00 238 LYS C C 1
ATOM 5805 O O . LYS C 2 237 ? 22.607 -6.904 -55.467 1.00 0.00 238 LYS C O 1
ATOM 5811 N N . SER C 2 238 ? 23.324 -8.804 -56.419 1.00 0.00 239 SER C N 1
ATOM 5812 C CA . SER C 2 238 ? 22.352 -8.709 -57.466 1.00 0.00 239 SER C CA 1
ATOM 5813 C C . SER C 2 238 ? 21.287 -9.732 -57.235 1.00 0.00 239 SER C C 1
ATOM 5814 O O . SER C 2 238 ? 21.531 -10.791 -56.660 1.00 0.00 239 SER C O 1
ATOM 5817 N N . TYR C 2 239 ? 20.055 -9.406 -57.673 1.00 0.00 240 TYR C N 1
ATOM 5818 C CA . TYR C 2 239 ? 18.927 -10.284 -57.555 1.00 0.00 240 TYR C CA 1
ATOM 5819 C C . TYR C 2 239 ? 18.323 -10.355 -58.925 1.00 0.00 240 TYR C C 1
ATOM 5820 O O . TYR C 2 239 ? 18.096 -9.325 -59.558 1.00 0.00 240 TYR C O 1
ATOM 5829 N N . GLU C 2 240 ? 18.057 -11.575 -59.435 1.00 0.00 241 GLU C N 1
ATOM 5830 C CA . GLU C 2 240 ? 17.553 -11.660 -60.775 1.00 0.00 241 GLU C CA 1
ATOM 5831 C C . GLU C 2 240 ? 16.071 -11.767 -60.692 1.00 0.00 241 GLU C C 1
ATOM 5832 O O . GLU C 2 240 ? 15.532 -12.610 -59.976 1.00 0.00 241 GLU C O 1
ATOM 5838 N N . LEU C 2 241 ? 15.372 -10.896 -61.437 1.00 0.00 242 LEU C N 1
ATOM 5839 C CA . LEU C 2 241 ? 13.944 -10.935 -61.457 1.00 0.00 242 LEU C CA 1
ATOM 5840 C C . LEU C 2 241 ? 13.563 -12.113 -62.285 1.00 0.00 242 LEU C C 1
ATOM 5841 O O . LEU C 2 241 ? 14.333 -12.581 -63.120 1.00 0.00 242 LEU C O 1
ATOM 5846 N N . PRO C 2 242 ? 12.396 -12.625 -62.037 1.00 0.00 243 PRO C N 1
ATOM 5847 C CA . PRO C 2 242 ? 11.917 -13.795 -62.702 1.00 0.00 243 PRO C CA 1
ATOM 5848 C C . PRO C 2 242 ? 11.803 -13.527 -64.162 1.00 0.00 243 PRO C C 1
ATOM 5849 O O . PRO C 2 242 ? 11.862 -14.478 -64.938 1.00 0.00 243 PRO C O 1
ATOM 5853 N N . ASP C 2 243 ? 11.616 -12.259 -64.575 1.00 0.00 244 ASP C N 1
ATOM 5854 C CA . ASP C 2 243 ? 11.645 -12.035 -65.986 1.00 0.00 244 ASP C CA 1
ATOM 5855 C C . ASP C 2 243 ? 13.048 -12.244 -66.456 1.00 0.00 244 ASP C C 1
ATOM 5856 O O . ASP C 2 243 ? 13.265 -12.777 -67.542 1.00 0.00 244 ASP C O 1
ATOM 5861 N N . GLY C 2 244 ? 14.047 -11.885 -65.625 1.00 0.00 245 GLY C N 1
ATOM 5862 C CA . GLY C 2 244 ? 15.406 -11.969 -66.078 1.00 0.00 245 GLY C CA 1
ATOM 5863 C C . GLY C 2 244 ? 16.092 -10.645 -65.924 1.00 0.00 245 GLY C C 1
ATOM 5864 O O . GLY C 2 244 ? 17.284 -10.532 -66.201 1.00 0.00 245 GLY C O 1
ATOM 5865 N N . GLN C 2 245 ? 15.378 -9.607 -65.454 1.00 0.00 246 GLN C N 1
ATOM 5866 C CA . GLN C 2 245 ? 16.079 -8.394 -65.145 1.00 0.00 246 GLN C CA 1
ATOM 5867 C C . GLN C 2 245 ? 17.001 -8.692 -64.006 1.00 0.00 246 GLN C C 1
ATOM 5868 O O . GLN C 2 245 ? 16.844 -9.694 -63.310 1.00 0.00 246 GLN C O 1
ATOM 5874 N N . VAL C 2 246 ? 18.010 -7.821 -63.808 1.00 0.00 247 VAL C N 1
ATOM 5875 C CA . VAL C 2 246 ? 18.848 -7.888 -62.647 1.00 0.00 247 VAL C CA 1
ATOM 5876 C C . VAL C 2 246 ? 18.756 -6.552 -61.990 1.00 0.00 247 VAL C C 1
ATOM 5877 O O . VAL C 2 246 ? 18.597 -5.532 -62.657 1.00 0.00 247 VAL C O 1
ATOM 5881 N N . ILE C 2 247 ? 18.844 -6.524 -60.648 1.00 0.00 248 ILE C N 1
ATOM 5882 C CA . ILE C 2 247 ? 18.842 -5.265 -59.970 1.00 0.00 248 ILE C CA 1
ATOM 5883 C C . ILE C 2 247 ? 19.966 -5.293 -58.990 1.00 0.00 248 ILE C C 1
ATOM 5884 O O . ILE C 2 247 ? 20.471 -6.358 -58.637 1.00 0.00 248 ILE C O 1
ATOM 5889 N N . THR C 2 248 ? 20.408 -4.104 -58.543 1.00 0.00 249 THR C N 1
ATOM 5890 C CA . THR C 2 248 ? 21.426 -4.054 -57.537 1.00 0.00 249 THR C CA 1
ATOM 5891 C C . THR C 2 248 ? 20.731 -3.691 -56.273 1.00 0.00 249 THR C C 1
ATOM 5892 O O . THR C 2 248 ? 19.715 -2.998 -56.294 1.00 0.00 249 THR C O 1
ATOM 5896 N N . ILE C 2 249 ? 21.235 -4.205 -55.138 1.00 0.00 250 ILE C N 1
ATOM 5897 C CA . ILE C 2 249 ? 20.531 -4.045 -53.903 1.00 0.00 250 ILE C CA 1
ATOM 5898 C C . ILE C 2 249 ? 21.546 -3.784 -52.834 1.00 0.00 250 ILE C C 1
ATOM 5899 O O . ILE C 2 249 ? 22.729 -4.050 -53.032 1.00 0.00 250 ILE C O 1
ATOM 5904 N N . GLY C 2 250 ? 21.117 -3.312 -51.641 1.00 0.00 251 GLY C N 1
ATOM 5905 C CA . GLY C 2 250 ? 22.043 -3.512 -50.564 1.00 0.00 251 GLY C CA 1
ATOM 5906 C C . GLY C 2 250 ? 22.193 -2.375 -49.598 1.00 0.00 251 GLY C C 1
ATOM 5907 O O . GLY C 2 250 ? 22.512 -2.633 -48.439 1.00 0.00 251 GLY C O 1
ATOM 5908 N N . ASN C 2 251 ? 21.989 -1.102 -49.964 1.00 0.00 252 ASN C N 1
ATOM 5909 C CA . ASN C 2 251 ? 21.869 -0.221 -48.835 1.00 0.00 252 ASN C CA 1
ATOM 5910 C C . ASN C 2 251 ? 20.578 -0.610 -48.198 1.00 0.00 252 ASN C C 1
ATOM 5911 O O . ASN C 2 251 ? 20.379 -0.491 -46.990 1.00 0.00 252 ASN C O 1
ATOM 5916 N N . GLU C 2 252 ? 19.680 -1.138 -49.051 1.00 0.00 253 GLU C N 1
ATOM 5917 C CA . GLU C 2 252 ? 18.364 -1.573 -48.702 1.00 0.00 253 GLU C CA 1
ATOM 5918 C C . GLU C 2 252 ? 18.501 -2.618 -47.648 1.00 0.00 253 GLU C C 1
ATOM 5919 O O . GLU C 2 252 ? 17.656 -2.710 -46.759 1.00 0.00 253 GLU C O 1
ATOM 5925 N N . ARG C 2 253 ? 19.560 -3.450 -47.749 1.00 0.00 254 ARG C N 1
ATOM 5926 C CA . ARG C 2 253 ? 19.630 -4.685 -47.022 1.00 0.00 254 ARG C CA 1
ATOM 5927 C C . ARG C 2 253 ? 19.446 -4.407 -45.571 1.00 0.00 254 ARG C C 1
ATOM 5928 O O . ARG C 2 253 ? 18.520 -4.922 -44.949 1.00 0.00 254 ARG C O 1
ATOM 5936 N N . PHE C 2 254 ? 20.324 -3.573 -44.992 1.00 0.00 255 PHE C N 1
ATOM 5937 C CA . PHE C 2 254 ? 20.228 -3.372 -43.581 1.00 0.00 255 PHE C CA 1
ATOM 5938 C C . PHE C 2 254 ? 19.019 -2.551 -43.265 1.00 0.00 255 PHE C C 1
ATOM 5939 O O . PHE C 2 254 ? 18.363 -2.769 -42.248 1.00 0.00 255 PHE C O 1
ATOM 5947 N N . ARG C 2 255 ? 18.713 -1.556 -44.119 1.00 0.00 256 ARG C N 1
ATOM 5948 C CA . ARG C 2 255 ? 17.783 -0.530 -43.746 1.00 0.00 256 ARG C CA 1
ATOM 5949 C C . ARG C 2 255 ? 16.415 -1.093 -43.506 1.00 0.00 256 ARG C C 1
ATOM 5950 O O . ARG C 2 255 ? 15.753 -0.710 -42.544 1.00 0.00 256 ARG C O 1
ATOM 5958 N N . CYS C 2 256 ? 15.939 -2.017 -44.361 1.00 0.00 257 CYS C N 1
ATOM 5959 C CA . CYS C 2 256 ? 14.591 -2.489 -44.181 1.00 0.00 257 CYS C CA 1
ATOM 5960 C C . CYS C 2 256 ? 14.452 -3.111 -42.820 1.00 0.00 257 CYS C C 1
ATOM 5961 O O . CYS C 2 256 ? 13.531 -2.756 -42.086 1.00 0.00 257 CYS C O 1
ATOM 5964 N N . PRO C 2 257 ? 15.330 -3.999 -42.421 1.00 0.00 258 PRO C N 1
ATOM 5965 C CA . PRO C 2 257 ? 15.231 -4.637 -41.140 1.00 0.00 258 PRO C CA 1
ATOM 5966 C C . PRO C 2 257 ? 15.393 -3.607 -40.074 1.00 0.00 258 PRO C C 1
ATOM 5967 O O . PRO C 2 257 ? 15.093 -3.891 -38.915 1.00 0.00 258 PRO C O 1
ATOM 5971 N N . GLU C 2 258 ? 15.884 -2.411 -40.442 1.00 0.00 259 GLU C N 1
ATOM 5972 C CA . GLU C 2 258 ? 16.192 -1.400 -39.477 1.00 0.00 259 GLU C CA 1
ATOM 5973 C C . GLU C 2 258 ? 14.925 -1.042 -38.788 1.00 0.00 259 GLU C C 1
ATOM 5974 O O . GLU C 2 258 ? 14.938 -0.562 -37.657 1.00 0.00 259 GLU C O 1
ATOM 5980 N N . ALA C 2 259 ? 13.791 -1.246 -39.480 1.00 0.00 260 ALA C N 1
ATOM 5981 C CA . ALA C 2 259 ? 12.541 -0.678 -39.079 1.00 0.00 260 ALA C CA 1
ATOM 5982 C C . ALA C 2 259 ? 12.250 -1.112 -37.681 1.00 0.00 260 ALA C C 1
ATOM 5983 O O . ALA C 2 259 ? 11.791 -0.317 -36.863 1.00 0.00 260 ALA C O 1
ATOM 5985 N N . LEU C 2 260 ? 12.513 -2.388 -37.365 1.00 0.00 261 LEU C N 1
ATOM 5986 C CA . LEU C 2 260 ? 12.077 -2.924 -36.112 1.00 0.00 261 LEU C CA 1
ATOM 5987 C C . LEU C 2 260 ? 12.744 -2.130 -35.036 1.00 0.00 261 LEU C C 1
ATOM 5988 O O . LEU C 2 260 ? 12.117 -1.750 -34.047 1.00 0.00 261 LEU C O 1
ATOM 5993 N N . PHE C 2 261 ? 14.049 -1.857 -35.207 1.00 0.00 262 PHE C N 1
ATOM 5994 C CA . PHE C 2 261 ? 14.774 -1.136 -34.206 1.00 0.00 262 PHE C CA 1
ATOM 5995 C C . PHE C 2 261 ? 14.255 0.266 -34.106 1.00 0.00 262 PHE C C 1
ATOM 5996 O O . PHE C 2 261 ? 14.002 0.749 -33.004 1.00 0.00 262 PHE C O 1
ATOM 6004 N N . GLN C 2 262 ? 14.069 0.972 -35.242 1.00 0.00 263 GLN C N 1
ATOM 6005 C CA . GLN C 2 262 ? 13.550 2.305 -35.108 1.00 0.00 263 GLN C CA 1
ATOM 6006 C C . GLN C 2 262 ? 12.395 2.477 -36.044 1.00 0.00 263 GLN C C 1
ATOM 6007 O O . GLN C 2 262 ? 12.554 2.661 -37.249 1.00 0.00 263 GLN C O 1
ATOM 6013 N N . PRO C 2 263 ? 11.226 2.436 -35.473 1.00 0.00 264 PRO C N 1
ATOM 6014 C CA . PRO C 2 263 ? 10.006 2.350 -36.224 1.00 0.00 264 PRO C CA 1
ATOM 6015 C C . PRO C 2 263 ? 9.735 3.587 -37.022 1.00 0.00 264 PRO C C 1
ATOM 6016 O O . PRO C 2 263 ? 8.839 3.562 -37.864 1.00 0.00 264 PRO C O 1
ATOM 6020 N N . SER C 2 264 ? 10.465 4.684 -36.756 1.00 0.00 265 SER C N 1
ATOM 6021 C CA . SER C 2 264 ? 10.159 5.945 -37.366 1.00 0.00 265 SER C CA 1
ATOM 6022 C C . SER C 2 264 ? 10.395 5.830 -38.837 1.00 0.00 265 SER C C 1
ATOM 6023 O O . SER C 2 264 ? 9.915 6.654 -39.614 1.00 0.00 265 SER C O 1
ATOM 6026 N N . PHE C 2 265 ? 11.142 4.797 -39.267 1.00 0.00 266 PHE C N 1
ATOM 6027 C CA . PHE C 2 265 ? 11.333 4.623 -40.676 1.00 0.00 266 PHE C CA 1
ATOM 6028 C C . PHE C 2 265 ? 9.968 4.459 -41.263 1.00 0.00 266 PHE C C 1
ATOM 6029 O O . PHE C 2 265 ? 9.599 5.131 -42.224 1.00 0.00 266 PHE C O 1
ATOM 6037 N N . LEU C 2 266 ? 9.178 3.559 -40.654 1.00 0.00 267 LEU C N 1
ATOM 6038 C CA . LEU C 2 266 ? 7.823 3.300 -41.032 1.00 0.00 267 LEU C CA 1
ATOM 6039 C C . LEU C 2 266 ? 7.000 4.498 -40.692 1.00 0.00 267 LEU C C 1
ATOM 6040 O O . LEU C 2 266 ? 5.916 4.694 -41.240 1.00 0.00 267 LEU C O 1
ATOM 6045 N N . GLY C 2 267 ? 7.489 5.322 -39.745 1.00 0.00 268 GLY C N 1
ATOM 6046 C CA . GLY C 2 267 ? 6.734 6.461 -39.322 1.00 0.00 268 GLY C CA 1
ATOM 6047 C C . GLY C 2 267 ? 6.050 6.057 -38.070 1.00 0.00 268 GLY C C 1
ATOM 6048 O O . GLY C 2 267 ? 5.178 6.759 -37.558 1.00 0.00 268 GLY C O 1
ATOM 6049 N N . MET C 2 268 ? 6.443 4.883 -37.549 1.00 0.00 269 MET C N 1
ATOM 6050 C CA . MET C 2 268 ? 5.799 4.376 -36.383 1.00 0.00 269 MET C CA 1
ATOM 6051 C C . MET C 2 268 ? 6.340 5.088 -35.194 1.00 0.00 269 MET C C 1
ATOM 6052 O O . MET C 2 268 ? 7.548 5.246 -35.021 1.00 0.00 269 MET C O 1
ATOM 60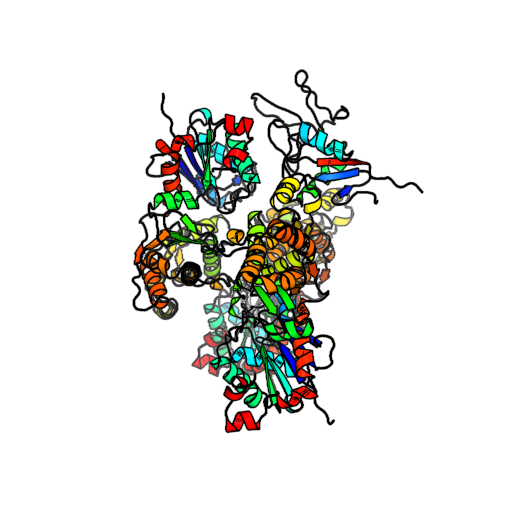57 N N . GLU C 2 269 ? 5.403 5.547 -34.348 1.00 0.00 270 GLU C N 1
ATOM 6058 C CA . GLU C 2 269 ? 5.671 6.265 -33.144 1.00 0.00 270 GLU C CA 1
ATOM 6059 C C . GLU C 2 269 ? 6.371 5.336 -32.212 1.00 0.00 270 GLU C C 1
ATOM 6060 O O . GLU C 2 269 ? 7.240 5.742 -31.441 1.00 0.00 270 GLU C O 1
ATOM 6066 N N . SER C 2 270 ? 5.981 4.052 -32.249 1.00 0.00 271 SER C N 1
ATOM 6067 C CA . SER C 2 270 ? 6.314 3.161 -31.183 1.00 0.00 271 SER C CA 1
ATOM 6068 C C . SER C 2 270 ? 7.790 2.987 -31.128 1.00 0.00 271 SER C C 1
ATOM 6069 O O . SER C 2 270 ? 8.530 3.372 -32.032 1.00 0.00 271 SER C O 1
ATOM 6072 N N . CYS C 2 271 ? 8.241 2.425 -29.997 1.00 0.00 272 CYS C N 1
ATOM 6073 C CA . CYS C 2 271 ? 9.625 2.336 -29.675 1.00 0.00 272 CYS C CA 1
ATOM 6074 C C . CYS C 2 271 ? 10.167 1.052 -30.209 1.00 0.00 272 CYS C C 1
ATOM 6075 O O . CYS C 2 271 ? 9.442 0.242 -30.784 1.00 0.00 272 CYS C O 1
ATOM 6078 N N . GLY C 2 272 ? 11.490 0.854 -30.056 1.00 0.00 273 GLY C N 1
ATOM 6079 C CA . GLY C 2 272 ? 12.140 -0.249 -30.694 1.00 0.00 273 GLY C CA 1
ATOM 6080 C C . GLY C 2 272 ? 11.842 -1.488 -29.921 1.00 0.00 273 GLY C C 1
ATOM 6081 O O . GLY C 2 272 ? 11.260 -1.448 -28.838 1.00 0.00 273 GLY C O 1
ATOM 6082 N N . ILE C 2 273 ? 12.256 -2.636 -30.483 1.00 0.00 274 ILE C N 1
ATOM 6083 C CA . ILE C 2 273 ? 12.054 -3.896 -29.842 1.00 0.00 274 ILE C CA 1
ATOM 6084 C C . ILE C 2 273 ? 12.813 -3.828 -28.562 1.00 0.00 274 ILE C C 1
ATOM 6085 O O . ILE C 2 273 ? 12.338 -4.260 -27.513 1.00 0.00 274 ILE C O 1
ATOM 6090 N N . HIS C 2 274 ? 14.032 -3.263 -28.635 1.00 0.00 275 HIS C N 1
ATOM 6091 C CA . HIS C 2 274 ? 14.910 -3.211 -27.508 1.00 0.00 275 HIS C CA 1
ATOM 6092 C C . HIS C 2 274 ? 14.253 -2.427 -26.419 1.00 0.00 275 HIS C C 1
ATOM 6093 O O . HIS C 2 274 ? 14.202 -2.855 -25.270 1.00 0.00 275 HIS C O 1
ATOM 6100 N N . GLU C 2 275 ? 13.733 -1.236 -26.738 1.00 0.00 276 GLU C N 1
ATOM 6101 C CA . GLU C 2 275 ? 13.191 -0.421 -25.693 1.00 0.00 276 GLU C CA 1
ATOM 6102 C C . GLU C 2 275 ? 11.927 -1.058 -25.191 1.00 0.00 276 GLU C C 1
ATOM 6103 O O . GLU C 2 275 ? 11.562 -0.928 -24.022 1.00 0.00 276 GLU C O 1
ATOM 6109 N N . THR C 2 276 ? 11.220 -1.769 -26.085 1.00 0.00 277 THR C N 1
ATOM 6110 C CA . THR C 2 276 ? 10.008 -2.447 -25.742 1.00 0.00 277 THR C CA 1
ATOM 6111 C C . THR C 2 276 ? 10.295 -3.524 -24.728 1.00 0.00 277 THR C C 1
ATOM 6112 O O . THR C 2 276 ? 9.503 -3.752 -23.813 1.00 0.00 277 THR C O 1
ATOM 6116 N N . THR C 2 277 ? 11.436 -4.230 -24.854 1.00 0.00 278 THR C N 1
ATOM 6117 C CA . THR C 2 277 ? 11.749 -5.207 -23.848 1.00 0.00 278 THR C CA 1
ATOM 6118 C C . THR C 2 277 ? 11.972 -4.489 -22.553 1.00 0.00 278 THR C C 1
ATOM 6119 O O . THR C 2 277 ? 11.530 -4.943 -21.499 1.00 0.00 278 THR C O 1
ATOM 6123 N N . PHE C 2 278 ? 12.668 -3.336 -22.600 1.00 0.00 279 PHE C N 1
ATOM 6124 C CA . PHE C 2 278 ? 13.011 -2.625 -21.401 1.00 0.00 279 PHE C CA 1
ATOM 6125 C C . PHE C 2 278 ? 11.750 -2.188 -20.730 1.00 0.00 279 PHE C C 1
ATOM 6126 O O . PHE C 2 278 ? 11.618 -2.293 -19.511 1.00 0.00 279 PHE C O 1
ATOM 6134 N N . ASN C 2 279 ? 10.781 -1.676 -21.511 1.00 0.00 280 ASN C N 1
ATOM 6135 C CA . ASN C 2 279 ? 9.587 -1.158 -20.911 1.00 0.00 280 ASN C CA 1
ATOM 6136 C C . ASN C 2 279 ? 8.936 -2.284 -20.184 1.00 0.00 280 ASN C C 1
ATOM 6137 O O . ASN C 2 279 ? 8.475 -2.138 -19.053 1.00 0.00 280 ASN C O 1
ATOM 6142 N N . SER C 2 280 ? 8.895 -3.454 -20.834 1.00 0.00 281 SER C N 1
ATOM 6143 C CA . SER C 2 280 ? 8.246 -4.590 -20.268 1.00 0.00 281 SER C CA 1
ATOM 6144 C C . SER C 2 280 ? 8.974 -4.963 -19.018 1.00 0.00 281 SER C C 1
ATOM 6145 O O . SER C 2 280 ? 8.372 -5.406 -18.040 1.00 0.00 281 SER C O 1
ATOM 6148 N N . ILE C 2 281 ? 10.307 -4.796 -19.028 1.00 0.00 282 ILE C N 1
ATOM 6149 C CA . ILE C 2 281 ? 11.120 -5.289 -17.958 1.00 0.00 282 ILE C CA 1
ATOM 6150 C C . ILE C 2 281 ? 10.732 -4.575 -16.696 1.00 0.00 282 ILE C C 1
ATOM 6151 O O . ILE C 2 281 ? 10.589 -5.194 -15.642 1.00 0.00 282 ILE C O 1
ATOM 6156 N N . MET C 2 282 ? 10.539 -3.244 -16.783 1.00 0.00 283 MET C N 1
ATOM 6157 C CA . MET C 2 282 ? 10.242 -2.417 -15.652 1.00 0.00 283 MET C CA 1
ATOM 6158 C C . MET C 2 282 ? 8.889 -2.780 -15.151 1.00 0.00 283 MET C C 1
ATOM 6159 O O . MET C 2 282 ? 8.612 -2.717 -13.954 1.00 0.00 283 MET C O 1
ATOM 6164 N N . LYS C 2 283 ? 8.001 -3.165 -16.078 1.00 0.00 284 LYS C N 1
ATOM 6165 C CA . LYS C 2 283 ? 6.629 -3.384 -15.751 1.00 0.00 284 LYS C CA 1
ATOM 6166 C C . LYS C 2 283 ? 6.585 -4.445 -14.696 1.00 0.00 284 LYS C C 1
ATOM 6167 O O . LYS C 2 283 ? 5.723 -4.423 -13.819 1.00 0.00 284 LYS C O 1
ATOM 6173 N N . CYS C 2 284 ? 7.525 -5.405 -14.759 1.00 0.00 285 CYS C N 1
ATOM 6174 C CA . CYS C 2 284 ? 7.577 -6.494 -13.825 1.00 0.00 285 CYS C CA 1
ATOM 6175 C C . CYS C 2 284 ? 8.192 -6.045 -12.533 1.00 0.00 285 CYS C C 1
ATOM 6176 O O . CYS C 2 284 ? 8.674 -4.920 -12.406 1.00 0.00 285 CYS C O 1
ATOM 6179 N N . ASP C 2 285 ? 8.173 -6.955 -11.533 1.00 0.00 286 ASP C N 1
ATOM 6180 C CA . ASP C 2 285 ? 8.779 -6.720 -10.256 1.00 0.00 286 ASP C CA 1
ATOM 6181 C C . ASP C 2 285 ? 10.240 -6.573 -10.501 1.00 0.00 286 ASP C C 1
ATOM 6182 O O . ASP C 2 285 ? 10.791 -7.120 -11.455 1.00 0.00 286 ASP C O 1
ATOM 6187 N N . VAL C 2 286 ? 10.897 -5.809 -9.620 1.00 0.00 287 VAL C N 1
ATOM 6188 C CA . VAL C 2 286 ? 12.306 -5.611 -9.676 1.00 0.00 287 VAL C CA 1
ATOM 6189 C C . VAL C 2 286 ? 12.959 -6.951 -9.474 1.00 0.00 287 VAL C C 1
ATOM 6190 O O . VAL C 2 286 ? 13.923 -7.304 -10.153 1.00 0.00 287 VAL C O 1
ATOM 6194 N N . ASP C 2 287 ? 12.425 -7.746 -8.529 1.00 0.00 288 ASP C N 1
ATOM 6195 C CA . ASP C 2 287 ? 13.057 -8.970 -8.125 1.00 0.00 288 ASP C CA 1
ATOM 6196 C C . ASP C 2 287 ? 13.150 -9.885 -9.303 1.00 0.00 288 ASP C C 1
ATOM 6197 O O . ASP C 2 287 ? 14.166 -10.546 -9.507 1.00 0.00 288 ASP C O 1
ATOM 6202 N N . ILE C 2 288 ? 12.075 -9.951 -10.106 1.00 0.00 289 ILE C N 1
ATOM 6203 C CA . ILE C 2 288 ? 11.974 -10.903 -11.172 1.00 0.00 289 ILE C CA 1
ATOM 6204 C C . ILE C 2 288 ? 13.007 -10.632 -12.229 1.00 0.00 289 ILE C C 1
ATOM 6205 O O . ILE C 2 288 ? 13.379 -11.534 -12.979 1.00 0.00 289 ILE C O 1
ATOM 6210 N N . ARG C 2 289 ? 13.462 -9.370 -12.349 1.00 0.00 290 ARG C N 1
ATOM 6211 C CA . ARG C 2 289 ? 14.137 -8.853 -13.509 1.00 0.00 290 ARG C CA 1
ATOM 6212 C C . ARG C 2 289 ? 15.350 -9.650 -13.887 1.00 0.00 290 ARG C C 1
ATOM 6213 O O . ARG C 2 289 ? 15.561 -9.857 -15.081 1.00 0.00 290 ARG C O 1
ATOM 6221 N N . LYS C 2 290 ? 16.190 -10.088 -12.922 1.00 0.00 291 LYS C N 1
ATOM 6222 C CA . LYS C 2 290 ? 17.438 -10.703 -13.302 1.00 0.00 291 LYS C CA 1
ATOM 6223 C C . LYS C 2 290 ? 17.108 -11.896 -14.130 1.00 0.00 291 LYS C C 1
ATOM 6224 O O . LYS C 2 290 ? 17.776 -12.189 -15.121 1.00 0.00 291 LYS C O 1
ATOM 6230 N N . ASP C 2 291 ? 16.032 -12.597 -13.743 1.00 0.00 292 ASP C N 1
ATOM 6231 C CA . ASP C 2 291 ? 15.619 -13.768 -14.448 1.00 0.00 292 ASP C CA 1
ATOM 6232 C C . ASP C 2 291 ? 15.305 -13.378 -15.859 1.00 0.00 292 ASP C C 1
ATOM 6233 O O . ASP C 2 291 ? 15.723 -14.050 -16.801 1.00 0.00 292 ASP C O 1
ATOM 6238 N N . LEU C 2 292 ? 14.556 -12.273 -16.049 1.00 0.00 293 LEU C N 1
ATOM 6239 C CA . LEU C 2 292 ? 14.126 -11.927 -17.374 1.00 0.00 293 LEU C CA 1
ATOM 6240 C C . LEU C 2 292 ? 15.328 -11.629 -18.202 1.00 0.00 293 LEU C C 1
ATOM 6241 O O . LEU C 2 292 ? 15.453 -12.109 -19.328 1.00 0.00 293 LEU C O 1
ATOM 6246 N N . TYR C 2 293 ? 16.251 -10.819 -17.656 1.00 0.00 294 TYR C N 1
ATOM 6247 C CA . TYR C 2 293 ? 17.338 -10.351 -18.458 1.00 0.00 294 TYR C CA 1
ATOM 6248 C C . TYR C 2 293 ? 18.105 -11.554 -18.878 1.00 0.00 294 TYR C C 1
ATOM 6249 O O . TYR C 2 293 ? 18.503 -11.681 -20.035 1.00 0.00 294 TYR C O 1
ATOM 6258 N N . ALA C 2 294 ? 18.319 -12.482 -17.930 1.00 0.00 295 ALA C N 1
ATOM 6259 C CA . ALA C 2 294 ? 19.048 -13.670 -18.239 1.00 0.00 295 ALA C CA 1
ATOM 6260 C C . ALA C 2 294 ? 18.294 -14.444 -19.269 1.00 0.00 295 ALA C C 1
ATOM 6261 O O . ALA C 2 294 ? 18.874 -14.936 -20.229 1.00 0.00 295 ALA C O 1
ATOM 6263 N N . ASN C 2 295 ? 16.972 -14.607 -19.136 1.00 0.00 296 ASN C N 1
ATOM 6264 C CA . ASN C 2 295 ? 16.431 -15.473 -20.138 1.00 0.00 296 ASN C CA 1
ATOM 6265 C C . ASN C 2 295 ? 15.674 -14.649 -21.116 1.00 0.00 296 ASN C C 1
ATOM 6266 O O . ASN C 2 295 ? 14.520 -14.300 -20.883 1.00 0.00 296 ASN C O 1
ATOM 6271 N N . THR C 2 296 ? 16.311 -14.333 -22.258 1.00 0.00 297 THR C N 1
ATOM 6272 C CA . THR C 2 296 ? 15.625 -13.619 -23.290 1.00 0.00 297 THR C CA 1
ATOM 6273 C C . THR C 2 296 ? 15.661 -14.503 -24.490 1.00 0.00 297 THR C C 1
ATOM 6274 O O . THR C 2 296 ? 16.708 -15.042 -24.838 1.00 0.00 297 THR C O 1
ATOM 6278 N N . VAL C 2 297 ? 14.508 -14.704 -25.145 1.00 0.00 298 VAL C N 1
ATOM 6279 C CA . VAL C 2 297 ? 14.462 -15.562 -26.290 1.00 0.00 298 VAL C CA 1
ATOM 6280 C C . VAL C 2 297 ? 13.703 -14.771 -27.295 1.00 0.00 298 VAL C C 1
ATOM 6281 O O . VAL C 2 297 ? 12.920 -13.920 -26.904 1.00 0.00 298 VAL C O 1
ATOM 6285 N N . LEU C 2 298 ? 13.906 -14.985 -28.603 1.00 0.00 299 LEU C N 1
ATOM 6286 C CA . LEU C 2 298 ? 13.130 -14.272 -29.583 1.00 0.00 299 LEU C CA 1
ATOM 6287 C C . LEU C 2 298 ? 12.439 -15.391 -30.260 1.00 0.00 299 LEU C C 1
ATOM 6288 O O . LEU C 2 298 ? 12.981 -16.477 -30.188 1.00 0.00 299 LEU C O 1
ATOM 6293 N N . SER C 2 299 ? 11.249 -15.203 -30.864 1.00 0.00 300 SER C N 1
ATOM 6294 C CA . SER C 2 299 ? 10.360 -16.228 -31.325 1.00 0.00 300 SER C CA 1
ATOM 6295 C C . SER C 2 299 ? 9.854 -15.690 -32.612 1.00 0.00 300 SER C C 1
ATOM 6296 O O . SER C 2 299 ? 9.793 -14.477 -32.748 1.00 0.00 300 SER C O 1
ATOM 6299 N N . GLY C 2 300 ? 9.490 -16.542 -33.591 1.00 0.00 301 GLY C N 1
ATOM 6300 C CA . GLY C 2 300 ? 8.825 -16.009 -34.749 1.00 0.00 301 GLY C CA 1
ATOM 6301 C C . GLY C 2 300 ? 9.778 -15.911 -35.898 1.00 0.00 301 GLY C C 1
ATOM 6302 O O . GLY C 2 300 ? 10.995 -15.950 -35.739 1.00 0.00 301 GLY C O 1
ATOM 6303 N N . GLY C 2 301 ? 9.191 -15.785 -37.123 1.00 0.00 302 GLY C N 1
ATOM 6304 C CA . GLY C 2 301 ? 9.902 -15.742 -38.368 1.00 0.00 302 GLY C CA 1
ATOM 6305 C C . GLY C 2 301 ? 10.762 -14.514 -38.475 1.00 0.00 302 GLY C C 1
ATOM 6306 O O . GLY C 2 301 ? 11.838 -14.554 -39.065 1.00 0.00 302 GLY C O 1
ATOM 6307 N N . THR C 2 302 ? 10.305 -13.369 -37.950 1.00 0.00 303 THR C N 1
ATOM 6308 C CA . THR C 2 302 ? 11.050 -12.145 -38.065 1.00 0.00 303 THR C CA 1
ATOM 6309 C C . THR C 2 302 ? 12.303 -12.190 -37.236 1.00 0.00 303 THR C C 1
ATOM 6310 O O . THR C 2 302 ? 13.193 -11.372 -37.430 1.00 0.00 303 THR C O 1
ATOM 6314 N N . THR C 2 303 ? 12.369 -13.071 -36.224 1.00 0.00 304 THR C N 1
ATOM 6315 C CA . THR C 2 303 ? 13.532 -13.201 -35.386 1.00 0.00 304 THR C CA 1
ATOM 6316 C C . THR C 2 303 ? 14.643 -13.950 -36.066 1.00 0.00 304 THR C C 1
ATOM 6317 O O . THR C 2 303 ? 15.728 -14.056 -35.502 1.00 0.00 304 THR C O 1
ATOM 6321 N N . MET C 2 304 ? 14.399 -14.567 -37.239 1.00 0.00 305 MET C N 1
ATOM 6322 C CA . MET C 2 304 ? 15.404 -15.405 -37.832 1.00 0.00 305 MET C CA 1
ATOM 6323 C C . MET C 2 304 ? 16.674 -14.738 -38.314 1.00 0.00 305 MET C C 1
ATOM 6324 O O . MET C 2 304 ? 17.677 -15.423 -38.498 1.00 0.00 305 MET C O 1
ATOM 6329 N N . TYR C 2 305 ? 16.669 -13.441 -38.639 1.00 0.00 306 TYR C N 1
ATOM 6330 C CA . TYR C 2 305 ? 17.827 -12.797 -39.237 1.00 0.00 306 TYR C CA 1
ATOM 6331 C C . TYR C 2 305 ? 19.053 -13.081 -38.424 1.00 0.00 306 TYR C C 1
ATOM 6332 O O . TYR C 2 305 ? 19.026 -13.055 -37.195 1.00 0.00 306 TYR C O 1
ATOM 6341 N N . PRO C 2 306 ? 20.129 -13.373 -39.100 1.00 0.00 307 PRO C N 1
ATOM 6342 C CA . PRO C 2 306 ? 21.414 -13.518 -38.486 1.00 0.00 307 PRO C CA 1
ATOM 6343 C C . PRO C 2 306 ? 21.792 -12.200 -37.894 1.00 0.00 307 PRO C C 1
ATOM 6344 O O . PRO C 2 306 ? 21.493 -11.170 -38.497 1.00 0.00 307 PRO C O 1
ATOM 6348 N N . GLY C 2 307 ? 22.474 -12.216 -36.733 1.00 0.00 308 GLY C N 1
ATOM 6349 C CA . GLY C 2 307 ? 23.066 -11.028 -36.193 1.00 0.00 308 GLY C CA 1
ATOM 6350 C C . GLY C 2 307 ? 22.187 -10.453 -35.126 1.00 0.00 308 GLY C C 1
ATOM 6351 O O . GLY C 2 307 ? 22.641 -9.631 -34.332 1.00 0.00 308 GLY C O 1
ATOM 6352 N N . ILE C 2 308 ? 20.901 -10.849 -35.071 1.00 0.00 309 ILE C N 1
ATOM 6353 C CA . ILE C 2 308 ? 20.033 -10.159 -34.161 1.00 0.00 309 ILE C CA 1
ATOM 6354 C C . ILE C 2 308 ? 20.481 -10.408 -32.757 1.00 0.00 309 ILE C C 1
ATOM 6355 O O . ILE C 2 308 ? 20.505 -9.487 -31.942 1.00 0.00 309 ILE C O 1
ATOM 6360 N N . ALA C 2 309 ? 20.835 -11.666 -32.429 1.00 0.00 310 ALA C N 1
ATOM 6361 C CA . ALA C 2 309 ? 21.041 -12.005 -31.054 1.00 0.00 310 ALA C CA 1
ATOM 6362 C C . ALA C 2 309 ? 22.163 -11.168 -30.545 1.00 0.00 310 ALA C C 1
ATOM 6363 O O . ALA C 2 309 ? 22.085 -10.600 -29.457 1.00 0.00 310 ALA C O 1
ATOM 6365 N N . ASP C 2 310 ? 23.240 -11.056 -31.341 1.00 0.00 311 ASP C N 1
ATOM 6366 C CA . ASP C 2 310 ? 24.374 -10.307 -30.899 1.00 0.00 311 ASP C CA 1
ATOM 6367 C C . ASP C 2 310 ? 23.984 -8.867 -30.779 1.00 0.00 311 ASP C C 1
ATOM 6368 O O . ASP C 2 310 ? 24.400 -8.187 -29.843 1.00 0.00 311 ASP C O 1
ATOM 6373 N N . ARG C 2 311 ? 23.172 -8.353 -31.723 1.00 0.00 312 ARG C N 1
ATOM 6374 C CA . ARG C 2 311 ? 22.799 -6.970 -31.636 1.00 0.00 312 ARG C CA 1
ATOM 6375 C C . ARG C 2 311 ? 22.002 -6.765 -30.389 1.00 0.00 312 ARG C C 1
ATOM 6376 O O . ARG C 2 311 ? 22.226 -5.808 -29.650 1.00 0.00 312 ARG C O 1
ATOM 6384 N N . MET C 2 312 ? 21.040 -7.668 -30.122 1.00 0.00 313 MET C N 1
ATOM 6385 C CA . MET C 2 312 ? 20.104 -7.433 -29.062 1.00 0.00 313 MET C CA 1
ATOM 6386 C C . MET C 2 312 ? 20.862 -7.385 -27.780 1.00 0.00 313 MET C C 1
ATOM 6387 O O . MET C 2 312 ? 20.567 -6.574 -26.904 1.00 0.00 313 MET C O 1
ATOM 6392 N N . GLN C 2 313 ? 21.871 -8.261 -27.637 1.00 0.00 314 GLN C N 1
ATOM 6393 C CA . GLN C 2 313 ? 22.578 -8.328 -26.396 1.00 0.00 314 GLN C CA 1
ATOM 6394 C C . GLN C 2 313 ? 23.197 -6.990 -26.167 1.00 0.00 314 GLN C C 1
ATOM 6395 O O . GLN C 2 313 ? 23.155 -6.451 -25.062 1.00 0.00 314 GLN C O 1
ATOM 6401 N N . LYS C 2 314 ? 23.788 -6.421 -27.232 1.00 0.00 315 LYS C N 1
ATOM 6402 C CA . LYS C 2 314 ? 24.520 -5.198 -27.140 1.00 0.00 315 LYS C CA 1
ATOM 6403 C C . LYS C 2 314 ? 23.564 -4.111 -26.784 1.00 0.00 315 LYS C C 1
ATOM 6404 O O . LYS C 2 314 ? 23.861 -3.247 -25.961 1.00 0.00 315 LYS C O 1
ATOM 6410 N N . GLU C 2 315 ? 22.380 -4.126 -27.418 1.00 0.00 316 GLU C N 1
ATOM 6411 C CA . GLU C 2 315 ? 21.442 -3.068 -27.209 1.00 0.00 316 GLU C CA 1
ATOM 6412 C C . GLU C 2 315 ? 21.028 -3.100 -25.773 1.00 0.00 316 GLU C C 1
ATOM 6413 O O . GLU C 2 315 ? 20.936 -2.063 -25.119 1.00 0.00 316 GLU C O 1
ATOM 6419 N N . ILE C 2 316 ? 20.743 -4.309 -25.254 1.00 0.00 317 ILE C N 1
ATOM 6420 C CA . ILE C 2 316 ? 20.166 -4.439 -23.949 1.00 0.00 317 ILE C CA 1
ATOM 6421 C C . ILE C 2 316 ? 21.123 -4.091 -22.840 1.00 0.00 317 ILE C C 1
ATOM 6422 O O . ILE C 2 316 ? 20.712 -3.456 -21.870 1.00 0.00 317 ILE C O 1
ATOM 6427 N N . THR C 2 317 ? 22.415 -4.482 -22.921 1.00 0.00 318 THR C N 1
ATOM 6428 C CA . THR C 2 317 ? 23.298 -4.183 -21.820 1.00 0.00 318 THR C CA 1
ATOM 6429 C C . THR C 2 317 ? 23.344 -2.703 -21.680 1.00 0.00 318 THR C C 1
ATOM 6430 O O . THR C 2 317 ? 23.349 -2.170 -20.571 1.00 0.00 318 THR C O 1
ATOM 6434 N N . ALA C 2 318 ? 23.363 -2.002 -22.825 1.00 0.00 319 ALA C N 1
ATOM 6435 C CA . ALA C 2 318 ? 23.507 -0.581 -22.822 1.00 0.00 319 ALA C CA 1
ATOM 6436 C C . ALA C 2 318 ? 22.370 -0.051 -22.012 1.00 0.00 319 ALA C C 1
ATOM 6437 O O . ALA C 2 318 ? 22.513 0.935 -21.292 1.00 0.00 319 ALA C O 1
ATOM 6439 N N . LEU C 2 319 ? 21.199 -0.703 -22.117 1.00 0.00 320 LEU C N 1
ATOM 6440 C CA . LEU C 2 319 ? 20.066 -0.364 -21.303 1.00 0.00 320 LEU C CA 1
ATOM 6441 C C . LEU C 2 319 ? 20.339 -0.665 -19.846 1.00 0.00 320 LEU C C 1
ATOM 6442 O O . LEU C 2 319 ? 19.998 0.133 -18.974 1.00 0.00 320 LEU C O 1
ATOM 6447 N N . ALA C 2 320 ? 20.934 -1.844 -19.555 1.00 0.00 321 ALA C N 1
ATOM 6448 C CA . ALA C 2 320 ? 20.823 -2.562 -18.302 1.00 0.00 321 ALA C CA 1
ATOM 6449 C C . ALA C 2 320 ? 21.819 -2.087 -17.259 1.00 0.00 321 ALA C C 1
ATOM 6450 O O . ALA C 2 320 ? 22.663 -1.236 -17.535 1.00 0.00 321 ALA C O 1
ATOM 6452 N N . PRO C 2 321 ? 21.717 -2.607 -16.038 1.00 0.00 322 PRO C N 1
ATOM 6453 C CA . PRO C 2 321 ? 22.4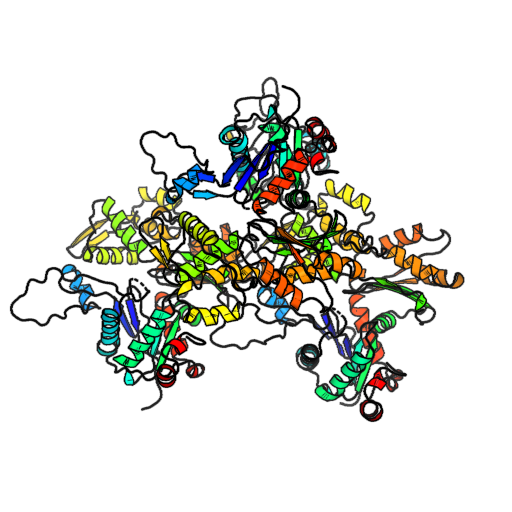16 -2.084 -14.889 1.00 0.00 322 PRO C CA 1
ATOM 6454 C C . PRO C 2 321 ? 23.907 -2.132 -14.930 1.00 0.00 322 PRO C C 1
ATOM 6455 O O . PRO C 2 321 ? 24.487 -1.473 -14.068 1.00 0.00 322 PRO C O 1
ATOM 6459 N N . SER C 2 322 ? 24.523 -2.932 -15.833 1.00 0.00 323 SER C N 1
ATOM 6460 C CA . SER C 2 322 ? 25.957 -3.080 -15.931 1.00 0.00 323 SER C CA 1
ATOM 6461 C C . SER C 2 322 ? 26.322 -4.328 -15.196 1.00 0.00 323 SER C C 1
ATOM 6462 O O . SER C 2 322 ? 26.989 -5.212 -15.731 1.00 0.00 323 SER C O 1
ATOM 6465 N N . THR C 2 323 ? 25.889 -4.429 -13.927 1.00 0.00 324 THR C N 1
ATOM 6466 C CA . THR C 2 323 ? 26.160 -5.619 -13.180 1.00 0.00 324 THR C CA 1
ATOM 6467 C C . THR C 2 323 ? 25.529 -6.765 -13.897 1.00 0.00 324 THR C C 1
ATOM 6468 O O . THR C 2 323 ? 26.152 -7.808 -14.089 1.00 0.00 324 THR C O 1
ATOM 6472 N N . MET C 2 324 ? 24.256 -6.601 -14.298 1.00 0.00 325 MET C N 1
ATOM 6473 C CA . MET C 2 324 ? 23.420 -7.742 -14.522 1.00 0.00 325 MET C CA 1
ATOM 6474 C C . MET C 2 324 ? 23.869 -8.497 -15.730 1.00 0.00 325 MET C C 1
ATOM 6475 O O . MET C 2 324 ? 24.394 -7.933 -16.689 1.00 0.00 325 MET C O 1
ATOM 6480 N N . LYS C 2 325 ? 23.662 -9.827 -15.674 1.00 0.00 326 LYS C N 1
ATOM 6481 C CA . LYS C 2 325 ? 24.046 -10.760 -16.693 1.00 0.00 326 LYS C CA 1
ATOM 6482 C C . LYS C 2 325 ? 23.101 -10.589 -17.839 1.00 0.00 326 LYS C C 1
ATOM 6483 O O . LYS C 2 325 ? 21.976 -10.126 -17.660 1.00 0.00 326 LYS C O 1
ATOM 6489 N N . ILE C 2 326 ? 23.547 -10.935 -19.064 1.00 0.00 327 ILE C N 1
ATOM 6490 C CA . ILE C 2 326 ? 22.664 -10.844 -20.192 1.00 0.00 327 ILE C CA 1
ATOM 6491 C C . ILE C 2 326 ? 22.730 -12.130 -20.950 1.00 0.00 327 ILE C C 1
ATOM 6492 O O . ILE C 2 326 ? 23.791 -12.739 -21.072 1.00 0.00 327 ILE C O 1
ATOM 6497 N N . LYS C 2 327 ? 21.577 -12.581 -21.484 1.00 0.00 328 LYS C N 1
ATOM 6498 C CA . LYS C 2 327 ? 21.594 -13.723 -22.350 1.00 0.00 328 LYS C CA 1
ATOM 6499 C C . LYS C 2 327 ? 20.565 -13.506 -23.411 1.00 0.00 328 LYS C C 1
ATOM 6500 O O . LYS C 2 327 ? 19.458 -13.043 -23.136 1.00 0.00 328 LYS C O 1
ATOM 6506 N N . ILE C 2 328 ? 20.910 -13.856 -24.665 1.00 0.00 329 ILE C N 1
ATOM 6507 C CA . ILE C 2 328 ? 19.948 -13.835 -25.725 1.00 0.00 329 ILE C CA 1
ATOM 6508 C C . ILE C 2 328 ? 19.927 -15.218 -26.283 1.00 0.00 329 ILE C C 1
ATOM 6509 O O . ILE C 2 328 ? 20.945 -15.714 -26.763 1.00 0.00 329 ILE C O 1
ATOM 6514 N N . ILE C 2 329 ? 18.760 -15.885 -26.226 1.00 0.00 330 ILE C N 1
ATOM 6515 C CA . ILE C 2 329 ? 18.680 -17.246 -26.665 1.00 0.00 330 ILE C CA 1
ATOM 6516 C C . ILE C 2 329 ? 17.750 -17.272 -27.828 1.00 0.00 330 ILE C C 1
ATOM 6517 O O . ILE C 2 329 ? 16.640 -16.748 -27.749 1.00 0.00 330 ILE C O 1
ATOM 6522 N N . ALA C 2 330 ? 18.174 -17.884 -28.952 1.00 0.00 331 ALA C N 1
ATOM 6523 C CA . ALA C 2 330 ? 17.234 -18.028 -30.024 1.00 0.00 331 ALA C CA 1
ATOM 6524 C C . ALA C 2 330 ? 17.268 -19.443 -30.507 1.00 0.00 331 ALA C C 1
ATOM 6525 O O . ALA C 2 330 ? 18.283 -19.926 -31.007 1.00 0.00 331 ALA C O 1
ATOM 6527 N N . PRO C 2 331 ? 16.154 -20.108 -30.385 1.00 0.00 332 PRO C N 1
ATOM 6528 C CA . PRO C 2 331 ? 16.013 -21.454 -30.867 1.00 0.00 332 PRO C CA 1
ATOM 6529 C C . PRO C 2 331 ? 15.965 -21.498 -32.362 1.00 0.00 332 PRO C C 1
ATOM 6530 O O . PRO C 2 331 ? 15.388 -20.604 -32.981 1.00 0.00 332 PRO C O 1
ATOM 6534 N N . PRO C 2 332 ? 16.571 -22.507 -32.922 1.00 0.00 333 PRO C N 1
ATOM 6535 C CA . PRO C 2 332 ? 16.856 -22.573 -34.327 1.00 0.00 333 PRO C CA 1
ATOM 6536 C C . PRO C 2 332 ? 15.682 -22.450 -35.246 1.00 0.00 333 PRO C C 1
ATOM 6537 O O . PRO C 2 332 ? 15.643 -21.487 -36.016 1.00 0.00 333 PRO C O 1
ATOM 6541 N N . GLU C 2 333 ? 14.705 -23.378 -35.215 1.00 0.00 334 GLU C N 1
ATOM 6542 C CA . GLU C 2 333 ? 13.647 -23.271 -36.172 1.00 0.00 334 GLU C CA 1
ATOM 6543 C C . GLU C 2 333 ? 12.491 -22.718 -35.447 1.00 0.00 334 GLU C C 1
ATOM 6544 O O . GLU C 2 333 ? 11.557 -23.428 -35.078 1.00 0.00 334 GLU C O 1
ATOM 6550 N N . ARG C 2 334 ? 12.554 -21.408 -35.202 1.00 0.00 335 ARG C N 1
ATOM 6551 C CA . ARG C 2 334 ? 11.495 -20.846 -34.460 1.00 0.00 335 ARG C CA 1
ATOM 6552 C C . ARG C 2 334 ? 10.225 -20.548 -35.141 1.00 0.00 335 ARG C C 1
ATOM 6553 O O . ARG C 2 334 ? 9.196 -20.489 -34.473 1.00 0.00 335 ARG C O 1
ATOM 6561 N N . LYS C 2 335 ? 10.244 -20.359 -36.461 1.00 0.00 336 LYS C N 1
ATOM 6562 C CA . LYS C 2 335 ? 9.039 -19.955 -37.112 1.00 0.00 336 LYS C CA 1
ATOM 6563 C C . LYS C 2 335 ? 7.941 -20.929 -36.846 1.00 0.00 336 LYS C C 1
ATOM 6564 O O . LYS C 2 335 ? 6.809 -20.561 -36.543 1.00 0.00 336 LYS C O 1
ATOM 6570 N N . TYR C 2 336 ? 8.289 -22.209 -36.915 1.00 0.00 337 TYR C N 1
ATOM 6571 C CA . TYR C 2 336 ? 7.420 -23.324 -36.734 1.00 0.00 337 TYR C CA 1
ATOM 6572 C C . TYR C 2 336 ? 6.967 -23.413 -35.310 1.00 0.00 337 TYR C C 1
ATOM 6573 O O . TYR C 2 336 ? 6.108 -24.229 -34.986 1.00 0.00 337 TYR C O 1
ATOM 6582 N N . SER C 2 337 ? 7.601 -22.653 -34.404 1.00 0.00 338 SER C N 1
ATOM 6583 C CA . SER C 2 337 ? 7.353 -22.728 -32.990 1.00 0.00 338 SER C CA 1
ATOM 6584 C C . SER C 2 337 ? 5.877 -22.722 -32.673 1.00 0.00 338 SER C C 1
ATOM 6585 O O . SER C 2 337 ? 5.459 -23.388 -31.726 1.00 0.00 338 SER C O 1
ATOM 6588 N N . VAL C 2 338 ? 5.096 -21.888 -33.343 1.00 0.00 339 VAL C N 1
ATOM 6589 C CA . VAL C 2 338 ? 3.730 -21.794 -32.936 1.00 0.00 339 VAL C CA 1
ATOM 6590 C C . VAL C 2 338 ? 3.071 -23.097 -33.238 1.00 0.00 339 VAL C C 1
ATOM 6591 O O . VAL C 2 338 ? 2.279 -23.602 -32.442 1.00 0.00 339 VAL C O 1
ATOM 6595 N N . TRP C 2 339 ? 3.390 -23.684 -34.407 1.00 0.00 340 TRP C N 1
ATOM 6596 C CA . TRP C 2 339 ? 2.735 -24.896 -34.800 1.00 0.00 340 TRP C CA 1
ATOM 6597 C C . TRP C 2 339 ? 3.106 -25.961 -33.825 1.00 0.00 340 TRP C C 1
ATOM 6598 O O . TRP C 2 339 ? 2.262 -26.753 -33.407 1.00 0.00 340 TRP C O 1
ATOM 6609 N N . ILE C 2 340 ? 4.393 -25.995 -33.431 1.00 0.00 341 ILE C N 1
ATOM 6610 C CA . ILE C 2 340 ? 4.872 -27.041 -32.584 1.00 0.00 341 ILE C CA 1
ATOM 6611 C C . ILE C 2 340 ? 4.100 -26.957 -31.318 1.00 0.00 341 ILE C C 1
ATOM 6612 O O . ILE C 2 340 ? 3.657 -27.967 -30.775 1.00 0.00 341 ILE C O 1
ATOM 6617 N N . GLY C 2 341 ? 3.906 -25.727 -30.819 1.00 0.00 342 GLY C N 1
ATOM 6618 C CA . GLY C 2 341 ? 3.186 -25.566 -29.598 1.00 0.00 342 GLY C CA 1
ATOM 6619 C C . GLY C 2 341 ? 1.836 -26.133 -29.840 1.00 0.00 342 GLY C C 1
ATOM 6620 O O . GLY C 2 341 ? 1.212 -26.701 -28.945 1.00 0.00 342 GLY C O 1
ATOM 6621 N N . GLY C 2 342 ? 1.342 -25.969 -31.078 1.00 0.00 343 GLY C N 1
ATOM 6622 C CA . GLY C 2 342 ? 0.070 -26.522 -31.411 1.00 0.00 343 GLY C CA 1
ATOM 6623 C C . GLY C 2 342 ? 0.141 -27.996 -31.229 1.00 0.00 343 GLY C C 1
ATOM 6624 O O . GLY C 2 342 ? -0.777 -28.603 -30.682 1.00 0.00 343 GLY C O 1
ATOM 6625 N N . SER C 2 343 ? 1.227 -28.625 -31.712 1.00 0.00 344 SER C N 1
ATOM 6626 C CA . SER C 2 343 ? 1.257 -30.055 -31.688 1.00 0.00 344 SER C CA 1
ATOM 6627 C C . SER C 2 343 ? 1.423 -30.569 -30.289 1.00 0.00 344 SER C C 1
ATOM 6628 O O . SER C 2 343 ? 0.809 -31.574 -29.934 1.00 0.00 344 SER C O 1
ATOM 6631 N N . ILE C 2 344 ? 2.262 -29.927 -29.447 1.00 0.00 345 ILE C N 1
ATOM 6632 C CA . ILE C 2 344 ? 2.491 -30.554 -28.173 1.00 0.00 345 ILE C CA 1
ATOM 6633 C C . ILE C 2 344 ? 1.204 -30.555 -27.417 1.00 0.00 345 ILE C C 1
ATOM 6634 O O . ILE C 2 344 ? 0.772 -31.588 -26.911 1.00 0.00 345 ILE C O 1
ATOM 6639 N N . LEU C 2 345 ? 0.543 -29.388 -27.322 1.00 0.00 346 LEU C N 1
ATOM 6640 C CA . LEU C 2 345 ? -0.574 -29.306 -26.425 1.00 0.00 346 LEU C CA 1
ATOM 6641 C C . LEU C 2 345 ? -1.631 -30.222 -26.931 1.00 0.00 346 LEU C C 1
ATOM 6642 O O . LEU C 2 345 ? -2.286 -30.944 -26.181 1.00 0.00 346 LEU C O 1
ATOM 6647 N N . ALA C 2 346 ? -1.804 -30.218 -28.252 1.00 0.00 347 ALA C N 1
ATOM 6648 C CA . ALA C 2 346 ? -2.816 -31.001 -28.871 1.00 0.00 347 ALA C CA 1
ATOM 6649 C C . ALA C 2 346 ? -2.554 -32.419 -28.505 1.00 0.00 347 ALA C C 1
ATOM 6650 O O . ALA C 2 346 ? -3.458 -33.183 -28.165 1.00 0.00 347 ALA C O 1
ATOM 6652 N N . SER C 2 347 ? -1.271 -32.792 -28.602 1.00 0.00 348 SER C N 1
ATOM 6653 C CA . SER C 2 347 ? -0.843 -34.149 -28.498 1.00 0.00 348 SER C CA 1
ATOM 6654 C C . SER C 2 347 ? -0.936 -34.603 -27.078 1.00 0.00 348 SER C C 1
ATOM 6655 O O . SER C 2 347 ? -0.693 -35.774 -26.796 1.00 0.00 348 SER C O 1
ATOM 6658 N N . LEU C 2 348 ? -1.255 -33.711 -26.121 1.00 0.00 349 LEU C N 1
ATOM 6659 C CA . LEU C 2 348 ? -1.196 -34.206 -24.776 1.00 0.00 349 LEU C CA 1
ATOM 6660 C C . LEU C 2 348 ? -2.400 -35.054 -24.517 1.00 0.00 349 LEU C C 1
ATOM 6661 O O . LEU C 2 348 ? -3.528 -34.567 -24.443 1.00 0.00 349 LEU C O 1
ATOM 6666 N N . SER C 2 349 ? -2.160 -36.373 -24.377 1.00 0.00 350 SER C N 1
ATOM 6667 C CA . SER C 2 349 ? -3.180 -37.329 -24.063 1.00 0.00 350 SER C CA 1
ATOM 6668 C C . SER C 2 349 ? -3.615 -37.081 -22.658 1.00 0.00 350 SER C C 1
ATOM 6669 O O . SER C 2 349 ? -4.775 -37.286 -22.304 1.00 0.00 350 SER C O 1
ATOM 6672 N N . THR C 2 350 ? -2.665 -36.642 -21.816 1.00 0.00 351 THR C N 1
ATOM 6673 C CA . THR C 2 350 ? -2.922 -36.405 -20.428 1.00 0.00 351 THR C CA 1
ATOM 6674 C C . THR C 2 350 ? -3.911 -35.284 -20.327 1.00 0.00 351 THR C C 1
ATOM 6675 O O . THR C 2 350 ? -4.835 -35.317 -19.516 1.00 0.00 351 THR C O 1
ATOM 6679 N N . PHE C 2 351 ? -3.712 -34.257 -21.168 1.00 0.00 352 PHE C N 1
ATOM 6680 C CA . PHE C 2 351 ? -4.456 -33.031 -21.213 1.00 0.00 352 PHE C CA 1
ATOM 6681 C C . PHE C 2 351 ? -5.806 -33.217 -21.838 1.00 0.00 352 PHE C C 1
ATOM 6682 O O . PHE C 2 351 ? -6.626 -32.301 -21.825 1.00 0.00 352 PHE C O 1
ATOM 6690 N N . GLN C 2 352 ? -6.056 -34.388 -22.455 1.00 0.00 353 GLN C N 1
ATOM 6691 C CA . GLN C 2 352 ? -7.049 -34.604 -23.470 1.00 0.00 353 GLN C CA 1
ATOM 6692 C C . GLN C 2 352 ? -8.370 -34.051 -23.019 1.00 0.00 353 GLN C C 1
ATOM 6693 O O . GLN C 2 352 ? -9.174 -33.622 -23.846 1.00 0.00 353 GLN C O 1
ATOM 6699 N N . GLN C 2 353 ? -8.640 -34.039 -21.702 1.00 0.00 354 GLN C N 1
ATOM 6700 C CA . GLN C 2 353 ? -9.930 -33.650 -21.199 1.00 0.00 354 GLN C CA 1
ATOM 6701 C C . GLN C 2 353 ? -10.249 -32.270 -21.694 1.00 0.00 354 GLN C C 1
ATOM 6702 O O . GLN C 2 353 ? -11.415 -31.936 -21.900 1.00 0.00 354 GLN C O 1
ATOM 6708 N N . MET C 2 354 ? -9.221 -31.429 -21.906 1.00 0.00 355 MET C N 1
ATOM 6709 C CA . MET C 2 354 ? -9.451 -30.071 -22.311 1.00 0.00 355 MET C CA 1
ATOM 6710 C C . MET C 2 354 ? -10.218 -30.105 -23.589 1.00 0.00 355 MET C C 1
ATOM 6711 O O . MET C 2 354 ? -11.030 -29.214 -23.833 1.00 0.00 355 MET C O 1
ATOM 6716 N N . TRP C 2 355 ? -9.949 -31.117 -24.439 1.00 0.00 356 TRP C N 1
ATOM 6717 C CA . TRP C 2 355 ? -10.504 -31.182 -25.761 1.00 0.00 356 TRP C CA 1
ATOM 6718 C C . TRP C 2 355 ? -11.983 -30.994 -25.671 1.00 0.00 356 TRP C C 1
ATOM 6719 O O . TRP C 2 355 ? -12.642 -31.512 -24.772 1.00 0.00 356 TRP C O 1
ATOM 6730 N N . ILE C 2 356 ? -12.524 -30.165 -26.583 1.00 0.00 357 ILE C N 1
ATOM 6731 C CA . ILE C 2 356 ? -13.861 -29.661 -26.453 1.00 0.00 357 ILE C CA 1
ATOM 6732 C C . ILE C 2 356 ? -14.736 -30.538 -27.259 1.00 0.00 357 ILE C C 1
ATOM 6733 O O . ILE C 2 356 ? -14.390 -30.863 -28.376 1.00 0.00 357 ILE C O 1
ATOM 6738 N N . SER C 2 357 ? -15.889 -30.966 -26.730 1.00 0.00 358 SER C N 1
ATOM 6739 C CA . SER C 2 357 ? -16.593 -32.045 -27.366 1.00 0.00 358 SER C CA 1
ATOM 6740 C C . SER C 2 357 ? -17.808 -31.505 -28.053 1.00 0.00 358 SER C C 1
ATOM 6741 O O . SER C 2 357 ? -18.264 -30.402 -27.759 1.00 0.00 358 SER C O 1
ATOM 6744 N N . LYS C 2 358 ? -18.371 -32.283 -29.003 1.00 0.00 359 LYS C N 1
ATOM 6745 C CA . LYS C 2 358 ? -19.577 -31.860 -29.655 1.00 0.00 359 LYS C CA 1
ATOM 6746 C C . LYS C 2 358 ? -20.627 -31.785 -28.598 1.00 0.00 359 LYS C C 1
ATOM 6747 O O . LYS C 2 358 ? -21.516 -30.937 -28.648 1.00 0.00 359 LYS C O 1
ATOM 6753 N N . GLN C 2 359 ? -20.540 -32.677 -27.595 1.00 0.00 360 GLN C N 1
ATOM 6754 C CA . GLN C 2 359 ? -21.521 -32.678 -26.554 1.00 0.00 360 GLN C CA 1
ATOM 6755 C C . GLN C 2 359 ? -21.491 -31.340 -25.889 1.00 0.00 360 GLN C C 1
ATOM 6756 O O . GLN C 2 359 ? -22.538 -30.737 -25.660 1.00 0.00 360 GLN C O 1
ATOM 6762 N N . GLU C 2 360 ? -20.293 -30.819 -25.566 1.00 0.00 361 GLU C N 1
ATOM 6763 C CA . GLU C 2 360 ? -20.290 -29.525 -24.954 1.00 0.00 361 GLU C CA 1
ATOM 6764 C C . GLU C 2 360 ? -20.741 -28.527 -25.965 1.00 0.00 361 GLU C C 1
ATOM 6765 O O . GLU C 2 360 ? -21.405 -27.552 -25.627 1.00 0.00 361 GLU C O 1
ATOM 6771 N N . TYR C 2 361 ? -20.388 -28.735 -27.244 1.00 0.00 362 TYR C N 1
ATOM 6772 C CA . TYR C 2 361 ? -20.727 -27.750 -28.226 1.00 0.00 362 TYR C CA 1
ATOM 6773 C C . TYR C 2 361 ? -22.215 -27.624 -28.279 1.00 0.00 362 TYR C C 1
ATOM 6774 O O . TYR C 2 361 ? -22.750 -26.518 -28.281 1.00 0.00 362 TYR C O 1
ATOM 6783 N N . ASP C 2 362 ? -22.939 -28.753 -28.348 1.00 0.00 363 ASP C N 1
ATOM 6784 C CA . ASP C 2 362 ? -24.359 -28.628 -28.465 1.00 0.00 363 ASP C CA 1
ATOM 6785 C C . ASP C 2 362 ? -24.902 -28.032 -27.203 1.00 0.00 363 ASP C C 1
ATOM 6786 O O . ASP C 2 362 ? -25.685 -27.084 -27.243 1.00 0.00 363 ASP C O 1
ATOM 6791 N N . GLU C 2 363 ? -24.512 -28.591 -26.040 1.00 0.00 364 GLU C N 1
ATOM 6792 C CA . GLU C 2 363 ? -25.152 -28.182 -24.822 1.00 0.00 364 GLU C CA 1
ATOM 6793 C C . GLU C 2 363 ? -24.791 -26.765 -24.494 1.00 0.00 364 GLU C C 1
ATOM 6794 O O . GLU C 2 363 ? -25.663 -25.928 -24.266 1.00 0.00 364 GLU C O 1
ATOM 6800 N N . SER C 2 364 ? -23.479 -26.469 -24.457 1.00 0.00 365 SER C N 1
ATOM 6801 C CA . SER C 2 364 ? -22.958 -25.188 -24.066 1.00 0.00 365 SER C CA 1
ATOM 6802 C C . SER C 2 364 ? -23.086 -24.208 -25.188 1.00 0.00 365 SER C C 1
ATOM 6803 O O . SER C 2 364 ? -23.093 -22.997 -24.971 1.00 0.00 365 SER C O 1
ATOM 6806 N N . GLY C 2 365 ? -23.142 -24.712 -26.431 1.00 0.00 366 GLY C N 1
ATOM 6807 C CA . GLY C 2 365 ? -22.910 -23.868 -27.565 1.00 0.00 366 GLY C CA 1
ATOM 6808 C C . GLY C 2 365 ? -21.432 -23.871 -27.783 1.00 0.00 366 GLY C C 1
ATOM 6809 O O . GLY C 2 365 ? -20.693 -24.568 -27.088 1.00 0.00 366 GLY C O 1
ATOM 6810 N N . PRO C 2 366 ? -20.979 -23.112 -28.740 1.00 0.00 367 PRO C N 1
ATOM 6811 C CA . PRO C 2 366 ? -19.585 -22.999 -29.056 1.00 0.00 367 PRO C CA 1
ATOM 6812 C C . PRO C 2 366 ? -18.876 -22.385 -27.894 1.00 0.00 367 PRO C C 1
ATOM 6813 O O . PRO C 2 366 ? -17.651 -22.463 -27.835 1.00 0.00 367 PRO C O 1
ATOM 6817 N N . SER C 2 367 ? -19.625 -21.729 -26.989 1.00 0.00 368 SER C N 1
ATOM 6818 C CA . SER C 2 367 ? -19.058 -20.831 -26.025 1.00 0.00 368 SER C CA 1
ATOM 6819 C C . SER C 2 367 ? -18.171 -21.589 -25.095 1.00 0.00 368 SER C C 1
ATOM 6820 O O . SER C 2 367 ? -17.218 -21.034 -24.551 1.00 0.00 368 SER C O 1
ATOM 6823 N N . ILE C 2 368 ? -18.465 -22.885 -24.888 1.00 0.00 369 ILE C N 1
ATOM 6824 C CA . ILE C 2 368 ? -17.799 -23.639 -23.869 1.00 0.00 369 ILE C CA 1
ATOM 6825 C C . ILE C 2 368 ? -16.341 -23.606 -24.181 1.00 0.00 369 ILE C C 1
ATOM 6826 O O . ILE C 2 368 ? -15.508 -23.568 -23.276 1.00 0.00 369 ILE C O 1
ATOM 6831 N N . VAL C 2 369 ? -15.993 -23.617 -25.480 1.00 0.00 370 VAL C N 1
ATOM 6832 C CA . VAL C 2 369 ? -14.607 -23.583 -25.835 1.00 0.00 370 VAL C CA 1
ATOM 6833 C C . VAL C 2 369 ? -14.001 -22.354 -25.220 1.00 0.00 370 VAL C C 1
ATOM 6834 O O . VAL C 2 369 ? -12.941 -22.428 -24.600 1.00 0.00 370 VAL C O 1
ATOM 6838 N N . HIS C 2 370 ? -14.657 -21.186 -25.367 1.00 0.00 371 HIS C N 1
ATOM 6839 C CA . HIS C 2 370 ? -14.080 -19.969 -24.882 1.00 0.00 371 HIS C CA 1
ATOM 6840 C C . HIS C 2 370 ? -14.045 -19.965 -23.386 1.00 0.00 371 HIS C C 1
ATOM 6841 O O . HIS C 2 370 ? -13.018 -19.651 -22.786 1.00 0.00 371 HIS C O 1
ATOM 6848 N N . ARG C 2 371 ? -15.170 -20.308 -22.730 1.00 0.00 372 ARG C N 1
ATOM 6849 C CA . ARG C 2 371 ? -15.199 -20.106 -21.312 1.00 0.00 372 ARG C CA 1
ATOM 6850 C C . ARG C 2 371 ? -14.585 -21.299 -20.655 1.00 0.00 372 ARG C C 1
ATOM 6851 O O . ARG C 2 371 ? -14.906 -22.442 -20.973 1.00 0.00 372 ARG C O 1
ATOM 6859 N N . LYS C 2 372 ? -13.682 -21.028 -19.693 1.00 0.00 373 LYS C N 1
ATOM 6860 C CA . LYS C 2 372 ? -13.129 -21.997 -18.791 1.00 0.00 373 LYS C CA 1
ATOM 6861 C C . LYS C 2 372 ? -12.208 -22.931 -19.508 1.00 0.00 373 LYS C C 1
ATOM 6862 O O . LYS C 2 372 ? -11.625 -23.821 -18.891 1.00 0.00 373 LYS C O 1
ATOM 6868 N N . CYS C 2 373 ? -12.000 -22.734 -20.818 1.00 0.00 374 CYS C N 1
ATOM 6869 C CA . CYS C 2 373 ? -11.073 -23.592 -21.490 1.00 0.00 374 CYS C CA 1
ATOM 6870 C C . CYS C 2 373 ? -10.382 -22.753 -22.491 1.00 0.00 374 CYS C C 1
ATOM 6871 O O . CYS C 2 373 ? -10.319 -21.529 -22.385 1.00 0.00 374 CYS C O 1
ATOM 6874 N N . PHE C 2 374 ? -9.858 -23.429 -23.518 1.00 0.00 375 PHE C N 1
ATOM 6875 C CA . PHE C 2 374 ? -9.620 -22.757 -24.745 1.00 0.00 375 PHE C CA 1
ATOM 6876 C C . PHE C 2 374 ? -10.329 -23.557 -25.781 1.00 0.00 375 PHE C C 1
ATOM 6877 O O . PHE C 2 374 ? -11.196 -24.369 -25.460 1.00 0.00 375 PHE C O 1
ATOM 6885 N N . ASP D 2 1 ? 14.251 -45.078 18.430 1.00 0.00 2 ASP D N 1
ATOM 6886 C CA . ASP D 2 1 ? 14.684 -46.191 19.219 1.00 0.00 2 ASP D CA 1
ATOM 6887 C C . ASP D 2 1 ? 13.878 -46.161 20.468 1.00 0.00 2 ASP D C 1
ATOM 6888 O O . ASP D 2 1 ? 12.649 -46.171 20.432 1.00 0.00 2 ASP D O 1
ATOM 6893 N N . ASP D 2 2 ? 14.569 -46.121 21.621 1.00 0.00 3 ASP D N 1
ATOM 6894 C CA . ASP D 2 2 ? 13.926 -45.690 22.821 1.00 0.00 3 ASP D CA 1
ATOM 6895 C C . ASP D 2 2 ? 14.249 -44.240 22.959 1.00 0.00 3 ASP D C 1
ATOM 6896 O O . ASP D 2 2 ? 14.697 -43.615 21.999 1.00 0.00 3 ASP D O 1
ATOM 6901 N N . ASP D 2 3 ? 14.026 -43.690 24.172 1.00 0.00 4 ASP D N 1
ATOM 6902 C CA . ASP D 2 3 ? 14.203 -42.305 24.521 1.00 0.00 4 ASP D CA 1
ATOM 6903 C C . ASP D 2 3 ? 13.413 -41.425 23.605 1.00 0.00 4 ASP D C 1
ATOM 6904 O O . ASP D 2 3 ? 12.996 -41.818 22.518 1.00 0.00 4 ASP D O 1
ATOM 6909 N N . ILE D 2 4 ? 13.134 -40.187 24.052 1.00 0.00 5 ILE D N 1
ATOM 6910 C CA . ILE D 2 4 ? 12.422 -39.308 23.176 1.00 0.00 5 ILE D CA 1
ATOM 6911 C C . ILE D 2 4 ? 12.983 -37.929 23.310 1.00 0.00 5 ILE D C 1
ATOM 6912 O O . ILE D 2 4 ? 13.516 -37.554 24.353 1.00 0.00 5 ILE D O 1
ATOM 6917 N N . ALA D 2 5 ? 12.901 -37.152 22.211 1.00 0.00 6 ALA D N 1
ATOM 6918 C CA . ALA D 2 5 ? 13.293 -35.773 22.176 1.00 0.00 6 ALA D CA 1
ATOM 6919 C C . ALA D 2 5 ? 12.085 -34.945 22.417 1.00 0.00 6 ALA D C 1
ATOM 6920 O O . ALA D 2 5 ? 10.973 -35.450 22.510 1.00 0.00 6 ALA D O 1
ATOM 6922 N N . ALA D 2 6 ? 12.279 -33.627 22.519 1.00 0.00 7 ALA D N 1
ATOM 6923 C CA . ALA D 2 6 ? 11.147 -32.760 22.526 1.00 0.00 7 ALA D CA 1
ATOM 6924 C C . ALA D 2 6 ? 11.222 -31.953 21.283 1.00 0.00 7 ALA D C 1
ATOM 6925 O O . ALA D 2 6 ? 12.264 -31.367 21.005 1.00 0.00 7 ALA D O 1
ATOM 6927 N N . LEU D 2 7 ? 10.133 -31.884 20.497 1.00 0.00 8 LEU D N 1
ATOM 6928 C CA . LEU D 2 7 ? 10.190 -31.024 19.352 1.00 0.00 8 LEU D CA 1
ATOM 6929 C C . LEU D 2 7 ? 10.066 -29.635 19.857 1.00 0.00 8 LEU D C 1
ATOM 6930 O O . LEU D 2 7 ? 9.150 -29.328 20.614 1.00 0.00 8 LEU D O 1
ATOM 6935 N N . VAL D 2 8 ? 10.977 -28.740 19.444 1.00 0.00 9 VAL D N 1
ATOM 6936 C CA . VAL D 2 8 ? 10.837 -27.391 19.891 1.00 0.00 9 VAL D CA 1
ATOM 6937 C C . VAL D 2 8 ? 10.402 -26.596 18.712 1.00 0.00 9 VAL D C 1
ATOM 6938 O O . VAL D 2 8 ? 11.195 -26.323 17.812 1.00 0.00 9 VAL D O 1
ATOM 6942 N N . VAL D 2 9 ? 9.120 -26.191 18.690 1.00 0.00 10 VAL D N 1
ATOM 6943 C CA . VAL D 2 9 ? 8.687 -25.363 17.610 1.00 0.00 10 VAL D CA 1
ATOM 6944 C C . VAL D 2 9 ? 8.193 -24.092 18.224 1.00 0.00 10 VAL D C 1
ATOM 6945 O O . VAL D 2 9 ? 7.340 -24.097 19.111 1.00 0.00 10 VAL D O 1
ATOM 6949 N N . ASP D 2 10 ? 8.760 -22.952 17.786 1.00 0.00 11 ASP D N 1
ATOM 6950 C CA . ASP D 2 10 ? 8.260 -21.694 18.253 1.00 0.00 11 ASP D CA 1
ATOM 6951 C C . ASP D 2 10 ? 7.582 -21.093 17.078 1.00 0.00 11 ASP D C 1
ATOM 6952 O O . ASP D 2 10 ? 8.145 -21.046 15.985 1.00 0.00 11 ASP D O 1
ATOM 6957 N N . ASN D 2 11 ? 6.331 -20.651 17.264 1.00 0.00 12 ASN D N 1
ATOM 6958 C CA . ASN D 2 11 ? 5.540 -20.322 16.122 1.00 0.00 12 ASN D CA 1
ATOM 6959 C C . ASN D 2 11 ? 5.620 -18.847 15.928 1.00 0.00 12 ASN D C 1
ATOM 6960 O O . ASN D 2 11 ? 4.757 -18.102 16.391 1.00 0.00 12 ASN D O 1
ATOM 6965 N N . GLY D 2 12 ? 6.672 -18.380 15.225 1.00 0.00 13 GLY D N 1
ATOM 6966 C CA . GLY D 2 12 ? 6.888 -16.958 15.243 1.00 0.00 13 GLY D CA 1
ATOM 6967 C C . GLY D 2 12 ? 5.929 -16.234 14.349 1.00 0.00 13 GLY D C 1
ATOM 6968 O O . GLY D 2 12 ? 5.353 -16.791 13.417 1.00 0.00 13 GLY D O 1
ATOM 6969 N N . SER D 2 13 ? 5.789 -14.919 14.610 1.00 0.00 14 SER D N 1
ATOM 6970 C CA . SER D 2 13 ? 4.932 -14.058 13.853 1.00 0.00 14 SER D CA 1
ATOM 6971 C C . SER D 2 13 ? 5.345 -14.165 12.421 1.00 0.00 14 SER D C 1
ATOM 6972 O O . SER D 2 13 ? 4.515 -14.455 11.569 1.00 0.00 14 SER D O 1
ATOM 6975 N N . GLY D 2 14 ? 6.597 -13.774 12.109 1.00 0.00 15 GLY D N 1
ATOM 6976 C CA . GLY D 2 14 ? 7.202 -13.870 10.804 1.00 0.00 15 GLY D CA 1
ATOM 6977 C C . GLY D 2 14 ? 7.893 -15.167 10.504 1.00 0.00 15 GLY D C 1
ATOM 6978 O O . GLY D 2 14 ? 7.950 -15.565 9.343 1.00 0.00 15 GLY D O 1
ATOM 6979 N N . MET D 2 15 ? 8.562 -15.751 11.504 1.00 0.00 16 MET D N 1
ATOM 6980 C CA . MET D 2 15 ? 9.449 -16.800 11.127 1.00 0.00 16 MET D CA 1
ATOM 6981 C C . MET D 2 15 ? 9.379 -17.810 12.204 1.00 0.00 16 MET D C 1
ATOM 6982 O O . MET D 2 15 ? 9.642 -17.514 13.366 1.00 0.00 16 MET D O 1
ATOM 6987 N N . CYS D 2 16 ? 9.011 -19.045 11.836 1.00 0.00 17 CYS D N 1
ATOM 6988 C CA . CYS D 2 16 ? 8.815 -20.035 12.842 1.00 0.00 17 CYS D CA 1
ATOM 6989 C C . CYS D 2 16 ? 10.057 -20.853 12.890 1.00 0.00 17 CYS D C 1
ATOM 6990 O O . CYS D 2 16 ? 10.719 -21.061 11.874 1.00 0.00 17 CYS D O 1
ATOM 6993 N N . LYS D 2 17 ? 10.427 -21.305 14.102 1.00 0.00 18 LYS D N 1
ATOM 6994 C CA . LYS D 2 17 ? 11.669 -21.997 14.267 1.00 0.00 18 LYS D CA 1
ATOM 6995 C C . LYS D 2 17 ? 11.383 -23.277 14.987 1.00 0.00 18 LYS D C 1
ATOM 6996 O O . LYS D 2 17 ? 10.620 -23.299 15.951 1.00 0.00 18 LYS D O 1
ATOM 7002 N N . ALA D 2 18 ? 11.983 -24.393 14.519 1.00 0.00 19 ALA D N 1
ATOM 7003 C CA . ALA D 2 18 ? 11.685 -25.671 15.103 1.00 0.00 19 ALA D CA 1
ATOM 7004 C C . ALA D 2 18 ? 12.915 -26.520 15.023 1.00 0.00 19 ALA D C 1
ATOM 7005 O O . ALA D 2 18 ? 13.840 -26.220 14.270 1.00 0.00 19 ALA D O 1
ATOM 7007 N N . GLY D 2 19 ? 12.960 -27.611 15.818 1.00 0.00 20 GLY D N 1
ATOM 7008 C CA . GLY D 2 19 ? 14.126 -28.448 15.813 1.00 0.00 20 GLY D CA 1
ATOM 7009 C C . GLY D 2 19 ? 13.918 -29.571 16.782 1.00 0.00 20 GLY D C 1
ATOM 7010 O O . GLY D 2 19 ? 12.791 -29.886 17.161 1.00 0.00 20 GLY D O 1
ATOM 7011 N N . PHE D 2 20 ? 15.031 -30.211 17.199 1.00 0.00 21 PHE D N 1
ATOM 7012 C CA . PHE D 2 20 ? 14.987 -31.242 18.197 1.00 0.00 21 PHE D CA 1
ATOM 7013 C C . PHE D 2 20 ? 15.601 -30.668 19.427 1.00 0.00 21 PHE D C 1
ATOM 7014 O O . PHE D 2 20 ? 16.404 -29.739 19.358 1.00 0.00 21 PHE D O 1
ATOM 7022 N N . ALA D 2 21 ? 15.229 -31.214 20.599 1.00 0.00 22 ALA D N 1
ATOM 7023 C CA . ALA D 2 21 ? 15.861 -30.789 21.810 1.00 0.00 22 ALA D CA 1
ATOM 7024 C C . ALA D 2 21 ? 17.244 -31.347 21.807 1.00 0.00 22 ALA D C 1
ATOM 7025 O O . ALA D 2 21 ? 17.499 -32.415 21.250 1.00 0.00 22 ALA D O 1
ATOM 7027 N N . GLY D 2 22 ? 18.182 -30.614 22.433 1.00 0.00 23 GLY D N 1
ATOM 7028 C CA . GLY D 2 22 ? 19.547 -31.036 22.477 1.00 0.00 23 GLY D CA 1
ATOM 7029 C C . GLY D 2 22 ? 20.263 -30.323 21.380 1.00 0.00 23 GLY D C 1
ATOM 7030 O O . GLY D 2 22 ? 21.485 -30.187 21.409 1.00 0.00 23 GLY D O 1
ATOM 7031 N N . ASP D 2 23 ? 19.506 -29.833 20.381 1.00 0.00 24 ASP D N 1
ATOM 7032 C CA . ASP D 2 23 ? 20.132 -29.094 19.329 1.00 0.00 24 ASP D CA 1
ATOM 7033 C C . ASP D 2 23 ? 20.528 -27.779 19.895 1.00 0.00 24 ASP D C 1
ATOM 7034 O O . ASP D 2 23 ? 19.859 -27.234 20.771 1.00 0.00 24 ASP D O 1
ATOM 7039 N N . ASP D 2 24 ? 21.667 -27.251 19.420 1.00 0.00 25 ASP D N 1
ATOM 7040 C CA . ASP D 2 24 ? 22.104 -25.964 19.856 1.00 0.00 25 ASP D CA 1
ATOM 7041 C C . ASP D 2 24 ? 21.218 -24.905 19.282 1.00 0.00 25 ASP D C 1
ATOM 7042 O O . ASP D 2 24 ? 20.940 -23.913 19.948 1.00 0.00 25 ASP D O 1
ATOM 7047 N N . ALA D 2 25 ? 20.753 -25.074 18.027 1.00 0.00 26 ALA D N 1
ATOM 7048 C CA . ALA D 2 25 ? 19.936 -24.063 17.410 1.00 0.00 26 ALA D CA 1
ATOM 7049 C C . ALA D 2 25 ? 18.954 -24.766 16.519 1.00 0.00 26 ALA D C 1
ATOM 7050 O O . ALA D 2 25 ? 19.096 -25.961 16.272 1.00 0.00 26 ALA D O 1
ATOM 7052 N N . PRO D 2 26 ? 17.933 -24.081 16.060 1.00 0.00 27 PRO D N 1
ATOM 7053 C CA . PRO D 2 26 ? 16.843 -24.687 15.341 1.00 0.00 27 PRO D CA 1
ATOM 7054 C C . PRO D 2 26 ? 17.327 -25.261 14.048 1.00 0.00 27 PRO D C 1
ATOM 7055 O O . PRO D 2 26 ? 18.096 -24.593 13.359 1.00 0.00 27 PRO D O 1
ATOM 7059 N N . ARG D 2 27 ? 16.883 -26.483 13.688 1.00 0.00 28 ARG D N 1
ATOM 7060 C CA . ARG D 2 27 ? 17.205 -27.018 12.395 1.00 0.00 28 ARG D CA 1
ATOM 7061 C C . ARG D 2 27 ? 16.468 -26.258 11.337 1.00 0.00 28 ARG D C 1
ATOM 7062 O O . ARG D 2 27 ? 17.006 -26.002 10.262 1.00 0.00 28 ARG D O 1
ATOM 7070 N N . ALA D 2 28 ? 15.203 -25.880 11.603 1.00 0.00 29 ALA D N 1
ATOM 7071 C CA . ALA D 2 28 ? 14.434 -25.258 10.565 1.00 0.00 29 ALA D CA 1
ATOM 7072 C C . ALA D 2 28 ? 14.243 -23.827 10.931 1.00 0.00 29 ALA D C 1
ATOM 7073 O O . ALA D 2 28 ? 14.107 -23.487 12.105 1.00 0.00 29 ALA D O 1
ATOM 7075 N N . VAL D 2 29 ? 14.227 -22.936 9.923 1.00 0.00 30 VAL D N 1
ATOM 7076 C CA . VAL D 2 29 ? 13.615 -21.669 10.169 1.00 0.00 30 VAL D CA 1
ATOM 7077 C C . VAL D 2 29 ? 13.082 -21.184 8.855 1.00 0.00 30 VAL D C 1
ATOM 7078 O O . VAL D 2 29 ? 13.794 -21.138 7.852 1.00 0.00 30 VAL D O 1
ATOM 7082 N N . PHE D 2 30 ? 11.780 -20.843 8.808 1.00 0.00 31 PHE D N 1
ATOM 7083 C CA . PHE D 2 30 ? 11.235 -20.469 7.538 1.00 0.00 31 PHE D CA 1
ATOM 7084 C C . PHE D 2 30 ? 10.142 -19.488 7.766 1.00 0.00 31 PHE D C 1
ATOM 7085 O O . PHE D 2 30 ? 9.651 -19.301 8.878 1.00 0.00 31 PHE D O 1
ATOM 7093 N N . PRO D 2 31 ? 9.757 -18.860 6.695 1.00 0.00 32 PRO D N 1
ATOM 7094 C CA . PRO D 2 31 ? 8.798 -17.804 6.748 1.00 0.00 32 PRO D CA 1
ATOM 7095 C C . PRO D 2 31 ? 7.524 -18.379 7.264 1.00 0.00 32 PRO D C 1
ATOM 7096 O O . PRO D 2 31 ? 7.265 -19.559 7.027 1.00 0.00 32 PRO D O 1
ATOM 7100 N N . SER D 2 32 ? 6.728 -17.572 7.991 1.00 0.00 33 SER D N 1
ATOM 7101 C CA . SER D 2 32 ? 5.470 -18.052 8.474 1.00 0.00 33 SER D CA 1
ATOM 7102 C C . SER D 2 32 ? 4.423 -17.276 7.761 1.00 0.00 33 SER D C 1
ATOM 7103 O O . SER D 2 32 ? 3.805 -16.379 8.332 1.00 0.00 33 SER D O 1
ATOM 7106 N N . ILE D 2 33 ? 4.173 -17.623 6.490 1.00 0.00 34 ILE D N 1
ATOM 7107 C CA . ILE D 2 33 ? 3.168 -16.910 5.770 1.00 0.00 34 ILE D CA 1
ATOM 7108 C C . ILE D 2 33 ? 2.466 -17.893 4.892 1.00 0.00 34 ILE D C 1
ATOM 7109 O O . ILE D 2 33 ? 2.817 -19.072 4.865 1.00 0.00 34 ILE D O 1
ATOM 7114 N N . VAL D 2 34 ? 1.404 -17.433 4.196 1.00 0.00 35 VAL D N 1
ATOM 7115 C CA . VAL D 2 34 ? 0.717 -18.272 3.256 1.00 0.00 35 VAL D CA 1
ATOM 7116 C C . VAL D 2 34 ? 0.605 -17.497 1.971 1.00 0.00 35 VAL D C 1
ATOM 7117 O O . VAL D 2 34 ? 0.434 -16.280 1.995 1.00 0.00 35 VAL D O 1
ATOM 7121 N N . GLY D 2 35 ? 0.732 -18.170 0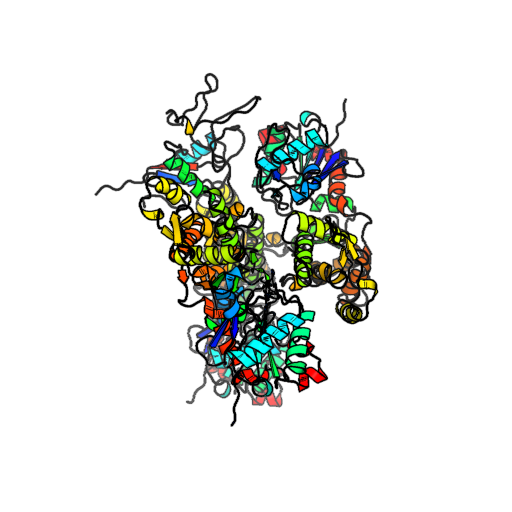.804 1.00 0.00 36 GLY D N 1
ATOM 7122 C CA . GLY D 2 35 ? 0.923 -17.424 -0.405 1.00 0.00 36 GLY D CA 1
ATOM 7123 C C . GLY D 2 35 ? 0.597 -18.289 -1.578 1.00 0.00 36 GLY D C 1
ATOM 7124 O O . GLY D 2 35 ? 0.794 -19.502 -1.559 1.00 0.00 36 GLY D O 1
ATOM 7125 N N . ARG D 2 36 ? 0.091 -17.649 -2.647 1.00 0.00 37 ARG D N 1
ATOM 7126 C CA . ARG D 2 36 ? -0.346 -18.331 -3.828 1.00 0.00 37 ARG D CA 1
ATOM 7127 C C . ARG D 2 36 ? 0.074 -17.441 -4.954 1.00 0.00 37 ARG D C 1
ATOM 7128 O O . ARG D 2 36 ? 0.727 -16.430 -4.706 1.00 0.00 37 ARG D O 1
ATOM 7136 N N . PRO D 2 37 ? -0.250 -17.732 -6.184 1.00 0.00 38 PRO D N 1
ATOM 7137 C CA . PRO D 2 37 ? -0.352 -16.692 -7.160 1.00 0.00 38 PRO D CA 1
ATOM 7138 C C . PRO D 2 37 ? -1.444 -15.752 -6.763 1.00 0.00 38 PRO D C 1
ATOM 7139 O O . PRO D 2 37 ? -2.555 -16.206 -6.489 1.00 0.00 38 PRO D O 1
ATOM 7143 N N . ARG D 2 38 ? -1.172 -14.435 -6.744 1.00 0.00 39 ARG D N 1
ATOM 7144 C CA . ARG D 2 38 ? -2.266 -13.519 -6.814 1.00 0.00 39 ARG D CA 1
ATOM 7145 C C . ARG D 2 38 ? -2.838 -13.594 -8.200 1.00 0.00 39 ARG D C 1
ATOM 7146 O O . ARG D 2 38 ? -4.049 -13.713 -8.376 1.00 0.00 39 ARG D O 1
ATOM 7154 N N . HIS D 2 39 ? -1.964 -13.512 -9.229 1.00 0.00 40 HIS D N 1
ATOM 7155 C CA . HIS D 2 39 ? -2.395 -13.565 -10.600 1.00 0.00 40 HIS D CA 1
ATOM 7156 C C . HIS D 2 39 ? -2.796 -14.952 -11.025 1.00 0.00 40 HIS D C 1
ATOM 7157 O O . HIS D 2 39 ? -3.862 -15.126 -11.614 1.00 0.00 40 HIS D O 1
ATOM 7164 N N . GLN D 2 40 ? -1.971 -15.989 -10.747 1.00 0.00 41 GLN D N 1
ATOM 7165 C CA . GLN D 2 40 ? -2.352 -17.305 -11.202 1.00 0.00 41 GLN D CA 1
ATOM 7166 C C . GLN D 2 40 ? -2.350 -17.263 -12.710 1.00 0.00 41 GLN D C 1
ATOM 7167 O O . GLN D 2 40 ? -1.482 -16.635 -13.313 1.00 0.00 41 GLN D O 1
ATOM 7173 N N . GLY D 2 41 ? -3.338 -17.939 -13.340 1.00 0.00 42 GLY D N 1
ATOM 7174 C CA . GLY D 2 41 ? -3.878 -17.629 -14.632 1.00 0.00 42 GLY D CA 1
ATOM 7175 C C . GLY D 2 41 ? -2.907 -17.876 -15.730 1.00 0.00 42 GLY D C 1
ATOM 7176 O O . GLY D 2 41 ? -2.313 -16.940 -16.254 1.00 0.00 42 GLY D O 1
ATOM 7177 N N . VAL D 2 42 ? -2.687 -19.121 -16.173 1.00 0.00 43 VAL D N 1
ATOM 7178 C CA . VAL D 2 42 ? -3.078 -20.413 -15.709 1.00 0.00 43 VAL D CA 1
ATOM 7179 C C . VAL D 2 42 ? -1.901 -21.146 -16.247 1.00 0.00 43 VAL D C 1
ATOM 7180 O O . VAL D 2 42 ? -0.811 -20.578 -16.230 1.00 0.00 43 VAL D O 1
ATOM 7184 N N . MET D 2 43 ? -2.029 -22.383 -16.750 1.00 0.00 44 MET D N 1
ATOM 7185 C CA . MET D 2 43 ? -0.953 -22.793 -17.604 1.00 0.00 44 MET D CA 1
ATOM 7186 C C . MET D 2 43 ? -1.297 -24.115 -18.179 1.00 0.00 44 MET D C 1
ATOM 7187 O O . MET D 2 43 ? -2.392 -24.636 -17.971 1.00 0.00 44 MET D O 1
ATOM 7192 N N . VAL D 2 44 ? -0.353 -24.702 -18.931 1.00 0.00 45 VAL D N 1
ATOM 7193 C CA . VAL D 2 44 ? -0.536 -26.081 -19.241 1.00 0.00 45 VAL D CA 1
ATOM 7194 C C . VAL D 2 44 ? 0.250 -26.838 -18.219 1.00 0.00 45 VAL D C 1
ATOM 7195 O O . VAL D 2 44 ? 1.480 -26.871 -18.267 1.00 0.00 45 VAL D O 1
ATOM 7199 N N . GLY D 2 45 ? -0.463 -27.486 -17.271 1.00 0.00 46 GLY D N 1
ATOM 7200 C CA . GLY D 2 45 ? 0.170 -28.244 -16.226 1.00 0.00 46 GLY D CA 1
ATOM 7201 C C . GLY D 2 45 ? 0.104 -27.505 -14.919 1.00 0.00 46 GLY D C 1
ATOM 7202 O O . GLY D 2 45 ? -0.460 -26.417 -14.815 1.00 0.00 46 GLY D O 1
ATOM 7203 N N . MET D 2 46 ? 0.672 -28.128 -13.865 1.00 0.00 47 MET D N 1
ATOM 7204 C CA . MET D 2 46 ? 0.905 -27.496 -12.595 1.00 0.00 47 MET D CA 1
ATOM 7205 C C . MET D 2 46 ? 2.074 -28.202 -11.997 1.00 0.00 47 MET D C 1
ATOM 7206 O O . MET D 2 46 ? 3.065 -28.463 -12.677 1.00 0.00 47 MET D O 1
ATOM 7211 N N . GLY D 2 47 ? 1.980 -28.537 -10.693 1.00 0.00 48 GLY D N 1
ATOM 7212 C CA . GLY D 2 47 ? 3.142 -28.936 -9.956 1.00 0.00 48 GLY D CA 1
ATOM 7213 C C . GLY D 2 47 ? 3.461 -27.857 -8.972 1.00 0.00 48 GLY D C 1
ATOM 7214 O O . GLY D 2 47 ? 4.557 -27.812 -8.416 1.00 0.00 48 GLY D O 1
ATOM 7215 N N . GLN D 2 48 ? 2.494 -26.951 -8.732 1.00 0.00 49 GLN D N 1
ATOM 7216 C CA . GLN D 2 48 ? 2.701 -25.908 -7.771 1.00 0.00 49 GLN D CA 1
ATOM 7217 C C . GLN D 2 48 ? 2.097 -26.324 -6.465 1.00 0.00 49 GLN D C 1
ATOM 7218 O O . GLN D 2 48 ? 1.225 -27.190 -6.409 1.00 0.00 49 GLN D O 1
ATOM 7224 N N . LYS D 2 49 ? 2.577 -25.699 -5.370 1.00 0.00 50 LYS D N 1
ATOM 7225 C CA . LYS D 2 49 ? 2.006 -25.857 -4.063 1.00 0.00 50 LYS D CA 1
ATOM 7226 C C . LYS D 2 49 ? 1.193 -24.626 -3.830 1.00 0.00 50 LYS D C 1
ATOM 7227 O O . LYS D 2 49 ? 1.698 -23.517 -3.992 1.00 0.00 50 LYS D O 1
ATOM 7233 N N . ASP D 2 50 ? -0.098 -24.787 -3.471 1.00 0.00 51 ASP D N 1
ATOM 7234 C CA . ASP D 2 50 ? -0.970 -23.649 -3.493 1.00 0.00 51 ASP D CA 1
ATOM 7235 C C . ASP D 2 50 ? -0.452 -22.624 -2.543 1.00 0.00 51 ASP D C 1
ATOM 7236 O O . ASP D 2 50 ? -0.223 -21.478 -2.925 1.00 0.00 51 ASP D O 1
ATOM 7241 N N . SER D 2 51 ? -0.235 -23.002 -1.272 1.00 0.00 52 SER D N 1
ATOM 7242 C CA . SER D 2 51 ? 0.134 -21.951 -0.377 1.00 0.00 52 SER D CA 1
ATOM 7243 C C . SER D 2 51 ? 1.116 -22.486 0.609 1.00 0.00 52 SER D C 1
ATOM 7244 O O . SER D 2 51 ? 0.831 -22.550 1.804 1.00 0.00 52 SER D O 1
ATOM 7247 N N . TYR D 2 52 ? 2.303 -22.898 0.131 1.00 0.00 53 TYR D N 1
ATOM 7248 C CA . TYR D 2 52 ? 3.346 -23.279 1.038 1.00 0.00 53 TYR D CA 1
ATOM 7249 C C . TYR D 2 52 ? 3.971 -22.058 1.604 1.00 0.00 53 TYR D C 1
ATOM 7250 O O . TYR D 2 52 ? 4.165 -21.944 2.814 1.00 0.00 53 TYR D O 1
ATOM 7259 N N . VAL D 2 53 ? 4.321 -21.115 0.705 1.00 0.00 54 VAL D N 1
ATOM 7260 C CA . VAL D 2 53 ? 5.141 -20.027 1.128 1.00 0.00 54 VAL D CA 1
ATOM 7261 C C . VAL D 2 53 ? 6.432 -20.611 1.513 1.00 0.00 54 VAL D C 1
ATOM 7262 O O . VAL D 2 53 ? 7.123 -21.185 0.678 1.00 0.00 54 VAL D O 1
ATOM 7266 N N . GLY D 2 54 ? 6.791 -20.443 2.797 1.00 0.00 55 GLY D N 1
ATOM 7267 C CA . GLY D 2 54 ? 7.926 -21.100 3.348 1.00 0.00 55 GLY D CA 1
ATOM 7268 C C . GLY D 2 54 ? 9.117 -20.556 2.653 1.00 0.00 55 GLY D C 1
ATOM 7269 O O . GLY D 2 54 ? 9.199 -19.366 2.354 1.00 0.00 55 GLY D O 1
ATOM 7270 N N . ASP D 2 55 ? 10.082 -21.447 2.392 1.00 0.00 56 ASP D N 1
ATOM 7271 C CA . ASP D 2 55 ? 11.281 -21.080 1.714 1.00 0.00 56 ASP D CA 1
ATOM 7272 C C . ASP D 2 55 ? 10.906 -20.635 0.337 1.00 0.00 56 ASP D C 1
ATOM 7273 O O . ASP D 2 55 ? 11.410 -19.630 -0.162 1.00 0.00 56 ASP D O 1
ATOM 7278 N N . GLU D 2 56 ? 10.002 -21.388 -0.316 1.00 0.00 57 GLU D N 1
ATOM 7279 C CA . GLU D 2 56 ? 9.753 -21.185 -1.712 1.00 0.00 57 GLU D CA 1
ATOM 7280 C C . GLU D 2 56 ? 9.127 -19.839 -1.932 1.00 0.00 57 GLU D C 1
ATOM 7281 O O . GLU D 2 56 ? 9.352 -19.211 -2.965 1.00 0.00 57 GLU D O 1
ATOM 7287 N N . ALA D 2 57 ? 8.311 -19.349 -0.983 1.00 0.00 58 ALA D N 1
ATOM 7288 C CA . ALA D 2 57 ? 7.746 -18.043 -1.179 1.00 0.00 58 ALA D CA 1
ATOM 7289 C C . ALA D 2 57 ? 8.839 -17.022 -1.207 1.00 0.00 58 ALA D C 1
ATOM 7290 O O . ALA D 2 57 ? 8.811 -16.084 -2.001 1.00 0.00 58 ALA D O 1
ATOM 7292 N N . GLN D 2 58 ? 9.831 -17.149 -0.310 1.00 0.00 59 GLN D N 1
ATOM 7293 C CA . GLN D 2 58 ? 10.806 -16.104 -0.204 1.00 0.00 59 GLN D CA 1
ATOM 7294 C C . GLN D 2 58 ? 11.546 -16.029 -1.500 1.00 0.00 59 GLN D C 1
ATOM 7295 O O . GLN D 2 58 ? 11.826 -14.944 -1.999 1.00 0.00 59 GLN D O 1
ATOM 7301 N N . SER D 2 59 ? 11.879 -17.189 -2.092 1.00 0.00 60 SER D N 1
ATOM 7302 C CA . SER D 2 59 ? 12.512 -17.205 -3.381 1.00 0.00 60 SER D CA 1
ATOM 7303 C C . SER D 2 59 ? 11.513 -16.714 -4.378 1.00 0.00 60 SER D C 1
ATOM 7304 O O . SER D 2 59 ? 11.859 -16.161 -5.421 1.00 0.00 60 SER D O 1
ATOM 7307 N N . LYS D 2 60 ? 10.230 -16.920 -4.045 1.00 0.00 61 LYS D N 1
ATOM 7308 C CA . LYS D 2 60 ? 9.096 -16.824 -4.913 1.00 0.00 61 LYS D CA 1
ATOM 7309 C C . LYS D 2 60 ? 8.957 -15.414 -5.404 1.00 0.00 61 LYS D C 1
ATOM 7310 O O . LYS D 2 60 ? 8.195 -15.164 -6.337 1.00 0.00 61 LYS D O 1
ATOM 7316 N N . ARG D 2 61 ? 9.644 -14.433 -4.778 1.00 0.00 62 ARG D N 1
ATOM 7317 C CA . ARG D 2 61 ? 9.058 -13.314 -4.092 1.00 0.00 62 ARG D CA 1
ATOM 7318 C C . ARG D 2 61 ? 8.005 -12.691 -4.946 1.00 0.00 62 ARG D C 1
ATOM 7319 O O . ARG D 2 61 ? 6.905 -12.432 -4.460 1.00 0.00 62 ARG D O 1
ATOM 7327 N N . GLY D 2 62 ? 8.308 -12.404 -6.223 1.00 0.00 63 GLY D N 1
ATOM 7328 C CA . GLY D 2 62 ? 7.462 -11.507 -6.959 1.00 0.00 63 GLY D CA 1
ATOM 7329 C C . GLY D 2 62 ? 6.082 -12.075 -7.050 1.00 0.00 63 GLY D C 1
ATOM 7330 O O . GLY D 2 62 ? 5.091 -11.359 -6.919 1.00 0.00 63 GLY D O 1
ATOM 7331 N N . ILE D 2 63 ? 5.990 -13.387 -7.309 1.00 0.00 64 ILE D N 1
ATOM 7332 C CA . ILE D 2 63 ? 4.758 -14.003 -7.701 1.00 0.00 64 ILE D CA 1
ATOM 7333 C C . ILE D 2 63 ? 3.731 -13.950 -6.604 1.00 0.00 64 ILE D C 1
ATOM 7334 O O . ILE D 2 63 ? 2.554 -13.708 -6.869 1.00 0.00 64 ILE D O 1
ATOM 7339 N N . LEU D 2 64 ? 4.142 -14.252 -5.354 1.00 0.00 65 LEU D N 1
ATOM 7340 C CA . LEU D 2 64 ? 3.252 -14.780 -4.350 1.00 0.00 65 LEU D CA 1
ATOM 7341 C C . LEU D 2 64 ? 2.608 -13.712 -3.511 1.00 0.00 65 LEU D C 1
ATOM 7342 O O . LEU D 2 64 ? 2.899 -12.524 -3.639 1.00 0.00 65 LEU D O 1
ATOM 7347 N N . THR D 2 65 ? 1.681 -14.161 -2.629 1.00 0.00 66 THR D N 1
ATOM 7348 C CA . THR D 2 65 ? 0.939 -13.346 -1.702 1.00 0.00 66 THR D CA 1
ATOM 7349 C C . THR D 2 65 ? 1.351 -13.752 -0.317 1.00 0.00 66 THR D C 1
ATOM 7350 O O . THR D 2 65 ? 1.847 -14.858 -0.119 1.00 0.00 66 THR D O 1
ATOM 7354 N N . LEU D 2 66 ? 1.191 -12.870 0.694 1.00 0.00 67 LEU D N 1
ATOM 7355 C CA . LEU D 2 66 ? 1.540 -13.327 2.013 1.00 0.00 67 LEU D CA 1
ATOM 7356 C C . LEU D 2 66 ? 0.381 -13.123 2.935 1.00 0.00 67 LEU D C 1
ATOM 7357 O O . LEU D 2 66 ? -0.163 -12.025 3.036 1.00 0.00 67 LEU D O 1
ATOM 7362 N N . LYS D 2 67 ? 0.013 -14.182 3.680 1.00 0.00 68 LYS D N 1
ATOM 7363 C CA . LYS D 2 67 ? -0.801 -14.015 4.849 1.00 0.00 68 LYS D CA 1
ATOM 7364 C C . LYS D 2 67 ? 0.070 -14.448 5.976 1.00 0.00 68 LYS D C 1
ATOM 7365 O O . LYS D 2 67 ? 0.903 -15.335 5.805 1.00 0.00 68 LYS D O 1
ATOM 7371 N N . TYR D 2 68 ? -0.096 -13.847 7.167 1.00 0.00 69 TYR D N 1
ATOM 7372 C CA . TYR D 2 68 ? 0.494 -14.471 8.311 1.00 0.00 69 TYR D CA 1
ATOM 7373 C C . TYR D 2 68 ? -0.639 -14.851 9.202 1.00 0.00 69 TYR D C 1
ATOM 7374 O O . TYR D 2 68 ? -1.337 -13.990 9.735 1.00 0.00 69 TYR D O 1
ATOM 7383 N N . PRO D 2 69 ? -0.837 -16.154 9.376 1.00 0.00 70 PRO D N 1
ATOM 7384 C CA . PRO D 2 69 ? -1.917 -16.661 10.228 1.00 0.00 70 PRO D CA 1
ATOM 7385 C C . PRO D 2 69 ? -1.690 -16.314 11.696 1.00 0.00 70 PRO D C 1
ATOM 7386 O O . PRO D 2 69 ? -2.577 -16.523 12.523 1.00 0.00 70 PRO D O 1
ATOM 7390 N N . ILE D 2 70 ? -0.510 -15.790 12.008 1.00 0.00 71 ILE D N 1
ATOM 7391 C CA . ILE D 2 70 ? -0.175 -15.417 13.377 1.00 0.00 71 ILE D CA 1
ATOM 7392 C C . ILE D 2 70 ? 0.639 -14.128 13.414 1.00 0.00 71 ILE D C 1
ATOM 7393 O O . ILE D 2 70 ? 1.623 -14.024 14.147 1.00 0.00 71 ILE D O 1
ATOM 7398 N N . GLU D 2 71 ? 0.223 -13.149 12.618 1.00 0.00 72 GLU D N 1
ATOM 7399 C CA . GLU D 2 71 ? 0.912 -11.865 12.557 1.00 0.00 72 GLU D CA 1
ATOM 7400 C C . GLU D 2 71 ? 1.248 -11.352 13.954 1.00 0.00 72 GLU D C 1
ATOM 7401 O O . GLU D 2 71 ? 2.417 -11.181 14.298 1.00 0.00 72 GLU D O 1
ATOM 7418 N N . GLY D 2 73 ? 1.668 -12.639 16.445 1.00 0.00 74 GLY D N 1
ATOM 7419 C CA . GLY D 2 73 ? 2.173 -13.769 17.202 1.00 0.00 74 GLY D CA 1
ATOM 7420 C C . GLY D 2 73 ? 1.062 -14.601 17.812 1.00 0.00 74 GLY D C 1
ATOM 7421 O O . GLY D 2 73 ? 1.304 -15.429 18.690 1.00 0.00 74 GLY D O 1
ATOM 7422 N N . ILE D 2 74 ? -0.162 -14.380 17.344 1.00 0.00 75 ILE D N 1
ATOM 7423 C CA . ILE D 2 74 ? -1.319 -15.112 17.846 1.00 0.00 75 ILE D CA 1
ATOM 7424 C C . ILE D 2 74 ? -2.037 -15.848 16.719 1.00 0.00 75 ILE D C 1
ATOM 7425 O O . ILE D 2 74 ? -2.516 -15.230 15.768 1.00 0.00 75 ILE D O 1
ATOM 7430 N N . VAL D 2 75 ? -2.107 -17.170 16.833 1.00 0.00 76 VAL D N 1
ATOM 7431 C CA . VAL D 2 75 ? -2.766 -17.991 15.825 1.00 0.00 76 VAL D CA 1
ATOM 7432 C C . VAL D 2 75 ? -4.105 -17.389 15.412 1.00 0.00 76 VAL D C 1
ATOM 7433 O O . VAL D 2 75 ? -5.147 -17.725 15.976 1.00 0.00 76 VAL D O 1
ATOM 7437 N N . THR D 2 76 ? -4.070 -16.499 14.427 1.00 0.00 77 THR D N 1
ATOM 7438 C CA . THR D 2 76 ? -5.279 -15.848 13.938 1.00 0.00 77 THR D CA 1
ATOM 7439 C C . THR D 2 76 ? -6.171 -16.832 13.187 1.00 0.00 77 THR D C 1
ATOM 7440 O O . THR D 2 76 ? -7.357 -16.576 12.980 1.00 0.00 77 THR D O 1
ATOM 7444 N N . ASN D 2 77 ? -5.592 -17.958 12.783 1.00 0.00 78 ASN D N 1
ATOM 7445 C CA . ASN D 2 77 ? -6.333 -18.981 12.055 1.00 0.00 78 ASN D CA 1
ATOM 7446 C C . ASN D 2 77 ? -5.777 -20.380 12.297 1.00 0.00 78 ASN D C 1
ATOM 7447 O O . ASN D 2 77 ? -4.568 -20.560 12.450 1.00 0.00 78 ASN D O 1
ATOM 7452 N N . TRP D 2 78 ? -6.666 -21.367 12.332 1.00 0.00 79 TRP D N 1
ATOM 7453 C CA . TRP D 2 78 ? -6.275 -22.724 12.551 1.00 0.00 79 TRP D CA 1
ATOM 7454 C C . TRP D 2 78 ? -5.991 -23.436 11.251 1.00 0.00 79 TRP D C 1
ATOM 7455 O O . TRP D 2 78 ? -5.139 -24.322 11.208 1.00 0.00 79 TRP D O 1
ATOM 7466 N N . ASP D 2 79 ? -6.710 -23.100 10.157 1.00 0.00 80 ASP D N 1
ATOM 7467 C CA . ASP D 2 79 ? -6.560 -23.838 8.926 1.00 0.00 80 ASP D CA 1
ATOM 7468 C C . ASP D 2 79 ? -5.158 -23.722 8.394 1.00 0.00 80 ASP D C 1
ATOM 7469 O O . ASP D 2 79 ? -4.523 -24.728 8.082 1.00 0.00 80 ASP D O 1
ATOM 7474 N N . ASP D 2 80 ? -4.637 -22.487 8.265 1.00 0.00 81 ASP D N 1
ATOM 7475 C CA . ASP D 2 80 ? -3.329 -22.275 7.706 1.00 0.00 81 ASP D CA 1
ATOM 7476 C C . ASP D 2 80 ? -2.333 -22.867 8.643 1.00 0.00 81 ASP D C 1
ATOM 7477 O O . ASP D 2 80 ? -1.353 -23.483 8.226 1.00 0.00 81 ASP D O 1
ATOM 7482 N N . MET D 2 81 ? -2.571 -22.667 9.951 1.00 0.00 82 MET D N 1
ATOM 7483 C CA . MET D 2 81 ? -1.593 -22.922 10.967 1.00 0.00 82 MET D CA 1
ATOM 7484 C C . MET D 2 81 ? -1.271 -24.374 10.933 1.00 0.00 82 MET D C 1
ATOM 7485 O O . MET D 2 81 ? -0.120 -24.771 11.110 1.00 0.00 82 MET D O 1
ATOM 7490 N N . GLU D 2 82 ? -2.294 -25.208 10.691 1.00 0.00 83 GLU D N 1
ATOM 7491 C CA . GLU D 2 82 ? -2.074 -26.619 10.651 1.00 0.00 83 GLU D CA 1
ATOM 7492 C C . GLU D 2 82 ? -1.067 -26.844 9.578 1.00 0.00 83 GLU D C 1
ATOM 7493 O O . GLU D 2 82 ? -0.169 -27.668 9.720 1.00 0.00 83 GLU D O 1
ATOM 7499 N N . LYS D 2 83 ? -1.193 -26.090 8.473 1.00 0.00 84 LYS D N 1
ATOM 7500 C CA . LYS D 2 83 ? -0.334 -26.242 7.338 1.00 0.00 84 LYS D CA 1
ATOM 7501 C C . LYS D 2 83 ? 1.069 -25.947 7.754 1.00 0.00 84 LYS D C 1
ATOM 7502 O O . LYS D 2 83 ? 2.005 -26.627 7.335 1.00 0.00 84 LYS D O 1
ATOM 7508 N N . ILE D 2 84 ? 1.263 -24.916 8.593 1.00 0.00 85 ILE D N 1
ATOM 7509 C CA . ILE D 2 84 ? 2.602 -24.609 8.987 1.00 0.00 85 ILE D CA 1
ATOM 7510 C C . ILE D 2 84 ? 3.118 -25.794 9.733 1.00 0.00 85 ILE D C 1
ATOM 7511 O O . ILE D 2 84 ? 4.222 -26.271 9.479 1.00 0.00 85 ILE D O 1
ATOM 7516 N N . TRP D 2 85 ? 2.302 -26.317 10.665 1.00 0.00 86 TRP D N 1
ATOM 7517 C CA . TRP D 2 85 ? 2.728 -27.386 11.517 1.00 0.00 86 TRP D CA 1
ATOM 7518 C C . TRP D 2 85 ? 3.014 -28.590 10.673 1.00 0.00 86 TRP D C 1
ATOM 7519 O O . TRP D 2 85 ? 4.006 -29.285 10.889 1.00 0.00 86 TRP D O 1
ATOM 7530 N N . HIS D 2 86 ? 2.154 -28.867 9.676 1.00 0.00 87 HIS D N 1
ATOM 7531 C CA . HIS D 2 86 ? 2.334 -30.009 8.829 1.00 0.00 87 HIS D CA 1
ATOM 7532 C C . HIS D 2 86 ? 3.626 -29.846 8.101 1.00 0.00 87 HIS D C 1
ATOM 7533 O O . HIS D 2 86 ? 4.431 -30.773 8.029 1.00 0.00 87 HIS D O 1
ATOM 7540 N N . HIS D 2 87 ? 3.858 -28.645 7.544 1.00 0.00 88 HIS D N 1
ATOM 7541 C CA . HIS D 2 87 ? 5.028 -28.432 6.747 1.00 0.00 88 HIS D CA 1
ATOM 7542 C C . HIS D 2 87 ? 6.197 -28.667 7.635 1.00 0.00 88 HIS D C 1
ATOM 7543 O O . HIS D 2 87 ? 7.167 -29.317 7.247 1.00 0.00 88 HIS D O 1
ATOM 7550 N N . THR D 2 88 ? 6.126 -28.134 8.867 1.00 0.00 89 THR D N 1
ATOM 7551 C CA . THR D 2 88 ? 7.267 -28.182 9.724 1.00 0.00 89 THR D CA 1
ATOM 7552 C C . THR D 2 88 ? 7.611 -29.617 9.940 1.00 0.00 89 THR D C 1
ATOM 7553 O O . THR D 2 88 ? 8.760 -30.021 9.762 1.00 0.00 89 THR D O 1
ATOM 7557 N N . PHE D 2 89 ? 6.615 -30.431 10.337 1.00 0.00 90 PHE D N 1
ATOM 7558 C CA . PHE D 2 89 ? 6.938 -31.778 10.692 1.00 0.00 90 PHE D CA 1
ATOM 7559 C C . PHE D 2 89 ? 7.462 -32.497 9.504 1.00 0.00 90 PHE D C 1
ATOM 7560 O O . PHE D 2 89 ? 8.594 -32.964 9.506 1.00 0.00 90 PHE D O 1
ATOM 7568 N N . TYR D 2 90 ? 6.632 -32.630 8.458 1.00 0.00 91 TYR D N 1
ATOM 7569 C CA . TYR D 2 90 ? 7.003 -33.522 7.404 1.00 0.00 91 TYR D CA 1
ATOM 7570 C C . TYR D 2 90 ? 8.119 -32.939 6.609 1.00 0.00 91 TYR D C 1
ATOM 7571 O O . TYR D 2 90 ? 9.123 -33.596 6.339 1.00 0.00 91 TYR D O 1
ATOM 7580 N N . ASN D 2 91 ? 7.937 -31.680 6.182 1.00 0.00 92 ASN D N 1
ATOM 7581 C CA . ASN D 2 91 ? 8.830 -31.126 5.216 1.00 0.00 92 ASN D CA 1
ATOM 7582 C C . ASN D 2 91 ? 10.166 -30.878 5.839 1.00 0.00 92 ASN D C 1
ATOM 7583 O O . ASN D 2 91 ? 11.172 -31.469 5.451 1.00 0.00 92 ASN D O 1
ATOM 7588 N N . GLU D 2 92 ? 10.203 -29.951 6.815 1.00 0.00 93 GLU D N 1
ATOM 7589 C CA . GLU D 2 92 ? 11.471 -29.507 7.306 1.00 0.00 93 GLU D CA 1
ATOM 7590 C C . GLU D 2 92 ? 12.091 -30.479 8.256 1.00 0.00 93 GLU D C 1
ATOM 7591 O O . GLU D 2 92 ? 13.245 -30.867 8.084 1.00 0.00 93 GLU D O 1
ATOM 7597 N N . LEU D 2 93 ? 11.338 -30.896 9.292 1.00 0.00 94 LEU D N 1
ATOM 7598 C CA . LEU D 2 93 ? 11.880 -31.776 10.287 1.00 0.00 94 LEU D CA 1
ATOM 7599 C C . LEU D 2 93 ? 12.060 -33.130 9.693 1.00 0.00 94 LEU D C 1
ATOM 7600 O O . LEU D 2 93 ? 13.066 -33.801 9.917 1.00 0.00 94 LEU D O 1
ATOM 7605 N N . ARG D 2 94 ? 11.061 -33.558 8.907 1.00 0.00 95 ARG D N 1
ATOM 7606 C CA . ARG D 2 94 ? 11.004 -34.899 8.429 1.00 0.00 95 ARG D CA 1
ATOM 7607 C C . ARG D 2 94 ? 11.158 -35.811 9.597 1.00 0.00 95 ARG D C 1
ATOM 7608 O O . ARG D 2 94 ? 12.060 -36.645 9.664 1.00 0.00 95 ARG D O 1
ATOM 7616 N N . VAL D 2 95 ? 10.232 -35.630 10.560 1.00 0.00 96 VAL D N 1
ATOM 7617 C CA . VAL D 2 95 ? 10.079 -36.446 11.725 1.00 0.00 96 VAL D CA 1
ATOM 7618 C C . VAL D 2 95 ? 8.654 -36.889 11.700 1.00 0.00 96 VAL D C 1
ATOM 7619 O O . VAL D 2 95 ? 7.815 -36.245 11.073 1.00 0.00 96 VAL D O 1
ATOM 7623 N N . ALA D 2 96 ? 8.326 -38.005 12.377 1.00 0.00 97 ALA D N 1
ATOM 7624 C CA . ALA D 2 96 ? 6.933 -38.316 12.465 1.00 0.00 97 ALA D CA 1
ATOM 7625 C C . ALA D 2 96 ? 6.491 -37.942 13.840 1.00 0.00 97 ALA D C 1
ATOM 7626 O O . ALA D 2 96 ? 7.106 -38.297 14.845 1.00 0.00 97 ALA D O 1
ATOM 7628 N N . PRO D 2 97 ? 5.426 -37.196 13.873 1.00 0.00 98 PRO D N 1
ATOM 7629 C CA . PRO D 2 97 ? 4.970 -36.537 15.062 1.00 0.00 98 PRO D CA 1
ATOM 7630 C C . PRO D 2 97 ? 4.564 -37.585 16.036 1.00 0.00 98 PRO D C 1
ATOM 7631 O O . PRO D 2 97 ? 4.373 -37.277 17.212 1.00 0.00 98 PRO D O 1
ATOM 7635 N N . GLU D 2 98 ? 4.391 -38.823 15.548 1.00 0.00 99 GLU D N 1
ATOM 7636 C CA . GLU D 2 98 ? 3.989 -39.908 16.384 1.00 0.00 99 GLU D CA 1
ATOM 7637 C C . GLU D 2 98 ? 5.078 -40.159 17.375 1.00 0.00 99 GLU D C 1
ATOM 7638 O O . GLU D 2 98 ? 4.812 -40.450 18.537 1.00 0.00 99 GLU D O 1
ATOM 7644 N N . GLU D 2 99 ? 6.341 -40.096 16.917 1.00 0.00 100 GLU D N 1
ATOM 7645 C CA . GLU D 2 99 ? 7.454 -40.534 17.709 1.00 0.00 100 GLU D CA 1
ATOM 7646 C C . GLU D 2 99 ? 7.710 -39.633 18.886 1.00 0.00 100 GLU D C 1
ATOM 7647 O O . GLU D 2 99 ? 8.030 -40.122 19.968 1.00 0.00 100 GLU D O 1
ATOM 7653 N N . HIS D 2 100 ? 7.619 -38.294 18.717 1.00 0.00 101 HIS D N 1
ATOM 7654 C CA . HIS D 2 100 ? 8.235 -37.439 19.700 1.00 0.00 101 HIS D CA 1
ATOM 7655 C C . HIS D 2 100 ? 7.226 -36.520 20.320 1.00 0.00 101 HIS D C 1
ATOM 7656 O O . HIS D 2 100 ? 6.200 -36.170 19.741 1.00 0.00 101 HIS D O 1
ATOM 7663 N N . PRO D 2 101 ? 7.562 -36.129 21.522 1.00 0.00 102 PRO D N 1
ATOM 7664 C CA . PRO D 2 101 ? 6.929 -35.067 22.261 1.00 0.00 102 PRO D CA 1
ATOM 7665 C C . PRO D 2 101 ? 7.198 -33.763 21.575 1.00 0.00 102 PRO D C 1
ATOM 7666 O O . PRO D 2 101 ? 8.249 -33.647 20.949 1.00 0.00 102 PRO D O 1
ATOM 7670 N N . VAL D 2 102 ? 6.289 -32.769 21.687 1.00 0.00 103 VAL D N 1
ATOM 7671 C CA . VAL D 2 102 ? 6.538 -31.472 21.115 1.00 0.00 103 VAL D CA 1
ATOM 7672 C C . VAL D 2 102 ? 6.242 -30.438 22.154 1.00 0.00 103 VAL D C 1
ATOM 7673 O O . VAL D 2 102 ? 5.330 -30.596 22.965 1.00 0.00 103 VAL D O 1
ATOM 7677 N N . LEU D 2 103 ? 7.021 -29.336 22.136 1.00 0.00 104 LEU D N 1
ATOM 7678 C CA . LEU D 2 103 ? 6.723 -28.162 22.903 1.00 0.00 104 LEU D CA 1
ATOM 7679 C C . LEU D 2 103 ? 6.341 -27.145 21.893 1.00 0.00 104 LEU D C 1
ATOM 7680 O O . LEU D 2 103 ? 7.154 -26.778 21.045 1.00 0.00 104 LEU D O 1
ATOM 7685 N N . LEU D 2 104 ? 5.107 -26.632 21.981 1.00 0.00 105 LEU D N 1
ATOM 7686 C CA . LEU D 2 104 ? 4.784 -25.462 21.228 1.00 0.00 105 LEU D CA 1
ATOM 7687 C C . LEU D 2 104 ? 5.130 -24.318 22.121 1.00 0.00 105 LEU D C 1
ATOM 7688 O O . LEU D 2 104 ? 5.113 -24.458 23.343 1.00 0.00 105 LEU D O 1
ATOM 7693 N N . THR D 2 105 ? 5.462 -23.151 21.535 1.00 0.00 106 THR D N 1
ATOM 7694 C CA . THR D 2 105 ? 5.636 -21.982 22.348 1.00 0.00 106 THR D CA 1
ATOM 7695 C C . THR D 2 105 ? 4.620 -20.982 21.922 1.00 0.00 106 THR D C 1
ATOM 7696 O O . THR D 2 105 ? 4.089 -21.055 20.816 1.00 0.00 106 THR D O 1
ATOM 7700 N N . GLU D 2 106 ? 4.297 -20.045 22.836 1.00 0.00 107 GLU D N 1
ATOM 7701 C CA . GLU D 2 106 ? 3.129 -19.224 22.716 1.00 0.00 107 GLU D CA 1
ATOM 7702 C C . GLU D 2 106 ? 3.526 -17.802 22.956 1.00 0.00 107 GLU D C 1
ATOM 7703 O O . GLU D 2 106 ? 4.516 -17.531 23.632 1.00 0.00 107 GLU D O 1
ATOM 7709 N N . ALA D 2 107 ? 2.755 -16.850 22.388 1.00 0.00 108 ALA D N 1
ATOM 7710 C CA . ALA D 2 107 ? 2.994 -15.454 22.629 1.00 0.00 108 ALA D CA 1
ATOM 7711 C C . ALA D 2 107 ? 2.309 -15.064 23.905 1.00 0.00 108 ALA D C 1
ATOM 7712 O O . ALA D 2 107 ? 1.375 -15.722 24.361 1.00 0.00 108 ALA D O 1
ATOM 7714 N N . PRO D 2 108 ? 2.791 -14.007 24.503 1.00 0.00 109 PRO D N 1
ATOM 7715 C CA . PRO D 2 108 ? 2.544 -13.748 25.891 1.00 0.00 109 PRO D CA 1
ATOM 7716 C C . PRO D 2 108 ? 1.107 -13.661 26.302 1.00 0.00 109 PRO D C 1
ATOM 7717 O O . PRO D 2 108 ? 0.754 -14.288 27.299 1.00 0.00 109 PRO D O 1
ATOM 7721 N N . LEU D 2 109 ? 0.251 -12.910 25.581 1.00 0.00 110 LEU D N 1
ATOM 7722 C CA . LEU D 2 109 ? -1.115 -12.891 26.018 1.00 0.00 110 LEU D CA 1
ATOM 7723 C C . LEU D 2 109 ? -1.877 -13.696 25.028 1.00 0.00 110 LEU D C 1
ATOM 7724 O O . LEU D 2 109 ? -2.372 -13.177 24.029 1.00 0.00 110 LEU D O 1
ATOM 7729 N N . ASN D 2 110 ? -1.980 -15.009 25.293 1.00 0.00 111 ASN D N 1
ATOM 7730 C CA . ASN D 2 110 ? -2.582 -15.893 24.347 1.00 0.00 111 ASN D CA 1
ATOM 7731 C C . ASN D 2 110 ? -3.746 -16.516 25.047 1.00 0.00 111 ASN D C 1
ATOM 7732 O O . ASN D 2 110 ? -3.587 -17.269 26.006 1.00 0.00 111 ASN D O 1
ATOM 7737 N N . PRO D 2 111 ? -4.920 -16.191 24.588 1.00 0.00 112 PRO D N 1
ATOM 7738 C CA . PRO D 2 111 ? -6.106 -16.404 25.369 1.00 0.00 112 PRO D CA 1
ATOM 7739 C C . PRO D 2 111 ? -6.354 -17.857 25.618 1.00 0.00 112 PRO D C 1
ATOM 7740 O O . PRO D 2 111 ? -6.195 -18.666 24.712 1.00 0.00 112 PRO D O 1
ATOM 7744 N N . LYS D 2 112 ? -6.766 -18.229 26.838 1.00 0.00 113 LYS D N 1
ATOM 7745 C CA . LYS D 2 112 ? -6.584 -19.589 27.246 1.00 0.00 113 LYS D CA 1
ATOM 7746 C C . LYS D 2 112 ? -7.395 -20.509 26.369 1.00 0.00 113 LYS D C 1
ATOM 7747 O O . LYS D 2 112 ? -7.155 -21.716 26.337 1.00 0.00 113 LYS D O 1
ATOM 7753 N N . ALA D 2 113 ? -8.390 -19.962 25.637 1.00 0.00 114 ALA D N 1
ATOM 7754 C CA . ALA D 2 113 ? -9.116 -20.710 24.639 1.00 0.00 114 ALA D CA 1
ATOM 7755 C C . ALA D 2 113 ? -8.229 -21.169 23.502 1.00 0.00 114 ALA D C 1
ATOM 7756 O O . ALA D 2 113 ? -8.344 -22.315 23.070 1.00 0.00 114 ALA D O 1
ATOM 7758 N N . ASN D 2 114 ? -7.335 -20.317 22.948 1.00 0.00 115 ASN D N 1
ATOM 7759 C CA . ASN D 2 114 ? -6.634 -20.812 21.788 1.00 0.00 115 ASN D CA 1
ATOM 7760 C C . ASN D 2 114 ? -5.730 -21.923 22.207 1.00 0.00 115 ASN D C 1
ATOM 7761 O O . ASN D 2 114 ? -5.474 -22.853 21.443 1.00 0.00 115 ASN D O 1
ATOM 7766 N N . ARG D 2 115 ? -5.226 -21.851 23.450 1.00 0.00 116 ARG D N 1
ATOM 7767 C CA . ARG D 2 115 ? -4.248 -22.781 23.927 1.00 0.00 116 ARG D CA 1
ATOM 7768 C C . ARG D 2 115 ? -4.827 -24.156 23.833 1.00 0.00 116 ARG D C 1
ATOM 7769 O O . ARG D 2 115 ? -4.152 -25.099 23.422 1.00 0.00 116 ARG D O 1
ATOM 7777 N N . GLU D 2 116 ? -6.106 -24.306 24.214 1.00 0.00 117 GLU D N 1
ATOM 7778 C CA . GLU D 2 116 ? -6.719 -25.599 24.214 1.00 0.00 117 GLU D CA 1
ATOM 7779 C C . GLU D 2 116 ? -6.722 -26.101 22.803 1.00 0.00 117 GLU D C 1
ATOM 7780 O O . GLU D 2 116 ? -6.436 -27.270 22.547 1.00 0.00 117 GLU D O 1
ATOM 7786 N N . LYS D 2 117 ? -7.042 -25.206 21.849 1.00 0.00 118 LYS D N 1
ATOM 7787 C CA . LYS D 2 117 ? -7.099 -25.541 20.454 1.00 0.00 118 LYS D CA 1
ATOM 7788 C C . LYS D 2 117 ? -5.729 -25.892 19.968 1.00 0.00 118 LYS D C 1
ATOM 7789 O O . LYS D 2 117 ? -5.578 -26.764 19.113 1.00 0.00 118 LYS D O 1
ATOM 7795 N N . MET D 2 118 ? -4.687 -25.213 20.483 1.00 0.00 119 MET D N 1
ATOM 7796 C CA . MET D 2 118 ? -3.365 -25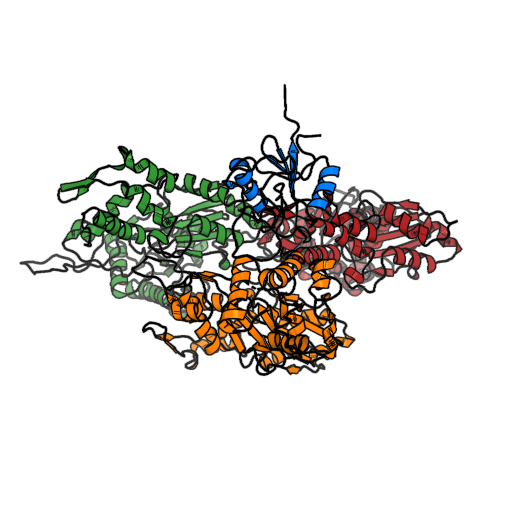.515 20.017 1.00 0.00 119 MET D CA 1
ATOM 7797 C C . MET D 2 118 ? -3.133 -26.953 20.343 1.00 0.00 119 MET D C 1
ATOM 7798 O O . MET D 2 118 ? -2.621 -27.717 19.527 1.00 0.00 119 MET D O 1
ATOM 7803 N N . THR D 2 119 ? -3.527 -27.347 21.565 1.00 0.00 120 THR D N 1
ATOM 7804 C CA . THR D 2 119 ? -3.284 -28.665 22.068 1.00 0.00 120 THR D CA 1
ATOM 7805 C C . THR D 2 119 ? -4.049 -29.662 21.255 1.00 0.00 120 THR D C 1
ATOM 7806 O O . THR D 2 119 ? -3.527 -30.718 20.900 1.00 0.00 120 THR D O 1
ATOM 7810 N N . GLN D 2 120 ? -5.322 -29.351 20.949 1.00 0.00 121 GLN D N 1
ATOM 7811 C CA . GLN D 2 120 ? -6.189 -30.324 20.354 1.00 0.00 121 GLN D CA 1
ATOM 7812 C C . GLN D 2 120 ? -5.667 -30.680 19.002 1.00 0.00 121 GLN D C 1
ATOM 7813 O O . GLN D 2 120 ? -5.798 -31.822 18.569 1.00 0.00 121 GLN D O 1
ATOM 7819 N N . ILE D 2 121 ? -5.067 -29.714 18.283 1.00 0.00 122 ILE D N 1
ATOM 7820 C CA . ILE D 2 121 ? -4.524 -30.054 17.001 1.00 0.00 122 ILE D CA 1
ATOM 7821 C C . ILE D 2 121 ? -3.455 -31.069 17.214 1.00 0.00 122 ILE D C 1
ATOM 7822 O O . ILE D 2 121 ? -3.417 -32.100 16.543 1.00 0.00 122 ILE D O 1
ATOM 7827 N N . MET D 2 122 ? -2.541 -30.791 18.157 1.00 0.00 123 MET D N 1
ATOM 7828 C CA . MET D 2 122 ? -1.358 -31.589 18.220 1.00 0.00 123 MET D CA 1
ATOM 7829 C C . MET D 2 122 ? -1.764 -32.982 18.549 1.00 0.00 123 MET D C 1
ATOM 7830 O O . MET D 2 122 ? -1.259 -33.939 17.965 1.00 0.00 123 MET D O 1
ATOM 7835 N N . PHE D 2 123 ? -2.698 -33.147 19.498 1.00 0.00 124 PHE D N 1
ATOM 7836 C CA . PHE D 2 123 ? -3.144 -34.482 19.738 1.00 0.00 124 PHE D CA 1
ATOM 7837 C C . PHE D 2 123 ? -3.897 -34.987 18.547 1.00 0.00 124 PHE D C 1
ATOM 7838 O O . PHE D 2 123 ? -3.580 -36.046 18.008 1.00 0.00 124 PHE D O 1
ATOM 7846 N N . GLU D 2 124 ? -4.939 -34.251 18.117 1.00 0.00 125 GLU D N 1
ATOM 7847 C CA . GLU D 2 124 ? -5.859 -34.852 17.198 1.00 0.00 125 GLU D CA 1
ATOM 7848 C C . GLU D 2 124 ? -5.239 -35.071 15.851 1.00 0.00 125 GLU D C 1
ATOM 7849 O O . GLU D 2 124 ? -5.088 -36.211 15.416 1.00 0.00 125 GLU D O 1
ATOM 7855 N N . THR D 2 125 ? -4.854 -33.989 15.144 1.00 0.00 126 THR D N 1
ATOM 7856 C CA . THR D 2 125 ? -4.394 -34.206 13.802 1.00 0.00 126 THR D CA 1
ATOM 7857 C C . THR D 2 125 ? -3.027 -34.812 13.825 1.00 0.00 126 THR D C 1
ATOM 7858 O O . THR D 2 125 ? -2.749 -35.784 13.124 1.00 0.00 126 THR D O 1
ATOM 7862 N N . PHE D 2 126 ? -2.132 -34.221 14.638 1.00 0.00 127 PHE D N 1
ATOM 7863 C CA . PHE D 2 126 ? -0.739 -34.562 14.642 1.00 0.00 127 PHE D CA 1
ATOM 7864 C C . PHE D 2 126 ? -0.482 -35.890 15.284 1.00 0.00 127 PHE D C 1
ATOM 7865 O O . PHE D 2 126 ? 0.407 -36.609 14.839 1.00 0.00 127 PHE D O 1
ATOM 7873 N N . ASN D 2 127 ? -1.249 -36.239 16.338 1.00 0.00 128 ASN D N 1
ATOM 7874 C CA . ASN D 2 127 ? -1.146 -37.464 17.098 1.00 0.00 128 ASN D CA 1
ATOM 7875 C C . ASN D 2 127 ? 0.176 -37.619 17.796 1.00 0.00 128 ASN D C 1
ATOM 7876 O O . ASN D 2 127 ? 0.686 -38.725 17.961 1.00 0.00 128 ASN D O 1
ATOM 7881 N N . THR D 2 128 ? 0.731 -36.508 18.312 1.00 0.00 129 THR D N 1
ATOM 7882 C CA . THR D 2 128 ? 1.935 -36.589 19.093 1.00 0.00 129 THR D CA 1
ATOM 7883 C C . THR D 2 128 ? 1.624 -37.387 20.320 1.00 0.00 129 THR D C 1
ATOM 7884 O O . THR D 2 128 ? 0.493 -37.381 20.803 1.00 0.00 129 THR D O 1
ATOM 7888 N N . PRO D 2 129 ? 2.597 -38.094 20.836 1.00 0.00 130 PRO D N 1
ATOM 7889 C CA . PRO D 2 129 ? 2.485 -38.761 22.098 1.00 0.00 130 PRO D CA 1
ATOM 7890 C C . PRO D 2 129 ? 2.224 -37.778 23.193 1.00 0.00 130 PRO D C 1
ATOM 7891 O O . PRO D 2 129 ? 1.534 -38.131 24.147 1.00 0.00 130 PRO D O 1
ATOM 7895 N N . ALA D 2 130 ? 2.790 -36.557 23.109 1.00 0.00 131 ALA D N 1
ATOM 7896 C CA . ALA D 2 130 ? 2.567 -35.623 24.174 1.00 0.00 131 ALA D CA 1
ATOM 7897 C C . ALA D 2 130 ? 3.152 -34.309 23.764 1.00 0.00 131 ALA D C 1
ATOM 7898 O O . ALA D 2 130 ? 4.089 -34.258 22.970 1.00 0.00 131 ALA D O 1
ATOM 7900 N N . MET D 2 131 ? 2.606 -33.198 24.299 1.00 0.00 132 MET D N 1
ATOM 7901 C CA . MET D 2 131 ? 3.107 -31.913 23.905 1.00 0.00 132 MET D CA 1
ATOM 7902 C C . MET D 2 131 ? 3.045 -31.009 25.090 1.00 0.00 132 MET D C 1
ATOM 7903 O O . MET D 2 131 ? 2.340 -31.289 26.053 1.00 0.00 132 MET D O 1
ATOM 7908 N N . TYR D 2 132 ? 3.800 -29.896 25.051 1.00 0.00 133 TYR D N 1
ATOM 7909 C CA . TYR D 2 132 ? 3.825 -28.963 26.143 1.00 0.00 133 TYR D CA 1
ATOM 7910 C C . TYR D 2 132 ? 3.575 -27.616 25.554 1.00 0.00 133 TYR D C 1
ATOM 7911 O O . TYR D 2 132 ? 3.934 -27.365 24.406 1.00 0.00 133 TYR D O 1
ATOM 7920 N N . VAL D 2 133 ? 2.942 -26.705 26.319 1.00 0.00 134 VAL D N 1
ATOM 7921 C CA . VAL D 2 133 ? 2.726 -25.396 25.775 1.00 0.00 134 VAL D CA 1
ATOM 7922 C C . VAL D 2 133 ? 3.650 -24.466 26.491 1.00 0.00 134 VAL D C 1
ATOM 7923 O O . VAL D 2 133 ? 3.808 -24.529 27.709 1.00 0.00 134 VAL D O 1
ATOM 7927 N N . ALA D 2 134 ? 4.320 -23.586 25.729 1.00 0.00 135 ALA D N 1
ATOM 7928 C CA . ALA D 2 134 ? 5.391 -22.831 26.301 1.00 0.00 135 ALA D CA 1
ATOM 7929 C C . ALA D 2 134 ? 5.064 -21.392 26.119 1.00 0.00 135 ALA D C 1
ATOM 7930 O O . ALA D 2 134 ? 4.262 -21.035 25.260 1.00 0.00 135 ALA D O 1
ATOM 7932 N N . ILE D 2 135 ? 5.668 -20.515 26.942 1.00 0.00 136 ILE D N 1
ATOM 7933 C CA . ILE D 2 135 ? 5.520 -19.125 26.645 1.00 0.00 136 ILE D CA 1
ATOM 7934 C C . ILE D 2 135 ? 6.867 -18.634 26.199 1.00 0.00 136 ILE D C 1
ATOM 7935 O O . ILE D 2 135 ? 7.879 -18.834 26.871 1.00 0.00 136 ILE D O 1
ATOM 7940 N N . GLN D 2 136 ? 6.917 -18.022 24.998 1.00 0.00 137 GLN D N 1
ATOM 7941 C CA . GLN D 2 136 ? 8.166 -17.764 24.336 1.00 0.00 137 GLN D CA 1
ATOM 7942 C C . GLN D 2 136 ? 8.950 -16.804 25.153 1.00 0.00 137 GLN D C 1
ATOM 7943 O O . GLN D 2 136 ? 10.179 -16.815 25.111 1.00 0.00 137 GLN D O 1
ATOM 7949 N N . ALA D 2 137 ? 8.259 -15.907 25.878 1.00 0.00 138 ALA D N 1
ATOM 7950 C CA . ALA D 2 137 ? 8.994 -14.964 26.661 1.00 0.00 138 ALA D CA 1
ATOM 7951 C C . ALA D 2 137 ? 9.817 -15.765 27.614 1.00 0.00 138 ALA D C 1
ATOM 7952 O O . ALA D 2 137 ? 11.013 -15.524 27.771 1.00 0.00 138 ALA D O 1
ATOM 7954 N N . VAL D 2 138 ? 9.192 -16.776 28.243 1.00 0.00 139 VAL D N 1
ATOM 7955 C CA . VAL D 2 138 ? 9.841 -17.538 29.269 1.00 0.00 139 VAL D CA 1
ATOM 7956 C C . VAL D 2 138 ? 11.031 -18.229 28.692 1.00 0.00 139 VAL D C 1
ATOM 7957 O O . VAL D 2 138 ? 12.117 -18.206 29.269 1.00 0.00 139 VAL D O 1
ATOM 7961 N N . LEU D 2 139 ? 10.853 -18.876 27.532 1.00 0.00 140 LEU D N 1
ATOM 7962 C CA . LEU D 2 139 ? 11.876 -19.734 27.028 1.00 0.00 140 LEU D CA 1
ATOM 7963 C C . LEU D 2 139 ? 13.056 -18.877 26.718 1.00 0.00 140 LEU D C 1
ATOM 7964 O O . LEU D 2 139 ? 14.198 -19.270 26.935 1.00 0.00 140 LEU D O 1
ATOM 7969 N N . SER D 2 140 ? 12.819 -17.646 26.245 1.00 0.00 141 SER D N 1
ATOM 7970 C CA . SER D 2 140 ? 13.932 -16.774 26.013 1.00 0.00 141 SER D CA 1
ATOM 7971 C C . SER D 2 140 ? 14.673 -16.588 27.306 1.00 0.00 141 SER D C 1
ATOM 7972 O O . SER D 2 140 ? 15.900 -16.667 27.342 1.00 0.00 141 SER D O 1
ATOM 7975 N N . LEU D 2 141 ? 13.944 -16.343 28.413 1.00 0.00 142 LEU D N 1
ATOM 7976 C CA . LEU D 2 141 ? 14.587 -16.047 29.662 1.00 0.00 142 LEU D CA 1
ATOM 7977 C C . LEU D 2 141 ? 15.364 -17.246 30.101 1.00 0.00 142 LEU D C 1
ATOM 7978 O O . LEU D 2 141 ? 16.459 -17.124 30.646 1.00 0.00 142 LEU D O 1
ATOM 7983 N N . TYR D 2 142 ? 14.804 -18.446 29.867 1.00 0.00 143 TYR D N 1
ATOM 7984 C CA . TYR D 2 142 ? 15.386 -19.663 30.352 1.00 0.00 143 TYR D CA 1
ATOM 7985 C C . TYR D 2 142 ? 16.754 -19.756 29.761 1.00 0.00 143 TYR D C 1
ATOM 7986 O O . TYR D 2 142 ? 17.716 -20.104 30.444 1.00 0.00 143 TYR D O 1
ATOM 7995 N N . ALA D 2 143 ? 16.872 -19.433 28.463 1.00 0.00 144 ALA D N 1
ATOM 7996 C CA . ALA D 2 143 ? 18.115 -19.591 27.772 1.00 0.00 144 ALA D CA 1
ATOM 7997 C C . ALA D 2 143 ? 19.141 -18.726 28.436 1.00 0.00 144 ALA D C 1
ATOM 7998 O O . ALA D 2 143 ? 20.287 -19.139 28.607 1.00 0.00 144 ALA D O 1
ATOM 8000 N N . SER D 2 144 ? 18.754 -17.494 28.822 1.00 0.00 145 SER D N 1
ATOM 8001 C CA . SER D 2 144 ? 19.699 -16.529 29.316 1.00 0.00 145 SER D CA 1
ATOM 8002 C C . SER D 2 144 ? 20.389 -17.088 30.518 1.00 0.00 145 SER D C 1
ATOM 8003 O O . SER D 2 144 ? 21.615 -17.189 30.543 1.00 0.00 145 SER D O 1
ATOM 8006 N N . GLY D 2 145 ? 19.606 -17.504 31.534 1.00 0.00 146 GLY D N 1
ATOM 8007 C CA . GLY D 2 145 ? 20.176 -18.140 32.685 1.00 0.00 146 GLY D CA 1
ATOM 8008 C C . GLY D 2 145 ? 20.481 -17.163 33.788 1.00 0.00 146 GLY D C 1
ATOM 8009 O O . GLY D 2 145 ? 21.298 -17.469 34.655 1.00 0.00 146 GLY D O 1
ATOM 8010 N N . ARG D 2 146 ? 19.854 -15.967 33.829 1.00 0.00 147 ARG D N 1
ATOM 8011 C CA . ARG D 2 146 ? 20.149 -15.190 35.004 1.00 0.00 147 ARG D CA 1
ATOM 8012 C C . ARG D 2 146 ? 18.906 -14.804 35.748 1.00 0.00 147 ARG D C 1
ATOM 8013 O O . ARG D 2 146 ? 17.878 -14.436 35.180 1.00 0.00 147 ARG D O 1
ATOM 8021 N N . THR D 2 147 ? 19.027 -14.940 37.083 1.00 0.00 148 THR D N 1
ATOM 8022 C CA . THR D 2 147 ? 18.027 -14.837 38.104 1.00 0.00 148 THR D CA 1
ATOM 8023 C C . THR D 2 147 ? 17.501 -13.443 38.220 1.00 0.00 148 THR D C 1
ATOM 8024 O O . THR D 2 147 ? 16.292 -13.221 38.268 1.00 0.00 148 THR D O 1
ATOM 8028 N N . THR D 2 148 ? 18.400 -12.452 38.298 1.00 0.00 149 THR D N 1
ATOM 8029 C CA . THR D 2 148 ? 17.901 -11.139 38.563 1.00 0.00 149 THR D CA 1
ATOM 8030 C C . THR D 2 148 ? 18.526 -10.218 37.578 1.00 0.00 149 THR D C 1
ATOM 8031 O O . THR D 2 148 ? 19.684 -10.383 37.201 1.00 0.00 149 THR D O 1
ATOM 8035 N N . GLY D 2 149 ? 17.757 -9.209 37.140 1.00 0.00 150 GLY D N 1
ATOM 8036 C CA . GLY D 2 149 ? 18.234 -8.280 36.163 1.00 0.00 150 GLY D CA 1
ATOM 8037 C C . GLY D 2 149 ? 17.007 -7.724 35.541 1.00 0.00 150 GLY D C 1
ATOM 8038 O O . GLY D 2 149 ? 15.909 -8.174 35.840 1.00 0.00 150 GLY D O 1
ATOM 8039 N N . ILE D 2 150 ? 17.138 -6.722 34.663 1.00 0.00 151 ILE D N 1
ATOM 8040 C CA . ILE D 2 150 ? 15.991 -6.278 33.952 1.00 0.00 151 ILE D CA 1
ATOM 8041 C C . ILE D 2 150 ? 16.343 -6.334 32.492 1.00 0.00 151 ILE D C 1
ATOM 8042 O O . ILE D 2 150 ? 17.220 -5.612 32.018 1.00 0.00 151 ILE D O 1
ATOM 8047 N N . VAL D 2 151 ? 15.673 -7.232 31.739 1.00 0.00 152 VAL D N 1
ATOM 8048 C CA . VAL D 2 151 ? 16.065 -7.506 30.381 1.00 0.00 152 VAL D CA 1
ATOM 8049 C C . VAL D 2 151 ? 15.104 -6.747 29.518 1.00 0.00 152 VAL D C 1
ATOM 8050 O O . VAL D 2 151 ? 13.924 -6.633 29.843 1.00 0.00 152 VAL D O 1
ATOM 8054 N N . MET D 2 152 ? 15.594 -6.170 28.406 1.00 0.00 153 MET D N 1
ATOM 8055 C CA . MET D 2 152 ? 14.758 -5.607 27.401 1.00 0.00 153 MET D CA 1
ATOM 8056 C C . MET D 2 152 ? 14.703 -6.603 26.294 1.00 0.00 153 MET D C 1
ATOM 8057 O O . MET D 2 152 ? 15.722 -6.992 25.723 1.00 0.00 153 MET D O 1
ATOM 8062 N N . ASP D 2 153 ? 13.481 -7.059 25.979 1.00 0.00 154 ASP D N 1
ATOM 8063 C CA . ASP D 2 153 ? 13.328 -7.962 24.888 1.00 0.00 154 ASP D CA 1
ATOM 8064 C C . ASP D 2 153 ? 12.588 -7.228 23.823 1.00 0.00 154 ASP D C 1
ATOM 8065 O O . ASP D 2 153 ? 11.411 -6.908 23.982 1.00 0.00 154 ASP D O 1
ATOM 8070 N N . SER D 2 154 ? 13.266 -6.950 22.695 1.00 0.00 155 SER D N 1
ATOM 8071 C CA . SER D 2 154 ? 12.552 -6.473 21.550 1.00 0.00 155 SER D CA 1
ATOM 8072 C C . SER D 2 154 ? 12.741 -7.492 20.472 1.00 0.00 155 SER D C 1
ATOM 8073 O O . SER D 2 154 ? 13.869 -7.828 20.115 1.00 0.00 155 SER D O 1
ATOM 8076 N N . GLY D 2 155 ? 11.617 -8.019 19.940 1.00 0.00 156 GLY D N 1
ATOM 8077 C CA . GLY D 2 155 ? 11.614 -8.937 18.838 1.00 0.00 156 GLY D CA 1
ATOM 8078 C C . GLY D 2 155 ? 10.989 -8.238 17.671 1.00 0.00 156 GLY D C 1
ATOM 8079 O O . GLY D 2 155 ? 11.289 -7.083 17.390 1.00 0.00 156 GLY D O 1
ATOM 8080 N N . ASP D 2 156 ? 10.180 -8.994 16.904 1.00 0.00 157 ASP D N 1
ATOM 8081 C CA . ASP D 2 156 ? 9.495 -8.590 15.722 1.00 0.00 157 ASP D CA 1
ATOM 8082 C C . ASP D 2 156 ? 8.293 -7.719 15.960 1.00 0.00 157 ASP D C 1
ATOM 8083 O O . ASP D 2 156 ? 8.218 -6.593 15.473 1.00 0.00 157 ASP D O 1
ATOM 8088 N N . GLY D 2 157 ? 7.267 -8.293 16.619 1.00 0.00 158 GLY D N 1
ATOM 8089 C CA . GLY D 2 157 ? 6.007 -7.670 16.929 1.00 0.00 158 GLY D CA 1
ATOM 8090 C C . GLY D 2 157 ? 5.946 -6.906 18.206 1.00 0.00 158 GLY D C 1
ATOM 8091 O O . GLY D 2 157 ? 5.139 -5.991 18.304 1.00 0.00 158 GLY D O 1
ATOM 8092 N N . VAL D 2 158 ? 6.681 -7.301 19.275 1.00 0.00 159 VAL D N 1
ATOM 8093 C CA . VAL D 2 158 ? 6.390 -6.652 20.531 1.00 0.00 159 VAL D CA 1
ATOM 8094 C C . VAL D 2 158 ? 7.658 -6.431 21.292 1.00 0.00 159 VAL D C 1
ATOM 8095 O O . VAL D 2 158 ? 8.635 -7.158 21.124 1.00 0.00 159 VAL D O 1
ATOM 8099 N N . THR D 2 159 ? 7.668 -5.397 22.159 1.00 0.00 160 THR D N 1
ATOM 8100 C CA . THR D 2 159 ? 8.820 -5.146 22.972 1.00 0.00 160 THR D CA 1
ATOM 8101 C C . THR D 2 159 ? 8.363 -5.088 24.392 1.00 0.00 160 THR D C 1
ATOM 8102 O O . THR D 2 159 ? 7.329 -4.496 24.699 1.00 0.00 160 THR D O 1
ATOM 8106 N N . HIS D 2 160 ? 9.136 -5.710 25.302 1.00 0.00 161 HIS D N 1
ATOM 8107 C CA . HIS D 2 160 ? 8.812 -5.629 26.693 1.00 0.00 161 HIS D CA 1
ATOM 8108 C C . HIS D 2 160 ? 10.070 -5.333 27.424 1.00 0.00 161 HIS D C 1
ATOM 8109 O O . HIS D 2 160 ? 11.167 -5.573 26.924 1.00 0.00 161 HIS D O 1
ATOM 8116 N N . THR D 2 161 ? 9.924 -4.818 28.658 1.00 0.00 162 THR D N 1
ATOM 8117 C CA . THR D 2 161 ? 11.019 -4.811 29.575 1.00 0.00 162 THR D CA 1
ATOM 8118 C C . THR D 2 161 ? 10.530 -5.554 30.774 1.00 0.00 162 THR D C 1
ATOM 8119 O O . THR D 2 161 ? 9.423 -5.308 31.248 1.00 0.00 162 THR D O 1
ATOM 8123 N N . VAL D 2 162 ? 11.322 -6.510 31.295 1.00 0.00 163 VAL D N 1
ATOM 8124 C CA . VAL D 2 162 ? 10.838 -7.178 32.465 1.00 0.00 163 VAL D CA 1
ATOM 8125 C C . VAL D 2 162 ? 11.950 -7.290 33.450 1.00 0.00 163 VAL D C 1
ATOM 8126 O O . VAL D 2 162 ? 12.986 -7.898 33.185 1.00 0.00 163 VAL D O 1
ATOM 8130 N N . PRO D 2 163 ? 11.731 -6.733 34.606 1.00 0.00 164 PRO D N 1
ATOM 8131 C CA . PRO D 2 163 ? 12.574 -6.935 35.740 1.00 0.00 164 PRO D CA 1
ATOM 8132 C C . PRO D 2 163 ? 12.434 -8.362 36.132 1.00 0.00 164 PRO D C 1
ATOM 8133 O O . PRO D 2 163 ? 11.335 -8.905 36.044 1.00 0.00 164 PRO D O 1
ATOM 8137 N N . ILE D 2 164 ? 13.538 -8.990 36.555 1.00 0.00 165 ILE D N 1
ATOM 8138 C CA . ILE D 2 164 ? 13.494 -10.342 36.989 1.00 0.00 165 ILE D CA 1
ATOM 8139 C C . ILE D 2 164 ? 14.185 -10.372 38.306 1.00 0.00 165 ILE D C 1
ATOM 8140 O O . ILE D 2 164 ? 15.371 -10.063 38.406 1.00 0.00 165 ILE D O 1
ATOM 8145 N N . TYR D 2 165 ? 13.457 -10.756 39.365 1.00 0.00 166 TYR D N 1
ATOM 8146 C CA . TYR D 2 165 ? 14.140 -11.014 40.591 1.00 0.00 166 TYR D CA 1
ATOM 8147 C C . TYR D 2 165 ? 13.843 -12.435 40.904 1.00 0.00 166 TYR D C 1
ATOM 8148 O O . TYR D 2 165 ? 12.686 -12.783 41.135 1.00 0.00 166 TYR D O 1
ATOM 8157 N N . GLU D 2 166 ? 14.905 -13.264 40.948 1.00 0.00 167 GLU D N 1
ATOM 8158 C CA . GLU D 2 166 ? 14.860 -14.595 41.477 1.00 0.00 167 GLU D CA 1
ATOM 8159 C C . GLU D 2 166 ? 13.626 -15.347 41.098 1.00 0.00 167 GLU D C 1
ATOM 8160 O O . GLU D 2 166 ? 12.641 -15.290 41.831 1.00 0.00 167 GLU D O 1
ATOM 8166 N N . GLY D 2 167 ? 13.606 -16.114 39.984 1.00 0.00 168 GLY D N 1
ATOM 8167 C CA . GLY D 2 167 ? 13.762 -15.875 38.574 1.00 0.00 168 GLY D CA 1
ATOM 8168 C C . GLY D 2 167 ? 12.565 -15.091 38.158 1.00 0.00 168 GLY D C 1
ATOM 8169 O O . GLY D 2 167 ? 12.399 -14.715 36.999 1.00 0.00 168 GLY D O 1
ATOM 8170 N N . TYR D 2 168 ? 11.638 -14.954 39.117 1.00 0.00 169 TYR D N 1
ATOM 8171 C CA . TYR D 2 168 ? 10.245 -14.669 38.986 1.00 0.00 169 TYR D CA 1
ATOM 8172 C C . TYR D 2 168 ? 10.106 -13.322 38.371 1.00 0.00 169 TYR D C 1
ATOM 8173 O O . TYR D 2 168 ? 10.697 -12.343 38.824 1.00 0.00 169 TYR D O 1
ATOM 8182 N N . ALA D 2 169 ? 9.330 -13.259 37.273 1.00 0.00 170 ALA D N 1
ATOM 8183 C CA . ALA D 2 169 ? 9.124 -11.998 36.640 1.00 0.00 170 ALA D CA 1
ATOM 8184 C C . ALA D 2 169 ? 8.022 -11.327 37.381 1.00 0.00 170 ALA D C 1
ATOM 8185 O O . ALA D 2 169 ? 6.913 -11.849 37.494 1.00 0.00 170 ALA D O 1
ATOM 8187 N N . LEU D 2 170 ? 8.322 -10.126 37.898 1.00 0.00 171 LEU D N 1
ATOM 8188 C CA . LEU D 2 170 ? 7.344 -9.333 38.570 1.00 0.00 171 LEU D CA 1
ATOM 8189 C C . LEU D 2 170 ? 6.440 -8.853 37.486 1.00 0.00 171 LEU D C 1
ATOM 8190 O O . LEU D 2 170 ? 6.865 -8.143 36.576 1.00 0.00 171 LEU D O 1
ATOM 8195 N N . PRO D 2 171 ? 5.211 -9.280 37.529 1.00 0.00 172 PRO D N 1
ATOM 8196 C CA . PRO D 2 171 ? 4.245 -8.978 36.519 1.00 0.00 172 PRO D CA 1
ATOM 8197 C C . PRO D 2 171 ? 4.071 -7.506 36.426 1.00 0.00 172 PRO D C 1
ATOM 8198 O O . PRO D 2 171 ? 4.013 -6.972 35.320 1.00 0.00 172 PRO D O 1
ATOM 8202 N N . HIS D 2 172 ? 3.961 -6.840 37.586 1.00 0.00 173 HIS D N 1
ATOM 8203 C CA . HIS D 2 172 ? 3.486 -5.493 37.620 1.00 0.00 173 HIS D CA 1
ATOM 8204 C C . HIS D 2 172 ? 4.493 -4.627 36.941 1.00 0.00 173 HIS D C 1
ATOM 8205 O O . HIS D 2 172 ? 4.143 -3.644 36.290 1.00 0.00 173 HIS D O 1
ATOM 8212 N N . ALA D 2 173 ? 5.783 -4.970 37.081 1.00 0.00 174 ALA D N 1
ATOM 8213 C CA . ALA D 2 173 ? 6.823 -4.134 36.561 1.00 0.00 174 ALA D CA 1
ATOM 8214 C C . ALA D 2 173 ? 6.654 -4.014 35.076 1.00 0.00 174 ALA D C 1
ATOM 8215 O O . ALA D 2 173 ? 6.781 -2.927 34.516 1.00 0.00 174 ALA D O 1
ATOM 8217 N N . ILE D 2 174 ? 6.353 -5.142 34.409 1.00 0.00 175 ILE D N 1
ATOM 8218 C CA . ILE D 2 174 ? 6.398 -5.282 32.978 1.00 0.00 175 ILE D CA 1
ATOM 8219 C C . ILE D 2 174 ? 5.564 -4.213 32.333 1.00 0.00 175 ILE D C 1
ATOM 8220 O O . ILE D 2 174 ? 4.508 -3.845 32.846 1.00 0.00 175 ILE D O 1
ATOM 8225 N N . LEU D 2 175 ? 6.023 -3.659 31.187 1.00 0.00 176 LEU D N 1
ATOM 8226 C CA . LEU D 2 175 ? 5.081 -2.949 30.363 1.00 0.00 176 LEU D CA 1
ATOM 8227 C C . LEU D 2 175 ? 5.292 -3.299 28.915 1.00 0.00 176 LEU D C 1
ATOM 8228 O O . LEU D 2 175 ? 6.394 -3.654 28.501 1.00 0.00 176 LEU D O 1
ATOM 8233 N N . ARG D 2 176 ? 4.203 -3.223 28.114 1.00 0.00 177 ARG D N 1
ATOM 8234 C CA . ARG D 2 176 ? 4.183 -3.630 26.731 1.00 0.00 177 ARG D CA 1
ATOM 8235 C C . ARG D 2 176 ? 4.580 -2.481 25.855 1.00 0.00 177 ARG D C 1
ATOM 8236 O O . ARG D 2 176 ? 4.327 -1.320 26.173 1.00 0.00 177 ARG D O 1
ATOM 8244 N N . LEU D 2 177 ? 5.195 -2.802 24.694 1.00 0.00 178 LEU D N 1
ATOM 8245 C CA . LEU D 2 177 ? 5.342 -1.866 23.612 1.00 0.00 178 LEU D CA 1
ATOM 8246 C C . LEU D 2 177 ? 4.710 -2.501 22.411 1.00 0.00 178 LEU D C 1
ATOM 8247 O O . LEU D 2 177 ? 4.812 -3.711 22.220 1.00 0.00 178 LEU D O 1
ATOM 8252 N N . ASP D 2 178 ? 4.015 -1.707 21.574 1.00 0.00 179 ASP D N 1
ATOM 8253 C CA . ASP D 2 178 ? 3.533 -2.202 20.315 1.00 0.00 179 ASP D CA 1
ATOM 8254 C C . ASP D 2 178 ? 4.678 -2.388 19.358 1.00 0.00 179 ASP D C 1
ATOM 8255 O O . ASP D 2 178 ? 4.641 -3.277 18.508 1.00 0.00 179 ASP D O 1
ATOM 8260 N N . LEU D 2 179 ? 5.706 -1.517 19.439 1.00 0.00 180 LEU D N 1
ATOM 8261 C CA . LEU D 2 179 ? 6.687 -1.401 18.390 1.00 0.00 180 LEU D CA 1
ATOM 8262 C C . LEU D 2 179 ? 7.623 -2.567 18.404 1.00 0.00 180 LEU D C 1
ATOM 8263 O O . LEU D 2 179 ? 7.905 -3.157 19.446 1.00 0.00 180 LEU D O 1
ATOM 8268 N N . ALA D 2 180 ? 8.142 -2.904 17.205 1.00 0.00 181 ALA D N 1
ATOM 8269 C CA . ALA D 2 180 ? 9.295 -3.739 17.066 1.00 0.00 181 ALA D CA 1
ATOM 8270 C C . ALA D 2 180 ? 9.623 -3.766 15.600 1.00 0.00 181 ALA D C 1
ATOM 8271 O O . ALA D 2 180 ? 9.104 -2.952 14.837 1.00 0.00 181 ALA D O 1
ATOM 8273 N N . GLY D 2 181 ? 10.515 -4.682 15.170 1.00 0.00 182 GLY D N 1
ATOM 8274 C CA . GLY D 2 181 ? 11.185 -4.606 13.897 1.00 0.00 182 GLY D CA 1
ATOM 8275 C C . GLY D 2 181 ? 10.133 -4.531 12.845 1.00 0.00 182 GLY D C 1
ATOM 8276 O O . GLY D 2 181 ? 10.339 -3.988 11.759 1.00 0.00 182 GLY D O 1
ATOM 8277 N N . ARG D 2 182 ? 8.970 -5.104 13.178 1.00 0.00 183 ARG D N 1
ATOM 8278 C CA . ARG D 2 182 ? 7.812 -5.199 12.349 1.00 0.00 183 ARG D CA 1
ATOM 8279 C C . ARG D 2 182 ? 7.503 -3.813 11.859 1.00 0.00 183 ARG D C 1
ATOM 8280 O O . ARG D 2 182 ? 7.383 -3.579 10.657 1.00 0.00 183 ARG D O 1
ATOM 8288 N N . ASP D 2 183 ? 7.391 -2.852 12.796 1.00 0.00 184 ASP D N 1
ATOM 8289 C CA . ASP D 2 183 ? 7.102 -1.482 12.480 1.00 0.00 184 ASP D CA 1
ATOM 8290 C C . ASP D 2 183 ? 8.270 -0.889 11.758 1.00 0.00 184 ASP D C 1
ATOM 8291 O O . ASP D 2 183 ? 8.109 -0.081 10.844 1.00 0.00 184 ASP D O 1
ATOM 8296 N N . LEU D 2 184 ? 9.487 -1.271 12.183 1.00 0.00 185 LEU D N 1
ATOM 8297 C CA . LEU D 2 184 ? 10.685 -0.583 11.803 1.00 0.00 185 LEU D CA 1
ATOM 8298 C C . LEU D 2 184 ? 10.806 -0.645 10.317 1.00 0.00 185 LEU D C 1
ATOM 8299 O O . LEU D 2 184 ? 11.117 0.351 9.666 1.00 0.00 185 LEU D O 1
ATOM 8304 N N . THR D 2 185 ? 10.564 -1.836 9.746 1.00 0.00 186 THR D N 1
ATOM 8305 C CA . THR D 2 185 ? 10.724 -2.028 8.337 1.00 0.00 186 THR D CA 1
ATOM 8306 C C . THR D 2 185 ? 9.723 -1.177 7.621 1.00 0.00 186 THR D C 1
ATOM 8307 O O . THR D 2 185 ? 10.046 -0.536 6.623 1.00 0.00 186 THR D O 1
ATOM 8311 N N . ASP D 2 186 ? 8.471 -1.143 8.119 1.00 0.00 187 ASP D N 1
ATOM 8312 C CA . ASP D 2 186 ? 7.428 -0.447 7.420 1.00 0.00 187 ASP D CA 1
ATOM 8313 C C . ASP D 2 186 ? 7.828 0.974 7.326 1.00 0.00 187 ASP D C 1
ATOM 8314 O O . ASP D 2 186 ? 7.663 1.619 6.293 1.00 0.00 187 ASP D O 1
ATOM 8319 N N . TYR D 2 187 ? 8.376 1.488 8.433 1.00 0.00 188 TYR D N 1
ATOM 8320 C CA . TYR D 2 187 ? 8.788 2.850 8.516 1.00 0.00 188 TYR D CA 1
ATOM 8321 C C . TYR D 2 187 ? 9.875 3.050 7.517 1.00 0.00 188 TYR D C 1
ATOM 8322 O O . TYR D 2 187 ? 9.903 4.056 6.811 1.00 0.00 188 TYR D O 1
ATOM 8331 N N . LEU D 2 188 ? 10.797 2.073 7.434 1.00 0.00 189 LEU D N 1
ATOM 8332 C CA . LEU D 2 188 ? 11.952 2.204 6.598 1.00 0.00 189 LEU D CA 1
ATOM 8333 C C . LEU D 2 188 ? 11.425 2.417 5.221 1.00 0.00 189 LEU D C 1
ATOM 8334 O O . LEU D 2 188 ? 11.929 3.249 4.469 1.00 0.00 189 LEU D O 1
ATOM 8339 N N . MET D 2 189 ? 10.372 1.666 4.866 1.00 0.00 190 MET D N 1
ATOM 8340 C CA . MET D 2 189 ? 9.827 1.779 3.550 1.00 0.00 190 MET D CA 1
ATOM 8341 C C . MET D 2 189 ? 9.359 3.186 3.374 1.00 0.00 190 MET D C 1
ATOM 8342 O O . MET D 2 189 ? 9.624 3.820 2.354 1.00 0.00 190 MET D O 1
ATOM 8347 N N . LYS D 2 190 ? 8.635 3.704 4.380 1.00 0.00 191 LYS D N 1
ATOM 8348 C CA . LYS D 2 190 ? 7.919 4.933 4.218 1.00 0.00 191 LYS D CA 1
ATOM 8349 C C . LYS D 2 190 ? 8.880 6.063 4.014 1.00 0.00 191 LYS D C 1
ATOM 8350 O O . LYS D 2 190 ? 8.673 6.907 3.144 1.00 0.00 191 LYS D O 1
ATOM 8356 N N . ILE D 2 191 ? 9.969 6.110 4.804 1.00 0.00 192 ILE D N 1
ATOM 8357 C CA . ILE D 2 191 ? 10.923 7.166 4.632 1.00 0.00 192 ILE D CA 1
ATOM 8358 C C . ILE D 2 191 ? 11.537 7.008 3.284 1.00 0.00 192 ILE D C 1
ATOM 8359 O O . ILE D 2 191 ? 11.827 7.984 2.608 1.00 0.00 192 ILE D O 1
ATOM 8364 N N . LEU D 2 192 ? 11.787 5.767 2.846 1.00 0.00 193 LEU D N 1
ATOM 8365 C CA . LEU D 2 192 ? 12.486 5.594 1.606 1.00 0.00 193 LEU D CA 1
ATOM 8366 C C . LEU D 2 192 ? 11.686 6.227 0.511 1.00 0.00 193 LEU D C 1
ATOM 8367 O O . LEU D 2 192 ? 12.233 6.849 -0.397 1.00 0.00 193 LEU D O 1
ATOM 8372 N N . THR D 2 193 ? 10.356 6.070 0.575 1.00 0.00 194 THR D N 1
ATOM 8373 C CA . THR D 2 193 ? 9.505 6.454 -0.507 1.00 0.00 194 THR D CA 1
ATOM 8374 C C . THR D 2 193 ? 9.502 7.946 -0.678 1.00 0.00 194 THR D C 1
ATOM 8375 O O . THR D 2 193 ? 9.223 8.438 -1.771 1.00 0.00 194 THR D O 1
ATOM 8379 N N . GLU D 2 194 ? 9.781 8.720 0.392 1.00 0.00 195 GLU D N 1
ATOM 8380 C CA . GLU D 2 194 ? 9.708 10.149 0.244 1.00 0.00 195 GLU D CA 1
ATOM 8381 C C . GLU D 2 194 ? 10.659 10.587 -0.806 1.00 0.00 195 GLU D C 1
ATOM 8382 O O . GLU D 2 194 ? 10.331 11.409 -1.660 1.00 0.00 195 GLU D O 1
ATOM 8388 N N . ARG D 2 195 ? 11.874 10.031 -0.778 1.00 0.00 196 ARG D N 1
ATOM 8389 C CA . ARG D 2 195 ? 12.926 10.571 -1.573 1.00 0.00 196 ARG D CA 1
ATOM 8390 C C . ARG D 2 195 ? 12.546 10.436 -3.009 1.00 0.00 196 ARG D C 1
ATOM 8391 O O . ARG D 2 195 ? 12.987 11.227 -3.842 1.00 0.00 196 ARG D O 1
ATOM 8399 N N . GLY D 2 196 ? 11.681 9.450 -3.331 1.00 0.00 197 GLY D N 1
ATOM 8400 C CA . GLY D 2 196 ? 11.304 9.231 -4.699 1.00 0.00 197 GLY D CA 1
ATOM 8401 C C . GLY D 2 196 ? 11.094 7.766 -4.941 1.00 0.00 197 GLY D C 1
ATOM 8402 O O . GLY D 2 196 ? 10.214 7.396 -5.716 1.00 0.00 197 GLY D O 1
ATOM 8403 N N . TYR D 2 197 ? 11.851 6.887 -4.262 1.00 0.00 198 TYR D N 1
ATOM 8404 C CA . TYR D 2 197 ? 11.605 5.473 -4.361 1.00 0.00 198 TYR D CA 1
ATOM 8405 C C . TYR D 2 197 ? 10.181 5.213 -3.982 1.00 0.00 198 TYR D C 1
ATOM 8406 O O . TYR D 2 197 ? 9.600 5.960 -3.200 1.00 0.00 198 TYR D O 1
ATOM 8415 N N . SER D 2 198 ? 9.562 4.157 -4.555 1.00 0.00 199 SER D N 1
ATOM 8416 C CA . SER D 2 198 ? 8.301 3.708 -4.026 1.00 0.00 199 SER D CA 1
ATOM 8417 C C . SER D 2 198 ? 8.449 2.265 -3.630 1.00 0.00 199 SER D C 1
ATOM 8418 O O . SER D 2 198 ? 8.576 1.396 -4.492 1.00 0.00 199 SER D O 1
ATOM 8421 N N . PHE D 2 199 ? 8.416 1.963 -2.311 1.00 0.00 200 PHE D N 1
ATOM 8422 C CA . PHE D 2 199 ? 8.477 0.588 -1.882 1.00 0.00 200 PHE D CA 1
ATOM 8423 C C . PHE D 2 199 ? 7.147 0.225 -1.299 1.00 0.00 200 PHE D C 1
ATOM 8424 O O . PHE D 2 199 ? 7.029 0.031 -0.090 1.00 0.00 200 PHE D O 1
ATOM 8432 N N . THR D 2 200 ? 6.105 0.130 -2.140 1.00 0.00 201 THR D N 1
ATOM 8433 C CA . THR D 2 200 ? 4.800 -0.247 -1.679 1.00 0.00 201 THR D CA 1
ATOM 8434 C C . THR D 2 200 ? 4.651 -1.740 -1.482 1.00 0.00 201 THR D C 1
ATOM 8435 O O . THR D 2 200 ? 3.892 -2.170 -0.614 1.00 0.00 201 THR D O 1
ATOM 8439 N N . THR D 2 201 ? 5.325 -2.576 -2.308 1.00 0.00 202 THR D N 1
ATOM 8440 C CA . THR D 2 201 ? 4.888 -3.940 -2.510 1.00 0.00 202 THR D CA 1
ATOM 8441 C C . THR D 2 201 ? 5.466 -4.886 -1.496 1.00 0.00 202 THR D C 1
ATOM 8442 O O . THR D 2 201 ? 6.355 -4.541 -0.722 1.00 0.00 202 THR D O 1
ATOM 8446 N N . THR D 2 202 ? 4.928 -6.130 -1.495 1.00 0.00 203 THR D N 1
ATOM 8447 C CA . THR D 2 202 ? 5.363 -7.225 -0.668 1.00 0.00 203 THR D CA 1
ATOM 8448 C C . THR D 2 202 ? 6.732 -7.666 -1.080 1.00 0.00 203 THR D C 1
ATOM 8449 O O . THR D 2 202 ? 7.571 -7.983 -0.241 1.00 0.00 203 THR D O 1
ATOM 8453 N N . ALA D 2 203 ? 7.005 -7.737 -2.392 1.00 0.00 204 ALA D N 1
ATOM 8454 C CA . ALA D 2 203 ? 8.330 -8.124 -2.775 1.00 0.00 204 ALA D CA 1
ATOM 8455 C C . ALA D 2 203 ? 9.243 -7.061 -2.265 1.00 0.00 204 ALA D C 1
ATOM 8456 O O . ALA D 2 203 ? 10.305 -7.335 -1.707 1.00 0.00 204 ALA D O 1
ATOM 8458 N N . GLU D 2 204 ? 8.809 -5.802 -2.438 1.00 0.00 205 GLU D N 1
ATOM 8459 C CA . GLU D 2 204 ? 9.564 -4.644 -2.074 1.00 0.00 205 GLU D CA 1
ATOM 8460 C C . GLU D 2 204 ? 9.707 -4.646 -0.591 1.00 0.00 205 GLU D C 1
ATOM 8461 O O . GLU D 2 204 ? 10.667 -4.098 -0.051 1.00 0.00 205 GLU D O 1
ATOM 8467 N N . ARG D 2 205 ? 8.736 -5.271 0.099 1.00 0.00 206 ARG D N 1
ATOM 8468 C CA . ARG D 2 205 ? 8.745 -5.349 1.531 1.00 0.00 206 ARG D CA 1
ATOM 8469 C C . ARG D 2 205 ? 10.063 -5.913 1.913 1.00 0.00 206 ARG D C 1
ATOM 8470 O O . ARG D 2 205 ? 10.823 -5.331 2.685 1.00 0.00 206 ARG D O 1
ATOM 8478 N N . GLU D 2 206 ? 10.335 -7.096 1.347 1.00 0.00 207 GLU D N 1
ATOM 8479 C CA . GLU D 2 206 ? 11.419 -7.931 1.742 1.00 0.00 207 GLU D CA 1
ATOM 8480 C C . GLU D 2 206 ? 12.687 -7.240 1.373 1.00 0.00 207 GLU D C 1
ATOM 8481 O O . GLU D 2 206 ? 13.709 -7.398 2.038 1.00 0.00 207 GLU D O 1
ATOM 8487 N N . ILE D 2 207 ? 12.655 -6.452 0.285 1.00 0.00 208 ILE D N 1
ATOM 8488 C CA . ILE D 2 207 ? 13.816 -5.697 -0.073 1.00 0.00 208 ILE D CA 1
ATOM 8489 C C . ILE D 2 207 ? 14.091 -4.705 1.018 1.00 0.00 208 ILE D C 1
ATOM 8490 O O . ILE D 2 207 ? 15.236 -4.540 1.436 1.00 0.00 208 ILE D O 1
ATOM 8495 N N . VAL D 2 208 ? 13.043 -4.023 1.526 1.00 0.00 209 VAL D N 1
ATOM 8496 C CA . VAL D 2 208 ? 13.259 -3.008 2.521 1.00 0.00 209 VAL D CA 1
ATOM 8497 C C . VAL D 2 208 ? 13.893 -3.675 3.693 1.00 0.00 209 VAL D C 1
ATOM 8498 O O . VAL D 2 208 ? 14.795 -3.125 4.324 1.00 0.00 209 VAL D O 1
ATOM 8502 N N . ARG D 2 209 ? 13.420 -4.892 4.011 1.00 0.00 210 ARG D N 1
ATOM 8503 C CA . ARG D 2 209 ? 13.840 -5.565 5.198 1.00 0.00 210 ARG D CA 1
ATOM 8504 C C . ARG D 2 209 ? 15.309 -5.793 5.090 1.00 0.00 210 ARG D C 1
ATOM 8505 O O . ARG D 2 209 ? 16.053 -5.594 6.049 1.00 0.00 210 ARG D O 1
ATOM 8513 N N . ASP D 2 210 ? 15.771 -6.216 3.901 1.00 0.00 211 ASP D N 1
ATOM 8514 C CA . ASP D 2 210 ? 17.162 -6.514 3.771 1.00 0.00 211 ASP D CA 1
ATOM 8515 C C . ASP D 2 210 ? 17.913 -5.253 3.998 1.00 0.00 211 ASP D C 1
ATOM 8516 O O . ASP D 2 210 ? 18.955 -5.250 4.651 1.00 0.00 211 ASP D O 1
ATOM 8521 N N . ILE D 2 211 ? 17.393 -4.139 3.458 1.00 0.00 212 ILE D N 1
ATOM 8522 C CA . ILE D 2 211 ? 18.152 -2.934 3.520 1.00 0.00 212 ILE D CA 1
ATOM 8523 C C . ILE D 2 211 ? 18.343 -2.594 4.960 1.00 0.00 212 ILE D C 1
ATOM 8524 O O . ILE D 2 211 ? 19.456 -2.307 5.378 1.00 0.00 212 ILE D O 1
ATOM 8529 N N . LYS D 2 212 ? 17.292 -2.649 5.793 1.00 0.00 213 LYS D N 1
ATOM 8530 C CA . LYS D 2 212 ? 17.526 -2.196 7.133 1.00 0.00 213 LYS D CA 1
ATOM 8531 C C . LYS D 2 212 ? 18.506 -3.089 7.851 1.00 0.00 213 LYS D C 1
ATOM 8532 O O . LYS D 2 212 ? 19.360 -2.593 8.584 1.00 0.00 213 LYS D O 1
ATOM 8538 N N . GLU D 2 213 ? 18.421 -4.427 7.696 1.00 0.00 214 GLU D N 1
ATOM 8539 C CA . GLU D 2 213 ? 19.219 -5.240 8.578 1.00 0.00 214 GLU D CA 1
ATOM 8540 C C . GLU D 2 213 ? 20.682 -5.018 8.336 1.00 0.00 214 GLU D C 1
ATOM 8541 O O . GLU D 2 213 ? 21.438 -4.818 9.286 1.00 0.00 214 GLU D O 1
ATOM 8547 N N . LYS D 2 214 ? 21.144 -5.047 7.071 1.00 0.00 215 LYS D N 1
ATOM 8548 C CA . LYS D 2 214 ? 22.547 -4.809 6.870 1.00 0.00 215 LYS D CA 1
ATOM 8549 C C . LYS D 2 214 ? 22.838 -3.393 7.261 1.00 0.00 215 LYS D C 1
ATOM 8550 O O . LYS D 2 214 ? 23.724 -3.112 8.066 1.00 0.00 215 LYS D O 1
ATOM 8556 N N . LEU D 2 215 ? 22.082 -2.478 6.628 1.00 0.00 216 LEU D N 1
ATOM 8557 C CA . LEU D 2 215 ? 22.361 -1.074 6.506 1.00 0.00 216 LEU D CA 1
ATOM 8558 C C . LEU D 2 215 ? 22.178 -0.310 7.788 1.00 0.00 216 LEU D C 1
ATOM 8559 O O . LEU D 2 215 ? 22.990 0.556 8.111 1.00 0.00 216 LEU D O 1
ATOM 8564 N N . CYS D 2 216 ? 21.077 -0.561 8.526 1.00 0.00 217 CYS D N 1
ATOM 8565 C CA . CYS D 2 216 ? 20.606 0.421 9.472 1.00 0.00 217 CYS D CA 1
ATOM 8566 C C . CYS D 2 216 ? 21.413 0.380 10.733 1.00 0.00 217 CYS D C 1
ATOM 8567 O O . CYS D 2 216 ? 21.893 -0.676 11.142 1.00 0.00 217 CYS D O 1
ATOM 8570 N N . TYR D 2 217 ? 21.583 1.554 11.387 1.00 0.00 218 TYR D N 1
ATOM 8571 C CA . TYR D 2 217 ? 22.310 1.598 12.627 1.00 0.00 218 TYR D CA 1
ATOM 8572 C C . TYR D 2 217 ? 21.663 2.570 13.570 1.00 0.00 218 TYR D C 1
ATOM 8573 O O . TYR D 2 217 ? 20.732 3.288 13.208 1.00 0.00 218 TYR D O 1
ATOM 8582 N N . VAL D 2 218 ? 22.146 2.577 14.834 1.00 0.00 219 VAL D N 1
ATOM 8583 C CA . VAL D 2 218 ? 21.594 3.383 15.889 1.00 0.00 219 VAL D CA 1
ATOM 8584 C C . VAL D 2 218 ? 22.603 4.432 16.261 1.00 0.00 219 VAL D C 1
ATOM 8585 O O . VAL D 2 218 ? 23.797 4.156 16.367 1.00 0.00 219 VAL D O 1
ATOM 8589 N N . ALA D 2 219 ? 22.127 5.685 16.433 1.00 0.00 220 ALA D N 1
ATOM 8590 C CA . ALA D 2 219 ? 22.978 6.839 16.564 1.00 0.00 220 ALA D CA 1
ATOM 8591 C C . ALA D 2 219 ? 23.482 6.965 17.968 1.00 0.00 220 ALA D C 1
ATOM 8592 O O . ALA D 2 219 ? 22.845 6.510 18.917 1.00 0.00 220 ALA D O 1
ATOM 8594 N N . LEU D 2 220 ? 24.666 7.597 18.124 1.00 0.00 221 LEU D N 1
ATOM 8595 C CA . LEU D 2 220 ? 25.153 7.955 19.426 1.00 0.00 221 LEU D CA 1
ATOM 8596 C C . LEU D 2 220 ? 24.253 9.004 19.998 1.00 0.00 221 LEU D C 1
ATOM 8597 O O . LEU D 2 220 ? 23.727 8.857 21.100 1.00 0.00 221 LEU D O 1
ATOM 8602 N N . ASP D 2 221 ? 24.037 10.091 19.230 1.00 0.00 222 ASP D N 1
ATOM 8603 C CA . ASP D 2 221 ? 23.112 11.120 19.604 1.00 0.00 222 ASP D CA 1
ATOM 8604 C C . ASP D 2 221 ? 22.227 11.304 18.423 1.00 0.00 222 ASP D C 1
ATOM 8605 O O . ASP D 2 221 ? 22.701 11.389 17.291 1.00 0.00 222 ASP D O 1
ATOM 8610 N N . PHE D 2 222 ? 20.905 11.354 18.650 1.00 0.00 223 PHE D N 1
ATOM 8611 C CA . PHE D 2 222 ? 20.020 11.498 17.537 1.00 0.00 223 PHE D CA 1
ATOM 8612 C C . PHE D 2 222 ? 20.316 12.815 16.894 1.00 0.00 223 PHE D C 1
ATOM 8613 O O . PHE D 2 222 ? 20.459 12.905 15.675 1.00 0.00 223 PHE D O 1
ATOM 8621 N N . GLU D 2 223 ? 20.411 13.881 17.710 1.00 0.00 224 GLU D N 1
ATOM 8622 C CA . GLU D 2 223 ? 20.527 15.210 17.183 1.00 0.00 224 GLU D CA 1
ATOM 8623 C C . GLU D 2 223 ? 21.827 15.363 16.462 1.00 0.00 224 GLU D C 1
ATOM 8624 O O . GLU D 2 223 ? 21.881 15.965 15.392 1.00 0.00 224 GLU D O 1
ATOM 8630 N N . GLN D 2 224 ? 22.925 14.831 17.028 1.00 0.00 225 GLN D N 1
ATOM 8631 C CA . GLN D 2 224 ? 24.192 15.062 16.402 1.00 0.00 225 GLN D CA 1
ATOM 8632 C C . GLN D 2 224 ? 24.160 14.406 15.061 1.00 0.00 225 GLN D C 1
ATOM 8633 O O . GLN D 2 224 ? 24.668 14.947 14.079 1.00 0.00 225 GLN D O 1
ATOM 8639 N N . GLU D 2 225 ? 23.555 13.207 14.993 1.00 0.00 226 GLU D N 1
ATOM 8640 C CA . GLU D 2 225 ? 23.636 12.390 13.820 1.00 0.00 226 GLU D CA 1
ATOM 8641 C C . GLU D 2 225 ? 22.967 13.072 12.665 1.00 0.00 226 GLU D C 1
ATOM 8642 O O . GLU D 2 225 ? 23.453 12.989 11.539 1.00 0.00 226 GLU D O 1
ATOM 8648 N N . MET D 2 226 ? 21.835 13.767 12.891 1.00 0.00 227 MET D N 1
ATOM 8649 C CA . MET D 2 226 ? 21.237 14.449 11.777 1.00 0.00 227 MET D CA 1
ATOM 8650 C C . MET D 2 226 ? 22.227 15.453 11.293 1.00 0.00 227 MET D C 1
ATOM 8651 O O . MET D 2 226 ? 22.492 15.568 10.098 1.00 0.00 227 MET D O 1
ATOM 8656 N N . ALA D 2 227 ? 22.799 16.209 12.247 1.00 0.00 228 ALA D N 1
ATOM 8657 C CA . ALA D 2 227 ? 23.533 17.400 11.942 1.00 0.00 228 ALA D CA 1
ATOM 8658 C C . ALA D 2 227 ? 24.689 17.007 11.094 1.00 0.00 228 ALA D C 1
ATOM 8659 O O . ALA D 2 227 ? 25.040 17.691 10.133 1.00 0.00 228 ALA D O 1
ATOM 8661 N N . THR D 2 228 ? 25.303 15.870 11.450 1.00 0.00 229 THR D N 1
ATOM 8662 C CA . THR D 2 228 ? 26.450 15.342 10.781 1.00 0.00 229 THR D CA 1
ATOM 8663 C C . THR D 2 228 ? 26.045 14.978 9.390 1.00 0.00 229 THR D C 1
ATOM 8664 O O . THR D 2 228 ? 26.825 15.109 8.447 1.00 0.00 229 THR D O 1
ATOM 8668 N N . ALA D 2 229 ? 24.797 14.498 9.243 1.00 0.00 230 ALA D N 1
ATOM 8669 C CA . ALA D 2 229 ? 24.348 13.802 8.074 1.00 0.00 230 ALA D CA 1
ATOM 8670 C C . ALA D 2 229 ? 24.551 14.723 6.934 1.00 0.00 230 ALA D C 1
ATOM 8671 O O . ALA D 2 229 ? 24.824 14.304 5.809 1.00 0.00 230 ALA D O 1
ATOM 8673 N N . ALA D 2 230 ? 24.381 16.022 7.201 1.00 0.00 231 ALA D N 1
ATOM 8674 C CA . ALA D 2 230 ? 24.468 16.927 6.127 1.00 0.00 231 ALA D CA 1
ATOM 8675 C C . ALA D 2 230 ? 25.828 16.838 5.498 1.00 0.00 231 ALA D C 1
ATOM 8676 O O . ALA D 2 230 ? 25.975 16.653 4.288 1.00 0.00 231 ALA D O 1
ATOM 8678 N N . SER D 2 231 ? 26.881 16.914 6.318 1.00 0.00 232 SER D N 1
ATOM 8679 C CA . SER D 2 231 ? 28.195 16.845 5.765 1.00 0.00 232 SER D CA 1
ATOM 8680 C C . SER D 2 231 ? 28.433 15.448 5.290 1.00 0.00 232 SER D C 1
ATOM 8681 O O . SER D 2 231 ? 29.253 15.225 4.401 1.00 0.00 232 SER D O 1
ATOM 8684 N N . SER D 2 232 ? 27.737 14.472 5.908 1.00 0.00 233 SER D N 1
ATOM 8685 C CA . SER D 2 232 ? 28.188 13.110 5.910 1.00 0.00 233 SER D CA 1
ATOM 8686 C C . SER D 2 232 ? 28.375 12.631 4.510 1.00 0.00 233 SER D C 1
ATOM 8687 O O . SER D 2 232 ? 27.424 12.531 3.736 1.00 0.00 233 SER D O 1
ATOM 8690 N N . SER D 2 233 ? 29.635 12.305 4.166 1.00 0.00 234 SER D N 1
ATOM 8691 C CA . SER D 2 233 ? 29.923 11.551 2.984 1.00 0.00 234 SER D CA 1
ATOM 8692 C C . SER D 2 233 ? 29.462 10.154 3.232 1.00 0.00 234 SER D C 1
ATOM 8693 O O . SER D 2 233 ? 28.882 9.507 2.361 1.00 0.00 234 SER D O 1
ATOM 8696 N N . SER D 2 234 ? 29.740 9.655 4.451 1.00 0.00 235 SER D N 1
ATOM 8697 C CA . SER D 2 234 ? 29.760 8.248 4.722 1.00 0.00 235 SER D CA 1
ATOM 8698 C C . SER D 2 234 ? 28.405 7.658 4.491 1.00 0.00 235 SER D C 1
ATOM 8699 O O . SER D 2 234 ? 28.290 6.563 3.945 1.00 0.00 235 SER D O 1
ATOM 8702 N N . LEU D 2 235 ? 27.338 8.364 4.901 1.00 0.00 236 LEU D N 1
ATOM 8703 C CA . LEU D 2 235 ? 26.040 7.773 5.088 1.00 0.00 236 LEU D CA 1
ATOM 8704 C C . LEU D 2 235 ? 25.495 7.286 3.774 1.00 0.00 236 LEU D C 1
ATOM 8705 O O . LEU D 2 235 ? 24.547 6.505 3.730 1.00 0.00 236 LEU D O 1
ATOM 8710 N N . GLU D 2 236 ? 26.071 7.780 2.667 1.00 0.00 237 GLU D N 1
ATOM 8711 C CA . GLU D 2 236 ? 25.544 7.759 1.333 1.00 0.00 237 GLU D CA 1
ATOM 8712 C C . GLU D 2 236 ? 25.327 6.366 0.823 1.00 0.00 237 GLU D C 1
ATOM 8713 O O . GLU D 2 236 ? 24.837 6.231 -0.294 1.00 0.00 237 GLU D O 1
ATOM 8719 N N . LYS D 2 237 ? 25.757 5.322 1.570 1.00 0.00 238 LYS D N 1
ATOM 8720 C CA . LYS D 2 237 ? 25.827 3.931 1.166 1.00 0.00 238 LYS D CA 1
ATOM 8721 C C . LYS D 2 237 ? 24.783 3.547 0.160 1.00 0.00 238 LYS D C 1
ATOM 8722 O O . LYS D 2 237 ? 23.644 4.014 0.190 1.00 0.00 238 LYS D O 1
ATOM 8728 N N . SER D 2 238 ? 25.208 2.683 -0.788 1.00 0.00 239 SER D N 1
ATOM 8729 C CA . SER D 2 238 ? 24.427 2.249 -1.911 1.00 0.00 239 SER D CA 1
ATOM 8730 C C . SER D 2 238 ? 23.832 0.931 -1.553 1.00 0.00 239 SER D C 1
ATOM 8731 O O . SER D 2 238 ? 24.413 0.161 -0.789 1.00 0.00 239 SER D O 1
ATOM 8734 N N . TYR D 2 239 ? 22.643 0.640 -2.112 1.00 0.00 240 TYR D N 1
ATOM 8735 C CA . TYR D 2 239 ? 22.095 -0.681 -2.034 1.00 0.00 240 TYR D CA 1
ATOM 8736 C C . TYR D 2 239 ? 21.674 -1.035 -3.423 1.00 0.00 240 TYR D C 1
ATOM 8737 O O . TYR D 2 239 ? 21.101 -0.210 -4.134 1.00 0.00 240 TYR D O 1
ATOM 8746 N N . GLU D 2 240 ? 21.958 -2.277 -3.856 1.00 0.00 241 GLU D N 1
ATOM 8747 C CA . GLU D 2 240 ? 21.570 -2.656 -5.181 1.00 0.00 241 GLU D CA 1
ATOM 8748 C C . GLU D 2 240 ? 20.258 -3.358 -5.061 1.00 0.00 241 GLU D C 1
ATOM 8749 O O . GLU D 2 240 ? 20.111 -4.293 -4.275 1.00 0.00 241 GLU D O 1
ATOM 8755 N N . LEU D 2 241 ? 19.259 -2.894 -5.834 1.00 0.00 242 LEU D N 1
ATOM 8756 C CA . LEU D 2 241 ? 17.949 -3.473 -5.823 1.00 0.00 242 LEU D CA 1
ATOM 8757 C C . LEU D 2 241 ? 18.006 -4.684 -6.697 1.00 0.00 242 LEU D C 1
ATOM 8758 O O . LEU D 2 241 ? 18.890 -4.803 -7.543 1.00 0.00 242 LEU D O 1
ATOM 8763 N N . PRO D 2 242 ? 17.108 -5.607 -6.516 1.00 0.00 243 PRO D N 1
ATOM 8764 C CA . PRO D 2 242 ? 17.232 -6.885 -7.153 1.00 0.00 243 PRO D CA 1
ATOM 8765 C C . PRO D 2 242 ? 17.228 -6.728 -8.649 1.00 0.00 243 PRO D C 1
ATOM 8766 O O . PRO D 2 242 ? 17.722 -7.608 -9.352 1.00 0.00 243 PRO D O 1
ATOM 8770 N N . ASP D 2 243 ? 16.606 -5.647 -9.144 1.00 0.00 244 ASP D N 1
ATOM 8771 C CA . ASP D 2 243 ? 16.389 -5.397 -10.537 1.00 0.00 244 ASP D CA 1
ATOM 8772 C C . ASP D 2 243 ? 17.672 -4.953 -11.099 1.00 0.00 244 ASP D C 1
ATOM 8773 O O . ASP D 2 243 ? 17.973 -5.216 -12.261 1.00 0.00 244 ASP D O 1
ATOM 8778 N N . GLY D 2 244 ? 18.479 -4.284 -10.260 1.00 0.00 245 GLY D N 1
ATOM 8779 C CA . GLY D 2 244 ? 19.670 -3.702 -10.781 1.00 0.00 245 GLY D CA 1
ATOM 8780 C C . GLY D 2 244 ? 19.657 -2.222 -10.566 1.00 0.00 245 GLY D C 1
ATOM 8781 O O . GLY D 2 244 ? 20.661 -1.564 -10.830 1.00 0.00 245 GLY D O 1
ATOM 8782 N N . GLN D 2 245 ? 18.553 -1.641 -10.055 1.00 0.00 246 GLN D N 1
ATOM 8783 C CA . GLN D 2 245 ? 18.682 -0.266 -9.660 1.00 0.00 246 GLN D CA 1
ATOM 8784 C C . GLN D 2 245 ? 19.704 -0.250 -8.583 1.00 0.00 246 GLN D C 1
ATOM 8785 O O . GLN D 2 245 ? 19.852 -1.225 -7.849 1.00 0.00 246 GLN D O 1
ATOM 8791 N N . VAL D 2 246 ? 20.433 0.870 -8.443 1.00 0.00 247 VAL D N 1
ATOM 8792 C CA . VAL D 2 246 ? 21.116 1.042 -7.201 1.00 0.00 247 VAL D CA 1
ATOM 8793 C C . VAL D 2 246 ? 20.560 2.275 -6.572 1.00 0.00 247 VAL D C 1
ATOM 8794 O O . VAL D 2 246 ? 20.522 3.342 -7.183 1.00 0.00 247 VAL D O 1
ATOM 8798 N N . ILE D 2 247 ? 20.100 2.138 -5.315 1.00 0.00 248 ILE D N 1
ATOM 8799 C CA . ILE D 2 247 ? 19.442 3.209 -4.630 1.00 0.00 248 ILE D CA 1
ATOM 8800 C C . ILE D 2 247 ? 20.331 3.579 -3.492 1.00 0.00 248 ILE D C 1
ATOM 8801 O O . ILE D 2 247 ? 21.007 2.727 -2.919 1.00 0.00 248 ILE D O 1
ATOM 8806 N N . THR D 2 248 ? 20.383 4.882 -3.165 1.00 0.00 249 THR D N 1
ATOM 8807 C CA . THR D 2 248 ? 21.347 5.388 -2.231 1.00 0.00 249 THR D CA 1
ATOM 8808 C C . THR D 2 248 ? 20.622 5.660 -0.950 1.00 0.00 249 THR D C 1
ATOM 8809 O O . THR D 2 248 ? 19.459 6.053 -0.983 1.00 0.00 249 THR D O 1
ATOM 8813 N N . ILE D 2 249 ? 21.265 5.387 0.213 1.00 0.00 250 ILE D N 1
ATOM 8814 C CA . ILE D 2 249 ? 20.562 5.511 1.466 1.00 0.00 250 ILE D CA 1
ATOM 8815 C C . ILE D 2 249 ? 21.451 6.153 2.520 1.00 0.00 250 ILE D C 1
ATOM 8816 O O . ILE D 2 249 ? 22.225 5.462 3.181 1.00 0.00 250 ILE D O 1
ATOM 8821 N N . GLY D 2 250 ? 21.422 7.497 2.712 1.00 0.00 251 GLY D N 1
ATOM 8822 C CA . GLY D 2 250 ? 22.174 8.018 3.835 1.00 0.00 251 GLY D CA 1
ATOM 8823 C C . GLY D 2 250 ? 21.509 7.939 5.197 1.00 0.00 251 GLY D C 1
ATOM 8824 O O . GLY D 2 250 ? 21.902 7.152 6.059 1.00 0.00 251 GLY D O 1
ATOM 8825 N N . ASN D 2 251 ? 20.485 8.803 5.415 1.00 0.00 252 ASN D N 1
ATOM 8826 C CA . ASN D 2 251 ? 20.099 9.200 6.755 1.00 0.00 252 ASN D CA 1
ATOM 8827 C C . ASN D 2 251 ? 19.185 8.208 7.385 1.00 0.00 252 ASN D C 1
ATOM 8828 O O . ASN D 2 251 ? 19.079 8.102 8.606 1.00 0.00 252 ASN D O 1
ATOM 8833 N N . GLU D 2 252 ? 18.468 7.484 6.524 1.00 0.00 253 GLU D N 1
ATOM 8834 C CA . GLU D 2 252 ? 17.368 6.654 6.877 1.00 0.00 253 GLU D CA 1
ATOM 8835 C C . GLU D 2 252 ? 17.890 5.607 7.791 1.00 0.00 253 GLU D C 1
ATOM 8836 O O . GLU D 2 252 ? 17.162 5.135 8.664 1.00 0.00 253 GLU D O 1
ATOM 8842 N N . ARG D 2 253 ? 19.167 5.214 7.594 1.00 0.00 254 ARG D N 1
ATOM 8843 C CA . ARG D 2 253 ? 19.696 4.104 8.326 1.00 0.00 254 ARG D CA 1
ATOM 8844 C C . ARG D 2 253 ? 19.553 4.401 9.771 1.00 0.00 254 ARG D C 1
ATOM 8845 O O . ARG D 2 253 ? 19.027 3.574 10.503 1.00 0.00 254 ARG D O 1
ATOM 8853 N N . PHE D 2 254 ? 20.016 5.577 10.234 1.00 0.00 255 PHE D N 1
ATOM 8854 C CA . PHE D 2 254 ? 19.848 5.871 11.626 1.00 0.00 255 PHE D CA 1
ATOM 8855 C C . PHE D 2 254 ? 18.437 6.263 11.956 1.00 0.00 255 PHE D C 1
ATOM 8856 O O . PHE D 2 254 ? 17.966 5.974 13.054 1.00 0.00 255 PHE D O 1
ATOM 8864 N N . ARG D 2 255 ? 17.718 6.955 11.046 1.00 0.00 256 ARG D N 1
ATOM 8865 C CA . ARG D 2 255 ? 16.421 7.421 11.451 1.00 0.00 256 ARG D CA 1
ATOM 8866 C C . ARG D 2 255 ? 15.554 6.241 11.774 1.00 0.00 256 ARG D C 1
ATOM 8867 O O . ARG D 2 255 ? 14.778 6.287 12.728 1.00 0.00 256 ARG D O 1
ATOM 8875 N N . CYS D 2 256 ? 15.654 5.147 10.994 1.00 0.00 257 CYS D N 1
ATOM 8876 C CA . CYS D 2 256 ? 14.698 4.085 11.136 1.00 0.00 257 CYS D CA 1
ATOM 8877 C C . CYS D 2 256 ? 14.725 3.515 12.538 1.00 0.00 257 CYS D C 1
ATOM 8878 O O . CYS D 2 256 ? 13.688 3.531 13.197 1.00 0.00 257 CYS D O 1
ATOM 8881 N N . PRO D 2 257 ? 15.833 3.034 13.057 1.00 0.00 258 PRO D N 1
ATOM 8882 C CA . PRO D 2 257 ? 15.868 2.364 14.331 1.00 0.00 258 PRO D CA 1
ATOM 8883 C C . PRO D 2 257 ? 15.631 3.322 15.449 1.00 0.00 258 PRO D C 1
ATOM 8884 O O . PRO D 2 257 ? 15.406 2.881 16.574 1.00 0.00 258 PRO D O 1
ATOM 8888 N N . GLU D 2 258 ? 15.710 4.632 15.161 1.00 0.00 259 GLU D N 1
ATOM 8889 C CA . GLU D 2 258 ? 15.656 5.663 16.154 1.00 0.00 259 GLU D CA 1
ATOM 8890 C C . GLU D 2 258 ? 14.319 5.574 16.808 1.00 0.00 259 GLU D C 1
ATOM 8891 O O . GLU D 2 258 ? 14.151 5.941 17.970 1.00 0.00 259 GLU D O 1
ATOM 8897 N N . ALA D 2 259 ? 13.327 5.077 16.050 1.00 0.00 260 ALA D N 1
ATOM 8898 C CA . ALA D 2 259 ? 11.948 5.101 16.432 1.00 0.00 260 ALA D CA 1
ATOM 8899 C C . ALA D 2 259 ? 11.813 4.394 17.737 1.00 0.00 260 ALA D C 1
ATOM 8900 O O . ALA D 2 259 ? 10.995 4.774 18.573 1.00 0.00 260 ALA D O 1
ATOM 8902 N N . LEU D 2 260 ? 12.606 3.333 17.947 1.00 0.00 261 LEU D N 1
ATOM 8903 C CA . LEU D 2 260 ? 12.473 2.601 19.167 1.00 0.00 261 LEU D CA 1
ATOM 8904 C C . LEU D 2 260 ? 12.747 3.546 20.288 1.00 0.00 261 LEU D C 1
ATOM 8905 O O . LEU D 2 260 ? 12.042 3.549 21.295 1.00 0.00 261 LEU D O 1
ATOM 8910 N N . PHE D 2 261 ? 13.789 4.382 20.136 1.00 0.00 262 PHE D N 1
ATOM 8911 C CA . PHE D 2 261 ? 14.071 5.369 21.133 1.00 0.00 262 PHE D CA 1
ATOM 8912 C C . PHE D 2 261 ? 12.983 6.404 21.154 1.00 0.00 262 PHE D C 1
ATOM 8913 O O . PHE D 2 261 ? 12.527 6.792 22.228 1.00 0.00 262 PHE D O 1
ATOM 8921 N N . GLN D 2 262 ? 12.527 6.892 19.978 1.00 0.00 263 GLN D N 1
ATOM 8922 C CA . GLN D 2 262 ? 11.479 7.878 20.020 1.00 0.00 263 GLN D CA 1
ATOM 8923 C C . GLN D 2 262 ? 10.327 7.411 19.185 1.00 0.00 263 GLN D C 1
ATOM 8924 O O . GLN D 2 262 ? 10.315 7.583 17.967 1.00 0.00 263 GLN D O 1
ATOM 8930 N N . PRO D 2 263 ? 9.340 6.851 19.821 1.00 0.00 264 PRO D N 1
ATOM 8931 C CA . PRO D 2 263 ? 8.227 6.266 19.128 1.00 0.00 264 PRO D CA 1
ATOM 8932 C C . PRO D 2 263 ? 7.385 7.274 18.408 1.00 0.00 264 PRO D C 1
ATOM 8933 O O . PRO D 2 263 ? 6.565 6.872 17.585 1.00 0.00 264 PRO D O 1
ATOM 8937 N N . SER D 2 264 ? 7.530 8.577 18.710 1.00 0.00 265 SER D N 1
ATOM 8938 C CA . SER D 2 264 ? 6.633 9.529 18.123 1.00 0.00 265 SER D CA 1
ATOM 8939 C C . SER D 2 264 ? 6.889 9.573 16.648 1.00 0.00 265 SER D C 1
ATOM 8940 O O . SER D 2 264 ? 6.077 10.101 15.890 1.00 0.00 265 SER D O 1
ATOM 8943 N N . PHE D 2 265 ? 8.038 9.031 16.194 1.00 0.00 266 PHE D N 1
ATOM 8944 C CA . PHE D 2 265 ? 8.353 9.088 14.793 1.00 0.00 266 PHE D CA 1
ATOM 8945 C C . PHE D 2 265 ? 7.245 8.370 14.111 1.00 0.00 266 PHE D C 1
ATOM 8946 O O . PHE D 2 265 ? 6.594 8.872 13.202 1.00 0.00 266 PHE D O 1
ATOM 8954 N N . LEU D 2 266 ? 6.988 7.150 14.584 1.00 0.00 267 LEU D N 1
ATOM 8955 C CA . LEU D 2 266 ? 5.905 6.359 14.126 1.00 0.00 267 LEU D CA 1
ATOM 8956 C C . LEU D 2 266 ? 4.645 6.885 14.625 1.00 0.00 267 LEU D C 1
ATOM 8957 O O . LEU D 2 266 ? 3.635 6.326 14.280 1.00 0.00 267 LEU D O 1
ATOM 8962 N N . GLY D 2 267 ? 4.598 7.841 15.551 1.00 0.00 268 GLY D N 1
ATOM 8963 C CA . GLY D 2 267 ? 3.318 8.340 15.994 1.00 0.00 268 GLY D CA 1
ATOM 8964 C C . GLY D 2 267 ? 2.856 7.576 17.199 1.00 0.00 268 GLY D C 1
ATOM 8965 O O . GLY D 2 267 ? 1.714 7.727 17.628 1.00 0.00 268 GLY D O 1
ATOM 8966 N N . MET D 2 268 ? 3.739 6.749 17.792 1.00 0.00 269 MET D N 1
ATOM 8967 C CA . MET D 2 268 ? 3.430 6.150 19.058 1.00 0.00 269 MET D CA 1
ATOM 8968 C C . MET D 2 268 ? 3.497 7.238 20.078 1.00 0.00 269 MET D C 1
ATOM 8969 O O . MET D 2 268 ? 4.413 8.059 20.066 1.00 0.00 269 MET D O 1
ATOM 8974 N N . GLU D 2 269 ? 2.520 7.256 21.002 1.00 0.00 270 GLU D N 1
ATOM 8975 C CA . GLU D 2 269 ? 2.621 8.041 22.196 1.00 0.00 270 GLU D CA 1
ATOM 8976 C C . GLU D 2 269 ? 3.664 7.402 23.056 1.00 0.00 270 GLU D C 1
ATOM 8977 O O . GLU D 2 269 ? 4.282 8.056 23.894 1.00 0.00 270 GLU D O 1
ATOM 8983 N N . SER D 2 270 ? 3.845 6.077 22.890 1.00 0.00 271 SER D N 1
ATOM 8984 C CA . SER D 2 270 ? 4.558 5.273 23.839 1.00 0.00 271 SER D CA 1
ATOM 8985 C C . SER D 2 270 ? 5.942 5.803 24.021 1.00 0.00 271 SER D C 1
ATOM 8986 O O . SER D 2 270 ? 6.531 6.402 23.122 1.00 0.00 271 SER D O 1
ATOM 8989 N N . CYS D 2 271 ? 6.478 5.590 25.239 1.00 0.00 272 CYS D N 1
ATOM 8990 C CA . CYS D 2 271 ? 7.771 6.069 25.623 1.00 0.00 272 CYS D CA 1
ATOM 8991 C C . CYS D 2 271 ? 8.793 5.195 24.982 1.00 0.00 272 CYS D C 1
ATOM 8992 O O . CYS D 2 271 ? 8.506 4.069 24.578 1.00 0.00 272 CYS D O 1
ATOM 8995 N N . GLY D 2 272 ? 10.029 5.714 24.865 1.00 0.00 273 GLY D N 1
ATOM 8996 C CA . GLY D 2 272 ? 11.064 4.982 24.204 1.00 0.00 273 GLY D CA 1
ATOM 8997 C C . GLY D 2 272 ? 11.519 3.925 25.149 1.00 0.00 273 GLY D C 1
ATOM 8998 O O . GLY D 2 272 ? 11.026 3.825 26.271 1.00 0.00 273 GLY D O 1
ATOM 8999 N N . ILE D 2 273 ? 12.478 3.098 24.700 1.00 0.00 274 ILE D N 1
ATOM 9000 C CA . ILE D 2 273 ? 12.878 1.942 25.444 1.00 0.00 274 ILE D CA 1
ATOM 9001 C C . ILE D 2 273 ? 13.393 2.407 26.765 1.00 0.00 274 ILE D C 1
ATOM 9002 O O . ILE D 2 273 ? 13.073 1.832 27.805 1.00 0.00 274 ILE D O 1
ATOM 9007 N N . HIS D 2 274 ? 14.219 3.467 26.753 1.00 0.00 275 HIS D N 1
ATOM 9008 C CA . HIS D 2 274 ? 14.908 3.870 27.942 1.00 0.00 275 HIS D CA 1
ATOM 9009 C C . HIS D 2 274 ? 13.908 4.282 28.976 1.00 0.00 275 HIS D C 1
ATOM 9010 O O . HIS D 2 274 ? 14.042 3.935 30.148 1.00 0.00 275 HIS D O 1
ATOM 9017 N N . GLU D 2 275 ? 12.864 5.029 28.572 1.00 0.00 276 GLU D N 1
ATOM 9018 C CA . GLU D 2 275 ? 11.887 5.445 29.535 1.00 0.00 276 GLU D CA 1
ATOM 9019 C C . GLU D 2 275 ? 11.276 4.196 30.068 1.00 0.00 276 GLU D C 1
ATOM 9020 O O . GLU D 2 275 ? 10.934 4.098 31.246 1.00 0.00 276 GLU D O 1
ATOM 9026 N N . THR D 2 276 ? 11.132 3.196 29.186 1.00 0.00 277 THR D N 1
ATOM 9027 C CA . THR D 2 276 ? 10.536 1.957 29.568 1.00 0.00 277 THR D CA 1
ATOM 9028 C C . THR D 2 276 ? 11.363 1.361 30.663 1.00 0.00 277 THR D C 1
ATOM 9029 O O . THR D 2 276 ? 10.837 0.903 31.677 1.00 0.00 277 THR D O 1
ATOM 9033 N N . THR D 2 277 ? 12.694 1.346 30.477 1.00 0.00 278 THR D N 1
ATOM 9034 C CA . THR D 2 277 ? 13.546 0.646 31.391 1.00 0.00 278 THR D CA 1
ATOM 9035 C C . THR D 2 277 ? 13.429 1.293 32.731 1.00 0.00 278 THR D C 1
ATOM 9036 O O . THR D 2 277 ? 13.303 0.619 33.753 1.00 0.00 278 THR D O 1
ATOM 9040 N N . PHE D 2 278 ? 13.458 2.635 32.753 1.00 0.00 279 PHE D N 1
ATOM 9041 C CA . PHE D 2 278 ? 13.437 3.358 33.988 1.00 0.00 279 PHE D CA 1
ATOM 9042 C C . PHE D 2 278 ? 12.153 3.031 34.676 1.00 0.00 279 PHE D C 1
ATOM 9043 O O . PHE D 2 278 ? 12.126 2.770 35.878 1.00 0.00 279 PHE D O 1
ATOM 9051 N N . ASN D 2 279 ? 11.042 3.045 33.918 1.00 0.00 280 ASN D N 1
ATOM 9052 C CA . ASN D 2 279 ? 9.746 2.925 34.516 1.00 0.00 280 ASN D CA 1
ATOM 9053 C C . ASN D 2 279 ? 9.627 1.593 35.179 1.00 0.00 280 ASN D C 1
ATOM 9054 O O . ASN D 2 279 ? 9.095 1.484 36.282 1.00 0.00 280 ASN D O 1
ATOM 9059 N N . SER D 2 280 ? 10.116 0.532 34.521 1.00 0.00 281 SER D N 1
ATOM 9060 C CA . SER D 2 280 ? 9.918 -0.776 35.062 1.00 0.00 281 SER D CA 1
ATOM 9061 C C . SER D 2 280 ? 10.681 -0.894 36.345 1.00 0.00 281 SER D C 1
ATOM 9062 O O . SER D 2 280 ? 10.299 -1.650 37.237 1.00 0.00 281 SER D O 1
ATOM 9065 N N . ILE D 2 281 ? 11.801 -0.156 36.453 1.00 0.00 282 ILE D N 1
ATOM 9066 C CA . ILE D 2 281 ? 12.623 -0.178 37.630 1.00 0.00 282 ILE D CA 1
ATOM 9067 C C . ILE D 2 281 ? 11.868 0.417 38.779 1.00 0.00 282 ILE D C 1
ATOM 9068 O O . ILE D 2 281 ? 11.890 -0.112 39.890 1.00 0.00 282 ILE D O 1
ATOM 9073 N N . MET D 2 282 ? 11.184 1.551 38.529 1.00 0.00 283 MET D N 1
ATOM 9074 C CA . MET D 2 282 ? 10.602 2.366 39.557 1.00 0.00 283 MET D CA 1
ATOM 9075 C C . MET D 2 282 ? 9.555 1.549 40.225 1.00 0.00 283 MET D C 1
ATOM 9076 O O . MET D 2 282 ? 9.369 1.598 41.441 1.00 0.00 283 MET D O 1
ATOM 9081 N N . LYS D 2 283 ? 8.852 0.762 39.401 1.00 0.00 284 LYS D N 1
ATOM 9082 C CA . LYS D 2 283 ? 7.670 0.051 39.764 1.00 0.00 284 LYS D CA 1
ATOM 9083 C C . LYS D 2 283 ? 8.037 -0.886 40.865 1.00 0.00 284 LYS D C 1
ATOM 9084 O O . LYS D 2 283 ? 7.185 -1.313 41.643 1.00 0.00 284 LYS D O 1
ATOM 9090 N N . CYS D 2 284 ? 9.323 -1.268 40.923 1.00 0.00 285 CYS D N 1
ATOM 9091 C CA . CYS D 2 284 ? 9.772 -2.232 41.879 1.00 0.00 285 CYS D CA 1
ATOM 9092 C C . CYS D 2 284 ? 10.341 -1.555 43.089 1.00 0.00 285 CYS D C 1
ATOM 9093 O O . CYS D 2 284 ? 10.365 -0.329 43.193 1.00 0.00 285 CYS D O 1
ATOM 9096 N N . ASP D 2 285 ? 10.809 -2.380 44.051 1.00 0.00 286 ASP D N 1
ATOM 9097 C CA . ASP D 2 285 ? 11.285 -1.899 45.315 1.00 0.00 286 ASP D CA 1
ATOM 9098 C C . ASP D 2 285 ? 12.524 -1.109 45.076 1.00 0.00 286 ASP D C 1
ATOM 9099 O O . ASP D 2 285 ? 13.231 -1.300 44.088 1.00 0.00 286 ASP D O 1
ATOM 9104 N N . VAL D 2 286 ? 12.802 -0.186 46.011 1.00 0.00 287 VAL D N 1
ATOM 9105 C CA . VAL D 2 286 ? 13.979 0.625 45.993 1.00 0.00 287 VAL D CA 1
ATOM 9106 C C . VAL D 2 286 ? 15.157 -0.289 46.124 1.00 0.00 287 VAL D C 1
ATOM 9107 O O . VAL D 2 286 ? 16.173 -0.109 45.455 1.00 0.00 287 VAL D O 1
ATOM 9111 N N . ASP D 2 287 ? 15.045 -1.294 47.013 1.00 0.00 288 ASP D N 1
ATOM 9112 C CA . ASP D 2 287 ? 16.157 -2.141 47.341 1.00 0.00 288 ASP D CA 1
ATOM 9113 C C . ASP D 2 287 ? 16.600 -2.887 46.124 1.00 0.00 288 ASP D C 1
ATOM 9114 O O . ASP D 2 287 ? 17.789 -2.947 45.816 1.00 0.00 288 ASP D O 1
ATOM 9119 N N . ILE D 2 288 ? 15.639 -3.487 45.402 1.00 0.00 289 ILE D N 1
ATOM 9120 C CA . ILE D 2 288 ? 15.943 -4.401 44.341 1.00 0.00 289 ILE D CA 1
ATOM 9121 C C . ILE D 2 288 ? 16.625 -3.687 43.220 1.00 0.00 289 ILE D C 1
ATOM 9122 O O . ILE D 2 288 ? 17.385 -4.299 42.470 1.00 0.00 289 ILE D O 1
ATOM 9127 N N . ARG D 2 289 ? 16.336 -2.383 43.049 1.00 0.00 290 ARG D N 1
ATOM 9128 C CA . ARG D 2 289 ? 16.571 -1.672 41.824 1.00 0.00 290 ARG D CA 1
ATOM 9129 C C . ARG D 2 289 ? 17.999 -1.844 41.414 1.00 0.00 290 ARG D C 1
ATOM 9130 O O . ARG D 2 289 ? 18.284 -1.963 40.223 1.00 0.00 290 ARG D O 1
ATOM 9138 N N . LYS D 2 290 ? 18.936 -1.857 42.377 1.00 0.00 291 LYS D N 1
ATOM 9139 C CA . LYS D 2 290 ? 20.332 -1.862 42.039 1.00 0.00 291 LYS D CA 1
ATOM 9140 C C . LYS D 2 290 ? 20.602 -3.064 41.190 1.00 0.00 291 LYS D C 1
ATOM 9141 O O . LYS D 2 290 ? 21.335 -3.003 40.205 1.00 0.00 291 LYS D O 1
ATOM 9147 N N . ASP D 2 291 ? 19.992 -4.197 41.552 1.00 0.00 292 ASP D N 1
ATOM 9148 C CA . ASP D 2 291 ? 20.258 -5.446 40.911 1.00 0.00 292 ASP D CA 1
ATOM 9149 C C . ASP D 2 291 ? 19.904 -5.338 39.462 1.00 0.00 292 ASP D C 1
ATOM 9150 O O . ASP D 2 291 ? 20.635 -5.824 38.599 1.00 0.00 292 ASP D O 1
ATOM 9155 N N . LEU D 2 292 ? 18.759 -4.702 39.151 1.00 0.00 293 LEU D N 1
ATOM 9156 C CA . LEU D 2 292 ? 18.356 -4.607 37.779 1.00 0.00 293 LEU D CA 1
ATOM 9157 C C . LEU D 2 292 ? 19.389 -3.819 37.051 1.00 0.00 293 LEU D C 1
ATOM 9158 O O . LEU D 2 292 ? 19.823 -4.194 35.963 1.00 0.00 293 LEU D O 1
ATOM 9163 N N . TYR D 2 293 ? 19.800 -2.686 37.646 1.00 0.00 294 TYR D N 1
ATOM 9164 C CA . TYR D 2 293 ? 20.568 -1.721 36.922 1.00 0.00 294 TYR D CA 1
ATOM 9165 C C . TYR D 2 293 ? 21.828 -2.398 36.499 1.00 0.00 294 TYR D C 1
ATOM 9166 O O . TYR D 2 293 ? 22.263 -2.269 35.356 1.00 0.00 294 TYR D O 1
ATOM 9175 N N . ALA D 2 294 ? 22.439 -3.159 37.423 1.00 0.00 295 ALA D N 1
ATOM 9176 C CA . ALA D 2 294 ? 23.640 -3.864 37.099 1.00 0.00 295 ALA D CA 1
ATOM 9177 C C . ALA D 2 294 ? 23.331 -4.857 36.027 1.00 0.00 295 ALA D C 1
ATOM 9178 O O . ALA D 2 294 ? 24.092 -5.011 35.074 1.00 0.00 295 ALA D O 1
ATOM 9180 N N . ASN D 2 295 ? 22.204 -5.579 36.152 1.00 0.00 296 ASN D N 1
ATOM 9181 C CA . ASN D 2 295 ? 22.004 -6.622 35.195 1.00 0.00 296 ASN D CA 1
ATOM 9182 C C . ASN D 2 295 ? 20.877 -6.234 34.308 1.00 0.00 296 ASN D C 1
ATOM 9183 O O . ASN D 2 295 ? 19.735 -6.573 34.591 1.00 0.00 296 ASN D O 1
ATOM 9188 N N . THR D 2 296 ? 21.173 -5.559 33.182 1.00 0.00 297 THR D N 1
ATOM 9189 C CA . THR D 2 296 ? 20.171 -5.322 32.182 1.00 0.00 297 THR D CA 1
ATOM 9190 C C . THR D 2 296 ? 20.514 -6.260 31.077 1.00 0.00 297 THR D C 1
ATOM 9191 O O . THR D 2 296 ? 21.685 -6.437 30.753 1.00 0.00 297 THR D O 1
ATOM 9195 N N . VAL D 2 297 ? 19.514 -6.924 30.481 1.00 0.00 298 VAL D N 1
ATOM 9196 C CA . VAL D 2 297 ? 19.883 -7.885 29.489 1.00 0.00 298 VAL D CA 1
ATOM 9197 C C . VAL D 2 297 ? 19.146 -7.507 28.248 1.00 0.00 298 VAL D C 1
ATOM 9198 O O . VAL D 2 297 ? 18.031 -7.020 28.329 1.00 0.00 298 VAL D O 1
ATOM 9202 N N . LEU D 2 298 ? 19.732 -7.674 27.051 1.00 0.00 299 LEU D N 1
ATOM 9203 C CA . LEU D 2 298 ? 19.026 -7.300 25.848 1.00 0.00 299 LEU D CA 1
ATOM 9204 C C . LEU D 2 298 ? 18.533 -8.577 25.255 1.00 0.00 299 LEU D C 1
ATOM 9205 O O . LEU D 2 298 ? 18.980 -9.629 25.696 1.00 0.00 299 LEU D O 1
ATOM 9210 N N . SER D 2 299 ? 17.575 -8.548 24.293 1.00 0.00 300 SER D N 1
ATOM 9211 C CA . SER D 2 299 ? 17.118 -9.804 23.743 1.00 0.00 300 SER D CA 1
ATOM 9212 C C . SER D 2 299 ? 16.315 -9.592 22.495 1.00 0.00 300 SER D C 1
ATOM 9213 O O . SER D 2 299 ? 15.557 -8.635 22.382 1.00 0.00 300 SER D O 1
ATOM 9216 N N . GLY D 2 300 ? 16.376 -10.549 21.551 1.00 0.00 301 GLY D N 1
ATOM 9217 C CA . GLY D 2 300 ? 15.446 -10.489 20.462 1.00 0.00 301 GLY D CA 1
ATOM 9218 C C . GLY D 2 300 ? 16.133 -9.905 19.275 1.00 0.00 301 GLY D C 1
ATOM 9219 O O . GLY D 2 300 ? 17.267 -9.438 19.358 1.00 0.00 301 GLY D O 1
ATOM 9220 N N . GLY D 2 301 ? 15.450 -9.953 18.117 1.00 0.00 302 GLY D N 1
ATOM 9221 C CA . GLY D 2 301 ? 16.044 -9.522 16.890 1.00 0.00 302 GLY D CA 1
ATOM 9222 C C . GLY D 2 301 ? 16.333 -8.062 16.987 1.00 0.00 302 GLY D C 1
ATOM 9223 O O . GLY D 2 301 ? 17.343 -7.574 16.493 1.00 0.00 302 GLY D O 1
ATOM 9224 N N . THR D 2 302 ? 15.416 -7.297 17.584 1.00 0.00 303 THR D N 1
ATOM 9225 C CA . THR D 2 302 ? 15.514 -5.866 17.485 1.00 0.00 303 THR D CA 1
ATOM 9226 C C . THR D 2 302 ? 16.642 -5.338 18.326 1.00 0.00 303 THR D C 1
ATOM 9227 O O . THR D 2 302 ? 17.058 -4.199 18.147 1.00 0.00 303 THR D O 1
ATOM 9231 N N . THR D 2 303 ? 17.100 -6.100 19.333 1.00 0.00 304 THR D N 1
ATOM 9232 C CA . THR D 2 303 ? 18.189 -5.689 20.183 1.00 0.00 304 THR D CA 1
ATOM 9233 C C . THR D 2 303 ? 19.521 -5.835 19.508 1.00 0.00 304 THR D C 1
ATOM 9234 O O . THR D 2 303 ? 20.532 -5.437 20.083 1.00 0.00 304 THR D O 1
ATOM 9238 N N . MET D 2 304 ? 19.597 -6.483 18.329 1.00 0.00 305 MET D N 1
ATOM 9239 C CA . MET D 2 304 ? 20.878 -6.760 17.740 1.00 0.00 305 MET D CA 1
ATOM 9240 C C . MET D 2 304 ? 21.703 -5.577 17.276 1.00 0.00 305 MET D C 1
ATOM 9241 O O . MET D 2 304 ? 22.910 -5.722 17.098 1.00 0.00 305 MET D O 1
ATOM 9246 N N . TYR D 2 305 ? 21.113 -4.386 17.047 1.00 0.00 306 TYR D N 1
ATOM 9247 C CA . TYR D 2 305 ? 21.856 -3.240 16.548 1.00 0.00 306 TYR D CA 1
ATOM 9248 C C . TYR D 2 305 ? 23.105 -2.958 17.330 1.00 0.00 306 TYR D C 1
ATOM 9249 O O . TYR D 2 305 ? 23.103 -2.920 18.555 1.00 0.00 306 TYR D O 1
ATOM 9258 N N . PRO D 2 306 ? 24.194 -2.854 16.644 1.00 0.00 307 PRO D N 1
ATOM 9259 C CA . PRO D 2 306 ? 25.414 -2.505 17.294 1.00 0.00 307 PRO D CA 1
ATOM 9260 C C . PRO D 2 306 ? 25.271 -1.073 17.683 1.00 0.00 307 PRO D C 1
ATOM 9261 O O . PRO D 2 306 ? 24.745 -0.296 16.888 1.00 0.00 307 PRO D O 1
ATOM 9265 N N . GLY D 2 307 ? 25.739 -0.689 18.881 1.00 0.00 308 GLY D N 1
ATOM 9266 C CA . GLY D 2 307 ? 25.549 0.668 19.286 1.00 0.00 308 GLY D CA 1
ATOM 9267 C C . GLY D 2 307 ? 24.414 0.734 20.261 1.00 0.00 308 GLY D C 1
ATOM 9268 O O . GLY D 2 307 ? 24.257 1.733 20.961 1.00 0.00 308 GLY D O 1
ATOM 9269 N N . ILE D 2 308 ? 23.577 -0.320 20.340 1.00 0.00 309 ILE D N 1
ATOM 9270 C CA . ILE D 2 308 ? 22.497 -0.227 21.278 1.00 0.00 309 ILE D CA 1
ATOM 9271 C C . ILE D 2 308 ? 23.068 -0.199 22.659 1.00 0.00 309 ILE D C 1
ATOM 9272 O O . ILE D 2 308 ? 22.627 0.577 23.506 1.00 0.00 309 ILE D O 1
ATOM 9277 N N . ALA D 2 309 ? 24.064 -1.064 22.930 1.00 0.00 310 ALA D N 1
ATOM 9278 C CA . ALA D 2 309 ? 24.493 -1.246 24.282 1.00 0.00 310 ALA D CA 1
ATOM 9279 C C . ALA D 2 309 ? 25.038 0.051 24.768 1.00 0.00 310 ALA D C 1
ATOM 9280 O O . ALA D 2 309 ? 24.723 0.492 25.872 1.00 0.00 310 ALA D O 1
ATOM 9282 N N . ASP D 2 310 ? 25.875 0.708 23.946 1.00 0.00 311 ASP D N 1
ATOM 9283 C CA . ASP D 2 310 ? 26.454 1.935 24.398 1.00 0.00 311 ASP D CA 1
ATOM 9284 C C . ASP D 2 310 ? 25.387 2.975 24.515 1.00 0.00 311 ASP D C 1
ATOM 9285 O O . ASP D 2 310 ? 25.430 3.797 25.427 1.00 0.00 311 ASP D O 1
ATOM 9290 N N . ARG D 2 311 ? 24.389 2.990 23.611 1.00 0.00 312 ARG D N 1
ATOM 9291 C CA . ARG D 2 311 ? 23.404 4.013 23.805 1.00 0.00 312 ARG D CA 1
ATOM 9292 C C . ARG D 2 311 ? 22.703 3.753 25.101 1.00 0.00 312 ARG D C 1
ATOM 9293 O O . ARG D 2 311 ? 22.414 4.684 25.850 1.00 0.00 312 ARG D O 1
ATOM 9301 N N . MET D 2 312 ? 22.397 2.478 25.412 1.00 0.00 313 MET D N 1
ATOM 9302 C CA . MET D 2 312 ? 21.597 2.240 26.578 1.00 0.00 313 MET D CA 1
ATOM 9303 C C . MET D 2 312 ? 22.335 2.678 27.805 1.00 0.00 313 MET D C 1
ATOM 9304 O O . MET D 2 312 ? 21.740 3.271 28.704 1.00 0.00 313 MET D O 1
ATOM 9309 N N . GLN D 2 313 ? 23.649 2.400 27.901 1.00 0.00 314 GLN D N 1
ATOM 9310 C CA . GLN D 2 313 ? 24.311 2.755 29.124 1.00 0.00 314 GLN D CA 1
ATOM 9311 C C . GLN D 2 313 ? 24.287 4.245 29.225 1.00 0.00 314 GLN D C 1
ATOM 9312 O O . GLN D 2 313 ? 24.093 4.804 30.303 1.00 0.00 314 GLN D O 1
ATOM 9318 N N . LYS D 2 314 ? 24.476 4.923 28.079 1.00 0.00 315 LYS D N 1
ATOM 9319 C CA . LYS D 2 314 ? 24.528 6.354 28.042 1.00 0.00 315 LYS D CA 1
ATOM 9320 C C . LYS D 2 314 ? 23.214 6.881 28.528 1.00 0.00 315 LYS D C 1
ATOM 9321 O O . LYS D 2 314 ? 23.163 7.771 29.377 1.00 0.00 315 LYS D O 1
ATOM 9327 N N . GLU D 2 315 ? 22.111 6.332 27.986 1.00 0.00 316 GLU D N 1
ATOM 9328 C CA . GLU D 2 315 ? 20.796 6.845 28.240 1.00 0.00 316 GLU D CA 1
ATOM 9329 C C . GLU D 2 315 ? 20.476 6.670 29.692 1.00 0.00 316 GLU D C 1
ATOM 9330 O O . GLU D 2 315 ? 20.045 7.604 30.366 1.00 0.00 316 GLU D O 1
ATOM 9336 N N . ILE D 2 316 ? 20.685 5.445 30.207 1.00 0.00 317 ILE D N 1
ATOM 9337 C CA . ILE D 2 316 ? 20.232 5.100 31.521 1.00 0.00 317 ILE D CA 1
ATOM 9338 C C . ILE D 2 316 ? 20.992 5.899 32.530 1.00 0.00 317 ILE D C 1
ATOM 9339 O O . ILE D 2 316 ? 20.429 6.361 33.522 1.00 0.00 317 ILE D O 1
ATOM 9344 N N . THR D 2 317 ? 22.303 6.077 32.299 1.00 0.00 318 THR D N 1
ATOM 9345 C CA . THR D 2 317 ? 23.162 6.711 33.255 1.00 0.00 318 THR D CA 1
ATOM 9346 C C . THR D 2 317 ? 22.714 8.123 33.468 1.00 0.00 318 THR D C 1
ATOM 9347 O O . THR D 2 317 ? 22.788 8.637 34.583 1.00 0.00 318 THR D O 1
ATOM 9351 N N . ALA D 2 318 ? 22.239 8.807 32.412 1.00 0.00 319 ALA D N 1
ATOM 9352 C CA . ALA D 2 318 ? 21.778 10.143 32.643 1.00 0.00 319 ALA D CA 1
ATOM 9353 C C . ALA D 2 318 ? 20.646 10.062 33.618 1.00 0.00 319 ALA D C 1
ATOM 9354 O O . ALA D 2 318 ? 20.574 10.837 34.571 1.00 0.00 319 ALA D O 1
ATOM 9356 N N . LEU D 2 319 ? 19.730 9.103 33.391 1.00 0.00 320 LEU D N 1
ATOM 9357 C CA . LEU D 2 319 ? 18.503 9.032 34.131 1.00 0.00 320 LEU D CA 1
ATOM 9358 C C . LEU D 2 319 ? 18.788 8.743 35.571 1.00 0.00 320 LEU D C 1
ATOM 9359 O O . LEU D 2 319 ? 18.166 9.323 36.460 1.00 0.00 320 LEU D O 1
ATOM 9364 N N . ALA D 2 320 ? 19.704 7.789 35.828 1.00 0.00 321 ALA D N 1
ATOM 9365 C CA . ALA D 2 320 ? 19.822 7.182 37.124 1.00 0.00 321 ALA D CA 1
ATOM 9366 C C . ALA D 2 320 ? 20.773 7.947 37.994 1.00 0.00 321 ALA D C 1
ATOM 9367 O O . ALA D 2 320 ? 21.618 8.708 37.525 1.00 0.00 321 ALA D O 1
ATOM 9369 N N . PRO D 2 321 ? 20.632 7.735 39.279 1.00 0.00 322 PRO D N 1
ATOM 9370 C CA . PRO D 2 321 ? 21.413 8.400 40.279 1.00 0.00 322 PRO D CA 1
ATOM 9371 C C . PRO D 2 321 ? 22.834 8.031 40.041 1.00 0.00 322 PRO D C 1
ATOM 9372 O O . PRO D 2 321 ? 23.098 6.903 39.630 1.00 0.00 322 PRO D O 1
ATOM 9376 N N . SER D 2 322 ? 23.761 8.973 40.272 1.00 0.00 323 SER D N 1
ATOM 9377 C CA . SER D 2 322 ? 25.104 8.791 39.822 1.00 0.00 323 SER D CA 1
ATOM 9378 C C . SER D 2 322 ? 25.745 7.684 40.597 1.00 0.00 323 SER D C 1
ATOM 9379 O O . SER D 2 322 ? 26.730 7.103 40.146 1.00 0.00 323 SER D O 1
ATOM 9382 N N . THR D 2 323 ? 25.224 7.363 41.797 1.00 0.00 324 THR D N 1
ATOM 9383 C CA . THR D 2 323 ? 25.848 6.312 42.549 1.00 0.00 324 THR D CA 1
ATOM 9384 C C . THR D 2 323 ? 25.667 4.996 41.853 1.00 0.00 324 THR D C 1
ATOM 9385 O O . THR D 2 323 ? 26.591 4.186 41.806 1.00 0.00 324 THR D O 1
ATOM 9389 N N . MET D 2 324 ? 24.463 4.723 41.312 1.00 0.00 325 MET D N 1
ATOM 9390 C CA . MET D 2 324 ? 24.132 3.351 41.062 1.00 0.00 325 MET D CA 1
ATOM 9391 C C . MET D 2 324 ? 24.949 2.855 39.920 1.00 0.00 325 MET D C 1
ATOM 9392 O O . MET D 2 324 ? 25.133 3.549 38.921 1.00 0.00 325 MET D O 1
ATOM 9397 N N . LYS D 2 325 ? 25.470 1.619 40.054 1.00 0.00 326 LYS D N 1
ATOM 9398 C CA . LYS D 2 325 ? 26.246 1.052 38.996 1.00 0.00 326 LYS D CA 1
ATOM 9399 C C . LYS D 2 325 ? 25.301 0.594 37.946 1.00 0.00 326 LYS D C 1
ATOM 9400 O O . LYS D 2 325 ? 24.189 0.153 38.234 1.00 0.00 326 LYS D O 1
ATOM 9406 N N . ILE D 2 326 ? 25.730 0.728 36.681 1.00 0.00 327 ILE D N 1
ATOM 9407 C CA . ILE D 2 326 ? 24.896 0.376 35.580 1.00 0.00 327 ILE D CA 1
ATOM 9408 C C . ILE D 2 326 ? 25.694 -0.519 34.696 1.00 0.00 327 ILE D C 1
ATOM 9409 O O . ILE D 2 326 ? 26.770 -0.144 34.234 1.00 0.00 327 ILE D O 1
ATOM 9414 N N . LYS D 2 327 ? 25.184 -1.732 34.419 1.00 0.00 328 LYS D N 1
ATOM 9415 C CA . LYS D 2 327 ? 25.876 -2.545 33.468 1.00 0.00 328 LYS D CA 1
ATOM 9416 C C . LYS D 2 327 ? 24.893 -2.930 32.420 1.00 0.00 328 LYS D C 1
ATOM 9417 O O . LYS D 2 327 ? 23.682 -2.862 32.626 1.00 0.00 328 LYS D O 1
ATOM 9423 N N . ILE D 2 328 ? 25.409 -3.316 31.243 1.00 0.00 329 ILE D N 1
ATOM 9424 C CA . ILE D 2 328 ? 24.557 -3.745 30.182 1.00 0.00 329 ILE D CA 1
ATOM 9425 C C . ILE D 2 328 ? 25.157 -5.002 29.651 1.00 0.00 329 ILE D C 1
ATOM 9426 O O . ILE D 2 328 ? 26.364 -5.212 29.757 1.00 0.00 329 ILE D O 1
ATOM 9431 N N . ILE D 2 329 ? 24.319 -5.906 29.115 1.00 0.00 330 ILE D N 1
ATOM 9432 C CA . ILE D 2 329 ? 24.850 -7.145 28.634 1.00 0.00 330 ILE D CA 1
ATOM 9433 C C . ILE D 2 329 ? 24.126 -7.479 27.370 1.00 0.00 330 ILE D C 1
ATOM 9434 O O . ILE D 2 329 ? 22.949 -7.153 27.228 1.00 0.00 330 ILE D O 1
ATOM 9439 N N . ALA D 2 330 ? 24.806 -8.118 26.393 1.00 0.00 331 ALA D N 1
ATOM 9440 C CA . ALA D 2 330 ? 24.039 -8.533 25.254 1.00 0.00 331 ALA D CA 1
ATOM 9441 C C . ALA D 2 330 ? 24.595 -9.813 24.707 1.00 0.00 331 ALA D C 1
ATOM 9442 O O . ALA D 2 330 ? 25.601 -9.811 24.000 1.00 0.00 331 ALA D O 1
ATOM 9444 N N . PRO D 2 331 ? 23.928 -10.904 24.964 1.00 0.00 332 PRO D N 1
ATOM 9445 C CA . PRO D 2 331 ? 24.388 -12.177 24.483 1.00 0.00 332 PRO D CA 1
ATOM 9446 C C . PRO D 2 331 ? 24.280 -12.284 22.990 1.00 0.00 332 PRO D C 1
ATOM 9447 O O . PRO D 2 331 ? 23.345 -11.753 22.392 1.00 0.00 332 PRO D O 1
ATOM 9451 N N . PRO D 2 332 ? 25.260 -12.935 22.426 1.00 0.00 333 PRO D N 1
ATOM 9452 C CA . PRO D 2 332 ? 25.635 -12.759 21.048 1.00 0.00 333 PRO D CA 1
ATOM 9453 C C . PRO D 2 332 ? 24.616 -13.106 20.008 1.00 0.00 333 PRO D C 1
ATOM 9454 O O . PRO D 2 332 ? 24.466 -12.335 19.061 1.00 0.00 333 PRO D O 1
ATOM 9458 N N . GLU D 2 333 ? 23.917 -14.251 20.129 1.00 0.00 334 GLU D N 1
ATOM 9459 C CA . GLU D 2 333 ? 22.899 -14.522 19.156 1.00 0.00 334 GLU D CA 1
ATOM 9460 C C . GLU D 2 333 ? 21.625 -14.596 19.913 1.00 0.00 334 GLU D C 1
ATOM 9461 O O . GLU D 2 333 ? 21.100 -15.678 20.167 1.00 0.00 334 GLU D O 1
ATOM 9467 N N . ARG D 2 334 ? 21.094 -13.428 20.302 1.00 0.00 335 ARG D N 1
ATOM 9468 C CA . ARG D 2 334 ? 19.892 -13.424 21.037 1.00 0.00 335 ARG D CA 1
ATOM 9469 C C . ARG D 2 334 ? 18.631 -13.735 20.344 1.00 0.00 335 ARG D C 1
ATOM 9470 O O . ARG D 2 334 ? 17.686 -14.165 21.002 1.00 0.00 335 ARG D O 1
ATOM 9478 N N . LYS D 2 335 ? 18.569 -13.545 19.025 1.00 0.00 336 LYS D N 1
ATOM 9479 C CA . LYS D 2 335 ? 17.317 -13.735 18.365 1.00 0.00 336 LYS D CA 1
ATOM 9480 C C . LYS D 2 335 ? 16.790 -15.107 18.613 1.00 0.00 336 LYS D C 1
ATOM 9481 O O . LYS D 2 335 ? 15.613 -15.303 18.907 1.00 0.00 336 LYS D O 1
ATOM 9487 N N . TYR D 2 336 ? 17.689 -16.083 18.539 1.00 0.00 337 TYR D N 1
ATOM 9488 C CA . TYR D 2 336 ? 17.429 -17.475 18.704 1.00 0.00 337 TYR D CA 1
ATOM 9489 C C . TYR D 2 336 ? 17.059 -17.777 20.122 1.00 0.00 337 TYR D C 1
ATOM 9490 O O . TYR D 2 336 ? 16.670 -18.899 20.432 1.00 0.00 337 TYR D O 1
ATOM 9499 N N . SER D 2 337 ? 17.356 -16.840 21.037 1.00 0.00 338 SER D N 1
ATOM 9500 C CA . SER D 2 337 ? 17.315 -17.128 22.437 1.00 0.00 338 SER D CA 1
ATOM 9501 C C . SER D 2 337 ? 15.957 -17.654 22.806 1.00 0.00 338 SER D C 1
ATOM 9502 O O . SER D 2 337 ? 15.846 -18.439 23.745 1.00 0.00 338 SER D O 1
ATOM 9505 N N . VAL D 2 338 ? 14.876 -17.254 22.103 1.00 0.00 339 VAL D N 1
ATOM 9506 C CA . VAL D 2 338 ? 13.614 -17.840 22.470 1.00 0.00 339 VAL D CA 1
ATOM 9507 C C . VAL D 2 338 ? 13.692 -19.313 22.232 1.00 0.00 339 VAL D C 1
ATOM 9508 O O . VAL D 2 338 ? 13.400 -20.116 23.117 1.00 0.00 339 VAL D O 1
ATOM 9512 N N . TRP D 2 339 ? 14.106 -19.702 21.011 1.00 0.00 340 TRP D N 1
ATOM 9513 C CA . TRP D 2 339 ? 14.022 -21.075 20.614 1.00 0.00 340 TRP D CA 1
ATOM 9514 C C . TRP D 2 339 ? 14.895 -21.825 21.548 1.00 0.00 340 TRP D C 1
ATOM 9515 O O . TRP D 2 339 ? 14.593 -22.948 21.951 1.00 0.00 340 TRP D O 1
ATOM 9526 N N . ILE D 2 340 ? 16.020 -21.193 21.909 1.00 0.00 341 ILE D N 1
ATOM 9527 C CA . ILE D 2 340 ? 17.018 -21.825 22.707 1.00 0.00 341 ILE D CA 1
ATOM 9528 C C . ILE D 2 340 ? 16.386 -22.233 23.993 1.00 0.00 341 ILE D C 1
ATOM 9529 O O . ILE D 2 340 ? 16.495 -23.385 24.411 1.00 0.00 341 ILE D O 1
ATOM 9534 N N . GLY D 2 341 ? 15.683 -21.301 24.654 1.00 0.00 342 GLY D N 1
ATOM 9535 C CA . GLY D 2 341 ? 15.175 -21.622 25.950 1.00 0.00 342 GLY D CA 1
ATOM 9536 C C . GLY D 2 341 ? 14.202 -22.731 25.791 1.00 0.00 342 GLY D C 1
ATOM 9537 O O . GLY D 2 341 ? 14.110 -23.628 26.628 1.00 0.00 342 GLY D O 1
ATOM 9538 N N . GLY D 2 342 ? 13.426 -22.677 24.699 1.00 0.00 343 GLY D N 1
ATOM 9539 C CA . GLY D 2 342 ? 12.431 -23.671 24.474 1.00 0.00 343 GLY D CA 1
ATOM 9540 C C . GLY D 2 342 ? 13.110 -24.967 24.354 1.00 0.00 343 GLY D C 1
ATOM 9541 O O . GLY D 2 342 ? 12.629 -25.999 24.818 1.00 0.00 343 GLY D O 1
ATOM 9542 N N . SER D 2 343 ? 14.266 -24.935 23.688 1.00 0.00 344 SER D N 1
ATOM 9543 C CA . SER D 2 343 ? 14.982 -26.136 23.460 1.00 0.00 344 SER D CA 1
ATOM 9544 C C . SER D 2 343 ? 15.339 -26.700 24.796 1.00 0.00 344 SER D C 1
ATOM 9545 O O . SER D 2 343 ? 15.147 -27.889 25.031 1.00 0.00 344 SER D O 1
ATOM 9548 N N . ILE D 2 344 ? 15.850 -25.857 25.717 1.00 0.00 345 ILE D N 1
ATOM 9549 C CA . ILE D 2 344 ? 16.381 -26.369 26.951 1.00 0.00 345 ILE D CA 1
ATOM 9550 C C . ILE D 2 344 ? 15.288 -27.027 27.729 1.00 0.00 345 ILE D C 1
ATOM 9551 O O . ILE D 2 344 ? 15.450 -28.142 28.223 1.00 0.00 345 ILE D O 1
ATOM 9556 N N . LEU D 2 345 ? 14.139 -26.342 27.862 1.00 0.00 346 LEU D N 1
ATOM 9557 C CA . LEU D 2 345 ? 13.106 -26.780 28.758 1.00 0.00 346 LEU D CA 1
ATOM 9558 C C . LEU D 2 345 ? 12.636 -28.111 28.283 1.00 0.00 346 LEU D C 1
ATOM 9559 O O . LEU D 2 345 ? 12.417 -29.044 29.053 1.00 0.00 346 LEU D O 1
ATOM 9564 N N . ALA D 2 346 ? 12.490 -28.220 26.963 1.00 0.00 347 ALA D N 1
ATOM 9565 C CA . ALA D 2 346 ? 11.933 -29.366 26.329 1.00 0.00 347 ALA D CA 1
ATOM 9566 C C . ALA D 2 346 ? 12.770 -30.550 26.679 1.00 0.00 347 ALA D C 1
ATOM 9567 O O . ALA D 2 346 ? 12.264 -31.644 26.929 1.00 0.00 347 ALA D O 1
ATOM 9569 N N . SER D 2 347 ? 14.097 -30.348 26.665 1.00 0.00 348 SER D N 1
ATOM 9570 C CA . SER D 2 347 ? 15.017 -31.430 26.821 1.00 0.00 348 SER D CA 1
ATOM 9571 C C . SER D 2 347 ? 14.928 -31.961 28.211 1.00 0.00 348 SER D C 1
ATOM 9572 O O . SER D 2 347 ? 15.356 -33.087 28.456 1.00 0.00 348 SER D O 1
ATOM 9575 N N . LEU D 2 348 ? 14.424 -31.157 29.169 1.00 0.00 349 LEU D N 1
ATOM 9576 C CA . LEU D 2 348 ? 14.741 -31.429 30.542 1.00 0.00 349 LEU D CA 1
ATOM 9577 C C . LEU D 2 348 ? 14.230 -32.778 30.932 1.00 0.00 349 LEU D C 1
ATOM 9578 O O . LEU D 2 348 ? 13.034 -33.063 30.874 1.00 0.00 349 LEU D O 1
ATOM 9583 N N . SER D 2 349 ? 15.181 -33.647 31.334 1.00 0.00 350 SER D N 1
ATOM 9584 C CA . SER D 2 349 ? 14.917 -34.989 31.763 1.00 0.00 350 SER D CA 1
ATOM 9585 C C . SER D 2 349 ? 14.069 -34.890 32.977 1.00 0.00 350 SER D C 1
ATOM 9586 O O . SER D 2 349 ? 13.026 -35.530 33.095 1.00 0.00 350 SER D O 1
ATOM 9589 N N . THR D 2 350 ? 14.550 -34.067 33.921 1.00 0.00 351 THR D N 1
ATOM 9590 C CA . THR D 2 350 ? 14.058 -33.978 35.259 1.00 0.00 351 THR D CA 1
ATOM 9591 C C . THR D 2 350 ? 12.643 -33.513 35.205 1.00 0.00 351 THR D C 1
ATOM 9592 O O . THR D 2 350 ? 11.756 -34.050 35.868 1.00 0.00 351 THR D O 1
ATOM 9596 N N . PHE D 2 351 ? 12.428 -32.481 34.380 1.00 0.00 352 PHE D N 1
ATOM 9597 C CA . PHE D 2 351 ? 11.257 -31.673 34.308 1.00 0.00 352 PHE D CA 1
ATOM 9598 C C . PHE D 2 351 ? 10.160 -32.453 33.679 1.00 0.00 352 PHE D C 1
ATOM 9599 O O . PHE D 2 351 ? 9.028 -31.986 33.632 1.00 0.00 352 PHE D O 1
ATOM 9607 N N . GLN D 2 352 ? 10.484 -33.636 33.125 1.00 0.00 353 GLN D N 1
ATOM 9608 C CA . GLN D 2 352 ? 9.723 -34.339 32.133 1.00 0.00 353 GLN D CA 1
ATOM 9609 C C . GLN D 2 352 ? 8.293 -34.477 32.574 1.00 0.00 353 GLN D C 1
ATOM 9610 O O . GLN D 2 352 ? 7.398 -34.548 31.734 1.00 0.00 353 GLN D O 1
ATOM 9616 N N . GLN D 2 353 ? 8.016 -34.520 33.890 1.00 0.00 354 GLN D N 1
ATOM 9617 C CA . GLN D 2 353 ? 6.655 -34.674 34.335 1.00 0.00 354 GLN D CA 1
ATOM 9618 C C . GLN D 2 353 ? 5.833 -33.553 33.766 1.00 0.00 354 GLN D C 1
ATOM 9619 O O . GLN D 2 353 ? 4.651 -33.719 33.474 1.00 0.00 354 GLN D O 1
ATOM 9625 N N . MET D 2 354 ? 6.450 -32.375 33.595 1.00 0.00 355 MET D N 1
ATOM 9626 C CA . MET D 2 354 ? 5.800 -31.148 33.240 1.00 0.00 355 MET D CA 1
ATOM 9627 C C . MET D 2 354 ? 5.111 -31.320 31.925 1.00 0.00 355 MET D C 1
ATOM 9628 O O . MET D 2 354 ? 4.055 -30.729 31.709 1.00 0.00 355 MET D O 1
ATOM 9633 N N . TRP D 2 355 ? 5.692 -32.116 31.007 1.00 0.00 356 TRP D N 1
ATOM 9634 C CA . TRP D 2 355 ? 5.127 -32.277 29.694 1.00 0.00 356 TRP D CA 1
ATOM 9635 C C . TRP D 2 355 ? 3.691 -32.685 29.826 1.00 0.00 356 TRP D C 1
ATOM 9636 O O . TRP D 2 355 ? 3.287 -33.260 30.836 1.00 0.00 356 TRP D O 1
ATOM 9647 N N . ILE D 2 356 ? 2.876 -32.345 28.804 1.00 0.00 357 ILE D N 1
ATOM 9648 C CA . ILE D 2 356 ? 1.464 -32.626 28.797 1.00 0.00 357 ILE D CA 1
ATOM 9649 C C . ILE D 2 356 ? 1.264 -33.865 27.990 1.00 0.00 357 ILE D C 1
ATOM 9650 O O . ILE D 2 356 ? 1.893 -34.054 26.950 1.00 0.00 357 ILE D O 1
ATOM 9655 N N . SER D 2 357 ? 0.397 -34.768 28.485 1.00 0.00 358 SER D N 1
ATOM 9656 C CA . SER D 2 357 ? 0.361 -36.098 27.964 1.00 0.00 358 SER D CA 1
ATOM 9657 C C . SER D 2 357 ? -1.007 -36.391 27.432 1.00 0.00 358 SER D C 1
ATOM 9658 O O . SER D 2 357 ? -1.979 -35.691 27.713 1.00 0.00 358 SER D O 1
ATOM 9661 N N . LYS D 2 358 ? -1.073 -37.449 26.603 1.00 0.00 359 LYS D N 1
ATOM 9662 C CA . LYS D 2 358 ? -2.206 -37.831 25.818 1.00 0.00 359 LYS D CA 1
ATOM 9663 C C . LYS D 2 358 ? -3.357 -38.149 26.721 1.00 0.00 359 LYS D C 1
ATOM 9664 O O . LYS D 2 358 ? -4.492 -37.767 26.439 1.00 0.00 359 LYS D O 1
ATOM 9670 N N . GLN D 2 359 ? -3.104 -38.861 27.836 1.00 0.00 360 GLN D N 1
ATOM 9671 C CA . GLN D 2 359 ? -4.183 -39.192 28.722 1.00 0.00 360 GLN D CA 1
ATOM 9672 C C . GLN D 2 359 ? -4.725 -37.920 29.282 1.00 0.00 360 GLN D C 1
ATOM 9673 O O . GLN D 2 359 ? -5.937 -37.741 29.389 1.00 0.00 360 GLN D O 1
ATOM 9679 N N . GLU D 2 360 ? -3.827 -36.991 29.658 1.00 0.00 361 GLU D N 1
ATOM 9680 C CA . GLU D 2 360 ? -4.289 -35.825 30.344 1.00 0.00 361 GLU D CA 1
ATOM 9681 C C . GLU D 2 360 ? -5.191 -35.097 29.407 1.00 0.00 361 GLU D C 1
ATOM 9682 O O . GLU D 2 360 ? -6.186 -34.506 29.818 1.00 0.00 361 GLU D O 1
ATOM 9688 N N . TYR D 2 361 ? -4.885 -35.160 28.102 1.00 0.00 362 TYR D N 1
ATOM 9689 C CA . TYR D 2 361 ? -5.740 -34.559 27.123 1.00 0.00 362 TYR D CA 1
ATOM 9690 C C . TYR D 2 361 ? -7.085 -35.208 27.247 1.00 0.00 362 TYR D C 1
ATOM 9691 O O . TYR D 2 361 ? -8.113 -34.531 27.258 1.00 0.00 362 TYR D O 1
ATOM 9700 N N . ASP D 2 362 ? -7.117 -36.551 27.328 1.00 0.00 363 ASP D N 1
ATOM 9701 C CA . ASP D 2 362 ? -8.381 -37.225 27.298 1.00 0.00 363 ASP D CA 1
ATOM 9702 C C . ASP D 2 362 ? -9.195 -36.848 28.495 1.00 0.00 363 ASP D C 1
ATOM 9703 O O . ASP D 2 362 ? -10.333 -36.401 28.362 1.00 0.00 363 ASP D O 1
ATOM 9708 N N . GLU D 2 363 ? -8.640 -37.040 29.708 1.00 0.00 364 GLU D N 1
ATOM 9709 C CA . GLU D 2 363 ? -9.478 -36.907 30.863 1.00 0.00 364 GLU D CA 1
ATOM 9710 C C . GLU D 2 363 ? -9.896 -35.475 31.034 1.00 0.00 364 GLU D C 1
ATOM 9711 O O . GLU D 2 363 ? -11.086 -35.172 31.100 1.00 0.00 364 GLU D O 1
ATOM 9717 N N . SER D 2 364 ? -8.908 -34.559 31.130 1.00 0.00 365 SER D N 1
ATOM 9718 C CA . SER D 2 364 ? -9.149 -33.186 31.463 1.00 0.00 365 SER D CA 1
ATOM 9719 C C . SER D 2 364 ? -9.458 -32.385 30.243 1.00 0.00 365 SER D C 1
ATOM 9720 O O . SER D 2 364 ? -10.046 -31.309 30.337 1.00 0.00 365 SER D O 1
ATOM 9723 N N . GLY D 2 365 ? -9.044 -32.868 29.058 1.00 0.00 366 GLY D N 1
ATOM 9724 C CA . GLY D 2 365 ? -9.169 -32.054 27.884 1.00 0.00 366 GLY D CA 1
ATOM 9725 C C . GLY D 2 365 ? -7.915 -31.244 27.772 1.00 0.00 366 GLY D C 1
ATOM 9726 O O . GLY D 2 365 ? -7.019 -31.344 28.608 1.00 0.00 366 GLY D O 1
ATOM 9727 N N . PRO D 2 366 ? -7.830 -30.455 26.734 1.00 0.00 367 PRO D N 1
ATOM 9728 C CA . PRO D 2 366 ? -6.664 -29.680 26.419 1.00 0.00 367 PRO D CA 1
ATOM 9729 C C . PRO D 2 366 ? -6.419 -28.655 27.476 1.00 0.00 367 PRO D C 1
ATOM 9730 O O . PRO D 2 366 ? -5.306 -28.138 27.556 1.00 0.00 367 PRO D O 1
ATOM 9734 N N . SER D 2 367 ? -7.453 -28.311 28.264 1.00 0.00 368 SER D N 1
ATOM 9735 C CA . SER D 2 367 ? -7.376 -27.156 29.109 1.00 0.00 368 SER D CA 1
ATOM 9736 C C . SER D 2 367 ? -6.299 -27.409 30.103 1.00 0.00 368 SER D C 1
ATOM 9737 O O . SER D 2 367 ? -5.770 -26.484 30.718 1.00 0.00 368 SER D O 1
ATOM 9740 N N . ILE D 2 368 ? -5.938 -28.692 30.268 1.00 0.00 369 ILE D N 1
ATOM 9741 C CA . ILE D 2 368 ? -4.969 -29.079 31.244 1.00 0.00 369 ILE D CA 1
ATOM 9742 C C . ILE D 2 368 ? -3.712 -28.350 30.901 1.00 0.00 369 ILE D C 1
ATOM 9743 O O . ILE D 2 368 ? -2.990 -27.869 31.773 1.00 0.00 369 ILE D O 1
ATOM 9748 N N . VAL D 2 369 ? -3.428 -28.233 29.595 1.00 0.00 370 VAL D N 1
ATOM 9749 C CA . VAL D 2 369 ? -2.189 -27.674 29.180 1.00 0.00 370 VAL D CA 1
ATOM 9750 C C . VAL D 2 369 ? -2.149 -26.273 29.706 1.00 0.00 370 VAL D C 1
ATOM 9751 O O . VAL D 2 369 ? -1.092 -25.772 30.084 1.00 0.00 370 VAL D O 1
ATOM 9755 N N . HIS D 2 370 ? -3.309 -25.590 29.749 1.00 0.00 371 HIS D N 1
ATOM 9756 C CA . HIS D 2 370 ? -3.378 -24.289 30.356 1.00 0.00 371 HIS D CA 1
ATOM 9757 C C . HIS D 2 370 ? -3.206 -24.339 31.856 1.00 0.00 371 HIS D C 1
ATOM 9758 O O . HIS D 2 370 ? -2.511 -23.493 32.415 1.00 0.00 371 HIS D O 1
ATOM 9765 N N . ARG D 2 371 ? -3.854 -25.293 32.567 1.00 0.00 372 ARG D N 1
ATOM 9766 C CA . ARG D 2 371 ? -4.049 -25.089 33.984 1.00 0.00 372 ARG D CA 1
ATOM 9767 C C . ARG D 2 371 ? -3.104 -25.936 34.786 1.00 0.00 372 ARG D C 1
ATOM 9768 O O . ARG D 2 371 ? -2.883 -27.108 34.486 1.00 0.00 372 ARG D O 1
ATOM 9776 N N . LYS D 2 372 ? -2.524 -25.327 35.844 1.00 0.00 373 LYS D N 1
ATOM 9777 C CA . LYS D 2 372 ? -1.613 -25.959 36.759 1.00 0.00 373 LYS D CA 1
ATOM 9778 C C . LYS D 2 372 ? -0.582 -26.670 35.958 1.00 0.00 373 LYS D C 1
ATOM 9779 O O . LYS D 2 372 ? -0.154 -27.772 36.298 1.00 0.00 373 LYS D O 1
ATOM 9785 N N . CYS D 2 373 ? -0.156 -26.031 34.859 1.00 0.00 374 CYS D N 1
ATOM 9786 C CA . CYS D 2 373 ? 0.901 -26.545 34.044 1.00 0.00 374 CYS D CA 1
ATOM 9787 C C . CYS D 2 373 ? 1.133 -25.492 33.018 1.00 0.00 374 CYS D C 1
ATOM 9788 O O . CYS D 2 373 ? 0.522 -24.426 33.066 1.00 0.00 374 CYS D O 1
ATOM 9791 N N . PHE D 2 374 ? 2.016 -25.754 32.045 1.00 0.00 375 PHE D N 1
ATOM 9792 C CA . PHE D 2 374 ? 1.895 -24.943 30.880 1.00 0.00 375 PHE D CA 1
ATOM 9793 C C . PHE D 2 374 ? 1.630 -25.888 29.745 1.00 0.00 375 PHE D C 1
ATOM 9794 O O . PHE D 2 374 ? 1.462 -27.110 29.981 1.00 0.00 375 PHE D O 1
#

Sequence (1250 aa):
CSPCPHNWIQNGKSCYYVFERWEMWNISKKSCLKEGASLFQIDSKEEMEFISSIGKLKGGNKYWVGVFQDGISGSWFWEDGSSPLSDLLPAERQRSAGQICGYLKDSTLISDKCDSWKYFICEKKAFGSCIDDDIAALVVDNGSGMCKAGFAGDDAPRAVFPSIVGRPRHQGVMVGMGQKDSYVGDEAQSKRGILTLKYPIEGIVTNWDDMEKIWHHTFYNELRVAPEEHPVLLTEAPLNPKANREKMTQIMFETFNTPAMYVAIQAVLSLYASGRTTGIVMDSGDGVTHTVPIYEGYALPHAILRLDLAGRDLTDYLMKILTERGYSFTTTAEREIVRDIKEKLCYVALDFEQEMATAASSSSLEKSYELPDGQVITIGNERFRCPEALFQPSFLGMESCGIHETTFNSIMKCDVDIRKDLYANTVLSGGTTMYPGIADRMQKEITALAPSTMKIKIIAPPERKYSVWIGGSILASLSTFQQMWISKQEYDESGPSIVHRKCFDDDIAALVVDNGSGMCKAGFAGDDAPRAVFPSIVGRPRHQGVMVGMGQKDSYVGDEAQSKRGILTLKYPIEGIVTNWDDMEKIWHHTFYNELRVAPEEHPVLLTEAPLNPKANREKMTQIMFETFNTPAMYVAIQAVLSLYASGRTTGIVMDSGDGVTHTVPIYEGYALPHAILRLDLAGRDLTDYLMKILTERGYSFTTTAEREIVRDIKEKLCYVALDFEQEMATAASSSSLEKSYELPDGQVITIGNERFRCPEALFQPSFLGMESCGIHETTFNSIMKCDVDIRKDLYANTVLSGGTTMYPGIADRMQKEITALAPSTMKIKIIAPPERKYSVWIGGSILASLSTFQQMWISKQEYDESGPSIVHRKCFDDDIAALVVDNGSGMCKAGFAGDDAPRAVFPSIVGRPRHQGVMVGMGQKDSYVGDEAQSKRGILTLKYPIEGIVTNWDDMEKIWHHTFYNELRVAPEEHPVLLTEAPLNPKANREKMTQIMFETFNTPAMYVAIQAVLSLYASGRTTGIVMDSGDGVTHTVPIYEGYALPHAILRLDLAGRDLTDYLMKILTERGYSFTTTAEREIVRDIKEKLCYVALDFEQEMATAASSSSLEKSYELPDGQVITIGNERFRCPEALFQPSFLGMESCGIHETTFNSIMKCDVDIRKDLYANTVLSGGTTMYPGIADRMQKEITALAPSTMKIKIIAPPERKYSVWIGGSILASLSTFQQMWISKQEYDESGPSIVHRKCF

Organism: Mus musculus (NCBI:txid10090)